Protein AF-0000000072582960 (afdb_homodimer)

pLDDT: mean 91.21, std 13.94, range [40.22, 98.94]

Organism: Leptospira interrogans serogroup Icterohaemorrhagiae serovar Lai (strain 56601) (NCBI:txid189518)

Nearest PDB structures (foldseek):
  1cc2-assembly1_A  TM=8.000E-01  e=4.810E-36  Streptomyces sp.
  1cbo-assembly1_A  TM=8.010E-01  e=9.427E-36  Streptomyces sp.
  3cnj-assembly1_A  TM=7.902E-01  e=8.867E-36  Streptomyces sp. SA-COO
  4xxg-assembly1_A  TM=7.735E-01  e=1.002E-35  Streptomyces sp. SA-COO
  3gyi-assembly1_A  TM=7.711E-01  e=1.133E-35  Streptomyces sp. SA-COO

Structure (mmCIF, N/CA/C/O backbone):
data_AF-0000000072582960-model_v1
#
loop_
_entity.id
_entity.type
_entity.pdbx_description
1 polymer 'Cholesterol oxidase'
#
loop_
_atom_site.group_PDB
_atom_site.id
_atom_site.type_symbol
_atom_site.label_atom_id
_atom_site.label_alt_id
_atom_site.label_comp_id
_atom_site.label_asym_id
_atom_site.label_entity_id
_atom_site.label_seq_id
_atom_site.pdbx_PDB_ins_code
_atom_site.Cartn_x
_atom_site.Cartn_y
_atom_site.Cartn_z
_atom_site.occupancy
_atom_site.B_iso_or_equiv
_atom_site.auth_seq_id
_atom_site.auth_comp_id
_atom_site.auth_asym_id
_atom_site.auth_atom_id
_atom_site.pdbx_PDB_model_num
ATOM 1 N N . MET A 1 1 ? 29.734 -35.25 -7.199 1 70.69 1 MET A N 1
ATOM 2 C CA . MET A 1 1 ? 28.406 -34.688 -7.441 1 70.69 1 MET A CA 1
ATOM 3 C C . MET A 1 1 ? 27.5 -34.906 -6.238 1 70.69 1 MET A C 1
ATOM 5 O O . MET A 1 1 ? 27.578 -35.938 -5.566 1 70.69 1 MET A O 1
ATOM 9 N N . LYS A 1 2 ? 26.719 -33.938 -5.859 1 77.06 2 LYS A N 1
ATOM 10 C CA . LYS A 1 2 ? 25.859 -34.031 -4.684 1 77.06 2 LYS A CA 1
ATOM 11 C C . LYS A 1 2 ? 24.672 -34.938 -4.953 1 77.06 2 LYS A C 1
ATOM 13 O O . LYS A 1 2 ? 24.078 -34.906 -6.031 1 77.06 2 LYS A O 1
ATOM 18 N N . LYS A 1 3 ? 24.469 -35.938 -4.039 1 91.75 3 LYS A N 1
ATOM 19 C CA . LYS A 1 3 ? 23.391 -36.906 -4.16 1 91.75 3 LYS A CA 1
ATOM 20 C C . LYS A 1 3 ? 22.266 -36.625 -3.17 1 91.75 3 LYS A C 1
ATOM 22 O O . LYS A 1 3 ? 22.531 -36.312 -2.006 1 91.75 3 LYS A O 1
ATOM 27 N N . TYR A 1 4 ? 21.047 -36.594 -3.672 1 98.38 4 TYR A N 1
ATOM 28 C CA . TYR A 1 4 ? 19.875 -36.312 -2.857 1 98.38 4 TYR A CA 1
ATOM 29 C C . TYR A 1 4 ? 18.953 -37.531 -2.791 1 98.38 4 TYR A C 1
ATOM 31 O O . TYR A 1 4 ? 19 -38.406 -3.676 1 98.38 4 TYR A O 1
ATOM 39 N N . GLU A 1 5 ? 18.219 -37.594 -1.729 1 98.5 5 GLU A N 1
ATOM 40 C CA . GLU A 1 5 ? 17.156 -38.594 -1.648 1 98.5 5 GLU A CA 1
ATOM 41 C C . GLU A 1 5 ? 16.016 -38.25 -2.604 1 98.5 5 GLU A C 1
ATOM 43 O O . GLU A 1 5 ? 15.359 -39.156 -3.133 1 98.5 5 GLU A O 1
ATOM 48 N N . ALA A 1 6 ? 15.789 -36.969 -2.717 1 98.88 6 ALA A N 1
ATOM 49 C CA . ALA A 1 6 ? 14.719 -36.5 -3.604 1 98.88 6 ALA A CA 1
ATOM 50 C C . ALA A 1 6 ? 15 -35.094 -4.129 1 98.88 6 ALA A C 1
ATOM 52 O O . ALA A 1 6 ? 15.562 -34.281 -3.418 1 98.88 6 ALA A O 1
ATOM 53 N N . VAL A 1 7 ? 14.648 -34.875 -5.367 1 98.94 7 VAL A N 1
ATOM 54 C CA . VAL A 1 7 ? 14.625 -33.562 -5.969 1 98.94 7 VAL A CA 1
ATOM 55 C C . VAL A 1 7 ? 13.188 -33.156 -6.312 1 98.94 7 VAL A C 1
ATOM 57 O O . VAL A 1 7 ? 12.492 -33.906 -7.008 1 98.94 7 VAL A O 1
ATOM 60 N N . VAL A 1 8 ? 12.734 -32.062 -5.746 1 98.94 8 VAL A N 1
ATOM 61 C CA . VAL A 1 8 ? 11.414 -31.531 -6.051 1 98.94 8 VAL A CA 1
ATOM 62 C C . VAL A 1 8 ? 11.555 -30.359 -7.027 1 98.94 8 VAL A C 1
ATOM 64 O O . VAL A 1 8 ? 12.312 -29.422 -6.781 1 98.94 8 VAL A O 1
ATOM 67 N N . ILE A 1 9 ? 10.859 -30.453 -8.172 1 98.94 9 ILE A N 1
ATOM 68 C CA . ILE A 1 9 ? 10.922 -29.438 -9.203 1 98.94 9 ILE A CA 1
ATOM 69 C C . ILE A 1 9 ? 9.68 -28.547 -9.141 1 98.94 9 ILE A C 1
ATOM 71 O O . ILE A 1 9 ? 8.594 -28.969 -9.57 1 98.94 9 ILE A O 1
ATOM 75 N N . GLY A 1 10 ? 9.844 -27.312 -8.695 1 98.81 10 GLY A N 1
ATOM 76 C CA . GLY A 1 10 ? 8.734 -26.391 -8.508 1 98.81 10 GLY A CA 1
ATOM 77 C C . GLY A 1 10 ? 8.32 -26.234 -7.059 1 98.81 10 GLY A C 1
ATOM 78 O O . GLY A 1 10 ? 8.438 -27.188 -6.273 1 98.81 10 GLY A O 1
ATOM 79 N N . THR A 1 11 ? 7.742 -25.047 -6.758 1 98.88 11 THR A N 1
ATOM 80 C CA . THR A 1 11 ? 7.43 -24.75 -5.363 1 98.88 11 THR A CA 1
ATOM 81 C C . THR A 1 11 ? 5.969 -24.328 -5.211 1 98.88 11 THR A C 1
ATOM 83 O O . THR A 1 11 ? 5.598 -23.719 -4.215 1 98.88 11 THR A O 1
ATOM 86 N N . GLY A 1 12 ? 5.09 -24.641 -6.223 1 98.56 12 GLY A N 1
ATOM 87 C CA . GLY A 1 12 ? 3.656 -24.469 -6.043 1 98.56 12 GLY A CA 1
ATOM 88 C C . GLY A 1 12 ? 3.061 -25.406 -5.02 1 98.56 12 GLY A C 1
ATOM 89 O O . GLY A 1 12 ? 3.775 -25.953 -4.172 1 98.56 12 GLY A O 1
ATOM 90 N N . PHE A 1 13 ? 1.8 -25.625 -5.055 1 98.56 13 PHE A N 1
ATOM 91 C CA . PHE A 1 13 ? 1.096 -26.391 -4.035 1 98.56 13 PHE A CA 1
ATOM 92 C C . PHE A 1 13 ? 1.646 -27.812 -3.951 1 98.56 13 PHE A C 1
ATOM 94 O O . PHE A 1 13 ? 1.919 -28.312 -2.857 1 98.56 13 PHE A O 1
ATOM 101 N N . GLY A 1 14 ? 1.829 -28.422 -5.09 1 98.75 14 GLY A N 1
ATOM 102 C CA . GLY A 1 14 ? 2.355 -29.766 -5.09 1 98.75 14 GLY A CA 1
ATOM 103 C C . GLY A 1 14 ? 3.779 -29.859 -4.57 1 98.75 14 GLY A C 1
ATOM 104 O O . GLY A 1 14 ? 4.082 -30.688 -3.709 1 98.75 14 GLY A O 1
ATOM 105 N N . GLY A 1 15 ? 4.633 -28.953 -5.105 1 98.88 15 GLY A N 1
ATOM 106 C CA . GLY A 1 15 ? 6.027 -28.938 -4.703 1 98.88 15 GLY A CA 1
ATOM 107 C C . GLY A 1 15 ? 6.23 -28.562 -3.248 1 98.88 15 GLY A C 1
ATOM 108 O O . GLY A 1 15 ? 7.102 -29.109 -2.57 1 98.88 15 GLY A O 1
ATOM 109 N N . ALA A 1 16 ? 5.461 -27.688 -2.785 1 98.88 16 ALA A N 1
ATOM 110 C CA . ALA A 1 16 ? 5.566 -27.266 -1.394 1 98.88 16 ALA A CA 1
ATOM 111 C C . ALA A 1 16 ? 5.215 -28.391 -0.44 1 98.88 16 ALA A C 1
ATOM 113 O O . ALA A 1 16 ? 5.945 -28.656 0.519 1 98.88 16 ALA A O 1
ATOM 114 N N . VAL A 1 17 ? 4.121 -29.078 -0.731 1 98.88 17 VAL A N 1
ATOM 115 C CA . VAL A 1 17 ? 3.678 -30.188 0.103 1 98.88 17 VAL A CA 1
ATOM 116 C C . VAL A 1 17 ? 4.738 -31.281 0.108 1 98.88 17 VAL A C 1
ATOM 118 O O . VAL A 1 17 ? 5.184 -31.719 1.172 1 98.88 17 VAL A O 1
ATOM 121 N N . ASN A 1 18 ? 5.172 -31.688 -1.051 1 98.94 18 ASN A N 1
ATOM 122 C CA . ASN A 1 18 ? 6.133 -32.781 -1.141 1 98.94 18 ASN A CA 1
ATOM 123 C C . ASN A 1 18 ? 7.504 -32.375 -0.62 1 98.94 18 ASN A C 1
ATOM 125 O O . ASN A 1 18 ? 8.195 -33.156 0.02 1 98.94 18 ASN A O 1
ATOM 129 N N . GLY A 1 19 ? 7.875 -31.109 -0.939 1 98.88 19 GLY A N 1
ATOM 130 C CA . GLY A 1 19 ? 9.109 -30.609 -0.357 1 98.88 19 GLY A CA 1
ATOM 131 C C . GLY A 1 19 ? 9.141 -30.719 1.156 1 98.88 19 GLY A C 1
ATOM 132 O O . GLY A 1 19 ? 10.148 -31.141 1.734 1 98.88 19 GLY A O 1
ATOM 133 N N . CYS A 1 20 ? 8.078 -30.406 1.781 1 98.88 20 CYS A N 1
ATOM 134 C CA . CYS A 1 20 ? 7.996 -30.422 3.236 1 98.88 20 CYS A CA 1
ATOM 135 C C . CYS A 1 20 ? 7.93 -31.844 3.768 1 98.88 20 CYS A C 1
ATOM 137 O O . CYS A 1 20 ? 8.719 -32.25 4.625 1 98.88 20 CYS A O 1
ATOM 139 N N . ARG A 1 21 ? 7.023 -32.656 3.219 1 98.88 21 ARG A N 1
ATOM 140 C CA . ARG A 1 21 ? 6.789 -34.031 3.721 1 98.88 21 ARG A CA 1
ATOM 141 C C . ARG A 1 21 ? 8.016 -34.906 3.512 1 98.88 21 ARG A C 1
ATOM 143 O O . ARG A 1 21 ? 8.391 -35.688 4.395 1 98.88 21 ARG A O 1
ATOM 150 N N . LEU A 1 22 ? 8.617 -34.812 2.336 1 98.88 22 LEU A N 1
ATOM 151 C CA . LEU A 1 22 ? 9.805 -35.625 2.064 1 98.88 22 LEU A CA 1
ATOM 152 C C . LEU A 1 22 ? 10.977 -35.188 2.926 1 98.88 22 LEU A C 1
ATOM 154 O O . LEU A 1 22 ? 11.766 -36 3.396 1 98.88 22 LEU A O 1
ATOM 158 N N . SER A 1 23 ? 11.094 -33.844 3.148 1 98.81 23 SER A N 1
ATOM 159 C CA . SER A 1 23 ? 12.172 -33.375 4 1 98.81 23 SER A CA 1
ATOM 160 C C . SER A 1 23 ? 11.984 -33.812 5.445 1 98.81 23 SER A C 1
ATOM 162 O O . SER A 1 23 ? 12.961 -34.031 6.164 1 98.81 23 SER A O 1
ATOM 164 N N . LYS A 1 24 ? 10.734 -33.875 5.84 1 98.69 24 LYS A N 1
ATOM 165 C CA . LYS A 1 24 ? 10.469 -34.406 7.168 1 98.69 24 LYS A CA 1
ATOM 166 C C . LYS A 1 24 ? 10.969 -35.844 7.289 1 98.69 24 LYS A C 1
ATOM 168 O O . LYS A 1 24 ? 11.539 -36.219 8.312 1 98.69 24 LYS A O 1
ATOM 173 N N . LYS A 1 25 ? 10.789 -36.656 6.277 1 98.56 25 LYS A N 1
ATOM 174 C CA . LYS A 1 25 ? 11.227 -38.062 6.281 1 98.56 25 LYS A CA 1
ATOM 175 C C . LYS A 1 25 ? 12.742 -38.156 6.133 1 98.56 25 LYS A C 1
ATOM 177 O O . LYS A 1 25 ? 13.383 -39 6.758 1 98.56 25 LYS A O 1
ATOM 182 N N . TRP A 1 26 ? 13.352 -37.312 5.254 1 98.56 26 TRP A N 1
ATOM 183 C CA . TRP A 1 26 ? 14.781 -37.312 4.969 1 98.56 26 TRP A CA 1
ATOM 184 C C . TRP A 1 26 ? 15.398 -35.938 5.152 1 98.56 26 TRP A C 1
ATOM 186 O O . TRP A 1 26 ? 15.797 -35.312 4.184 1 98.56 26 TRP A O 1
ATOM 196 N N . PRO A 1 27 ? 15.594 -35.5 6.395 1 98.31 27 PRO A N 1
ATOM 197 C CA . PRO A 1 27 ? 16.109 -34.156 6.68 1 98.31 27 PRO A CA 1
ATOM 198 C C . PRO A 1 27 ? 17.469 -33.906 6.055 1 98.31 27 PRO A C 1
ATOM 200 O O . PRO A 1 27 ? 18.375 -34.75 6.156 1 98.31 27 PRO A O 1
ATOM 203 N N . GLY A 1 28 ? 17.562 -32.812 5.324 1 98.25 28 GLY A N 1
ATOM 204 C CA . GLY A 1 28 ? 18.812 -32.375 4.742 1 98.25 28 GLY A CA 1
ATOM 205 C C . GLY A 1 28 ? 19.156 -33.094 3.449 1 98.25 28 GLY A C 1
ATOM 206 O O . GLY A 1 28 ? 20.219 -32.875 2.873 1 98.25 28 GLY A O 1
ATOM 207 N N . LYS A 1 29 ? 18.234 -33.875 2.951 1 98.69 29 LYS A N 1
ATOM 208 C CA . LYS A 1 29 ? 18.562 -34.719 1.786 1 98.69 29 LYS A CA 1
ATOM 209 C C . LYS A 1 29 ? 17.609 -34.406 0.631 1 98.69 29 LYS A C 1
ATOM 211 O O . LYS A 1 29 ? 17.562 -35.188 -0.341 1 98.69 29 LYS A O 1
ATOM 216 N N . VAL A 1 30 ? 16.812 -33.375 0.805 1 98.88 30 VAL A N 1
ATOM 217 C CA . VAL A 1 30 ? 15.859 -33 -0.237 1 98.88 30 VAL A CA 1
ATOM 218 C C . VAL A 1 30 ? 16.266 -31.672 -0.859 1 98.88 30 VAL A C 1
ATOM 220 O O . VAL A 1 30 ? 16.578 -30.719 -0.144 1 98.88 30 VAL A O 1
ATOM 223 N N . LEU A 1 31 ? 16.375 -31.656 -2.195 1 98.88 31 LEU A N 1
ATOM 224 C CA . LEU A 1 31 ? 16.625 -30.438 -2.955 1 98.88 31 LEU A CA 1
ATOM 225 C C . LEU A 1 31 ? 15.344 -29.953 -3.633 1 98.88 31 LEU A C 1
ATOM 227 O O . LEU A 1 31 ? 14.672 -30.719 -4.324 1 98.88 31 LEU A O 1
ATOM 231 N N . ILE A 1 32 ? 14.992 -28.719 -3.346 1 98.94 32 ILE A N 1
ATOM 232 C CA . ILE A 1 32 ? 13.836 -28.094 -3.986 1 98.94 32 ILE A CA 1
ATOM 233 C C . ILE A 1 32 ? 14.312 -27.047 -4.984 1 98.94 32 ILE A C 1
ATOM 235 O O . ILE A 1 32 ? 15.016 -26.094 -4.617 1 98.94 32 ILE A O 1
ATOM 239 N N . LEU A 1 33 ? 13.961 -27.234 -6.246 1 98.81 33 LEU A N 1
ATOM 240 C CA . LEU A 1 33 ? 14.352 -26.328 -7.324 1 98.81 33 LEU A CA 1
ATOM 241 C C . LEU A 1 33 ? 13.172 -25.469 -7.773 1 98.81 33 LEU A C 1
ATOM 243 O O . LEU A 1 33 ? 12.086 -26 -8.047 1 98.81 33 LEU A O 1
ATOM 247 N N . GLU A 1 34 ? 13.312 -24.141 -7.797 1 98.56 34 GLU A N 1
ATOM 248 C CA . GLU A 1 34 ? 12.312 -23.172 -8.234 1 98.56 34 GLU A CA 1
ATOM 249 C C . GLU A 1 34 ? 12.875 -22.266 -9.32 1 98.56 34 GLU A C 1
ATOM 251 O O . GLU A 1 34 ? 13.969 -21.719 -9.18 1 98.56 34 GLU A O 1
ATOM 256 N N . ARG A 1 35 ? 12.125 -22.125 -10.438 1 96.69 35 ARG A N 1
ATOM 257 C CA . ARG A 1 35 ? 12.617 -21.312 -11.555 1 96.69 35 ARG A CA 1
ATOM 258 C C . ARG A 1 35 ? 12.508 -19.828 -11.242 1 96.69 35 ARG A C 1
ATOM 260 O O . ARG A 1 35 ? 13.273 -19.016 -11.773 1 96.69 35 ARG A O 1
ATOM 267 N N . GLY A 1 36 ? 11.562 -19.5 -10.422 1 96.56 36 GLY A N 1
ATOM 268 C CA . GLY A 1 36 ? 11.352 -18.094 -10.094 1 96.56 36 GLY A CA 1
ATOM 269 C C . GLY A 1 36 ? 12.203 -17.625 -8.93 1 96.56 36 GLY A C 1
ATOM 270 O O . GLY A 1 36 ? 12.969 -18.406 -8.359 1 96.56 36 GLY A O 1
ATOM 271 N N . LYS A 1 37 ? 12.047 -16.328 -8.578 1 96.38 37 LYS A N 1
ATOM 272 C CA . LYS A 1 37 ? 12.805 -15.68 -7.516 1 96.38 37 LYS A CA 1
ATOM 273 C C . LYS A 1 37 ? 12.148 -15.898 -6.156 1 96.38 37 LYS A C 1
ATOM 275 O O . LYS A 1 37 ? 11.008 -16.359 -6.078 1 96.38 37 LYS A O 1
ATOM 280 N N . ARG A 1 38 ? 12.977 -15.719 -5.152 1 97.25 38 ARG A N 1
ATOM 281 C CA . ARG A 1 38 ? 12.422 -15.484 -3.82 1 97.25 38 ARG A CA 1
ATOM 282 C C . ARG A 1 38 ? 11.992 -14.031 -3.652 1 97.25 38 ARG A C 1
ATOM 284 O O . ARG A 1 38 ? 12.742 -13.109 -4.008 1 97.25 38 ARG A O 1
ATOM 291 N N . TYR A 1 39 ? 10.82 -13.766 -3.168 1 97 39 TYR A N 1
ATOM 292 C CA . TYR A 1 39 ? 10.32 -12.422 -2.912 1 97 39 TYR A CA 1
ATOM 293 C C . TYR A 1 39 ? 10.195 -12.156 -1.416 1 97 39 TYR A C 1
ATOM 295 O O . TYR A 1 39 ? 9.227 -12.586 -0.785 1 97 39 TYR A O 1
ATOM 303 N N . PRO A 1 40 ? 11.141 -11.469 -0.856 1 95.88 40 PRO A N 1
ATOM 304 C CA . PRO A 1 40 ? 11.023 -11.109 0.56 1 95.88 40 PRO A CA 1
ATOM 305 C C . PRO A 1 40 ? 9.852 -10.164 0.834 1 95.88 40 PRO A C 1
ATOM 307 O O . PRO A 1 40 ? 9.289 -9.594 -0.098 1 95.88 40 PRO A O 1
ATOM 310 N N . LYS A 1 41 ? 9.547 -10.047 2.119 1 96.25 41 LYS A N 1
ATOM 311 C CA . LYS A 1 41 ? 8.469 -9.156 2.537 1 96.25 41 LYS A CA 1
ATOM 312 C C . LYS A 1 41 ? 8.656 -7.754 1.959 1 96.25 41 LYS A C 1
ATOM 314 O O . LYS A 1 41 ? 9.742 -7.184 2.043 1 96.25 41 LYS A O 1
ATOM 319 N N . GLY A 1 42 ? 7.594 -7.27 1.289 1 96 42 GLY A N 1
ATOM 320 C CA . GLY A 1 42 ? 7.621 -5.91 0.767 1 96 42 GLY A CA 1
ATOM 321 C C . GLY A 1 42 ? 8.305 -5.805 -0.582 1 96 42 GLY A C 1
ATOM 322 O O . GLY A 1 42 ? 8.516 -4.699 -1.09 1 96 42 GLY A O 1
ATOM 323 N N . SER A 1 43 ? 8.625 -6.883 -1.258 1 96.19 43 SER A N 1
ATOM 324 C CA . SER A 1 43 ? 9.5 -6.781 -2.42 1 96.19 43 SER A CA 1
ATOM 325 C C . SER A 1 43 ? 8.727 -6.973 -3.717 1 96.19 43 SER A C 1
ATOM 327 O O . SER A 1 43 ? 9.281 -6.816 -4.809 1 96.19 43 SER A O 1
ATOM 329 N N . PHE A 1 44 ? 7.457 -7.309 -3.643 1 97.38 44 PHE A N 1
ATOM 330 C CA . PHE A 1 44 ? 6.676 -7.453 -4.867 1 97.38 44 PHE A CA 1
ATOM 331 C C . PHE A 1 44 ? 6.48 -6.105 -5.547 1 97.38 44 PHE A C 1
ATOM 333 O O . PHE A 1 44 ? 6.098 -5.129 -4.902 1 97.38 44 PHE A O 1
ATOM 340 N N . PRO A 1 45 ? 6.684 -5.98 -6.82 1 94 45 PRO A N 1
ATOM 341 C CA . PRO A 1 45 ? 6.629 -4.703 -7.539 1 94 45 PRO A CA 1
ATOM 342 C C . PRO A 1 45 ? 5.242 -4.066 -7.504 1 94 45 PRO A C 1
ATOM 344 O O . PRO A 1 45 ? 4.23 -4.773 -7.539 1 94 45 PRO A O 1
ATOM 347 N N . ARG A 1 46 ? 5.258 -2.676 -7.441 1 94.06 46 ARG A N 1
ATOM 348 C CA . ARG A 1 46 ? 3.996 -1.946 -7.484 1 94.06 46 ARG A CA 1
ATOM 349 C C . ARG A 1 46 ? 4.047 -0.819 -8.508 1 94.06 46 ARG A C 1
ATOM 351 O O . ARG A 1 46 ? 3.066 -0.567 -9.211 1 94.06 46 ARG A O 1
ATOM 358 N N . SER A 1 47 ? 5.16 -0.128 -8.703 1 91.31 47 SER A N 1
ATOM 359 C CA . SER A 1 47 ? 5.25 0.987 -9.633 1 91.31 47 SER A CA 1
ATOM 360 C C . SER A 1 47 ? 5.137 0.508 -11.078 1 91.31 47 SER A C 1
ATOM 362 O O . SER A 1 47 ? 5.434 -0.65 -11.383 1 91.31 47 SER A O 1
ATOM 364 N N . PRO A 1 48 ? 4.742 1.424 -11.992 1 86.81 48 PRO A N 1
ATOM 365 C CA . PRO A 1 48 ? 4.691 1.02 -13.398 1 86.81 48 PRO A CA 1
ATOM 366 C C . PRO A 1 48 ? 6.031 0.49 -13.906 1 86.81 48 PRO A C 1
ATOM 368 O O . PRO A 1 48 ? 6.07 -0.538 -14.594 1 86.81 48 PRO A O 1
ATOM 371 N N . HIS A 1 49 ? 7.09 1.108 -13.516 1 88.5 49 HIS A N 1
ATOM 372 C CA . HIS A 1 49 ? 8.43 0.714 -13.953 1 88.5 49 HIS A CA 1
ATOM 373 C C . HIS A 1 49 ? 8.773 -0.686 -13.461 1 88.5 49 HIS A C 1
ATOM 375 O O . HIS A 1 49 ? 9.211 -1.533 -14.242 1 88.5 49 HIS A O 1
ATOM 381 N N . ASP A 1 50 ? 8.586 -0.917 -12.219 1 90.44 50 ASP A N 1
ATOM 382 C CA . ASP A 1 50 ? 8.938 -2.215 -11.648 1 90.44 50 ASP A CA 1
ATOM 383 C C . ASP A 1 50 ? 8.008 -3.311 -12.172 1 90.44 50 ASP A C 1
ATOM 385 O O . ASP A 1 50 ? 8.445 -4.441 -12.398 1 90.44 50 ASP A O 1
ATOM 389 N N . MET A 1 51 ? 6.715 -2.994 -12.352 1 89.31 51 MET A N 1
ATOM 390 C CA . MET A 1 51 ? 5.758 -3.967 -12.867 1 89.31 51 MET A CA 1
ATOM 391 C C . MET A 1 51 ? 6.105 -4.367 -14.297 1 89.31 51 MET A C 1
ATOM 393 O O . MET A 1 51 ? 5.883 -5.512 -14.695 1 89.31 51 MET A O 1
ATOM 397 N N . SER A 1 52 ? 6.641 -3.41 -15.078 1 84.69 52 SER A N 1
ATOM 398 C CA . SER A 1 52 ? 7.012 -3.695 -16.453 1 84.69 52 SER A CA 1
ATOM 399 C C . SER A 1 52 ? 8.102 -4.758 -16.531 1 84.69 52 SER A C 1
ATOM 401 O O . SER A 1 52 ? 8.258 -5.43 -17.547 1 84.69 52 SER A O 1
ATOM 403 N N . LYS A 1 53 ? 8.828 -4.977 -15.422 1 86.62 53 LYS A N 1
ATOM 404 C CA . LYS A 1 53 ? 9.906 -5.953 -15.367 1 86.62 53 LYS A CA 1
ATOM 405 C C . LYS A 1 53 ? 9.477 -7.211 -14.617 1 86.62 53 LYS A C 1
ATOM 407 O O . LYS A 1 53 ? 10.297 -8.086 -14.344 1 86.62 53 LYS A O 1
ATOM 412 N N . ASN A 1 54 ? 8.211 -7.246 -14.297 1 91.5 54 ASN A N 1
ATOM 413 C CA . ASN A 1 54 ? 7.727 -8.305 -13.414 1 91.5 54 ASN A CA 1
ATOM 414 C C . ASN A 1 54 ? 7.082 -9.438 -14.203 1 91.5 54 ASN A C 1
ATOM 416 O O . ASN A 1 54 ? 6.125 -10.062 -13.742 1 91.5 54 ASN A O 1
ATOM 420 N N . PHE A 1 55 ? 7.602 -9.711 -15.414 1 88.88 55 PHE A N 1
ATOM 421 C CA . PHE A 1 55 ? 7.113 -10.797 -16.266 1 88.88 55 PHE A CA 1
ATOM 422 C C . PHE A 1 55 ? 8.227 -11.797 -16.547 1 88.88 55 PHE A C 1
ATOM 424 O O . PHE A 1 55 ? 9.398 -11.43 -16.625 1 88.88 55 PHE A O 1
ATOM 431 N N . TRP A 1 56 ? 7.828 -13.031 -16.578 1 88.19 56 TRP A N 1
ATOM 432 C CA . TRP A 1 56 ? 8.75 -14.102 -16.953 1 88.19 56 TRP A CA 1
ATOM 433 C C . TRP A 1 56 ? 8.977 -14.117 -18.453 1 88.19 56 TRP A C 1
ATOM 435 O O . TRP A 1 56 ? 8.07 -14.453 -19.219 1 88.19 56 TRP A O 1
ATOM 445 N N . ASN A 1 57 ? 10.211 -13.648 -18.891 1 79.81 57 ASN A N 1
ATOM 446 C CA . ASN A 1 57 ? 10.594 -13.609 -20.297 1 79.81 57 ASN A CA 1
ATOM 447 C C . ASN A 1 57 ? 11.961 -14.258 -20.516 1 79.81 57 ASN A C 1
ATOM 449 O O . ASN A 1 57 ? 12.969 -13.562 -20.641 1 79.81 57 ASN A O 1
ATOM 453 N N . VAL A 1 58 ? 12.102 -15.484 -20.375 1 76 58 VAL A N 1
ATOM 454 C CA . VAL A 1 58 ? 13.352 -16.203 -20.609 1 76 58 VAL A CA 1
ATOM 455 C C . VAL A 1 58 ? 13.312 -16.844 -22 1 76 58 VAL A C 1
ATOM 457 O O . VAL A 1 58 ? 12.352 -17.531 -22.344 1 76 58 VAL A O 1
ATOM 460 N N . PRO A 1 59 ? 14.305 -16.297 -22.812 1 60.53 59 PRO A N 1
ATOM 461 C CA . PRO A 1 59 ? 14.328 -16.875 -24.156 1 60.53 59 PRO A CA 1
ATOM 462 C C . PRO A 1 59 ? 14.539 -18.375 -24.156 1 60.53 59 PRO A C 1
ATOM 464 O O . PRO A 1 59 ? 15.195 -18.922 -23.25 1 60.53 59 PRO A O 1
ATOM 467 N N . GLU A 1 60 ? 13.742 -18.906 -24.969 1 54.59 60 GLU A N 1
ATOM 468 C CA . GLU A 1 60 ? 14.023 -20.312 -25.203 1 54.59 60 GLU A CA 1
ATOM 469 C C . GLU A 1 60 ? 15.367 -20.5 -25.922 1 54.59 60 GLU A C 1
ATOM 471 O O . GLU A 1 60 ? 15.789 -19.625 -26.688 1 54.59 60 GLU A O 1
ATOM 476 N N . GLU A 1 61 ? 16.391 -21.156 -25.328 1 48.03 61 GLU A N 1
ATOM 477 C CA . GLU A 1 61 ? 17.734 -21.344 -25.859 1 48.03 61 GLU A CA 1
ATOM 478 C C . GLU A 1 61 ? 17.766 -21.156 -27.375 1 48.03 61 GLU A C 1
ATOM 480 O O . GLU A 1 61 ? 18.688 -20.531 -27.906 1 48.03 61 GLU A O 1
ATOM 485 N N . ASN A 1 62 ? 17 -21.906 -28.156 1 44.16 62 ASN A N 1
ATOM 486 C CA . ASN A 1 62 ? 17.234 -21.938 -29.609 1 44.16 62 ASN A CA 1
ATOM 487 C C . ASN A 1 62 ? 16.625 -20.734 -30.297 1 44.16 62 ASN A C 1
ATOM 489 O O . ASN A 1 62 ? 16.688 -20.609 -31.531 1 44.16 62 ASN A O 1
ATOM 493 N N . SER A 1 63 ? 15.992 -19.906 -29.562 1 43.5 63 SER A N 1
ATOM 494 C CA . SER A 1 63 ? 15.234 -18.891 -30.297 1 43.5 63 SER A CA 1
ATOM 495 C C . SER A 1 63 ? 15.992 -17.578 -30.344 1 43.5 63 SER A C 1
ATOM 497 O O . SER A 1 63 ? 15.523 -16.562 -29.828 1 43.5 63 SER A O 1
ATOM 499 N N . SER A 1 64 ? 17.141 -17.531 -30.359 1 40.72 64 SER A N 1
ATOM 500 C CA . SER A 1 64 ? 17.922 -16.297 -30.469 1 40.72 64 SER A CA 1
ATOM 501 C C . SER A 1 64 ? 17.406 -15.414 -31.594 1 40.72 64 SER A C 1
ATOM 503 O O . SER A 1 64 ? 17.75 -14.227 -31.672 1 40.72 64 SER A O 1
ATOM 505 N N . LYS A 1 65 ? 16.844 -15.992 -32.562 1 43.59 65 LYS A N 1
ATOM 506 C CA . LYS A 1 65 ? 16.75 -15.266 -33.812 1 43.59 65 LYS A CA 1
ATOM 507 C C . LYS A 1 65 ? 15.523 -14.359 -33.844 1 43.59 65 LYS A C 1
ATOM 509 O O . LYS A 1 65 ? 15.391 -13.5 -34.719 1 43.59 65 LYS A O 1
ATOM 514 N N . VAL A 1 66 ? 14.547 -14.633 -33.156 1 40.97 66 VAL A N 1
ATOM 515 C CA . VAL A 1 66 ? 13.336 -13.953 -33.625 1 40.97 66 VAL A CA 1
ATOM 516 C C . VAL A 1 66 ? 13.07 -12.734 -32.75 1 40.97 66 VAL A C 1
ATOM 518 O O . VAL A 1 66 ? 12.078 -12.023 -32.938 1 40.97 66 VAL A O 1
ATOM 521 N N . ARG A 1 67 ? 13.938 -12.547 -31.719 1 49.34 67 ARG A N 1
ATOM 522 C CA . ARG A 1 67 ? 13.555 -11.352 -30.969 1 49.34 67 ARG A CA 1
ATOM 523 C C . ARG A 1 67 ? 14.367 -10.141 -31.422 1 49.34 67 ARG A C 1
ATOM 525 O O . ARG A 1 67 ? 15.562 -10.25 -31.672 1 49.34 67 ARG A O 1
ATOM 532 N N . PRO A 1 68 ? 13.695 -9.031 -31.828 1 40.66 68 PRO A N 1
ATOM 533 C CA . PRO A 1 68 ? 14.523 -7.855 -32.094 1 40.66 68 PRO A CA 1
ATOM 534 C C . PRO A 1 68 ? 15.641 -7.668 -31.078 1 40.66 68 PRO A C 1
ATOM 536 O O . PRO A 1 68 ? 15.453 -7.945 -29.891 1 40.66 68 PRO A O 1
ATOM 539 N N . LYS A 1 69 ? 16.812 -7.492 -31.391 1 43.66 69 LYS A N 1
ATOM 540 C CA . LYS A 1 69 ? 18.031 -7.32 -30.625 1 43.66 69 LYS A CA 1
ATOM 541 C C . LYS A 1 69 ? 17.781 -6.547 -29.328 1 43.66 69 LYS A C 1
ATOM 543 O O . LYS A 1 69 ? 18.312 -6.902 -28.281 1 43.66 69 LYS A O 1
ATOM 548 N N . LYS A 1 70 ? 17.031 -5.586 -29.438 1 44 70 LYS A N 1
ATOM 549 C CA . LYS A 1 70 ? 16.797 -4.688 -28.312 1 44 70 LYS A CA 1
ATOM 550 C C . LYS A 1 70 ? 16 -5.387 -27.203 1 44 70 LYS A C 1
ATOM 552 O O . LYS A 1 70 ? 16.125 -5.043 -26.031 1 44 70 LYS A O 1
ATOM 557 N N . LEU A 1 71 ? 15.18 -6.238 -27.578 1 43.84 71 LEU A N 1
ATOM 558 C CA . LEU A 1 71 ? 14.312 -6.926 -26.641 1 43.84 71 LEU A CA 1
ATOM 559 C C . LEU A 1 71 ? 14.961 -8.219 -26.141 1 43.84 71 LEU A C 1
ATOM 561 O O . LEU A 1 71 ? 14.5 -8.812 -25.172 1 43.84 71 LEU A O 1
ATOM 565 N N . SER A 1 72 ? 15.836 -8.797 -26.953 1 44.91 72 SER A N 1
ATOM 566 C CA . SER A 1 72 ? 16.469 -10.086 -26.672 1 44.91 72 SER A CA 1
ATOM 567 C C . SER A 1 72 ? 17.172 -10.078 -25.328 1 44.91 72 SER A C 1
ATOM 569 O O . SER A 1 72 ? 17.328 -11.125 -24.688 1 44.91 72 SER A O 1
ATOM 571 N N . LYS A 1 73 ? 17.516 -8.945 -24.984 1 48.06 73 LYS A N 1
ATOM 572 C CA . LYS A 1 73 ? 18.359 -8.938 -23.797 1 48.06 73 LYS A CA 1
ATOM 573 C C . LYS A 1 73 ? 17.516 -8.938 -22.516 1 48.06 73 LYS A C 1
ATOM 575 O O . LYS A 1 73 ? 18.062 -8.977 -21.406 1 48.06 73 LYS A O 1
ATOM 580 N N . LEU A 1 74 ? 16.281 -8.891 -22.766 1 53.41 74 LEU A N 1
ATOM 581 C CA . LEU A 1 74 ? 15.555 -8.703 -21.516 1 53.41 74 LEU A CA 1
ATOM 582 C C . LEU A 1 74 ? 15.227 -10.047 -20.875 1 53.41 74 LEU A C 1
ATOM 584 O O . LEU A 1 74 ? 14.211 -10.664 -21.188 1 53.41 74 LEU A O 1
ATOM 588 N N . ASN A 1 75 ? 16.188 -10.742 -20.406 1 64.44 75 ASN A N 1
ATOM 589 C CA . ASN A 1 75 ? 16.016 -11.883 -19.5 1 64.44 75 ASN A CA 1
ATOM 590 C C . ASN A 1 75 ? 15.43 -11.453 -18.156 1 64.44 75 ASN A C 1
ATOM 592 O O . ASN A 1 75 ? 16.156 -10.969 -17.281 1 64.44 75 ASN A O 1
ATOM 596 N N . GLN A 1 76 ? 14.016 -11.531 -18.219 1 80.19 76 GLN A N 1
ATOM 597 C CA . GLN A 1 76 ? 13.344 -11.148 -16.984 1 80.19 76 GLN A CA 1
ATOM 598 C C . GLN A 1 76 ? 12.734 -12.359 -16.297 1 80.19 76 GLN A C 1
ATOM 600 O O . GLN A 1 76 ? 12.055 -13.164 -16.922 1 80.19 76 GLN A O 1
ATOM 605 N N . THR A 1 77 ? 13.125 -12.578 -15.133 1 88.56 77 THR A N 1
ATOM 606 C CA . THR A 1 77 ? 12.586 -13.648 -14.305 1 88.56 77 THR A CA 1
ATOM 607 C C . THR A 1 77 ? 11.539 -13.109 -13.328 1 88.56 77 THR A C 1
ATOM 609 O O . THR A 1 77 ? 11.609 -13.383 -12.133 1 88.56 77 THR A O 1
ATOM 612 N N . GLY A 1 78 ? 10.539 -12.43 -13.953 1 92.25 78 GLY A N 1
ATOM 613 C CA . GLY A 1 78 ? 9.516 -11.805 -13.141 1 92.25 78 GLY A CA 1
ATOM 614 C C . GLY A 1 78 ? 8.469 -12.781 -12.641 1 92.25 78 GLY A C 1
ATOM 615 O O . GLY A 1 78 ? 8.508 -13.969 -12.977 1 92.25 78 GLY A O 1
ATOM 616 N N . LEU A 1 79 ? 7.574 -12.312 -11.867 1 95.88 79 LEU A N 1
ATOM 617 C CA . LEU A 1 79 ? 6.578 -13.07 -11.125 1 95.88 79 LEU A CA 1
ATOM 618 C C . LEU A 1 79 ? 5.539 -13.672 -12.062 1 95.88 79 LEU A C 1
ATOM 620 O O . LEU A 1 79 ? 5.094 -14.805 -11.859 1 95.88 79 LEU A O 1
ATOM 624 N N . PHE A 1 80 ? 5.176 -12.945 -13.164 1 94.06 80 PHE A N 1
ATOM 625 C CA . PHE A 1 80 ? 4.059 -13.336 -14.016 1 94.06 80 PHE A CA 1
ATOM 626 C C . PHE A 1 80 ? 4.555 -14.008 -15.281 1 94.06 80 PHE A C 1
ATOM 628 O O . PHE A 1 80 ? 5.332 -13.422 -16.047 1 94.06 80 PHE A O 1
ATOM 635 N N . ASP A 1 81 ? 4.133 -15.195 -15.469 1 93.19 81 ASP A N 1
ATOM 636 C CA . ASP A 1 81 ? 4.316 -15.922 -16.719 1 93.19 81 ASP A CA 1
ATOM 637 C C . ASP A 1 81 ? 3.004 -16.031 -17.5 1 93.19 81 ASP A C 1
ATOM 639 O O . ASP A 1 81 ? 2.127 -16.812 -17.125 1 93.19 81 ASP A O 1
ATOM 643 N N . ILE A 1 82 ? 2.859 -15.219 -18.531 1 89.5 82 ILE A N 1
ATOM 644 C CA . ILE A 1 82 ? 1.647 -15.164 -19.344 1 89.5 82 ILE A CA 1
ATOM 645 C C . ILE A 1 82 ? 1.896 -15.836 -20.703 1 89.5 82 ILE A C 1
ATOM 647 O O . ILE A 1 82 ? 2.812 -15.453 -21.422 1 89.5 82 ILE A O 1
ATOM 651 N N . ARG A 1 83 ? 1.069 -16.766 -20.938 1 89.06 83 ARG A N 1
ATOM 652 C CA . ARG A 1 83 ? 1.22 -17.562 -22.156 1 89.06 83 ARG A CA 1
ATOM 653 C C . ARG A 1 83 ? -0.032 -17.469 -23.016 1 89.06 83 ARG A C 1
ATOM 655 O O . ARG A 1 83 ? -1.152 -17.547 -22.516 1 89.06 83 ARG A O 1
ATOM 662 N N . ASN A 1 84 ? 0.163 -17.25 -24.266 1 86.44 84 ASN A N 1
ATOM 663 C CA . ASN A 1 84 ? -0.931 -17.109 -25.219 1 86.44 84 ASN A CA 1
ATOM 664 C C . ASN A 1 84 ? -0.993 -18.312 -26.172 1 86.44 84 ASN A C 1
ATOM 666 O O . ASN A 1 84 ? 0.007 -18.672 -26.797 1 86.44 84 ASN A O 1
ATOM 670 N N . TYR A 1 85 ? -2.088 -18.969 -26.203 1 90.19 85 TYR A N 1
ATOM 671 C CA . TYR A 1 85 ? -2.352 -20.078 -27.109 1 90.19 85 TYR A CA 1
ATOM 672 C C . TYR A 1 85 ? -3.646 -19.859 -27.891 1 90.19 85 TYR A C 1
ATOM 674 O O . TYR A 1 85 ? -4.391 -18.922 -27.609 1 90.19 85 TYR A O 1
ATOM 682 N N . LYS A 1 86 ? -3.842 -20.719 -28.891 1 88.12 86 LYS A N 1
ATOM 683 C CA . LYS A 1 86 ? -5.078 -20.594 -29.656 1 88.12 86 LYS A CA 1
ATOM 684 C C . LYS A 1 86 ? -6.301 -20.828 -28.781 1 88.12 86 LYS A C 1
ATOM 686 O O . LYS A 1 86 ? -6.477 -21.906 -28.219 1 88.12 86 LYS A O 1
ATOM 691 N N . ASN A 1 87 ? -7.086 -19.828 -28.547 1 91.31 87 ASN A N 1
ATOM 692 C CA . ASN A 1 87 ? -8.367 -19.812 -27.844 1 91.31 87 ASN A CA 1
ATOM 693 C C . ASN A 1 87 ? -8.18 -19.906 -26.344 1 91.31 87 ASN A C 1
ATOM 695 O O . ASN A 1 87 ? -9.148 -20.047 -25.594 1 91.31 87 ASN A O 1
ATOM 699 N N . MET A 1 88 ? -6.914 -19.844 -25.922 1 93 88 MET A N 1
ATOM 700 C CA . MET A 1 88 ? -6.691 -19.984 -24.484 1 93 88 MET A CA 1
ATOM 701 C C . MET A 1 88 ? -5.41 -19.266 -24.078 1 93 88 MET A C 1
ATOM 703 O O . MET A 1 88 ? -4.32 -19.625 -24.531 1 93 88 MET A O 1
ATOM 707 N N . ASP A 1 89 ? -5.535 -18.312 -23.234 1 90.31 89 ASP A N 1
ATOM 708 C CA . ASP A 1 89 ? -4.395 -17.734 -22.516 1 90.31 89 ASP A CA 1
ATOM 709 C C . ASP A 1 89 ? -4.289 -18.297 -21.109 1 90.31 89 ASP A C 1
ATOM 711 O O . ASP A 1 89 ? -5.293 -18.688 -20.516 1 90.31 89 ASP A O 1
ATOM 715 N N . VAL A 1 90 ? -3.059 -18.406 -20.641 1 94.5 90 VAL A N 1
ATOM 716 C CA . VAL A 1 90 ? -2.855 -18.938 -19.297 1 94.5 90 VAL A CA 1
ATOM 717 C C . VAL A 1 90 ? -1.922 -18 -18.531 1 94.5 90 VAL A C 1
ATOM 719 O O . VAL A 1 90 ? -0.916 -17.531 -19.062 1 94.5 90 VAL A O 1
ATOM 722 N N . VAL A 1 91 ? -2.311 -17.641 -17.328 1 93.94 91 VAL A N 1
ATOM 723 C CA . VAL A 1 91 ? -1.475 -16.844 -16.422 1 93.94 91 VAL A CA 1
ATOM 724 C C . VAL A 1 91 ? -0.985 -17.719 -15.273 1 93.94 91 VAL A C 1
ATOM 726 O O . VAL A 1 91 ? -1.79 -18.266 -14.516 1 93.94 91 VAL A O 1
ATOM 729 N N . ILE A 1 92 ? 0.32 -17.875 -15.148 1 95.75 92 ILE A N 1
ATOM 730 C CA . ILE A 1 92 ? 0.905 -18.641 -14.047 1 95.75 92 ILE A CA 1
ATOM 731 C C . ILE A 1 92 ? 2.004 -17.812 -13.375 1 95.75 92 ILE A C 1
ATOM 733 O O . ILE A 1 92 ? 2.291 -16.688 -13.797 1 95.75 92 ILE A O 1
ATOM 737 N N . SER A 1 93 ? 2.471 -18.312 -12.305 1 96.12 93 SER A N 1
ATOM 738 C CA . SER A 1 93 ? 3.418 -17.562 -11.484 1 96.12 93 SER A CA 1
ATOM 739 C C . SER A 1 93 ? 4.781 -18.25 -11.453 1 96.12 93 SER A C 1
ATOM 741 O O . SER A 1 93 ? 4.871 -19.469 -11.562 1 96.12 93 SER A O 1
ATOM 743 N N . ALA A 1 94 ? 5.816 -17.469 -11.406 1 96.31 94 ALA A N 1
ATOM 744 C CA . ALA A 1 94 ? 7.176 -17.922 -11.141 1 96.31 94 ALA A CA 1
ATOM 745 C C . ALA A 1 94 ? 7.742 -17.266 -9.883 1 96.31 94 ALA A C 1
ATOM 747 O O . ALA A 1 94 ? 7.945 -16.047 -9.844 1 96.31 94 ALA A O 1
ATOM 748 N N . GLY A 1 95 ? 7.941 -18.031 -8.875 1 98.06 95 GLY A N 1
ATOM 749 C CA . GLY A 1 95 ? 8.469 -17.594 -7.586 1 98.06 95 GLY A CA 1
ATOM 750 C C . GLY A 1 95 ? 8.367 -18.656 -6.512 1 98.06 95 GLY A C 1
ATOM 751 O O . GLY A 1 95 ? 7.602 -19.625 -6.652 1 98.06 95 GLY A O 1
ATOM 752 N N . LEU A 1 96 ? 9.203 -18.484 -5.469 1 98.75 96 LEU A N 1
ATOM 753 C CA . LEU A 1 96 ? 9.133 -19.406 -4.348 1 98.75 96 LEU A CA 1
ATOM 754 C C . LEU A 1 96 ? 7.766 -19.359 -3.684 1 98.75 96 LEU A C 1
ATOM 756 O O . LEU A 1 96 ? 7.469 -18.438 -2.928 1 98.75 96 LEU A O 1
ATOM 760 N N . GLY A 1 97 ? 6.949 -20.297 -3.9 1 98.62 97 GLY A N 1
ATOM 761 C CA . GLY A 1 97 ? 5.551 -20.359 -3.508 1 98.62 97 GLY A CA 1
ATOM 762 C C . GLY A 1 97 ? 4.613 -20.594 -4.68 1 98.62 97 GLY A C 1
ATOM 763 O O . GLY A 1 97 ? 3.43 -20.875 -4.484 1 98.62 97 GLY A O 1
ATOM 764 N N . GLY A 1 98 ? 5.168 -20.453 -5.906 1 98.19 98 GLY A N 1
ATOM 765 C CA . GLY A 1 98 ? 4.41 -20.734 -7.113 1 98.19 98 GLY A CA 1
ATOM 766 C C . GLY A 1 98 ? 3.111 -19.953 -7.199 1 98.19 98 GLY A C 1
ATOM 767 O O . GLY A 1 98 ? 3.088 -18.75 -6.93 1 98.19 98 GLY A O 1
ATOM 768 N N . GLY A 1 99 ? 2.082 -20.625 -7.609 1 97.81 99 GLY A N 1
ATOM 769 C CA . GLY A 1 99 ? 0.797 -19.984 -7.848 1 97.81 99 GLY A CA 1
ATOM 770 C C . GLY A 1 99 ? 0.214 -19.328 -6.609 1 97.81 99 GLY A C 1
ATOM 771 O O . GLY A 1 99 ? -0.61 -18.422 -6.707 1 97.81 99 GLY A O 1
ATOM 772 N N . SER A 1 100 ? 0.676 -19.734 -5.398 1 98.5 100 SER A N 1
ATOM 773 C CA . SER A 1 100 ? 0.12 -19.172 -4.172 1 98.5 100 SER A CA 1
ATOM 774 C C . SER A 1 100 ? 0.487 -17.703 -4.023 1 98.5 100 SER A C 1
ATOM 776 O O . SER A 1 100 ? -0.125 -16.984 -3.23 1 98.5 100 SER A O 1
ATOM 778 N N . LEU A 1 101 ? 1.475 -17.234 -4.797 1 98.56 101 LEU A N 1
ATOM 779 C CA . LEU A 1 101 ? 1.914 -15.852 -4.707 1 98.56 101 LEU A CA 1
ATOM 780 C C . LEU A 1 101 ? 0.911 -14.914 -5.383 1 98.56 101 LEU A C 1
ATOM 782 O O . LEU A 1 101 ? 0.821 -13.734 -5.035 1 98.56 101 LEU A O 1
ATOM 786 N N . ILE A 1 102 ? 0.108 -15.492 -6.336 1 98 102 ILE A N 1
ATOM 787 C CA . ILE A 1 102 ? -0.772 -14.602 -7.082 1 98 102 ILE A CA 1
ATOM 788 C C . ILE A 1 102 ? -2.203 -15.133 -7.043 1 98 102 ILE A C 1
ATOM 790 O O . ILE A 1 102 ? -3.072 -14.648 -7.77 1 98 102 ILE A O 1
ATOM 794 N N . TYR A 1 103 ? -2.5 -16.141 -6.207 1 97.38 103 TYR A N 1
ATOM 795 C CA . TYR A 1 103 ? -3.857 -16.672 -6.16 1 97.38 103 TYR A CA 1
ATOM 796 C C . TYR A 1 103 ? -4.738 -15.844 -5.242 1 97.38 103 TYR A C 1
ATOM 798 O O . TYR A 1 103 ? -4.238 -15.055 -4.43 1 97.38 103 TYR A O 1
ATOM 806 N N . ALA A 1 104 ? -6.039 -16.016 -5.375 1 97.06 104 ALA A N 1
ATOM 807 C CA . ALA A 1 104 ? -7.004 -15.234 -4.598 1 97.06 104 ALA A CA 1
ATOM 808 C C . ALA A 1 104 ? -7.43 -15.992 -3.344 1 97.06 104 ALA A C 1
ATOM 810 O O . ALA A 1 104 ? -8.531 -15.773 -2.824 1 97.06 104 ALA A O 1
ATOM 811 N N . ASN A 1 105 ? -6.719 -16.938 -2.879 1 96.44 105 ASN A N 1
ATOM 812 C CA . ASN A 1 105 ? -6.664 -17.469 -1.523 1 96.44 105 ASN A CA 1
ATOM 813 C C . ASN A 1 105 ? -7.832 -18.422 -1.247 1 96.44 105 ASN A C 1
ATOM 815 O O . ASN A 1 105 ? -8.039 -18.844 -0.107 1 96.44 105 ASN A O 1
ATOM 819 N N . VAL A 1 106 ? -8.617 -18.828 -2.195 1 96.94 106 VAL A N 1
ATOM 820 C CA . VAL A 1 106 ? -9.852 -19.547 -1.873 1 96.94 106 VAL A CA 1
ATOM 821 C C . VAL A 1 106 ? -9.547 -21.031 -1.667 1 96.94 106 VAL A C 1
ATOM 823 O O . VAL A 1 106 ? -8.812 -21.641 -2.447 1 96.94 106 VAL A O 1
ATOM 826 N N . PHE A 1 107 ? -10.031 -21.5 -0.616 1 93.06 107 PHE A N 1
ATOM 827 C CA . PHE A 1 107 ? -10.141 -22.922 -0.315 1 93.06 107 PHE A CA 1
ATOM 828 C C . PHE A 1 107 ? -11.57 -23.406 -0.499 1 93.06 107 PHE A C 1
ATOM 830 O O . PHE A 1 107 ? -12.469 -23.016 0.255 1 93.06 107 PHE A O 1
ATOM 837 N N . LEU A 1 108 ? -11.797 -24.266 -1.447 1 94.56 108 LEU A N 1
ATOM 838 C CA . LEU A 1 108 ? -13.133 -24.797 -1.686 1 94.56 108 LEU A CA 1
ATOM 839 C C . LEU A 1 108 ? -13.078 -26.266 -2.088 1 94.56 108 LEU A C 1
ATOM 841 O O . LEU A 1 108 ? -12.469 -26.609 -3.1 1 94.56 108 LEU A O 1
ATOM 845 N N . GLU A 1 109 ? -13.719 -27.125 -1.296 1 94.94 109 GLU A N 1
ATOM 846 C CA . GLU A 1 109 ? -13.844 -28.547 -1.622 1 94.94 109 GLU A CA 1
ATOM 847 C C . GLU A 1 109 ? -14.922 -28.766 -2.674 1 94.94 109 GLU A C 1
ATOM 849 O O . GLU A 1 109 ? -16.062 -28.328 -2.514 1 94.94 109 GLU A O 1
ATOM 854 N N . PRO A 1 110 ? -14.562 -29.438 -3.734 1 95.44 110 PRO A N 1
ATOM 855 C CA . PRO A 1 110 ? -15.602 -29.719 -4.734 1 95.44 110 PRO A CA 1
ATOM 856 C C . PRO A 1 110 ? -16.609 -30.766 -4.258 1 95.44 110 PRO A C 1
ATOM 858 O O . PRO A 1 110 ? -16.328 -31.516 -3.32 1 95.44 110 PRO A O 1
ATOM 861 N N . PRO A 1 111 ? -17.781 -30.734 -4.883 1 95.31 111 PRO A N 1
ATOM 862 C CA . PRO A 1 111 ? -18.766 -31.766 -4.531 1 95.31 111 PRO A CA 1
ATOM 863 C C . PRO A 1 111 ? -18.391 -33.156 -5.039 1 95.31 111 PRO A C 1
ATOM 865 O O . PRO A 1 111 ? -17.516 -33.281 -5.898 1 95.31 111 PRO A O 1
ATOM 868 N N . ASP A 1 112 ? -19.078 -34.156 -4.594 1 95.19 112 ASP A N 1
ATOM 869 C CA . ASP A 1 112 ? -18.766 -35.562 -4.848 1 95.19 112 ASP A CA 1
ATOM 870 C C . ASP A 1 112 ? -18.859 -35.906 -6.336 1 95.19 112 ASP A C 1
ATOM 872 O O . ASP A 1 112 ? -18.047 -36.656 -6.867 1 95.19 112 ASP A O 1
ATOM 876 N N . HIS A 1 113 ? -19.766 -35.281 -6.965 1 95 113 HIS A N 1
ATOM 877 C CA . HIS A 1 113 ? -20.078 -35.688 -8.336 1 95 113 HIS A CA 1
ATOM 878 C C . HIS A 1 113 ? -19 -35.188 -9.305 1 95 113 HIS A C 1
ATOM 880 O O . HIS A 1 113 ? -18.969 -35.625 -10.461 1 95 113 HIS A O 1
ATOM 886 N N . ILE A 1 114 ? -18.109 -34.375 -8.82 1 95.06 114 ILE A N 1
ATOM 887 C CA . ILE A 1 114 ? -16.984 -33.938 -9.656 1 95.06 114 ILE A CA 1
ATOM 888 C C . ILE A 1 114 ? -16.062 -35.094 -9.93 1 95.06 114 ILE A C 1
ATOM 890 O O . ILE A 1 114 ? -15.445 -35.188 -11 1 95.06 114 ILE A O 1
ATOM 894 N N . PHE A 1 115 ? -15.953 -35.969 -8.992 1 95.88 115 PHE A N 1
ATOM 895 C CA . PHE A 1 115 ? -15.125 -37.156 -9.133 1 95.88 115 PHE A CA 1
ATOM 896 C C . PHE A 1 115 ? -15.883 -38.25 -9.883 1 95.88 115 PHE A C 1
ATOM 898 O O . PHE A 1 115 ? -16.141 -39.312 -9.336 1 95.88 115 PHE A O 1
ATOM 905 N N . ASP A 1 116 ? -16.047 -38 -11.148 1 94.25 116 ASP A N 1
ATOM 906 C CA . ASP A 1 116 ? -16.875 -38.875 -11.992 1 94.25 116 ASP A CA 1
ATOM 907 C C . ASP A 1 116 ? -16.094 -40.094 -12.461 1 94.25 116 ASP A C 1
ATOM 909 O O . ASP A 1 116 ? -15.109 -40.469 -11.828 1 94.25 116 ASP A O 1
ATOM 913 N N . GLU A 1 117 ? -16.516 -40.656 -13.547 1 94 117 GLU A N 1
ATOM 914 C CA . GLU A 1 117 ? -15.961 -41.938 -13.992 1 94 117 GLU A CA 1
ATOM 915 C C . GLU A 1 117 ? -14.555 -41.75 -14.555 1 94 117 GLU A C 1
ATOM 917 O O . GLU A 1 117 ? -13.805 -42.75 -14.695 1 94 117 GLU A O 1
ATOM 922 N N . ARG A 1 118 ? -14.219 -40.625 -14.836 1 94.5 118 ARG A N 1
ATOM 923 C CA . ARG A 1 118 ? -12.898 -40.344 -15.383 1 94.5 118 ARG A CA 1
ATOM 924 C C . ARG A 1 118 ? -11.828 -40.406 -14.297 1 94.5 118 ARG A C 1
ATOM 926 O O . ARG A 1 118 ? -10.641 -40.562 -14.594 1 94.5 118 ARG A O 1
ATOM 933 N N . TRP A 1 119 ? -12.312 -40.188 -13.109 1 97.31 119 TRP A N 1
ATOM 934 C CA . TRP A 1 119 ? -11.414 -40.406 -11.977 1 97.31 119 TRP A CA 1
ATOM 935 C C . TRP A 1 119 ? -11.312 -41.875 -11.625 1 97.31 119 TRP A C 1
ATOM 937 O O . TRP A 1 119 ? -12.305 -42.625 -11.703 1 97.31 119 TRP A O 1
ATOM 947 N N . PRO A 1 120 ? -10.062 -42.281 -11.211 1 96.38 120 PRO A N 1
ATOM 948 C CA . PRO A 1 120 ? -9.961 -43.656 -10.75 1 96.38 120 PRO A CA 1
ATOM 949 C C . PRO A 1 120 ? -10.906 -43.969 -9.586 1 96.38 120 PRO A C 1
ATOM 951 O O . PRO A 1 120 ? -11.141 -43.094 -8.734 1 96.38 120 PRO A O 1
ATOM 954 N N . ALA A 1 121 ? -11.312 -45.188 -9.445 1 93.06 121 ALA A N 1
ATOM 955 C CA . ALA A 1 121 ? -12.328 -45.594 -8.477 1 93.06 121 ALA A CA 1
ATOM 956 C C . ALA A 1 121 ? -11.836 -45.375 -7.051 1 93.06 121 ALA A C 1
ATOM 958 O O . ALA A 1 121 ? -12.625 -45.062 -6.152 1 93.06 121 ALA A O 1
ATOM 959 N N . ASN A 1 122 ? -10.602 -45.406 -6.91 1 92 122 ASN A N 1
ATOM 960 C CA . ASN A 1 122 ? -10.055 -45.281 -5.559 1 92 122 ASN A CA 1
ATOM 961 C C . ASN A 1 122 ? -9.75 -43.844 -5.199 1 92 122 ASN A C 1
ATOM 963 O O . ASN A 1 122 ? -9.219 -43.562 -4.121 1 92 122 ASN A O 1
ATOM 967 N N . ILE A 1 123 ? -10.008 -43 -6.105 1 93.62 123 ILE A N 1
ATOM 968 C CA . ILE A 1 123 ? -9.797 -41.562 -5.852 1 93.62 123 ILE A CA 1
ATOM 969 C C . ILE A 1 123 ? -11.109 -40.812 -6.012 1 93.62 123 ILE A C 1
ATOM 971 O O . ILE A 1 123 ? -11.352 -40.188 -7.039 1 93.62 123 ILE A O 1
ATOM 975 N N . LYS A 1 124 ? -11.914 -40.906 -5.039 1 92.88 124 LYS A N 1
ATOM 976 C CA . LYS A 1 124 ? -13.164 -40.156 -4.934 1 92.88 124 LYS A CA 1
ATOM 977 C C . LYS A 1 124 ? -13.109 -39.156 -3.771 1 92.88 124 LYS A C 1
ATOM 979 O O . LYS A 1 124 ? -12.102 -39.094 -3.07 1 92.88 124 LYS A O 1
ATOM 984 N N . LYS A 1 125 ? -14.148 -38.469 -3.672 1 93.25 125 LYS A N 1
ATOM 985 C CA . LYS A 1 125 ? -14.188 -37.406 -2.652 1 93.25 125 LYS A CA 1
ATOM 986 C C . LYS A 1 125 ? -13.906 -38 -1.267 1 93.25 125 LYS A C 1
ATOM 988 O O . LYS A 1 125 ? -13.125 -37.406 -0.502 1 93.25 125 LYS A O 1
ATOM 993 N N . LYS A 1 126 ? -14.469 -39 -0.996 1 93.81 126 LYS A N 1
ATOM 994 C CA . LYS A 1 126 ? -14.328 -39.625 0.317 1 93.81 126 LYS A CA 1
ATOM 995 C C . LYS A 1 126 ? -12.875 -39.938 0.621 1 93.81 126 LYS A C 1
ATOM 997 O O . LYS A 1 126 ? -12.414 -39.781 1.753 1 93.81 126 LYS A O 1
ATOM 1002 N N . SER A 1 127 ? -12.172 -40.375 -0.372 1 93.62 127 SER A N 1
ATOM 1003 C CA . SER A 1 127 ? -10.773 -40.75 -0.189 1 93.62 127 SER A CA 1
ATOM 1004 C C . SER A 1 127 ? -9.883 -39.531 -0.008 1 93.62 127 SER A C 1
ATOM 1006 O O . SER A 1 127 ? -8.797 -39.625 0.568 1 93.62 127 SER A O 1
ATOM 1008 N N . LEU A 1 128 ? -10.32 -38.375 -0.441 1 96.25 128 LEU A N 1
ATOM 1009 C CA . LEU A 1 128 ? -9.5 -37.156 -0.392 1 96.25 128 LEU A CA 1
ATOM 1010 C C . LEU A 1 128 ? -9.859 -36.312 0.811 1 96.25 128 LEU A C 1
ATOM 1012 O O . LEU A 1 128 ? -9.109 -35.406 1.188 1 96.25 128 LEU A O 1
ATOM 1016 N N . THR A 1 129 ? -10.969 -36.562 1.453 1 96.62 129 THR A N 1
ATOM 1017 C CA . THR A 1 129 ? -11.508 -35.719 2.527 1 96.62 129 THR A CA 1
ATOM 1018 C C . THR A 1 129 ? -10.492 -35.562 3.648 1 96.62 129 THR A C 1
ATOM 1020 O O . THR A 1 129 ? -10.281 -34.438 4.141 1 96.62 129 THR A O 1
ATOM 1023 N N . PRO A 1 130 ? -9.805 -36.688 4.047 1 97.19 130 PRO A N 1
ATOM 1024 C CA . PRO A 1 130 ? -8.82 -36.5 5.117 1 97.19 130 PRO A CA 1
ATOM 1025 C C . PRO A 1 130 ? -7.691 -35.562 4.719 1 97.19 130 PRO A C 1
ATOM 1027 O O . PRO A 1 130 ? -7.188 -34.812 5.555 1 97.19 130 PRO A O 1
ATOM 1030 N N . TYR A 1 131 ? -7.309 -35.594 3.514 1 98.12 131 TYR A N 1
ATOM 1031 C CA . TYR A 1 131 ? -6.227 -34.75 3.035 1 98.12 131 TYR A CA 1
ATOM 1032 C C . TYR A 1 131 ? -6.688 -33.312 2.914 1 98.12 131 TYR A C 1
ATOM 1034 O O . TYR A 1 131 ? -5.926 -32.375 3.203 1 98.12 131 TYR A O 1
ATOM 1042 N N . TYR A 1 132 ? -7.977 -33.062 2.492 1 97.69 132 TYR A N 1
ATOM 1043 C CA . TYR A 1 132 ? -8.547 -31.734 2.488 1 97.69 132 TYR A CA 1
ATOM 1044 C C . TYR A 1 132 ? -8.484 -31.109 3.879 1 97.69 132 TYR A C 1
ATOM 1046 O O . TYR A 1 132 ? -8.148 -29.938 4.027 1 97.69 132 TYR A O 1
ATOM 1054 N N . LYS A 1 133 ? -8.797 -31.906 4.867 1 98 133 LYS A N 1
ATOM 1055 C CA . LYS A 1 133 ? -8.812 -31.422 6.246 1 98 133 LYS A CA 1
ATOM 1056 C C . LYS A 1 133 ? -7.418 -31 6.691 1 98 133 LYS A C 1
ATOM 1058 O O . LYS A 1 133 ? -7.262 -29.953 7.344 1 98 133 LYS A O 1
ATOM 1063 N N . ILE A 1 134 ? -6.43 -31.797 6.34 1 98.19 134 ILE A N 1
ATOM 1064 C CA . ILE A 1 134 ? -5.047 -31.484 6.695 1 98.19 134 ILE A CA 1
ATOM 1065 C C . ILE A 1 134 ? -4.613 -30.188 6.023 1 98.19 134 ILE A C 1
ATOM 1067 O O . ILE A 1 134 ? -4.035 -29.312 6.668 1 98.19 134 ILE A O 1
ATOM 1071 N N . VAL A 1 135 ? -4.91 -30.078 4.77 1 98.25 135 VAL A N 1
ATOM 1072 C CA . VAL A 1 135 ? -4.504 -28.891 4.004 1 98.25 135 VAL A CA 1
ATOM 1073 C C . VAL A 1 135 ? -5.188 -27.656 4.562 1 98.25 135 VAL A C 1
ATOM 1075 O O . VAL A 1 135 ? -4.559 -26.609 4.711 1 98.25 135 VAL A O 1
ATOM 1078 N N . LYS A 1 136 ? -6.469 -27.766 4.887 1 98.06 136 LYS A N 1
ATOM 1079 C CA . LYS A 1 136 ? -7.223 -26.656 5.461 1 98.06 136 LYS A CA 1
ATOM 1080 C C . LYS A 1 136 ? -6.582 -26.172 6.758 1 98.06 136 LYS A C 1
ATOM 1082 O O . LYS A 1 136 ? -6.449 -24.969 6.977 1 98.06 136 LYS A O 1
ATOM 1087 N N . ASP A 1 137 ? -6.199 -27.125 7.523 1 98 137 ASP A N 1
ATOM 1088 C CA . ASP A 1 137 ? -5.59 -26.812 8.812 1 98 137 ASP A CA 1
ATOM 1089 C C . ASP A 1 137 ? -4.215 -26.172 8.625 1 98 137 ASP A C 1
ATOM 1091 O O . ASP A 1 137 ? -3.893 -25.188 9.281 1 98 137 ASP A O 1
ATOM 1095 N N . VAL A 1 138 ? -3.426 -26.672 7.766 1 98.06 138 VAL A N 1
ATOM 1096 C CA . VAL A 1 138 ? -2.072 -26.188 7.539 1 98.06 138 VAL A CA 1
ATOM 1097 C C . VAL A 1 138 ? -2.129 -24.766 6.988 1 98.06 138 VAL A C 1
ATOM 1099 O O . VAL A 1 138 ? -1.379 -23.891 7.43 1 98.06 138 VAL A O 1
ATOM 1102 N N . LEU A 1 139 ? -3.057 -24.531 6.074 1 97.94 139 LEU A N 1
ATOM 1103 C CA . LEU A 1 139 ? -3.115 -23.234 5.406 1 97.94 139 LEU A CA 1
ATOM 1104 C C . LEU A 1 139 ? -3.951 -22.25 6.211 1 97.94 139 LEU A C 1
ATOM 1106 O O . LEU A 1 139 ? -3.998 -21.062 5.887 1 97.94 139 LEU A O 1
ATOM 1110 N N . GLY A 1 140 ? -4.562 -22.719 7.281 1 97.06 140 GLY A N 1
ATOM 1111 C CA . GLY A 1 140 ? -5.359 -21.859 8.133 1 97.06 140 GLY A CA 1
ATOM 1112 C C . GLY A 1 140 ? -6.555 -21.25 7.414 1 97.06 140 GLY A C 1
ATOM 1113 O O . GLY A 1 140 ? -6.848 -20.062 7.574 1 97.06 140 GLY A O 1
ATOM 1114 N N . SER A 1 141 ? -7.211 -22.031 6.578 1 97.56 141 SER A N 1
ATOM 1115 C CA . SER A 1 141 ? -8.336 -21.562 5.77 1 97.56 141 SER A CA 1
ATOM 1116 C C . SER A 1 141 ? -9.531 -21.203 6.637 1 97.56 141 SER A C 1
ATOM 1118 O O . SER A 1 141 ? -9.938 -21.984 7.504 1 97.56 141 SER A O 1
ATOM 1120 N N . ARG A 1 142 ? -10.109 -20.047 6.426 1 97.12 142 ARG A N 1
ATOM 1121 C CA . ARG A 1 142 ? -11.273 -19.562 7.168 1 97.12 142 ARG A CA 1
ATOM 1122 C C . ARG A 1 142 ? -11.953 -18.422 6.438 1 97.12 142 ARG A C 1
ATOM 1124 O O . ARG A 1 142 ? -11.352 -17.797 5.559 1 97.12 142 ARG A O 1
ATOM 1131 N N . PRO A 1 143 ? -13.195 -18.156 6.734 1 97 143 PRO A N 1
ATOM 1132 C CA . PRO A 1 143 ? -13.82 -16.953 6.172 1 97 143 PRO A CA 1
ATOM 1133 C C . PRO A 1 143 ? -13.25 -15.664 6.758 1 97 143 PRO A C 1
ATOM 1135 O O . PRO A 1 143 ? -12.539 -15.703 7.762 1 97 143 PRO A O 1
ATOM 1138 N N . ILE A 1 144 ? -13.531 -14.602 6.129 1 96.25 144 ILE A N 1
ATOM 1139 C CA . ILE A 1 144 ? -13.188 -13.305 6.711 1 96.25 144 ILE A CA 1
ATOM 1140 C C . ILE A 1 144 ? -13.82 -13.18 8.094 1 96.25 144 ILE A C 1
ATOM 1142 O O . ILE A 1 144 ? -14.922 -13.688 8.328 1 96.25 144 ILE A O 1
ATOM 1146 N N . PRO A 1 145 ? -13.133 -12.562 9 1 94.88 145 PRO A N 1
ATOM 1147 C CA . PRO A 1 145 ? -13.727 -12.391 10.328 1 94.88 145 PRO A CA 1
ATOM 1148 C C . PRO A 1 145 ? -15.008 -11.555 10.297 1 94.88 145 PRO A C 1
ATOM 1150 O O . PRO A 1 145 ? -15.062 -10.539 9.602 1 94.88 145 PRO A O 1
ATOM 1153 N N . LEU A 1 146 ? -16.047 -12.039 10.945 1 85.94 146 LEU A N 1
ATOM 1154 C CA . LEU A 1 146 ? -17.328 -11.336 11.031 1 85.94 146 LEU A CA 1
ATOM 1155 C C . LEU A 1 146 ? -17.5 -10.688 12.398 1 85.94 146 LEU A C 1
ATOM 1157 O O . LEU A 1 146 ? -18.625 -10.328 12.781 1 85.94 146 LEU A O 1
ATOM 1161 N N . ASN A 1 147 ? -16.672 -10.023 12.891 1 82.25 147 ASN A N 1
ATOM 1162 C CA . ASN A 1 147 ? -16.828 -9.367 14.188 1 82.25 147 ASN A CA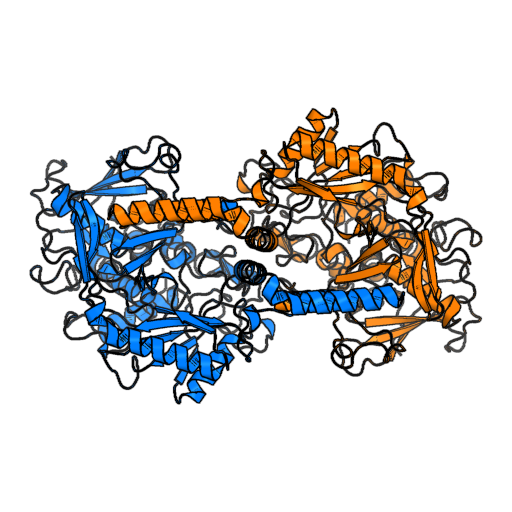 1
ATOM 1163 C C . ASN A 1 147 ? -17.344 -7.941 14.039 1 82.25 147 ASN A C 1
ATOM 1165 O O . ASN A 1 147 ? -17.766 -7.535 12.953 1 82.25 147 ASN A O 1
ATOM 1169 N N . ASP A 1 148 ? -17.422 -7.203 15.078 1 84.62 148 ASP A N 1
ATOM 1170 C CA . ASP A 1 148 ? -18.062 -5.891 15.102 1 84.62 148 ASP A CA 1
ATOM 1171 C C . ASP A 1 148 ? -17.078 -4.793 14.719 1 84.62 148 ASP A C 1
ATOM 1173 O O . ASP A 1 148 ? -17.391 -3.604 14.82 1 84.62 148 ASP A O 1
ATOM 1177 N N . ASP A 1 149 ? -15.953 -5.23 14.156 1 89.69 149 ASP A N 1
ATOM 1178 C CA . ASP A 1 149 ? -15.023 -4.219 13.664 1 89.69 149 ASP A CA 1
ATOM 1179 C C . ASP A 1 149 ? -15.469 -3.666 12.312 1 89.69 149 ASP A C 1
ATOM 1181 O O . ASP A 1 149 ? -15.422 -4.367 11.305 1 89.69 149 ASP A O 1
ATOM 1185 N N . PRO A 1 150 ? -15.875 -2.42 12.336 1 91.94 150 PRO A N 1
ATOM 1186 C CA . PRO A 1 150 ? -16.375 -1.849 11.086 1 91.94 150 PRO A CA 1
ATOM 1187 C C . PRO A 1 150 ? -15.32 -1.866 9.969 1 91.94 150 PRO A C 1
ATOM 1189 O O . PRO A 1 150 ? -15.672 -1.891 8.789 1 91.94 150 PRO A O 1
ATOM 1192 N N . ARG A 1 151 ? -14.102 -1.978 10.336 1 93.75 151 ARG A N 1
ATOM 1193 C CA . ARG A 1 151 ? -13.031 -1.963 9.344 1 93.75 151 ARG A CA 1
ATOM 1194 C C . ARG A 1 151 ? -12.898 -3.316 8.648 1 93.75 151 ARG A C 1
ATOM 1196 O O . ARG A 1 151 ? -12.188 -3.449 7.656 1 93.75 151 ARG A O 1
ATOM 1203 N N . ARG A 1 152 ? -13.586 -4.297 9.117 1 94.88 152 ARG A N 1
ATOM 1204 C CA . ARG A 1 152 ? -13.5 -5.617 8.508 1 94.88 152 ARG A CA 1
ATOM 1205 C C . ARG A 1 152 ? -14.727 -5.918 7.664 1 94.88 152 ARG A C 1
ATOM 1207 O O . ARG A 1 152 ? -14.836 -6.992 7.07 1 94.88 152 ARG A O 1
ATOM 1214 N N . LYS A 1 153 ? -15.648 -4.93 7.6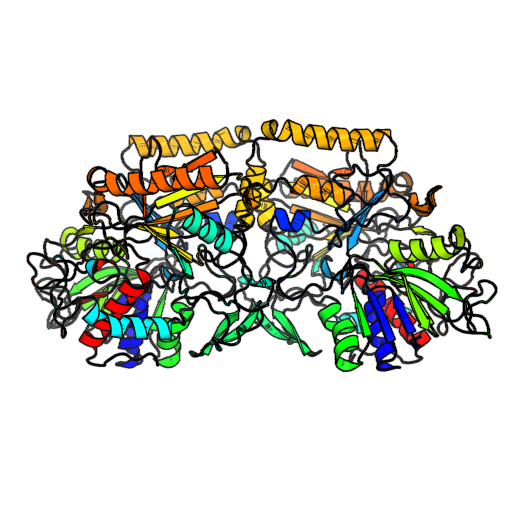02 1 94.38 153 LYS A N 1
ATOM 1215 C CA . LYS A 1 153 ? -16.828 -5.082 6.758 1 94.38 153 LYS A CA 1
ATOM 1216 C C . LYS A 1 153 ? -16.469 -4.891 5.285 1 94.38 153 LYS A C 1
ATOM 1218 O O . LYS A 1 153 ? -15.789 -3.928 4.922 1 94.38 153 LYS A O 1
ATOM 1223 N N . ILE A 1 154 ? -16.938 -5.773 4.469 1 96.44 154 ILE A N 1
ATOM 1224 C CA . ILE A 1 154 ? -16.688 -5.738 3.035 1 96.44 154 ILE A CA 1
ATOM 1225 C C . ILE A 1 154 ? -17.984 -5.496 2.279 1 96.44 154 ILE A C 1
ATOM 1227 O O . ILE A 1 154 ? -18.828 -6.391 2.18 1 96.44 154 ILE A O 1
ATOM 1231 N N . VAL A 1 155 ? -18.141 -4.363 1.616 1 96.38 155 VAL A N 1
ATOM 1232 C CA . VAL A 1 155 ? -19.359 -3.908 0.944 1 96.38 155 VAL A CA 1
ATOM 1233 C C . VAL A 1 155 ? -19.672 -4.824 -0.234 1 96.38 155 VAL A C 1
ATOM 1235 O O . VAL A 1 155 ? -20.828 -5.18 -0.46 1 96.38 155 VAL A O 1
ATOM 1238 N N . ARG A 1 156 ? -18.672 -5.254 -0.982 1 96.94 156 ARG A N 1
ATOM 1239 C CA . ARG A 1 156 ? -18.875 -6.066 -2.176 1 96.94 156 ARG A CA 1
ATOM 1240 C C . ARG A 1 156 ? -19.453 -7.434 -1.817 1 96.94 156 ARG A C 1
ATOM 1242 O O . ARG A 1 156 ? -20.266 -7.988 -2.564 1 96.94 156 ARG A O 1
ATOM 1249 N N . THR A 1 157 ? -18.984 -7.996 -0.667 1 97.5 157 THR A N 1
ATOM 1250 C CA . THR A 1 157 ? -19.516 -9.266 -0.208 1 97.5 157 THR A CA 1
ATOM 1251 C C . THR A 1 157 ? -21.031 -9.188 -0.051 1 97.5 157 THR A C 1
ATOM 1253 O O . THR A 1 157 ? -21.766 -10.062 -0.527 1 97.5 157 THR A O 1
ATOM 1256 N N . THR A 1 158 ? -21.516 -8.078 0.541 1 96.81 158 THR A N 1
ATOM 1257 C CA . THR A 1 158 ? -22.938 -7.867 0.751 1 96.81 158 THR A CA 1
ATOM 1258 C C . THR A 1 158 ? -23.656 -7.699 -0.581 1 96.81 158 THR A C 1
ATOM 1260 O O . THR A 1 158 ? -24.766 -8.211 -0.759 1 96.81 158 THR A O 1
ATOM 1263 N N . LEU A 1 159 ? -23.047 -7.035 -1.482 1 98 159 LEU A N 1
ATOM 1264 C CA . LEU A 1 159 ? -23.641 -6.82 -2.801 1 98 159 LEU A CA 1
ATOM 1265 C C . LEU A 1 159 ? -23.891 -8.148 -3.508 1 98 159 LEU A C 1
ATOM 1267 O O . LEU A 1 159 ? -24.969 -8.383 -4.047 1 98 159 LEU A O 1
ATOM 1271 N N . TYR A 1 160 ? -22.922 -9.031 -3.508 1 98.5 160 TYR A N 1
ATOM 1272 C CA . TYR A 1 160 ? -23.031 -10.328 -4.176 1 98.5 160 TYR A CA 1
ATOM 1273 C C . TYR A 1 160 ? -24.062 -11.211 -3.475 1 98.5 160 TYR A C 1
ATOM 1275 O O . TYR A 1 160 ? -24.781 -11.977 -4.125 1 98.5 160 TYR A O 1
ATOM 1283 N N . GLN A 1 161 ? -24.125 -11.094 -2.182 1 98.12 161 GLN A N 1
ATOM 1284 C CA . GLN A 1 161 ? -25.141 -11.828 -1.426 1 98.12 161 GLN A CA 1
ATOM 1285 C C . GLN A 1 161 ? -26.547 -11.359 -1.787 1 98.12 161 GLN A C 1
ATOM 1287 O O . GLN A 1 161 ? -27.453 -12.172 -1.94 1 98.12 161 GLN A O 1
ATOM 1292 N N . LYS A 1 162 ? -26.672 -10.055 -1.939 1 98.12 162 LYS A N 1
ATOM 1293 C CA . LYS A 1 162 ? -27.953 -9.5 -2.352 1 98.12 162 LYS A CA 1
ATOM 1294 C C . LYS A 1 162 ? -28.344 -9.992 -3.746 1 98.12 162 LYS A C 1
ATOM 1296 O O . LYS A 1 162 ? -29.516 -10.297 -3.998 1 98.12 162 LYS A O 1
ATOM 1301 N N . PHE A 1 163 ? -27.422 -10.016 -4.633 1 98.44 163 PHE A N 1
ATOM 1302 C CA . PHE A 1 163 ? -27.688 -10.5 -5.984 1 98.44 163 PHE A CA 1
ATOM 1303 C C . PHE A 1 163 ? -28.109 -11.961 -5.965 1 98.44 163 PHE A C 1
ATOM 1305 O O . PHE A 1 163 ? -29.047 -12.344 -6.66 1 98.44 163 PHE A O 1
ATOM 1312 N N . ALA A 1 164 ? -27.328 -12.797 -5.191 1 98.62 164 ALA A N 1
ATOM 1313 C CA . ALA A 1 164 ? -27.688 -14.211 -5.066 1 98.62 164 ALA A CA 1
ATOM 1314 C C . ALA A 1 164 ? -29.125 -14.375 -4.598 1 98.62 164 ALA A C 1
ATOM 1316 O O . ALA A 1 164 ? -29.891 -15.148 -5.184 1 98.62 164 ALA A O 1
ATOM 1317 N N . LYS A 1 165 ? -29.516 -13.617 -3.609 1 97.88 165 LYS A N 1
ATOM 1318 C CA . LYS A 1 165 ? -30.875 -13.672 -3.092 1 97.88 165 LYS A CA 1
ATOM 1319 C C . LYS A 1 165 ? -31.891 -13.234 -4.152 1 97.88 165 LYS A C 1
ATOM 1321 O O . LYS A 1 165 ? -32.938 -13.859 -4.309 1 97.88 165 LYS A O 1
ATOM 1326 N N . HIS A 1 166 ? -31.547 -12.227 -4.84 1 97.88 166 HIS A N 1
ATOM 1327 C CA . HIS A 1 166 ? -32.406 -11.68 -5.883 1 97.88 166 HIS A CA 1
ATOM 1328 C C . HIS A 1 166 ? -32.688 -12.711 -6.965 1 97.88 166 HIS A C 1
ATOM 1330 O O . HIS A 1 166 ? -33.781 -12.742 -7.531 1 97.88 166 HIS A O 1
ATOM 1336 N N . THR A 1 167 ? -31.734 -13.547 -7.266 1 97.38 167 THR A N 1
ATOM 1337 C CA . THR A 1 167 ? -31.875 -14.516 -8.344 1 97.38 167 THR A CA 1
ATOM 1338 C C . THR A 1 167 ? -32.281 -15.891 -7.789 1 97.38 167 THR A C 1
ATOM 1340 O O . THR A 1 167 ? -32.219 -16.891 -8.508 1 97.38 167 THR A O 1
ATOM 1343 N N . GLY A 1 168 ? -32.531 -15.961 -6.539 1 96.5 168 GLY A N 1
ATOM 1344 C CA . GLY A 1 168 ? -33 -17.188 -5.918 1 96.5 168 GLY A CA 1
ATOM 1345 C C . GLY A 1 168 ? -31.859 -18.188 -5.695 1 96.5 168 GLY A C 1
ATOM 1346 O O . GLY A 1 168 ? -32.094 -19.406 -5.723 1 96.5 168 GLY A O 1
ATOM 1347 N N . ARG A 1 169 ? -30.688 -17.656 -5.547 1 96.94 169 ARG A N 1
ATOM 1348 C CA . ARG A 1 169 ? -29.531 -18.516 -5.324 1 96.94 169 ARG A CA 1
ATOM 1349 C C . ARG A 1 169 ? -28.953 -18.312 -3.924 1 96.94 169 ARG A C 1
ATOM 1351 O O . ARG A 1 169 ? -29.422 -17.453 -3.178 1 96.94 169 ARG A O 1
ATOM 1358 N N . GLU A 1 170 ? -28.031 -19.203 -3.662 1 93.38 170 GLU A N 1
ATOM 1359 C CA . GLU A 1 170 ? -27.406 -19.141 -2.344 1 93.38 170 GLU A CA 1
ATOM 1360 C C . GLU A 1 170 ? -25.938 -18.703 -2.443 1 93.38 170 GLU A C 1
ATOM 1362 O O . GLU A 1 170 ? -25.172 -19.25 -3.234 1 93.38 170 GLU A O 1
ATOM 1367 N N . SER A 1 171 ? -25.609 -17.656 -1.644 1 96.88 171 SER A N 1
ATOM 1368 C CA . SER A 1 171 ? -24.234 -17.219 -1.479 1 96.88 171 SER A CA 1
ATOM 1369 C C . SER A 1 171 ? -23.656 -17.656 -0.135 1 96.88 171 SER A C 1
ATOM 1371 O O . SER A 1 171 ? -24.375 -17.656 0.873 1 96.88 171 SER A O 1
ATOM 1373 N N . LYS A 1 172 ? -22.422 -18.094 -0.129 1 97.31 172 LYS A N 1
ATOM 1374 C CA . LYS A 1 172 ? -21.719 -18.484 1.094 1 97.31 172 LYS A CA 1
ATOM 1375 C C . LYS A 1 172 ? -20.375 -17.766 1.203 1 97.31 172 LYS A C 1
ATOM 1377 O O . LYS A 1 172 ? -19.75 -17.453 0.19 1 97.31 172 LYS A O 1
ATOM 1382 N N . LEU A 1 173 ? -20 -17.484 2.471 1 97.56 173 LEU A N 1
ATOM 1383 C CA . LEU A 1 173 ? -18.641 -17.031 2.678 1 97.56 173 LEU A CA 1
ATOM 1384 C C . LEU A 1 173 ? -17.641 -18.125 2.344 1 97.56 173 LEU A C 1
ATOM 1386 O O . LEU A 1 173 ? -17.859 -19.297 2.684 1 97.56 173 LEU A O 1
ATOM 1390 N N . ALA A 1 174 ? -16.641 -17.781 1.599 1 97.62 174 ALA A N 1
ATOM 1391 C CA . ALA A 1 174 ? -15.602 -18.75 1.235 1 97.62 174 ALA A CA 1
ATOM 1392 C C . ALA A 1 174 ? -14.531 -18.844 2.32 1 97.62 174 ALA A C 1
ATOM 1394 O O . ALA A 1 174 ? -14.203 -17.844 2.961 1 97.62 174 ALA A O 1
ATOM 1395 N N . ASP A 1 175 ? -14.078 -20.078 2.562 1 97.81 175 ASP A N 1
ATOM 1396 C CA . ASP A 1 175 ? -12.812 -20.188 3.283 1 97.81 175 ASP A CA 1
ATOM 1397 C C . ASP A 1 175 ? -11.656 -19.656 2.441 1 97.81 175 ASP A C 1
ATOM 1399 O O . ASP A 1 175 ? -11.531 -19.984 1.262 1 97.81 175 ASP A O 1
ATOM 1403 N N . ILE A 1 176 ? -10.906 -18.766 3.045 1 98.38 176 ILE A N 1
ATOM 1404 C CA . ILE A 1 176 ? -9.773 -18.188 2.334 1 98.38 176 ILE A CA 1
ATOM 1405 C C . ILE A 1 176 ? -8.5 -18.359 3.158 1 98.38 176 ILE A C 1
ATOM 1407 O O . ILE A 1 176 ? -8.555 -18.453 4.387 1 98.38 176 ILE A O 1
ATOM 1411 N N . ASN A 1 177 ? -7.367 -18.484 2.473 1 98.56 177 ASN A N 1
ATOM 1412 C CA . ASN A 1 177 ? -6.055 -18.656 3.084 1 98.56 177 ASN A CA 1
ATOM 1413 C C . ASN A 1 177 ? -5.383 -17.297 3.348 1 98.56 177 ASN A C 1
ATOM 1415 O O . ASN A 1 177 ? -4.352 -16.984 2.754 1 98.56 177 ASN A O 1
ATOM 1419 N N . VAL A 1 178 ? -5.949 -16.562 4.262 1 98.62 178 VAL A N 1
ATOM 1420 C CA . VAL A 1 178 ? -5.488 -15.242 4.676 1 98.62 178 VAL A CA 1
ATOM 1421 C C . VAL A 1 178 ? -5.195 -15.25 6.176 1 98.62 178 VAL A C 1
ATOM 1423 O O . VAL A 1 178 ? -5.922 -15.875 6.953 1 98.62 178 VAL A O 1
ATOM 1426 N N . PHE A 1 179 ? -4.145 -14.617 6.551 1 98.69 179 PHE A N 1
ATOM 1427 C CA . PHE A 1 179 ? -3.734 -14.555 7.949 1 98.69 179 PHE A CA 1
ATOM 1428 C C . PHE A 1 179 ? -4.422 -13.406 8.664 1 98.69 179 PHE A C 1
ATOM 1430 O O . PHE A 1 179 ? -4.195 -12.234 8.336 1 98.69 179 PHE A O 1
ATOM 1437 N N . PHE A 1 180 ? -5.309 -13.734 9.602 1 98.12 180 PHE A N 1
ATOM 1438 C CA . PHE A 1 180 ? -5.969 -12.75 10.445 1 98.12 180 PHE A CA 1
ATOM 1439 C C . PHE A 1 180 ? -5.523 -12.883 11.898 1 98.12 180 PHE A C 1
ATOM 1441 O O . PHE A 1 180 ? -6.172 -12.359 12.805 1 98.12 180 PHE A O 1
ATOM 1448 N N . GLY A 1 181 ? -4.422 -13.617 12.102 1 97.44 181 GLY A N 1
ATOM 1449 C CA . GLY A 1 181 ? -3.949 -13.992 13.43 1 97.44 181 GLY A CA 1
ATOM 1450 C C . GLY A 1 181 ? -4.062 -15.477 13.703 1 97.44 181 GLY A C 1
ATOM 1451 O O . GLY A 1 181 ? -4.707 -16.203 12.945 1 97.44 181 GLY A O 1
ATOM 1452 N N . ASN A 1 182 ? -3.355 -15.922 14.711 1 97.44 182 ASN A N 1
ATOM 1453 C CA . ASN A 1 182 ? -3.346 -17.344 15.039 1 97.44 182 ASN A CA 1
ATOM 1454 C C . ASN A 1 182 ? -4.656 -17.781 15.688 1 97.44 182 ASN A C 1
ATOM 1456 O O . ASN A 1 182 ? -5.047 -18.938 15.594 1 97.44 182 ASN A O 1
ATOM 1460 N N . ASP A 1 183 ? -5.336 -16.844 16.344 1 96.06 183 ASP A N 1
ATOM 1461 C CA . ASP A 1 183 ? -6.605 -17.125 17.016 1 96.06 183 ASP A CA 1
ATOM 1462 C C . ASP A 1 183 ? -7.781 -16.906 16.062 1 96.06 183 ASP A C 1
ATOM 1464 O O . ASP A 1 183 ? -8.078 -15.766 15.688 1 96.06 183 ASP A O 1
ATOM 1468 N N . PHE A 1 184 ? -8.508 -17.953 15.688 1 93.44 184 PHE A N 1
ATOM 1469 C CA . PHE A 1 184 ? -9.602 -17.875 14.727 1 93.44 184 PHE A CA 1
ATOM 1470 C C . PHE A 1 184 ? -10.805 -17.156 15.328 1 93.44 184 PHE A C 1
ATOM 1472 O O . PHE A 1 184 ? -11.625 -16.594 14.602 1 93.44 184 PHE A O 1
ATOM 1479 N N . LYS A 1 185 ? -10.898 -17.141 16.609 1 93.62 185 LYS A N 1
ATOM 1480 C CA . LYS A 1 185 ? -12.031 -16.516 17.281 1 93.62 185 LYS A CA 1
ATOM 1481 C C . LYS A 1 185 ? -11.766 -15.039 17.562 1 93.62 185 LYS A C 1
ATOM 1483 O O . LYS A 1 185 ? -12.695 -14.234 17.641 1 93.62 185 LYS A O 1
ATOM 1488 N N . LYS A 1 186 ? -10.5 -14.758 17.75 1 95.44 186 LYS A N 1
ATOM 1489 C CA . LYS A 1 186 ? -10.094 -13.391 18.031 1 95.44 186 LYS A CA 1
ATOM 1490 C C . LYS A 1 186 ? -8.992 -12.93 17.078 1 95.44 186 LYS A C 1
ATOM 1492 O O . LYS A 1 186 ? -7.816 -12.914 17.453 1 95.44 186 LYS A O 1
ATOM 1497 N N . PRO A 1 187 ? -9.375 -12.453 15.938 1 96.25 187 PRO A N 1
ATOM 1498 C CA . PRO A 1 187 ? -8.367 -12.023 14.961 1 96.25 187 PRO A CA 1
ATOM 1499 C C . PRO A 1 187 ? -7.449 -10.938 15.5 1 96.25 187 PRO A C 1
ATOM 1501 O O . PRO A 1 187 ? -7.891 -10.062 16.25 1 96.25 187 PRO A O 1
ATOM 1504 N N . THR A 1 188 ? -6.18 -11.023 15.172 1 97.19 188 THR A N 1
ATOM 1505 C CA . THR A 1 188 ? -5.211 -9.977 15.477 1 97.19 188 THR A CA 1
ATOM 1506 C C . THR A 1 188 ? -5.609 -8.664 14.812 1 97.19 188 THR A C 1
ATOM 1508 O O . THR A 1 188 ? -6.078 -8.656 13.672 1 97.19 188 THR A O 1
ATOM 1511 N N . PRO A 1 189 ? -5.441 -7.477 15.531 1 96.44 189 PRO A N 1
ATOM 1512 C CA . PRO A 1 189 ? -5.809 -6.203 14.914 1 96.44 189 PRO A CA 1
ATOM 1513 C C . PRO A 1 189 ? -5.141 -5.988 13.562 1 96.44 189 PRO A C 1
ATOM 1515 O O . PRO A 1 189 ? -4.016 -6.449 13.344 1 96.44 189 PRO A O 1
ATOM 1518 N N . ILE A 1 190 ? -5.848 -5.344 12.664 1 97.31 190 ILE A N 1
ATOM 1519 C CA . ILE A 1 190 ? -5.422 -5.105 11.289 1 97.31 190 ILE A CA 1
ATOM 1520 C C . ILE A 1 190 ? -4.023 -4.492 11.281 1 97.31 190 ILE A C 1
ATOM 1522 O O . ILE A 1 190 ? -3.766 -3.514 11.984 1 97.31 190 ILE A O 1
ATOM 1526 N N . GLY A 1 191 ? -3.141 -5.129 10.633 1 97.69 191 GLY A N 1
ATOM 1527 C CA . GLY A 1 191 ? -1.825 -4.555 10.391 1 97.69 191 GLY A CA 1
ATOM 1528 C C . GLY A 1 191 ? -0.797 -4.969 11.43 1 97.69 191 GLY A C 1
ATOM 1529 O O . GLY A 1 191 ? 0.397 -4.711 11.266 1 97.69 191 GLY A O 1
ATOM 1530 N N . LEU A 1 192 ? -1.136 -5.609 12.531 1 98.25 192 LEU A N 1
ATOM 1531 C CA . LEU A 1 192 ? -0.188 -6.066 13.539 1 98.25 192 LEU A CA 1
ATOM 1532 C C . LEU A 1 192 ? 0.402 -7.418 13.164 1 98.25 192 LEU A C 1
ATOM 1534 O O . LEU A 1 192 ? -0.224 -8.195 12.43 1 98.25 192 LEU A O 1
ATOM 1538 N N . GLN A 1 193 ? 1.588 -7.691 13.586 1 98.38 193 GLN A N 1
ATOM 1539 C CA . GLN A 1 193 ? 2.32 -8.891 13.195 1 98.38 193 GLN A CA 1
ATOM 1540 C C . GLN A 1 193 ? 2.408 -9.883 14.344 1 98.38 193 GLN A C 1
ATOM 1542 O O . GLN A 1 193 ? 2.391 -9.492 15.516 1 98.38 193 GLN A O 1
ATOM 1547 N N . GLU A 1 194 ? 2.414 -11.117 13.961 1 97.75 194 GLU A N 1
ATOM 1548 C CA . GLU A 1 194 ? 2.709 -12.258 14.828 1 97.75 194 GLU A CA 1
ATOM 1549 C C . GLU A 1 194 ? 3.479 -13.344 14.078 1 97.75 194 GLU A C 1
ATOM 1551 O O . GLU A 1 194 ? 3.473 -13.375 12.844 1 97.75 194 GLU A O 1
ATOM 1556 N N . LYS A 1 195 ? 4.203 -14.102 14.812 1 98.19 195 LYS A N 1
ATOM 1557 C CA . LYS A 1 195 ? 4.707 -15.328 14.203 1 98.19 195 LYS A CA 1
ATOM 1558 C C . LYS A 1 195 ? 3.59 -16.359 14.031 1 98.19 195 LYS A C 1
ATOM 1560 O O . LYS A 1 195 ? 2.799 -16.578 14.945 1 98.19 195 LYS A O 1
ATOM 1565 N N . ASN A 1 196 ? 3.432 -16.906 12.836 1 98.19 196 ASN A N 1
ATOM 1566 C CA . ASN A 1 196 ? 2.457 -17.984 12.664 1 98.19 196 ASN A CA 1
ATOM 1567 C C . ASN A 1 196 ? 2.92 -19.266 13.344 1 98.19 196 ASN A C 1
ATOM 1569 O O . ASN A 1 196 ? 3.994 -19.312 13.945 1 98.19 196 ASN A O 1
ATOM 1573 N N . ARG A 1 197 ? 2.107 -20.281 13.344 1 96.75 197 ARG A N 1
ATOM 1574 C CA . ARG A 1 197 ? 2.377 -21.5 14.109 1 96.75 197 ARG A CA 1
ATOM 1575 C C . ARG A 1 197 ? 3.645 -22.188 13.609 1 96.75 197 ARG A C 1
ATOM 1577 O O . ARG A 1 197 ? 4.188 -23.062 14.289 1 96.75 197 ARG A O 1
ATOM 1584 N N . TYR A 1 198 ? 4.254 -21.812 12.461 1 98.12 198 TYR A N 1
ATOM 1585 C CA . TYR A 1 198 ? 5.457 -22.406 11.906 1 98.12 198 TYR A CA 1
ATOM 1586 C C . TYR A 1 198 ? 6.684 -21.547 12.188 1 98.12 198 TYR A C 1
ATOM 1588 O O . TYR A 1 198 ? 7.816 -21.984 11.969 1 98.12 198 TYR A O 1
ATOM 1596 N N . GLY A 1 199 ? 6.461 -20.344 12.641 1 98.06 199 GLY A N 1
ATOM 1597 C CA . GLY A 1 199 ? 7.566 -19.484 13.008 1 98.06 199 GLY A CA 1
ATOM 1598 C C . GLY A 1 199 ? 7.762 -18.328 12.039 1 98.06 199 GLY A C 1
ATOM 1599 O O . GLY A 1 199 ? 8.562 -17.422 12.297 1 98.06 199 GLY A O 1
ATOM 1600 N N . ALA A 1 200 ? 7.082 -18.266 10.938 1 98.31 200 ALA A N 1
ATOM 1601 C CA . ALA A 1 200 ? 7.188 -17.172 9.984 1 98.31 200 ALA A CA 1
ATOM 1602 C C . ALA A 1 200 ? 6.418 -15.945 10.477 1 98.31 200 ALA A C 1
ATOM 1604 O O . ALA A 1 200 ? 5.32 -16.062 11.023 1 98.31 200 ALA A O 1
ATOM 1605 N N . VAL A 1 201 ? 6.961 -14.719 10.336 1 98.25 201 VAL A N 1
ATOM 1606 C CA . VAL A 1 201 ? 6.281 -13.484 10.719 1 98.25 201 VAL A CA 1
ATOM 1607 C C . VAL A 1 201 ? 5.234 -13.125 9.672 1 98.25 201 VAL A C 1
ATOM 1609 O O . VAL A 1 201 ? 5.551 -13 8.484 1 98.25 201 VAL A O 1
ATOM 1612 N N . GLN A 1 202 ? 4.02 -13.031 10.109 1 98.62 202 GLN A N 1
ATOM 1613 C CA . GLN A 1 202 ? 2.949 -12.617 9.211 1 98.62 202 GLN A CA 1
ATOM 1614 C C . GLN A 1 202 ? 2.154 -11.453 9.805 1 98.62 202 GLN A C 1
ATOM 1616 O O . GLN A 1 202 ? 2.193 -11.219 11.008 1 98.62 202 GLN A O 1
ATOM 1621 N N . THR A 1 203 ? 1.569 -10.703 8.969 1 98.62 203 THR A N 1
ATOM 1622 C CA . THR A 1 203 ? 0.762 -9.547 9.32 1 98.62 203 THR A CA 1
ATOM 1623 C C . THR A 1 203 ? -0.726 -9.867 9.211 1 98.62 203 THR A C 1
ATOM 1625 O O . THR A 1 203 ? -1.167 -10.469 8.227 1 98.62 203 THR A O 1
ATOM 1628 N N . SER A 1 204 ? -1.472 -9.508 10.297 1 98.38 204 SER A N 1
ATOM 1629 C CA . SER A 1 204 ? -2.918 -9.547 10.109 1 98.38 204 SER A CA 1
ATOM 1630 C C . SER A 1 204 ? -3.342 -8.734 8.891 1 98.38 204 SER A C 1
ATOM 1632 O O . SER A 1 204 ? -2.877 -7.609 8.703 1 98.38 204 SER A O 1
ATOM 1634 N N . CYS A 1 205 ? -4.195 -9.305 8.07 1 98.12 205 CYS A N 1
ATOM 1635 C CA . CYS A 1 205 ? -4.555 -8.75 6.773 1 98.12 205 CYS A CA 1
ATOM 1636 C C . CYS A 1 205 ? -4.867 -7.262 6.887 1 98.12 205 CYS A C 1
ATOM 1638 O O . CYS A 1 205 ? -5.543 -6.832 7.824 1 98.12 205 CYS A O 1
ATOM 1640 N N . THR A 1 206 ? -4.387 -6.508 5.852 1 97.75 206 THR A N 1
ATOM 1641 C CA . THR A 1 206 ? -4.535 -5.055 5.867 1 97.75 206 THR A CA 1
ATOM 1642 C C . THR A 1 206 ? -5.672 -4.617 4.945 1 97.75 206 THR A C 1
ATOM 1644 O O . THR A 1 206 ? -5.934 -3.422 4.805 1 97.75 206 THR A O 1
ATOM 1647 N N . TYR A 1 207 ? -6.301 -5.578 4.266 1 97.44 207 TYR A N 1
ATOM 1648 C CA . TYR A 1 207 ? -7.48 -5.34 3.441 1 97.44 207 TYR A CA 1
ATOM 1649 C C . TYR A 1 207 ? -7.148 -4.438 2.258 1 97.44 207 TYR A C 1
ATOM 1651 O O . TYR A 1 207 ? -7.953 -3.586 1.875 1 97.44 207 TYR A O 1
ATOM 1659 N N . CYS A 1 208 ? -5.98 -4.625 1.64 1 96.69 208 CYS A N 1
ATOM 1660 C CA . CYS A 1 208 ? -5.465 -3.707 0.633 1 96.69 208 CYS A CA 1
ATOM 1661 C C . CYS A 1 208 ? -5.887 -4.137 -0.767 1 96.69 208 CYS A C 1
ATOM 1663 O O . CYS A 1 208 ? -5.57 -3.465 -1.75 1 96.69 208 CYS A O 1
ATOM 1665 N N . ALA A 1 209 ? -6.539 -5.289 -0.92 1 97.69 209 ALA A N 1
ATOM 1666 C CA . ALA A 1 209 ? -7.094 -5.746 -2.191 1 97.69 209 ALA A CA 1
ATOM 1667 C C . ALA A 1 209 ? -5.984 -6.082 -3.186 1 97.69 209 ALA A C 1
ATOM 1669 O O . ALA A 1 209 ? -6.152 -5.902 -4.395 1 97.69 209 ALA A O 1
ATOM 1670 N N . GLU A 1 210 ? -4.816 -6.625 -2.73 1 97.44 210 GLU A N 1
ATOM 1671 C CA . GLU A 1 210 ? -3.666 -6.848 -3.602 1 97.44 210 GLU A CA 1
ATOM 1672 C C . GLU A 1 210 ? -3.232 -8.312 -3.582 1 97.44 210 GLU A C 1
ATOM 1674 O O . GLU A 1 210 ? -2.07 -8.625 -3.846 1 97.44 210 GLU A O 1
ATOM 1679 N N . CYS A 1 211 ? -4.133 -9.164 -3.354 1 97.88 211 CYS A N 1
ATOM 1680 C CA . CYS A 1 211 ? -3.77 -10.57 -3.16 1 97.88 211 CYS A CA 1
ATOM 1681 C C . CYS A 1 211 ? -3.17 -11.156 -4.43 1 97.88 211 CYS A C 1
ATOM 1683 O O . CYS A 1 211 ? -2.314 -12.039 -4.367 1 97.88 211 CYS A O 1
ATOM 1685 N N . ASP A 1 212 ? -3.553 -10.633 -5.582 1 97.56 212 ASP A N 1
ATOM 1686 C CA . ASP A 1 212 ? -3.283 -11.32 -6.836 1 97.56 212 ASP A CA 1
ATOM 1687 C C . ASP A 1 212 ? -1.979 -10.828 -7.465 1 97.56 212 ASP A C 1
ATOM 1689 O O . ASP A 1 212 ? -1.614 -11.258 -8.562 1 97.56 212 ASP A O 1
ATOM 1693 N N . ILE A 1 213 ? -1.268 -9.953 -6.816 1 96.94 213 ILE A N 1
ATOM 1694 C CA . ILE A 1 213 ? -0.048 -9.422 -7.418 1 96.94 213 ILE A CA 1
ATOM 1695 C C . ILE A 1 213 ? 1.104 -9.523 -6.418 1 96.94 213 ILE A C 1
ATOM 1697 O O . ILE A 1 213 ? 2.029 -8.703 -6.445 1 96.94 213 ILE A O 1
ATOM 1701 N N . GLY A 1 214 ? 1.04 -10.492 -5.551 1 98.19 214 GLY A N 1
ATOM 1702 C CA . GLY A 1 214 ? 2.012 -10.641 -4.48 1 98.19 214 GLY A CA 1
ATOM 1703 C C . GLY A 1 214 ? 1.647 -9.859 -3.232 1 98.19 214 GLY A C 1
ATOM 1704 O O . GLY A 1 214 ? 1.28 -8.68 -3.312 1 98.19 214 GLY A O 1
ATOM 1705 N N . CYS A 1 215 ? 1.672 -10.516 -2.082 1 98.38 215 CYS A N 1
ATOM 1706 C CA . CYS A 1 215 ? 1.305 -9.875 -0.827 1 98.38 215 CYS A CA 1
ATOM 1707 C C . CYS A 1 215 ? 2.531 -9.297 -0.13 1 98.38 215 CYS A C 1
ATOM 1709 O O . CYS A 1 215 ? 3.326 -10.039 0.451 1 98.38 215 CYS A O 1
ATOM 1711 N N . ASN A 1 216 ? 2.648 -8 -0.063 1 97.94 216 ASN A N 1
ATOM 1712 C CA . ASN A 1 216 ? 3.836 -7.34 0.464 1 97.94 216 ASN A CA 1
ATOM 1713 C C . ASN A 1 216 ? 3.83 -7.309 1.99 1 97.94 216 ASN A C 1
ATOM 1715 O O . ASN A 1 216 ? 4.848 -7 2.613 1 97.94 216 ASN A O 1
ATOM 1719 N N . THR A 1 217 ? 2.721 -7.668 2.609 1 97.81 217 THR A N 1
ATOM 1720 C CA . THR A 1 217 ? 2.648 -7.613 4.066 1 97.81 217 THR A CA 1
ATOM 1721 C C . THR A 1 217 ? 2.672 -9.016 4.66 1 97.81 217 THR A C 1
ATOM 1723 O O . THR A 1 217 ? 2.537 -9.188 5.875 1 97.81 217 THR A O 1
ATOM 1726 N N . HIS A 1 218 ? 2.787 -10.016 3.803 1 98.44 218 HIS A N 1
ATOM 1727 C CA . HIS A 1 218 ? 2.771 -11.406 4.242 1 98.44 218 HIS A CA 1
ATOM 1728 C C . HIS A 1 218 ? 1.478 -11.742 4.977 1 98.44 218 HIS A C 1
ATOM 1730 O O . HIS A 1 218 ? 1.497 -12.438 5.992 1 98.44 218 HIS A O 1
ATOM 1736 N N . SER A 1 219 ? 0.374 -11.227 4.457 1 98.56 219 SER A N 1
ATOM 1737 C CA . SER A 1 219 ? -0.94 -11.484 5.039 1 98.56 219 SER A CA 1
ATOM 1738 C C . SER A 1 219 ? -1.601 -12.703 4.398 1 98.56 219 SER A C 1
ATOM 1740 O O . SER A 1 219 ? -2.582 -13.227 4.926 1 98.56 219 SER A O 1
ATOM 1742 N N . LYS A 1 220 ? -1.117 -13.141 3.301 1 98.38 220 LYS A N 1
ATOM 1743 C CA . LYS A 1 220 ? -1.621 -14.336 2.621 1 98.38 220 LYS A CA 1
ATOM 1744 C C . LYS A 1 220 ? -0.872 -15.586 3.072 1 98.38 220 LYS A C 1
ATOM 1746 O O . LYS A 1 220 ? 0.347 -15.555 3.25 1 98.38 220 LYS A O 1
ATOM 1751 N N . ASN A 1 221 ? -1.626 -16.641 3.256 1 98.31 221 ASN A N 1
ATOM 1752 C CA . ASN A 1 221 ? -0.978 -17.891 3.607 1 98.31 221 ASN A CA 1
ATOM 1753 C C . ASN A 1 221 ? -0.391 -18.594 2.379 1 98.31 221 ASN A C 1
ATOM 1755 O O . ASN A 1 221 ? -0.851 -19.656 1.987 1 98.31 221 ASN A O 1
ATOM 1759 N N . THR A 1 222 ? 0.654 -17.953 1.842 1 98.5 222 THR A N 1
ATOM 1760 C CA . THR A 1 222 ? 1.37 -18.531 0.709 1 98.5 222 THR A CA 1
ATOM 1761 C C . THR A 1 222 ? 2.275 -19.672 1.166 1 98.5 222 THR A C 1
ATOM 1763 O O . THR A 1 222 ? 2.611 -19.766 2.348 1 98.5 222 THR A O 1
ATOM 1766 N N . LEU A 1 223 ? 2.668 -20.438 0.256 1 98.81 223 LEU A N 1
ATOM 1767 C CA . LEU A 1 223 ? 3.326 -21.688 0.583 1 98.81 223 LEU A CA 1
ATOM 1768 C C . LEU A 1 223 ? 4.719 -21.438 1.153 1 98.81 223 LEU A C 1
ATOM 1770 O O . LEU A 1 223 ? 5.254 -22.281 1.883 1 98.81 223 LEU A O 1
ATOM 1774 N N . ASP A 1 224 ? 5.375 -20.312 0.852 1 98.69 224 ASP A N 1
ATOM 1775 C CA . ASP A 1 224 ? 6.695 -19.953 1.365 1 98.69 224 ASP A CA 1
ATOM 1776 C C . ASP A 1 224 ? 6.633 -19.609 2.85 1 98.69 224 ASP A C 1
ATOM 1778 O O . ASP A 1 224 ? 7.664 -19.547 3.52 1 98.69 224 ASP A O 1
ATOM 1782 N N . LEU A 1 225 ? 5.426 -19.5 3.4 1 98.69 225 LEU A N 1
ATOM 1783 C CA . LEU A 1 225 ? 5.281 -19.094 4.793 1 98.69 225 LEU A CA 1
ATOM 1784 C C . LEU A 1 225 ? 4.762 -20.25 5.645 1 98.69 225 LEU A C 1
ATOM 1786 O O . LEU A 1 225 ? 4.473 -20.078 6.832 1 98.69 225 LEU A O 1
ATOM 1790 N N . ASN A 1 226 ? 4.547 -21.438 5.086 1 98.5 226 ASN A N 1
ATOM 1791 C CA . ASN A 1 226 ? 4.109 -22.625 5.812 1 98.5 226 ASN A CA 1
ATOM 1792 C C . ASN A 1 226 ? 4.895 -23.859 5.387 1 98.5 226 ASN A C 1
ATOM 1794 O O . ASN A 1 226 ? 6.031 -24.062 5.82 1 98.5 226 ASN A O 1
ATOM 1798 N N . TYR A 1 227 ? 4.441 -24.578 4.301 1 98.81 227 TYR A N 1
ATOM 1799 C CA . TYR A 1 227 ? 5.094 -25.812 3.883 1 98.81 227 TYR A CA 1
ATOM 1800 C C . TYR A 1 227 ? 6.574 -25.594 3.604 1 98.81 227 TYR A C 1
ATOM 1802 O O . TYR A 1 227 ? 7.43 -26.281 4.156 1 98.81 227 TYR A O 1
ATOM 1810 N N . LEU A 1 228 ? 6.855 -24.641 2.766 1 98.94 228 LEU A N 1
ATOM 1811 C CA . LEU A 1 228 ? 8.234 -24.406 2.342 1 98.94 228 LEU A CA 1
ATOM 1812 C C . LEU A 1 228 ? 9.062 -23.828 3.482 1 98.94 228 LEU A C 1
ATOM 1814 O O . LEU A 1 228 ? 10.258 -24.109 3.594 1 98.94 228 LEU A O 1
ATOM 1818 N N . PHE A 1 229 ? 8.383 -23 4.301 1 98.81 229 PHE A N 1
ATOM 1819 C CA . PHE A 1 229 ? 9.062 -22.453 5.469 1 98.81 229 PHE A CA 1
ATOM 1820 C C . PHE A 1 229 ? 9.555 -23.578 6.379 1 98.81 229 PHE A C 1
ATOM 1822 O O . PHE A 1 229 ? 10.703 -23.578 6.816 1 98.81 229 PHE A O 1
ATOM 1829 N N . VAL A 1 230 ? 8.734 -24.531 6.648 1 98.88 230 VAL A N 1
ATOM 1830 C CA . VAL A 1 230 ? 9.062 -25.656 7.523 1 98.88 230 VAL A CA 1
ATOM 1831 C C . VAL A 1 230 ? 10.117 -26.531 6.859 1 98.88 230 VAL A C 1
ATOM 1833 O O . VAL A 1 230 ? 11.078 -26.953 7.508 1 98.88 230 VAL A O 1
ATOM 1836 N N . ALA A 1 231 ? 9.961 -26.797 5.562 1 98.88 231 ALA A N 1
ATOM 1837 C CA . ALA A 1 231 ? 10.922 -27.609 4.828 1 98.88 231 ALA A CA 1
ATOM 1838 C C . ALA A 1 231 ? 12.336 -27.047 4.965 1 98.88 231 ALA A C 1
ATOM 1840 O O . ALA A 1 231 ? 13.281 -27.781 5.262 1 98.88 231 ALA A O 1
ATOM 1841 N N . GLU A 1 232 ? 12.406 -25.766 4.77 1 98.81 232 GLU A N 1
ATOM 1842 C CA . GLU A 1 232 ? 13.703 -25.109 4.742 1 98.81 232 GLU A CA 1
ATOM 1843 C C . GLU A 1 232 ? 14.258 -24.906 6.152 1 98.81 232 GLU A C 1
ATOM 1845 O O . GLU A 1 232 ? 15.43 -25.172 6.41 1 98.81 232 GLU A O 1
ATOM 1850 N N . ASN A 1 233 ? 13.422 -24.5 7.121 1 98.5 233 ASN A N 1
ATOM 1851 C CA . ASN A 1 233 ? 13.922 -24.016 8.406 1 98.5 233 ASN A CA 1
ATOM 1852 C C . ASN A 1 233 ? 13.93 -25.125 9.453 1 98.5 233 ASN A C 1
ATOM 1854 O O . ASN A 1 233 ? 14.773 -25.141 10.352 1 98.5 233 ASN A O 1
ATOM 1858 N N . LYS A 1 234 ? 12.992 -26 9.359 1 98.5 234 LYS A N 1
ATOM 1859 C CA . LYS A 1 234 ? 12.898 -27.062 10.352 1 98.5 234 LYS A CA 1
ATOM 1860 C C . LYS A 1 234 ? 13.609 -28.328 9.867 1 98.5 234 LYS A C 1
ATOM 1862 O O . LYS A 1 234 ? 14.359 -28.938 10.617 1 98.5 234 LYS A O 1
ATOM 1867 N N . TYR A 1 235 ? 13.422 -28.688 8.531 1 98.75 235 TYR A N 1
ATOM 1868 C CA . TYR A 1 235 ? 13.906 -29.984 8.062 1 98.75 235 TYR A CA 1
ATOM 1869 C C . TYR A 1 235 ? 15.125 -29.828 7.16 1 98.75 235 TYR A C 1
ATOM 1871 O O . TYR A 1 235 ? 15.625 -30.797 6.594 1 98.75 235 TYR A O 1
ATOM 1879 N N . LYS A 1 236 ? 15.555 -28.609 6.941 1 98.5 236 LYS A N 1
ATOM 1880 C CA . LYS A 1 236 ? 16.828 -28.266 6.32 1 98.5 236 LYS A CA 1
ATOM 1881 C C . LYS A 1 236 ? 16.859 -28.688 4.852 1 98.5 236 LYS A C 1
ATOM 1883 O O . LYS A 1 236 ? 17.891 -29.141 4.352 1 98.5 236 LYS A O 1
ATOM 1888 N N . ALA A 1 237 ? 15.695 -28.641 4.215 1 98.81 237 ALA A N 1
ATOM 1889 C CA . ALA A 1 237 ? 15.688 -28.781 2.762 1 98.81 237 ALA A CA 1
ATOM 1890 C C . ALA A 1 237 ? 16.562 -27.719 2.1 1 98.81 237 ALA A C 1
ATOM 1892 O O . ALA A 1 237 ? 16.609 -26.578 2.543 1 98.81 237 ALA A O 1
ATOM 1893 N N . GLU A 1 238 ? 17.344 -28.156 1.094 1 98.75 238 GLU A N 1
ATOM 1894 C CA . GLU A 1 238 ? 18.047 -27.172 0.269 1 98.75 238 GLU A CA 1
ATOM 1895 C C . GLU A 1 238 ? 17.109 -26.578 -0.781 1 98.75 238 GLU A C 1
ATOM 1897 O O . GLU A 1 238 ? 16.531 -27.312 -1.59 1 98.75 238 GLU A O 1
ATOM 1902 N N . VAL A 1 239 ? 16.859 -25.297 -0.731 1 98.69 239 VAL A N 1
ATOM 1903 C CA . VAL A 1 239 ? 16.016 -24.594 -1.69 1 98.69 239 VAL A CA 1
ATOM 1904 C C . VAL A 1 239 ? 16.859 -23.719 -2.607 1 98.69 239 VAL A C 1
ATOM 1906 O O . VAL A 1 239 ? 17.625 -22.891 -2.135 1 98.69 239 VAL A O 1
ATOM 1909 N N . ARG A 1 240 ? 16.781 -23.953 -3.879 1 98.06 240 ARG A N 1
ATOM 1910 C CA . ARG A 1 240 ? 17.453 -23.109 -4.863 1 98.06 240 ARG A CA 1
ATOM 1911 C C . ARG A 1 240 ? 16.453 -22.438 -5.793 1 98.06 240 ARG A C 1
ATOM 1913 O O . ARG A 1 240 ? 15.672 -23.109 -6.461 1 98.06 240 ARG A O 1
ATOM 1920 N N . THR A 1 241 ? 16.5 -21.125 -5.824 1 97.25 241 THR A N 1
ATOM 1921 C CA . THR A 1 241 ? 15.633 -20.344 -6.707 1 97.25 241 THR A CA 1
ATOM 1922 C C . THR A 1 241 ? 16.375 -19.938 -7.973 1 97.25 241 THR A C 1
ATOM 1924 O O . THR A 1 241 ? 17.594 -20.094 -8.062 1 97.25 241 THR A O 1
ATOM 1927 N N . GLU A 1 242 ? 15.578 -19.531 -8.961 1 95.38 242 GLU A N 1
ATOM 1928 C CA . GLU A 1 242 ? 16.094 -19.125 -10.266 1 95.38 242 GLU A CA 1
ATOM 1929 C C . GLU A 1 242 ? 16.828 -20.281 -10.938 1 95.38 242 GLU A C 1
ATOM 1931 O O . GLU A 1 242 ? 17.891 -20.078 -11.531 1 95.38 242 GLU A O 1
ATOM 1936 N N . GLN A 1 243 ? 16.359 -21.453 -10.664 1 96.12 243 GLN A N 1
ATOM 1937 C CA . GLN A 1 243 ? 16.828 -22.672 -11.32 1 96.12 243 GLN A CA 1
ATOM 1938 C C . GLN A 1 243 ? 15.773 -23.234 -12.273 1 96.12 243 GLN A C 1
ATOM 1940 O O . GLN A 1 243 ? 14.703 -23.641 -11.836 1 96.12 243 GLN A O 1
ATOM 1945 N N . LEU A 1 244 ? 16.047 -23.266 -13.547 1 95.62 244 LEU A N 1
ATOM 1946 C CA . LEU A 1 244 ? 15.117 -23.812 -14.531 1 95.62 244 LEU A CA 1
ATOM 1947 C C . LEU A 1 244 ? 15.531 -25.219 -14.945 1 95.62 244 LEU A C 1
ATOM 1949 O O . LEU A 1 244 ? 16.547 -25.391 -15.625 1 95.62 244 LEU A O 1
ATOM 1953 N N . VAL A 1 245 ? 14.789 -26.203 -14.531 1 97.94 245 VAL A N 1
ATOM 1954 C CA . VAL A 1 245 ? 15.086 -27.594 -14.883 1 97.94 245 VAL A CA 1
ATOM 1955 C C . VAL A 1 245 ? 14.82 -27.812 -16.375 1 97.94 245 VAL A C 1
ATOM 1957 O O . VAL A 1 245 ? 13.797 -27.375 -16.906 1 97.94 245 VAL A O 1
ATOM 1960 N N . GLN A 1 246 ? 15.734 -28.594 -16.969 1 95.81 246 GLN A N 1
ATOM 1961 C CA . GLN A 1 246 ? 15.656 -28.781 -18.422 1 95.81 246 GLN A CA 1
ATOM 1962 C C . GLN A 1 246 ? 15.344 -30.234 -18.766 1 95.81 246 GLN A C 1
ATOM 1964 O O . GLN A 1 246 ? 14.602 -30.516 -19.719 1 95.81 246 GLN A O 1
ATOM 1969 N N . LYS A 1 247 ? 15.914 -31.141 -18.094 1 97 247 LYS A N 1
ATOM 1970 C CA . LYS A 1 247 ? 15.672 -32.531 -18.453 1 97 247 LYS A CA 1
ATOM 1971 C C . LYS A 1 247 ? 15.984 -33.469 -17.281 1 97 247 LYS A C 1
ATOM 1973 O O . LYS A 1 247 ? 16.719 -33.094 -16.359 1 97 247 LYS A O 1
ATOM 1978 N N . ILE A 1 248 ? 15.406 -34.531 -17.312 1 98.88 248 ILE A N 1
ATOM 1979 C CA . ILE A 1 248 ? 15.555 -35.625 -16.375 1 98.88 248 ILE A CA 1
ATOM 1980 C C . ILE A 1 248 ? 16.031 -36.875 -17.109 1 98.88 248 ILE A C 1
ATOM 1982 O O . ILE A 1 248 ? 15.453 -37.25 -18.125 1 98.88 248 ILE A O 1
ATOM 1986 N N . VAL A 1 249 ? 17.094 -37.531 -16.562 1 98.81 249 VAL A N 1
ATOM 1987 C CA . VAL A 1 249 ? 17.656 -38.688 -17.266 1 98.81 249 VAL A CA 1
ATOM 1988 C C . VAL A 1 249 ? 17.828 -39.844 -16.281 1 98.81 249 VAL A C 1
ATOM 1990 O O . VAL A 1 249 ? 18.469 -39.688 -15.234 1 98.81 249 VAL A O 1
ATOM 1993 N N . PRO A 1 250 ? 17.25 -41.031 -16.625 1 98.75 250 PRO A N 1
ATOM 1994 C CA . PRO A 1 250 ? 17.562 -42.188 -15.789 1 98.75 250 PRO A CA 1
ATOM 1995 C C . PRO A 1 250 ? 19.047 -42.531 -15.797 1 98.75 250 PRO A C 1
ATOM 1997 O O . PRO A 1 250 ? 19.734 -42.281 -16.781 1 98.75 250 PRO A O 1
ATOM 2000 N N . LEU A 1 251 ? 19.438 -43.125 -14.664 1 98.44 251 LEU A N 1
ATOM 2001 C CA . LEU A 1 251 ? 20.828 -43.531 -14.547 1 98.44 251 LEU A CA 1
ATOM 2002 C C . LEU A 1 251 ? 20.969 -45.031 -14.789 1 98.44 251 LEU A C 1
ATOM 2004 O O . LEU A 1 251 ? 20.094 -45.812 -14.383 1 98.44 251 LEU A O 1
ATOM 2008 N N . GLY A 1 252 ? 22.109 -45.406 -15.375 1 97.81 252 GLY A N 1
ATOM 2009 C CA . GLY A 1 252 ? 22.484 -46.812 -15.422 1 97.81 252 GLY A CA 1
ATOM 2010 C C . GLY A 1 252 ? 23.172 -47.281 -14.148 1 97.81 252 GLY A C 1
ATOM 2011 O O . GLY A 1 252 ? 23.469 -46.469 -13.266 1 97.81 252 GLY A O 1
ATOM 2012 N N . PRO A 1 253 ? 23.359 -48.562 -14.094 1 97.06 253 PRO A N 1
ATOM 2013 C CA . PRO A 1 253 ? 24.062 -49.094 -12.922 1 97.06 253 PRO A CA 1
ATOM 2014 C C . PRO A 1 253 ? 25.453 -48.469 -12.734 1 97.06 253 PRO A C 1
ATOM 2016 O O . PRO A 1 253 ? 25.984 -48.438 -11.617 1 97.06 253 PRO A O 1
ATOM 2019 N N . ASP A 1 254 ? 26 -47.969 -13.867 1 96.75 254 ASP A N 1
ATOM 2020 C CA . ASP A 1 254 ? 27.328 -47.375 -13.82 1 96.75 254 ASP A CA 1
ATOM 2021 C C . ASP A 1 254 ? 27.25 -45.906 -13.391 1 96.75 254 ASP A C 1
ATOM 2023 O O . ASP A 1 254 ? 28.281 -45.219 -13.273 1 96.75 254 ASP A O 1
ATOM 2027 N N . GLY A 1 255 ? 26.125 -45.438 -13.273 1 95.19 255 GLY A N 1
ATOM 2028 C CA . GLY A 1 255 ? 25.953 -44.062 -12.812 1 95.19 255 GLY A CA 1
ATOM 2029 C C . GLY A 1 255 ? 25.891 -43.062 -13.945 1 95.19 255 GLY A C 1
ATOM 2030 O O . GLY A 1 255 ? 25.766 -41.844 -13.703 1 95.19 255 GLY A O 1
ATOM 2031 N N . ASN A 1 256 ? 25.875 -43.562 -15.109 1 97.44 256 ASN A N 1
ATOM 2032 C CA . ASN A 1 256 ? 25.844 -42.656 -16.266 1 97.44 256 ASN A CA 1
ATOM 2033 C C . ASN A 1 256 ? 24.422 -42.531 -16.812 1 97.44 256 ASN A C 1
ATOM 2035 O O . ASN A 1 256 ? 23.562 -43.375 -16.578 1 97.44 256 ASN A O 1
ATOM 2039 N N . ASP A 1 257 ? 24.203 -41.438 -17.484 1 98.19 257 ASP A N 1
ATOM 2040 C CA . ASP A 1 257 ? 22.922 -41.219 -18.156 1 98.19 257 ASP A CA 1
ATOM 2041 C C . ASP A 1 257 ? 22.578 -42.406 -19.094 1 98.19 257 ASP A C 1
ATOM 2043 O O . ASP A 1 257 ? 23.422 -42.844 -19.875 1 98.19 257 ASP A O 1
ATOM 2047 N N . ASN A 1 258 ? 21.453 -42.969 -18.922 1 98.44 258 ASN A N 1
ATOM 2048 C CA . ASN A 1 258 ? 21.031 -44.062 -19.781 1 98.44 258 ASN A CA 1
ATOM 2049 C C . ASN A 1 258 ? 19.516 -44.125 -19.906 1 98.44 258 ASN A C 1
ATOM 2051 O O . ASN A 1 258 ? 18.828 -44.656 -19.031 1 98.44 258 ASN A O 1
ATOM 2055 N N . SER A 1 259 ? 18.969 -43.75 -21.062 1 98 259 SER A N 1
ATOM 2056 C CA . SER A 1 259 ? 17.547 -43.594 -21.297 1 98 259 SER A CA 1
ATOM 2057 C C . SER A 1 259 ? 16.844 -44.938 -21.453 1 98 259 SER A C 1
ATOM 2059 O O . SER A 1 259 ? 15.625 -45 -21.562 1 98 259 SER A O 1
ATOM 2061 N N . SER A 1 260 ? 17.641 -46 -21.453 1 97.88 260 SER A N 1
ATOM 2062 C CA . SER A 1 260 ? 17.047 -47.312 -21.562 1 97.88 260 SER A CA 1
ATOM 2063 C C . SER A 1 260 ? 16.562 -47.844 -20.219 1 97.88 260 SER A C 1
ATOM 2065 O O . SER A 1 260 ? 15.805 -48.812 -20.141 1 97.88 260 SER A O 1
ATOM 2067 N N . TYR A 1 261 ? 16.984 -47.188 -19.172 1 98.12 261 TYR A N 1
ATOM 2068 C CA . TYR A 1 261 ? 16.578 -47.594 -17.828 1 98.12 261 TYR A CA 1
ATOM 2069 C C . TYR A 1 261 ? 15.328 -46.812 -17.391 1 98.12 261 TYR A C 1
ATOM 2071 O O . TYR A 1 261 ? 14.906 -45.875 -18.062 1 98.12 261 TYR A O 1
ATOM 2079 N N . HIS A 1 262 ? 14.742 -47.312 -16.297 1 98.5 262 HIS A N 1
ATOM 2080 C CA . HIS A 1 262 ? 13.414 -46.844 -15.922 1 98.5 262 HIS A CA 1
ATOM 2081 C C . HIS A 1 262 ? 13.398 -46.344 -14.484 1 98.5 262 HIS A C 1
ATOM 2083 O O . HIS A 1 262 ? 12.391 -46.5 -13.789 1 98.5 262 HIS A O 1
ATOM 2089 N N . GLY A 1 263 ? 14.523 -45.875 -13.984 1 98.19 263 GLY A N 1
ATOM 2090 C CA . GLY A 1 263 ? 14.594 -45.188 -12.711 1 98.19 263 GLY A CA 1
ATOM 2091 C C . GLY A 1 263 ? 15.086 -46.062 -11.57 1 98.19 263 GLY A C 1
ATOM 2092 O O . GLY A 1 263 ? 15.219 -45.594 -10.438 1 98.19 263 GLY A O 1
ATOM 2093 N N . GLU A 1 264 ? 15.492 -47.344 -11.836 1 97.62 264 GLU A N 1
ATOM 2094 C CA . GLU A 1 264 ? 15.93 -48.25 -10.805 1 97.62 264 GLU A CA 1
ATOM 2095 C C . GLU A 1 264 ? 17.203 -47.781 -10.125 1 97.62 264 GLU A C 1
ATOM 2097 O O . GLU A 1 264 ? 17.438 -48.062 -8.953 1 97.62 264 GLU A O 1
ATOM 2102 N N . ASN A 1 265 ? 18.016 -47.062 -10.898 1 97.81 265 ASN A N 1
ATOM 2103 C CA . ASN A 1 265 ? 19.297 -46.562 -10.391 1 97.81 265 ASN A CA 1
ATOM 2104 C C . ASN A 1 265 ? 19.266 -45.062 -10.125 1 97.81 265 ASN A C 1
ATOM 2106 O O . ASN A 1 265 ? 20.312 -44.438 -10.008 1 97.81 265 ASN A O 1
ATOM 2110 N N . GLY A 1 266 ? 18.078 -44.531 -10.102 1 98.38 266 GLY A N 1
ATOM 2111 C CA . GLY A 1 266 ? 17.953 -43.125 -9.859 1 98.38 266 GLY A CA 1
ATOM 2112 C C . GLY A 1 266 ? 18 -42.281 -11.133 1 98.38 266 GLY A C 1
ATOM 2113 O O . GLY A 1 266 ? 17.812 -42.812 -12.227 1 98.38 266 GLY A O 1
ATOM 2114 N N . TYR A 1 267 ? 18.109 -40.938 -10.914 1 98.81 267 TYR A N 1
ATOM 2115 C CA . TYR A 1 267 ? 18.031 -40 -12.016 1 98.81 267 TYR A CA 1
ATOM 2116 C C . TYR A 1 267 ? 19.109 -38.938 -11.898 1 98.81 267 TYR A C 1
ATOM 2118 O O . TYR A 1 267 ? 19.625 -38.688 -10.805 1 98.81 267 TYR A O 1
ATOM 2126 N N . ARG A 1 268 ? 19.453 -38.375 -12.984 1 98.69 268 ARG A N 1
ATOM 2127 C CA . ARG A 1 268 ? 20.141 -37.094 -13.047 1 98.69 268 ARG A CA 1
ATOM 2128 C C . ARG A 1 268 ? 19.219 -35.969 -13.516 1 98.69 268 ARG A C 1
ATOM 2130 O O . ARG A 1 268 ? 18.469 -36.156 -14.484 1 98.69 268 ARG A O 1
ATOM 2137 N N . VAL A 1 269 ? 19.156 -34.906 -12.781 1 98.75 269 VAL A N 1
ATOM 2138 C CA . VAL A 1 269 ? 18.344 -33.75 -13.117 1 98.75 269 VAL A CA 1
ATOM 2139 C C . VAL A 1 269 ? 19.234 -32.594 -13.578 1 98.75 269 VAL A C 1
ATOM 2141 O O . VAL A 1 269 ? 20.125 -32.188 -12.844 1 98.75 269 VAL A O 1
ATOM 2144 N N . TYR A 1 270 ? 19.031 -32.156 -14.797 1 97.94 270 TYR A N 1
ATOM 2145 C CA . TYR A 1 270 ? 19.781 -31.031 -15.359 1 97.94 270 TYR A CA 1
ATOM 2146 C C . TYR A 1 270 ? 18.984 -29.75 -15.266 1 97.94 270 TYR A C 1
ATOM 2148 O O . TYR A 1 270 ? 17.797 -29.719 -15.586 1 97.94 270 TYR A O 1
ATOM 2156 N N . PHE A 1 271 ? 19.609 -28.703 -14.789 1 96.31 271 PHE A N 1
ATOM 2157 C CA . PHE A 1 271 ? 18.938 -27.422 -14.703 1 96.31 271 PHE A CA 1
ATOM 2158 C C . PHE A 1 271 ? 19.922 -26.281 -14.938 1 96.31 271 PHE A C 1
ATOM 2160 O O . PHE A 1 271 ? 21.141 -26.453 -14.812 1 96.31 271 PHE A O 1
ATOM 2167 N N . ARG A 1 272 ? 19.359 -25.141 -15.344 1 94.19 272 ARG A N 1
ATOM 2168 C CA . ARG A 1 272 ? 20.141 -23.938 -15.609 1 94.19 272 ARG A CA 1
ATOM 2169 C C . ARG A 1 272 ? 19.969 -22.922 -14.5 1 94.19 272 ARG A C 1
ATOM 2171 O O . ARG A 1 272 ? 18.844 -22.703 -14.016 1 94.19 272 ARG A O 1
ATOM 2178 N N . ASN A 1 273 ? 21.031 -22.297 -14.148 1 92 273 ASN A N 1
ATOM 2179 C CA . ASN A 1 273 ? 21.031 -21.266 -13.117 1 92 273 ASN A CA 1
ATOM 2180 C C . ASN A 1 273 ? 20.828 -19.875 -13.719 1 92 273 ASN A C 1
ATOM 2182 O O . ASN A 1 273 ? 21.719 -19.344 -14.398 1 92 273 ASN A O 1
ATOM 2186 N N . PHE A 1 274 ? 19.719 -19.234 -13.43 1 88.62 274 PHE A N 1
ATOM 2187 C CA . PHE A 1 274 ? 19.391 -17.922 -13.992 1 88.62 274 PHE A CA 1
ATOM 2188 C C . PHE A 1 274 ? 19.828 -16.797 -13.055 1 88.62 274 PHE A C 1
ATOM 2190 O O . PHE A 1 274 ? 19.688 -15.625 -13.383 1 88.62 274 PHE A O 1
ATOM 2197 N N . SER A 1 275 ? 20.375 -17.172 -11.906 1 83.31 275 SER A N 1
ATOM 2198 C CA . SER A 1 275 ? 20.875 -16.141 -10.984 1 83.31 275 SER A CA 1
ATOM 2199 C C . SER A 1 275 ? 22.203 -15.57 -11.453 1 83.31 275 SER A C 1
ATOM 2201 O O . SER A 1 275 ? 22.609 -14.492 -11.016 1 83.31 275 SER A O 1
ATOM 2203 N N . ASP A 1 276 ? 22.812 -16.312 -12.305 1 79.25 276 ASP A N 1
ATOM 2204 C CA . ASP A 1 276 ? 24.109 -15.898 -12.828 1 79.25 276 ASP A CA 1
ATOM 2205 C C . ASP A 1 276 ? 24.016 -15.586 -14.32 1 79.25 276 ASP A C 1
ATOM 2207 O O . ASP A 1 276 ? 23.188 -16.141 -15.031 1 79.25 276 ASP A O 1
ATOM 2211 N N . GLN A 1 277 ? 24.812 -14.688 -14.695 1 77.12 277 GLN A N 1
ATOM 2212 C CA . GLN A 1 277 ? 24.828 -14.25 -16.078 1 77.12 277 GLN A CA 1
ATOM 2213 C C . GLN A 1 277 ? 25.234 -15.391 -17.016 1 77.12 277 GLN A C 1
ATOM 2215 O O . GLN A 1 277 ? 24.797 -15.453 -18.156 1 77.12 277 GLN A O 1
ATOM 2220 N N . LYS A 1 278 ? 26.016 -16.328 -16.5 1 76.81 278 LYS A N 1
ATOM 2221 C CA . LYS A 1 278 ? 26.531 -17.406 -17.344 1 76.81 278 LYS A CA 1
ATOM 2222 C C . LYS A 1 278 ? 25.484 -18.484 -17.562 1 76.81 278 LYS A C 1
ATOM 2224 O O . LYS A 1 278 ? 25.578 -19.281 -18.5 1 76.81 278 LYS A O 1
ATOM 2229 N N . ARG A 1 279 ? 24.484 -18.5 -16.859 1 83.06 279 ARG A N 1
ATOM 2230 C CA . ARG A 1 279 ? 23.406 -19.484 -16.953 1 83.06 279 ARG A CA 1
ATOM 2231 C C . ARG A 1 279 ? 23.984 -20.891 -17.156 1 83.06 279 ARG A C 1
ATOM 2233 O O . ARG A 1 279 ? 23.594 -21.594 -18.094 1 83.06 279 ARG A O 1
ATOM 2240 N N . GLU A 1 280 ? 24.797 -21.312 -16.328 1 87.38 280 GLU A N 1
ATOM 2241 C CA . GLU A 1 280 ? 25.5 -22.594 -16.422 1 87.38 280 GLU A CA 1
ATOM 2242 C C . GLU A 1 280 ? 24.547 -23.766 -16.25 1 87.38 280 GLU A C 1
ATOM 2244 O O . GLU A 1 280 ? 23.625 -23.719 -15.43 1 87.38 280 GLU A O 1
ATOM 2249 N N . LEU A 1 281 ? 24.75 -24.766 -17.094 1 92.12 281 LEU A N 1
ATOM 2250 C CA . LEU A 1 281 ? 24.016 -26.031 -16.922 1 92.12 281 LEU A CA 1
ATOM 2251 C C . LEU A 1 281 ? 24.625 -26.875 -15.812 1 92.12 281 LEU A C 1
ATOM 2253 O O . LEU A 1 281 ? 25.812 -27.188 -15.859 1 92.12 281 LEU A O 1
ATOM 2257 N N . ILE A 1 282 ? 23.812 -27.156 -14.844 1 93.75 282 ILE A N 1
ATOM 2258 C CA . ILE A 1 282 ? 24.219 -27.922 -13.664 1 93.75 282 ILE A CA 1
ATOM 2259 C C . ILE A 1 282 ? 23.375 -29.188 -13.562 1 93.75 282 ILE A C 1
ATOM 2261 O O . ILE A 1 282 ? 22.312 -29.297 -14.188 1 93.75 282 ILE A O 1
ATOM 2265 N N . SER A 1 283 ? 23.953 -30.188 -12.945 1 96.81 283 SER A N 1
ATOM 2266 C CA . SER A 1 283 ? 23.156 -31.391 -12.727 1 96.81 283 SER A CA 1
ATOM 2267 C C . SER A 1 283 ? 23.375 -31.953 -11.328 1 96.81 283 SER A C 1
ATOM 2269 O O . SER A 1 283 ? 24.375 -31.656 -10.68 1 96.81 283 SER A O 1
ATOM 2271 N N . VAL A 1 284 ? 22.406 -32.656 -10.852 1 98.19 284 VAL A N 1
ATOM 2272 C CA . VAL A 1 284 ? 22.5 -33.375 -9.594 1 98.19 284 VAL A CA 1
ATOM 2273 C C . VAL A 1 284 ? 21.953 -34.812 -9.773 1 98.19 284 VAL A C 1
ATOM 2275 O O . VAL A 1 284 ? 21.234 -35.062 -10.734 1 98.19 284 VAL A O 1
ATOM 2278 N N . ILE A 1 285 ? 22.344 -35.688 -8.883 1 98.44 285 ILE A N 1
ATOM 2279 C CA . ILE A 1 285 ? 21.859 -37.062 -8.883 1 98.44 285 ILE A CA 1
ATOM 2280 C C . ILE A 1 285 ? 20.875 -37.25 -7.727 1 98.44 285 ILE A C 1
ATOM 2282 O O . ILE A 1 285 ? 21.062 -36.688 -6.645 1 98.44 285 ILE A O 1
ATOM 2286 N N . THR A 1 286 ? 19.875 -38.031 -7.957 1 98.75 286 THR A N 1
ATOM 2287 C CA . THR A 1 286 ? 18.844 -38.25 -6.938 1 98.75 286 THR A CA 1
ATOM 2288 C C . THR A 1 286 ? 18.203 -39.625 -7.105 1 98.75 286 THR A C 1
ATOM 2290 O O . THR A 1 286 ? 18.25 -40.219 -8.195 1 98.75 286 THR A O 1
ATOM 2293 N N . LYS A 1 287 ? 17.656 -40.062 -6.055 1 98.44 287 LYS A N 1
ATOM 2294 C CA . LYS A 1 287 ? 16.922 -41.344 -6.098 1 98.44 287 LYS A CA 1
ATOM 2295 C C . LYS A 1 287 ? 15.523 -41.156 -6.656 1 98.44 287 LYS A C 1
ATOM 2297 O O . LYS A 1 287 ? 14.992 -42.031 -7.344 1 98.44 287 LYS A O 1
ATOM 2302 N N . ARG A 1 288 ? 14.922 -40 -6.316 1 98.62 288 ARG A N 1
ATOM 2303 C CA . ARG A 1 288 ? 13.539 -39.719 -6.703 1 98.62 288 ARG A CA 1
ATOM 2304 C C . ARG A 1 288 ? 13.414 -38.312 -7.25 1 98.62 288 ARG A C 1
ATOM 2306 O O . ARG A 1 288 ? 14.109 -37.406 -6.793 1 98.62 288 ARG A O 1
ATOM 2313 N N . VAL A 1 289 ? 12.555 -38.156 -8.195 1 98.94 289 VAL A N 1
ATOM 2314 C CA . VAL A 1 289 ? 12.227 -36.844 -8.742 1 98.94 289 VAL A CA 1
ATOM 2315 C C . VAL A 1 289 ? 10.727 -36.594 -8.609 1 98.94 289 VAL A C 1
ATOM 2317 O O . VAL A 1 289 ? 9.906 -37.438 -9 1 98.94 289 VAL A O 1
ATOM 2320 N N . ILE A 1 290 ? 10.352 -35.531 -7.957 1 98.94 290 ILE A N 1
ATOM 2321 C CA . ILE A 1 290 ? 8.969 -35.062 -7.91 1 98.94 290 ILE A CA 1
ATOM 2322 C C . ILE A 1 290 ? 8.789 -33.875 -8.828 1 98.94 290 ILE A C 1
ATOM 2324 O O . ILE A 1 290 ? 9.266 -32.781 -8.523 1 98.94 290 ILE A O 1
ATOM 2328 N N . VAL A 1 291 ? 8.094 -34.062 -9.922 1 98.94 291 VAL A N 1
ATOM 2329 C CA . VAL A 1 291 ? 7.816 -33 -10.875 1 98.94 291 VAL A CA 1
ATOM 2330 C C . VAL A 1 291 ? 6.578 -32.219 -10.438 1 98.94 291 VAL A C 1
ATOM 2332 O O . VAL A 1 291 ? 5.465 -32.75 -10.461 1 98.94 291 VAL A O 1
ATOM 2335 N N . SER A 1 292 ? 6.77 -31.047 -10.016 1 98.88 292 SER A N 1
ATOM 2336 C CA . SER A 1 292 ? 5.719 -30.156 -9.523 1 98.88 292 SER A CA 1
ATOM 2337 C C . SER A 1 292 ? 5.859 -28.75 -10.109 1 98.88 292 SER A C 1
ATOM 2339 O O . SER A 1 292 ? 5.855 -27.766 -9.367 1 98.88 292 SER A O 1
ATOM 2341 N N . ALA A 1 293 ? 5.996 -28.672 -11.398 1 98.62 293 ALA A N 1
ATOM 2342 C CA . ALA A 1 293 ? 6.27 -27.406 -12.094 1 98.62 293 ALA A CA 1
ATOM 2343 C C . ALA A 1 293 ? 4.977 -26.766 -12.594 1 98.62 293 ALA A C 1
ATOM 2345 O O . ALA A 1 293 ? 5.008 -25.891 -13.453 1 98.62 293 ALA A O 1
ATOM 2346 N N . GLY A 1 294 ? 3.793 -27.188 -12.039 1 98.31 294 GLY A N 1
ATOM 2347 C CA . GLY A 1 294 ? 2.506 -26.734 -12.547 1 98.31 294 GLY A CA 1
ATOM 2348 C C . GLY A 1 294 ? 2.049 -27.5 -13.773 1 98.31 294 GLY A C 1
ATOM 2349 O O . GLY A 1 294 ? 2.859 -28.125 -14.461 1 98.31 294 GLY A O 1
ATOM 2350 N N . THR A 1 295 ? 0.828 -27.328 -14.094 1 98.62 295 THR A N 1
ATOM 2351 C CA . THR A 1 295 ? 0.225 -28.078 -15.195 1 98.62 295 THR A CA 1
ATOM 2352 C C . THR A 1 295 ? 1.025 -27.891 -16.484 1 98.62 295 THR A C 1
ATOM 2354 O O . THR A 1 295 ? 1.429 -28.859 -17.109 1 98.62 295 THR A O 1
ATOM 2357 N N . LEU A 1 296 ? 1.309 -26.656 -16.781 1 97.88 296 LEU A N 1
ATOM 2358 C CA . LEU A 1 296 ? 2.029 -26.391 -18.016 1 97.88 296 LEU A CA 1
ATOM 2359 C C . LEU A 1 296 ? 3.488 -26.828 -17.906 1 97.88 296 LEU A C 1
ATOM 2361 O O . LEU A 1 296 ? 4.023 -27.469 -18.812 1 97.88 296 LEU A O 1
ATOM 2365 N N . GLY A 1 297 ? 4.082 -26.5 -16.797 1 97.62 297 GLY A N 1
ATOM 2366 C CA . GLY A 1 297 ? 5.496 -26.797 -16.609 1 97.62 297 GLY A CA 1
ATOM 2367 C C . GLY A 1 297 ? 5.789 -28.281 -16.562 1 97.62 297 GLY A C 1
ATOM 2368 O O . GLY A 1 297 ? 6.723 -28.766 -17.203 1 97.62 297 GLY A O 1
ATOM 2369 N N . SER A 1 298 ? 5.043 -29.016 -15.797 1 98.81 298 SER A N 1
ATOM 2370 C CA . SER A 1 298 ? 5.25 -30.453 -15.672 1 98.81 298 SER A CA 1
ATOM 2371 C C . SER A 1 298 ? 5.031 -31.172 -17.016 1 98.81 298 SER A C 1
ATOM 2373 O O . SER A 1 298 ? 5.844 -32 -17.406 1 98.81 298 SER A O 1
ATOM 2375 N N . THR A 1 299 ? 3.922 -30.797 -17.656 1 98.75 299 THR A N 1
ATOM 2376 C CA . THR A 1 299 ? 3.613 -31.406 -18.953 1 98.75 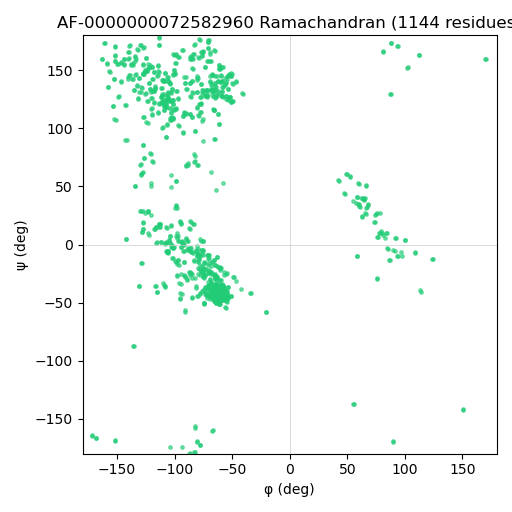299 THR A CA 1
ATOM 2377 C C . THR A 1 299 ? 4.684 -31.078 -19.984 1 98.75 299 THR A C 1
ATOM 2379 O O . THR A 1 299 ? 5.133 -31.953 -20.719 1 98.75 299 THR A O 1
ATOM 2382 N N . GLU A 1 300 ? 5.086 -29.844 -20 1 97.88 300 GLU A N 1
ATOM 2383 C CA . GLU A 1 300 ? 6.109 -29.406 -20.938 1 97.88 300 GLU A CA 1
ATOM 2384 C C . GLU A 1 300 ? 7.426 -30.141 -20.703 1 97.88 300 GLU A C 1
ATOM 2386 O O . GLU A 1 300 ? 8.055 -30.609 -21.641 1 97.88 300 GLU A O 1
ATOM 2391 N N . LEU A 1 301 ? 7.863 -30.203 -19.516 1 98.5 301 LEU A N 1
ATOM 2392 C CA . LEU A 1 301 ? 9.109 -30.859 -19.156 1 98.5 301 LEU A CA 1
ATOM 2393 C C . LEU A 1 301 ? 9.086 -32.312 -19.562 1 98.5 301 LEU A C 1
ATOM 2395 O O . LEU A 1 301 ? 10.039 -32.812 -20.172 1 98.5 301 LEU A O 1
ATOM 2399 N N . LEU A 1 302 ? 8.023 -33.031 -19.266 1 98.88 302 LEU A N 1
ATOM 2400 C CA . LEU A 1 302 ? 7.934 -34.469 -19.547 1 98.88 302 LEU A CA 1
ATOM 2401 C C . LEU A 1 302 ? 7.789 -34.688 -21.047 1 98.88 302 LEU A C 1
ATOM 2403 O O . LEU A 1 302 ? 8.32 -35.688 -21.578 1 98.88 302 LEU A O 1
ATOM 2407 N N . LEU A 1 303 ? 7.027 -33.812 -21.734 1 98.75 303 LEU A N 1
ATOM 2408 C CA . LEU A 1 303 ? 6.941 -33.906 -23.188 1 98.75 303 LEU A CA 1
ATOM 2409 C C . LEU A 1 303 ? 8.32 -33.75 -23.828 1 98.75 303 LEU A C 1
ATOM 2411 O O . LEU A 1 303 ? 8.672 -34.5 -24.734 1 98.75 303 LEU A O 1
ATOM 2415 N N . LYS A 1 304 ? 9.055 -32.844 -23.359 1 98 304 LYS A N 1
ATOM 2416 C CA . LYS A 1 304 ? 10.398 -32.625 -23.891 1 98 304 LYS A CA 1
ATOM 2417 C C . LYS A 1 304 ? 11.305 -33.812 -23.609 1 98 304 LYS A C 1
ATOM 2419 O O . LYS A 1 304 ? 12.062 -34.25 -24.469 1 98 304 LYS A O 1
ATOM 2424 N N . CYS A 1 305 ? 11.266 -34.312 -22.422 1 98.69 305 CYS A N 1
ATOM 2425 C CA . CYS A 1 305 ? 12.055 -35.469 -22.078 1 98.69 305 CYS A CA 1
ATOM 2426 C C . CYS A 1 305 ? 11.688 -36.656 -22.953 1 98.69 305 CYS A C 1
ATOM 2428 O O . CYS A 1 305 ? 12.547 -37.469 -23.312 1 98.69 305 CYS A O 1
ATOM 2430 N N . LYS A 1 306 ? 10.438 -36.781 -23.312 1 98.56 306 LYS A N 1
ATOM 2431 C CA . LYS A 1 306 ? 9.945 -37.906 -24.094 1 98.56 306 LYS A CA 1
ATOM 2432 C C . LYS A 1 306 ? 10.266 -37.719 -25.578 1 98.56 306 LYS A C 1
ATOM 2434 O O . LYS A 1 306 ? 10.727 -38.656 -26.25 1 98.56 306 LYS A O 1
ATOM 2439 N N . GLU A 1 307 ? 10.039 -36.531 -26.078 1 97.69 307 GLU A N 1
ATOM 2440 C CA . GLU A 1 307 ? 9.977 -36.344 -27.531 1 97.69 307 GLU A CA 1
ATOM 2441 C C . GLU A 1 307 ? 11.203 -35.594 -28.047 1 97.69 307 GLU A C 1
ATOM 2443 O O . GLU A 1 307 ? 11.617 -35.781 -29.188 1 97.69 307 GLU A O 1
ATOM 2448 N N . GLU A 1 308 ? 11.633 -34.719 -27.297 1 96.81 308 GLU A N 1
ATOM 2449 C CA . GLU A 1 308 ? 12.75 -33.875 -27.75 1 96.81 308 GLU A CA 1
ATOM 2450 C C . GLU A 1 308 ? 14.086 -34.469 -27.344 1 96.81 308 GLU A C 1
ATOM 2452 O O . GLU A 1 308 ? 14.914 -34.812 -28.203 1 96.81 308 GLU A O 1
ATOM 2457 N N . PHE A 1 309 ? 14.242 -34.688 -26.047 1 97.12 309 PHE A N 1
ATOM 2458 C CA . PHE A 1 309 ? 15.516 -35.188 -25.531 1 97.12 309 PHE A CA 1
ATOM 2459 C C . PHE A 1 309 ? 15.562 -36.719 -25.578 1 97.12 309 PHE A C 1
ATOM 2461 O O . PHE A 1 309 ? 16.641 -37.312 -25.531 1 97.12 309 PHE A O 1
ATOM 2468 N N . LYS A 1 310 ? 14.445 -37.344 -25.578 1 98 310 LYS A N 1
ATOM 2469 C CA . LYS A 1 310 ? 14.289 -38.781 -25.641 1 98 310 LYS A CA 1
ATOM 2470 C C . LYS A 1 310 ? 14.984 -39.469 -24.469 1 98 310 LYS A C 1
ATOM 2472 O O . LYS A 1 310 ? 15.594 -40.531 -24.625 1 98 310 LYS A O 1
ATOM 2477 N N . THR A 1 311 ? 14.93 -38.781 -23.391 1 98.56 311 THR A N 1
ATOM 2478 C CA . THR A 1 311 ? 15.516 -39.312 -22.172 1 98.56 311 THR A CA 1
ATOM 2479 C C . THR A 1 311 ? 14.5 -40.188 -21.438 1 98.56 311 THR A C 1
ATOM 2481 O O . THR A 1 311 ? 14.875 -41.031 -20.625 1 98.56 311 THR A O 1
ATOM 2484 N N . LEU A 1 312 ? 13.258 -39.969 -21.609 1 98.81 312 LEU A N 1
ATOM 2485 C CA . LEU A 1 312 ? 12.156 -40.75 -21.016 1 98.81 312 LEU A CA 1
ATOM 2486 C C . LEU A 1 312 ? 11.18 -41.219 -22.094 1 98.81 312 LEU A C 1
ATOM 2488 O O . LEU A 1 312 ? 9.992 -40.906 -22.047 1 98.81 312 LEU A O 1
ATOM 2492 N N . PRO A 1 313 ? 11.609 -42 -22.984 1 98.25 313 PRO A N 1
ATOM 2493 C CA . PRO A 1 313 ? 10.812 -42.312 -24.172 1 98.25 313 PRO A CA 1
ATOM 2494 C C . PRO A 1 313 ? 9.594 -43.188 -23.844 1 98.25 313 PRO A C 1
ATOM 2496 O O . PRO A 1 313 ? 8.648 -43.25 -24.625 1 98.25 313 PRO A O 1
ATOM 2499 N N . ASP A 1 314 ? 9.539 -43.844 -22.656 1 98.56 314 ASP A N 1
ATOM 2500 C CA . ASP A 1 314 ? 8.5 -44.812 -22.375 1 98.56 314 ASP A CA 1
ATOM 2501 C C . ASP A 1 314 ? 7.359 -44.188 -21.562 1 98.56 314 ASP A C 1
ATOM 2503 O O . ASP A 1 314 ? 6.484 -44.906 -21.062 1 98.56 314 ASP A O 1
ATOM 2507 N N . ILE A 1 315 ? 7.336 -42.906 -21.391 1 98.75 315 ILE A N 1
ATOM 2508 C CA . ILE A 1 315 ? 6.195 -42.219 -20.781 1 98.75 315 ILE A CA 1
ATOM 2509 C C . ILE A 1 315 ? 4.941 -42.469 -21.609 1 98.75 315 ILE A C 1
ATOM 2511 O O . ILE A 1 315 ? 5.012 -42.562 -22.844 1 98.75 315 ILE A O 1
ATOM 2515 N N . SER A 1 316 ? 3.859 -42.562 -20.953 1 98.75 316 SER A N 1
ATOM 2516 C CA . SER A 1 316 ? 2.564 -42.844 -21.562 1 98.75 316 SER A CA 1
ATOM 2517 C C . SER A 1 316 ? 2.293 -41.906 -22.719 1 98.75 316 SER A C 1
ATOM 2519 O O . SER A 1 316 ? 2.629 -40.719 -22.641 1 98.75 316 SER A O 1
ATOM 2521 N N . ASP A 1 317 ? 1.593 -42.406 -23.797 1 98.12 317 ASP A N 1
ATOM 2522 C CA . ASP A 1 317 ? 1.18 -41.562 -24.922 1 98.12 317 ASP A CA 1
ATOM 2523 C C . ASP A 1 317 ? -0.014 -40.688 -24.547 1 98.12 317 ASP A C 1
ATOM 2525 O O . ASP A 1 317 ? -0.412 -39.812 -25.312 1 98.12 317 ASP A O 1
ATOM 2529 N N . HIS A 1 318 ? -0.493 -40.938 -23.375 1 98.56 318 HIS A N 1
ATOM 2530 C CA . HIS A 1 318 ? -1.615 -40.125 -22.906 1 98.56 318 HIS A CA 1
ATOM 2531 C C . HIS A 1 318 ? -1.14 -38.781 -22.344 1 98.56 318 HIS A C 1
ATOM 2533 O O . HIS A 1 318 ? -1.955 -37.938 -22 1 98.56 318 HIS A O 1
ATOM 2539 N N . LEU A 1 319 ? 0.188 -38.594 -22.281 1 98.81 319 LEU A N 1
ATOM 2540 C CA . LEU A 1 319 ? 0.774 -37.344 -21.797 1 98.81 319 LEU A CA 1
ATOM 2541 C C . LEU A 1 319 ? 0.245 -36.156 -22.594 1 98.81 319 LEU A C 1
ATOM 2543 O O . LEU A 1 319 ? 0.216 -36.188 -23.828 1 98.81 319 LEU A O 1
ATOM 2547 N N . GLY A 1 320 ? -0.288 -35.094 -21.859 1 98.75 320 GLY A N 1
ATOM 2548 C CA . GLY A 1 320 ? -0.767 -33.875 -22.469 1 98.75 320 GLY A CA 1
ATOM 2549 C C . GLY A 1 320 ? -2.268 -33.844 -22.703 1 98.75 320 GLY A C 1
ATOM 2550 O O . GLY A 1 320 ? -2.848 -32.812 -23.016 1 98.75 320 GLY A O 1
ATOM 2551 N N . LYS A 1 321 ? -2.883 -34.938 -22.453 1 98.56 321 LYS A N 1
ATOM 2552 C CA . LYS A 1 321 ? -4.316 -35.031 -22.719 1 98.56 321 LYS A CA 1
ATOM 2553 C C . LYS A 1 321 ? -5.133 -34.531 -21.531 1 98.56 321 LYS A C 1
ATOM 2555 O O . LYS A 1 321 ? -4.598 -34.344 -20.438 1 98.56 321 LYS A O 1
ATOM 2560 N N . GLN A 1 322 ? -6.43 -34.188 -21.781 1 98.5 322 GLN A N 1
ATOM 2561 C CA . GLN A 1 322 ? -7.441 -33.812 -20.812 1 98.5 322 GLN A CA 1
ATOM 2562 C C . GLN A 1 322 ? -7.066 -32.5 -20.109 1 98.5 322 GLN A C 1
ATOM 2564 O O . GLN A 1 322 ? -7.188 -32.375 -18.891 1 98.5 322 GLN A O 1
ATOM 2569 N N . PHE A 1 323 ? -6.523 -31.656 -20.922 1 98.5 323 PHE A N 1
ATOM 2570 C CA . PHE A 1 323 ? -6.285 -30.312 -20.406 1 98.5 323 PHE A CA 1
ATOM 2571 C C . PHE A 1 323 ? -7.602 -29.609 -20.078 1 98.5 323 PHE A C 1
ATOM 2573 O O . PHE A 1 323 ? -8.562 -29.688 -20.844 1 98.5 323 PHE A O 1
ATOM 2580 N N . SER A 1 324 ? -7.625 -28.938 -18.922 1 98.5 324 SER A N 1
ATOM 2581 C CA . SER A 1 324 ? -8.758 -28.125 -18.453 1 98.5 324 SER A CA 1
ATOM 2582 C C . SER A 1 324 ? -8.312 -26.734 -18.031 1 98.5 324 SER A C 1
ATOM 2584 O O . SER A 1 324 ? -7.262 -26.578 -17.406 1 98.5 324 SER A O 1
ATOM 2586 N N . GLY A 1 325 ? -9.086 -25.734 -18.453 1 97.88 325 GLY A N 1
ATOM 2587 C CA . GLY A 1 325 ? -8.93 -24.391 -17.906 1 97.88 325 GLY A CA 1
ATOM 2588 C C . GLY A 1 325 ? -9.797 -24.141 -16.688 1 97.88 325 GLY A C 1
ATOM 2589 O O . GLY A 1 325 ? -9.875 -23.016 -16.203 1 97.88 325 GLY A O 1
ATOM 2590 N N . ASN A 1 326 ? -10.445 -25.109 -16.25 1 98.25 326 ASN A N 1
ATOM 2591 C CA . ASN A 1 326 ? -11.289 -25.141 -15.062 1 98.25 326 ASN A CA 1
ATOM 2592 C C . ASN A 1 326 ? -12.469 -24.188 -15.188 1 98.25 326 ASN A C 1
ATOM 2594 O O . ASN A 1 326 ? -12.961 -23.656 -14.188 1 98.25 326 ASN A O 1
ATOM 2598 N N . GLY A 1 327 ? -12.812 -23.891 -16.344 1 97.44 327 GLY A N 1
ATOM 2599 C CA . GLY A 1 327 ? -13.977 -23.062 -16.625 1 97.44 327 GLY A CA 1
ATOM 2600 C C . GLY A 1 327 ? -13.828 -21.625 -16.141 1 97.44 327 GLY A C 1
ATOM 2601 O O . GLY A 1 327 ? -14.812 -20.969 -15.828 1 97.44 327 GLY A O 1
ATOM 2602 N N . ASP A 1 328 ? -12.609 -21.141 -16.047 1 97.38 328 ASP A N 1
ATOM 2603 C CA . ASP A 1 328 ? -12.352 -19.781 -15.594 1 97.38 328 ASP A CA 1
ATOM 2604 C C . ASP A 1 328 ? -12.984 -18.766 -16.547 1 97.38 328 ASP A C 1
ATOM 2606 O O . ASP A 1 328 ? -12.977 -18.953 -17.766 1 97.38 328 ASP A O 1
ATOM 2610 N N . PHE A 1 329 ? -13.531 -17.719 -16.016 1 96.44 329 PHE A N 1
ATOM 2611 C CA . PHE A 1 329 ? -14.062 -16.625 -16.812 1 96.44 329 PHE A CA 1
ATOM 2612 C C . PHE A 1 329 ? -14.133 -15.336 -16 1 96.44 329 PHE A C 1
ATOM 2614 O O . PHE A 1 329 ? -14.492 -15.359 -14.828 1 96.44 329 PHE A O 1
ATOM 2621 N N . LEU A 1 330 ? -13.711 -14.297 -16.609 1 93.88 330 LEU A N 1
ATOM 2622 C CA . LEU A 1 330 ? -13.688 -12.977 -15.984 1 93.88 330 LEU A CA 1
ATOM 2623 C C . LEU A 1 330 ? -14.586 -12 -16.734 1 93.88 330 LEU A C 1
ATOM 2625 O O . LEU A 1 330 ? -14.586 -11.969 -17.969 1 93.88 330 LEU A O 1
ATOM 2629 N N . SER A 1 331 ? -15.414 -11.281 -16.016 1 93.94 331 SER A N 1
ATOM 2630 C CA . SER A 1 331 ? -16.25 -10.25 -16.625 1 93.94 331 SER A CA 1
ATOM 2631 C C . SER A 1 331 ? -16.328 -9.016 -15.727 1 93.94 331 SER A C 1
ATOM 2633 O O . SER A 1 331 ? -15.898 -9.055 -14.57 1 93.94 331 SER A O 1
ATOM 2635 N N . PHE A 1 332 ? -16.812 -7.945 -16.312 1 91.75 332 PHE A N 1
ATOM 2636 C CA . PHE A 1 332 ? -16.875 -6.656 -15.633 1 91.75 332 PHE A CA 1
ATOM 2637 C C . PHE A 1 332 ? -18.234 -6.012 -15.805 1 91.75 332 PHE A C 1
ATOM 2639 O O . PHE A 1 332 ? -18.844 -6.102 -16.875 1 91.75 332 PHE A O 1
ATOM 2646 N N . ALA A 1 333 ? -18.766 -5.461 -14.773 1 94.19 333 ALA A N 1
ATOM 2647 C CA . ALA A 1 333 ? -19.906 -4.555 -14.789 1 94.19 333 ALA A CA 1
ATOM 2648 C C . ALA A 1 333 ? -19.531 -3.191 -14.211 1 94.19 333 ALA A C 1
ATOM 2650 O O . ALA A 1 333 ? -19.234 -3.078 -13.023 1 94.19 333 ALA A O 1
ATOM 2651 N N . ILE A 1 334 ? -19.625 -2.242 -15.031 1 89.19 334 ILE A N 1
ATOM 2652 C CA . ILE A 1 334 ? -19 -0.969 -14.688 1 89.19 334 ILE A CA 1
ATOM 2653 C C . ILE A 1 334 ? -20.078 0.076 -14.414 1 89.19 334 ILE A C 1
ATOM 2655 O O . ILE A 1 334 ? -21.125 0.097 -15.094 1 89.19 334 ILE A O 1
ATOM 2659 N N . LYS A 1 335 ? -19.859 0.943 -13.422 1 86.56 335 LYS A N 1
ATOM 2660 C CA . LYS A 1 335 ? -20.641 2.139 -13.117 1 86.56 335 LYS A CA 1
ATOM 2661 C C . LYS A 1 335 ? -22.094 1.781 -12.812 1 86.56 335 LYS A C 1
ATOM 2663 O O . LYS A 1 335 ? -23.016 2.326 -13.43 1 86.56 335 LYS A O 1
ATOM 2668 N N . GLY A 1 336 ? -22.297 0.893 -11.938 1 91.62 336 GLY A N 1
ATOM 2669 C CA . GLY A 1 336 ? -23.625 0.575 -11.461 1 91.62 336 GLY A CA 1
ATOM 2670 C C . GLY A 1 336 ? -24.156 1.586 -10.469 1 91.62 336 GLY A C 1
ATOM 2671 O O . GLY A 1 336 ? -23.547 2.631 -10.242 1 91.62 336 GLY A O 1
ATOM 2672 N N . LYS A 1 337 ? -25.297 1.261 -9.883 1 92.62 337 LYS A N 1
ATOM 2673 C CA . LYS A 1 337 ? -25.953 2.172 -8.945 1 92.62 337 LYS A CA 1
ATOM 2674 C C . LYS A 1 337 ? -25.797 1.682 -7.508 1 92.62 337 LYS A C 1
ATOM 2676 O O . LYS A 1 337 ? -26.141 2.396 -6.562 1 92.62 337 LYS A O 1
ATOM 2681 N N . GLU A 1 338 ? -25.234 0.52 -7.359 1 93.81 338 GLU A N 1
ATOM 2682 C CA . GLU A 1 338 ? -25 -0.044 -6.031 1 93.81 338 GLU A CA 1
ATOM 2683 C C . GLU A 1 338 ? -23.531 0.024 -5.652 1 93.81 338 GLU A C 1
ATOM 2685 O O . GLU A 1 338 ? -22.656 -0.206 -6.492 1 93.81 338 GLU A O 1
ATOM 2690 N N . PRO A 1 339 ? -23.266 0.34 -4.305 1 94.75 339 PRO A N 1
ATOM 2691 C CA . PRO A 1 339 ? -21.859 0.301 -3.877 1 94.75 339 PRO A CA 1
ATOM 2692 C C . PRO A 1 339 ? -21.266 -1.106 -3.926 1 94.75 339 PRO A C 1
ATOM 2694 O O . PRO A 1 339 ? -21.922 -2.068 -3.51 1 94.75 339 PRO A O 1
ATOM 2697 N N . ALA A 1 340 ? -20.047 -1.219 -4.496 1 95.62 340 ALA A N 1
ATOM 2698 C CA . ALA A 1 340 ? -19.312 -2.479 -4.523 1 95.62 340 ALA A CA 1
ATOM 2699 C C . ALA A 1 340 ? -18.016 -2.367 -3.74 1 95.62 340 ALA A C 1
ATOM 2701 O O . ALA A 1 340 ? -17.625 -3.301 -3.037 1 95.62 340 ALA A O 1
ATOM 2702 N N . ASN A 1 341 ? -17.344 -1.136 -3.809 1 95.12 341 ASN A N 1
ATOM 2703 C CA . ASN A 1 341 ? -16.078 -0.888 -3.143 1 95.12 341 ASN A CA 1
ATOM 2704 C C . ASN A 1 341 ? -15.062 -1.992 -3.438 1 95.12 341 ASN A C 1
ATOM 2706 O O . ASN A 1 341 ? -14.547 -2.629 -2.518 1 95.12 341 ASN A O 1
ATOM 2710 N N . PRO A 1 342 ? -14.719 -2.18 -4.715 1 95 342 PRO A N 1
ATOM 2711 C CA . PRO A 1 342 ? -13.891 -3.311 -5.129 1 95 342 PRO A CA 1
ATOM 2712 C C . PRO A 1 342 ? -12.422 -3.127 -4.758 1 95 342 PRO A C 1
ATOM 2714 O O . PRO A 1 342 ? -11.586 -3.975 -5.082 1 95 342 PRO A O 1
ATOM 2717 N N . ASN A 1 343 ? -12.023 -2.041 -4.074 1 95.25 343 ASN A N 1
ATOM 2718 C CA . ASN A 1 343 ? -10.633 -1.773 -3.742 1 95.25 343 ASN A CA 1
ATOM 2719 C C . ASN A 1 343 ? -10.328 -2.092 -2.279 1 95.25 343 ASN A C 1
ATOM 2721 O O . ASN A 1 343 ? -9.305 -1.662 -1.744 1 95.25 343 ASN A O 1
ATOM 2725 N N . TYR A 1 344 ? -11.227 -2.863 -1.649 1 96.81 344 TYR A N 1
ATOM 2726 C CA . TYR A 1 344 ? -11.07 -3.107 -0.22 1 96.81 344 TYR A CA 1
ATOM 2727 C C . TYR A 1 344 ? -11.297 -4.578 0.11 1 96.81 344 TYR A C 1
ATOM 2729 O O . TYR A 1 344 ? -12.273 -5.18 -0.354 1 96.81 344 TYR A O 1
ATOM 2737 N N . GLY A 1 345 ? -10.336 -5.113 0.932 1 97.19 345 GLY A N 1
ATOM 2738 C CA . GLY A 1 345 ? -10.508 -6.453 1.473 1 97.19 345 GLY A CA 1
ATOM 2739 C C . GLY A 1 345 ? -9.844 -7.523 0.627 1 97.19 345 GLY A C 1
ATOM 2740 O O . GLY A 1 345 ? -9.398 -7.254 -0.488 1 97.19 345 GLY A O 1
ATOM 2741 N N . PRO A 1 346 ? -9.789 -8.812 1.179 1 98.06 346 PRO A N 1
ATOM 2742 C CA . PRO A 1 346 ? -9.305 -9.945 0.385 1 98.06 346 PRO A CA 1
ATOM 2743 C C . PRO A 1 346 ? -10.031 -10.078 -0.951 1 98.06 346 PRO A C 1
ATOM 2745 O O . PRO A 1 346 ? -11.227 -9.773 -1.046 1 98.06 346 PRO A O 1
ATOM 2748 N N . VAL A 1 347 ? -9.367 -10.523 -1.977 1 98.12 347 VAL A N 1
ATOM 2749 C CA . VAL A 1 347 ? -9.852 -10.461 -3.35 1 98.12 347 VAL A CA 1
ATOM 2750 C C . VAL A 1 347 ? -11.172 -11.234 -3.463 1 98.12 347 VAL A C 1
ATOM 2752 O O . VAL A 1 347 ? -12.156 -10.711 -3.98 1 98.12 347 VAL A O 1
ATOM 2755 N N . ILE A 1 348 ? -11.234 -12.414 -2.939 1 98.5 348 ILE A N 1
ATOM 2756 C CA . ILE A 1 348 ? -12.469 -13.195 -2.945 1 98.5 348 ILE A CA 1
ATOM 2757 C C . ILE A 1 348 ? -12.922 -13.445 -1.509 1 98.5 348 ILE A C 1
ATOM 2759 O O . ILE A 1 348 ? -12.109 -13.789 -0.646 1 98.5 348 ILE A O 1
ATOM 2763 N N . THR A 1 349 ? -14.234 -13.242 -1.218 1 98 349 THR A N 1
ATOM 2764 C CA . THR A 1 349 ? -14.719 -13.453 0.141 1 98 349 THR A CA 1
ATOM 2765 C C . THR A 1 349 ? -15.938 -14.367 0.144 1 98 349 THR A C 1
ATOM 2767 O O . THR A 1 349 ? -16.328 -14.891 1.189 1 98 349 THR A O 1
ATOM 2770 N N . GLN A 1 350 ? -16.531 -14.531 -1.043 1 97.81 350 GLN A N 1
ATOM 2771 C CA . GLN A 1 350 ? -17.766 -15.32 -1.105 1 97.81 350 GLN A CA 1
ATOM 2772 C C . GLN A 1 350 ? -17.922 -15.977 -2.473 1 97.81 350 GLN A C 1
ATOM 2774 O O . GLN A 1 350 ? -17.203 -15.648 -3.416 1 97.81 350 GLN A O 1
ATOM 2779 N N . TYR A 1 351 ? -18.812 -17.031 -2.551 1 98.12 351 TYR A N 1
ATOM 2780 C CA . TYR A 1 351 ? -19.172 -17.656 -3.822 1 98.12 351 TYR A CA 1
ATOM 2781 C C . TYR A 1 351 ? -20.656 -17.953 -3.891 1 98.12 351 TYR A C 1
ATOM 2783 O O . TYR A 1 351 ? -21.297 -18.203 -2.863 1 98.12 351 TYR A O 1
ATOM 2791 N N . THR A 1 352 ? -21.219 -17.844 -5.039 1 98.44 352 THR A N 1
ATOM 2792 C CA . THR A 1 352 ? -22.594 -18.234 -5.348 1 98.44 352 THR A CA 1
ATOM 2793 C C . THR A 1 352 ? -22.625 -19.453 -6.266 1 98.44 352 THR A C 1
ATOM 2795 O O . THR A 1 352 ? -21.922 -19.484 -7.281 1 98.44 352 THR A O 1
ATOM 2798 N N . ASP A 1 353 ? -23.469 -20.359 -5.91 1 97.88 353 ASP A N 1
ATOM 2799 C CA . ASP A 1 353 ? -23.531 -21.625 -6.637 1 97.88 353 ASP A CA 1
ATOM 2800 C C . ASP A 1 353 ? -24.453 -21.516 -7.852 1 97.88 353 ASP A C 1
ATOM 2802 O O . ASP A 1 353 ? -25.594 -21.047 -7.742 1 97.88 353 ASP A O 1
ATOM 2806 N N . TYR A 1 354 ? -23.969 -21.875 -8.977 1 97.88 354 TYR A N 1
ATOM 2807 C CA . TYR A 1 354 ? -24.766 -22.062 -10.18 1 97.88 354 TYR A CA 1
ATOM 2808 C C . TYR A 1 354 ? -24.688 -23.5 -10.68 1 97.88 354 TYR A C 1
ATOM 2810 O O . TYR A 1 354 ? -24.016 -23.781 -11.672 1 97.88 354 TYR A O 1
ATOM 2818 N N . ASN A 1 355 ? -25.312 -24.406 -9.961 1 96.62 355 ASN A N 1
ATOM 2819 C CA . ASN A 1 355 ? -25.547 -25.812 -10.297 1 96.62 355 ASN A CA 1
ATOM 2820 C C . ASN A 1 355 ? -24.266 -26.625 -10.172 1 96.62 355 ASN A C 1
ATOM 2822 O O . ASN A 1 355 ? -24.156 -27.703 -10.781 1 96.62 355 ASN A O 1
ATOM 2826 N N . LEU A 1 356 ? -23.266 -26.141 -9.453 1 96.56 356 LEU A N 1
ATOM 2827 C CA . LEU A 1 356 ? -22.094 -26.953 -9.172 1 96.56 356 LEU A CA 1
ATOM 2828 C C . LEU A 1 356 ? -22.312 -27.844 -7.961 1 96.56 356 LEU A C 1
ATOM 2830 O O . LEU A 1 356 ? -22.016 -29.047 -8 1 96.56 356 LEU A O 1
ATOM 2834 N N . PHE A 1 357 ? -22.844 -27.281 -6.93 1 95.56 357 PHE A N 1
ATOM 2835 C CA . PHE A 1 357 ? -23.062 -28.016 -5.688 1 95.56 357 PHE A CA 1
ATOM 2836 C C . PHE A 1 357 ? -24.484 -28.562 -5.621 1 95.56 357 PHE A C 1
ATOM 2838 O O . PHE A 1 357 ? -24.688 -29.719 -5.211 1 95.56 357 PHE A O 1
ATOM 2845 N N . LYS A 1 358 ? -25.391 -27.703 -5.953 1 95.12 358 LYS A N 1
ATOM 2846 C CA . LYS A 1 358 ? -26.797 -28.094 -5.957 1 95.12 358 LYS A CA 1
ATOM 2847 C C . LYS A 1 358 ? -27.328 -28.188 -7.383 1 95.12 358 LYS A C 1
ATOM 2849 O O . LYS A 1 358 ? -27.016 -27.344 -8.227 1 95.12 358 LYS A O 1
ATOM 2854 N N . SER A 1 359 ? -28.188 -29.219 -7.684 1 95.19 359 SER A N 1
ATOM 2855 C CA . SER A 1 359 ? -28.781 -29.406 -9 1 95.19 359 SER A CA 1
ATOM 2856 C C . SER A 1 359 ? -27.703 -29.422 -10.094 1 95.19 359 SER A C 1
ATOM 2858 O O . SER A 1 359 ? -27.797 -28.672 -11.062 1 95.19 359 SER A O 1
ATOM 2860 N N . TYR A 1 360 ? -26.875 -30.344 -9.898 1 95.75 360 TYR A N 1
ATOM 2861 C CA . TYR A 1 360 ? -25.672 -30.406 -10.719 1 95.75 360 TYR A CA 1
ATOM 2862 C C . TYR A 1 360 ? -26.031 -30.547 -12.195 1 95.75 360 TYR A C 1
ATOM 2864 O O . TYR A 1 360 ? -26.844 -31.391 -12.57 1 95.75 360 TYR A O 1
ATOM 2872 N N . ASN A 1 361 ? -25.453 -29.656 -13.047 1 94.38 361 ASN A N 1
ATOM 2873 C CA . ASN A 1 361 ? -25.5 -29.688 -14.508 1 94.38 361 ASN A CA 1
ATOM 2874 C C . ASN A 1 361 ? -24.094 -29.672 -15.109 1 94.38 361 ASN A C 1
ATOM 2876 O O . ASN A 1 361 ? -23.469 -28.625 -15.242 1 94.38 361 ASN A O 1
ATOM 2880 N N . PRO A 1 362 ? -23.641 -30.797 -15.602 1 92.81 362 PRO A N 1
ATOM 2881 C CA . PRO A 1 362 ? -22.234 -30.906 -16.031 1 92.81 362 PRO A CA 1
ATOM 2882 C C . PRO A 1 362 ? -21.922 -30.016 -17.234 1 92.81 362 PRO A C 1
ATOM 2884 O O . PRO A 1 362 ? -20.75 -29.75 -17.5 1 92.81 362 PRO A O 1
ATOM 2887 N N . LYS A 1 363 ? -22.891 -29.469 -17.922 1 94.12 363 LYS A N 1
ATOM 2888 C CA . LYS A 1 363 ? -22.641 -28.703 -19.141 1 94.12 363 LYS A CA 1
ATOM 2889 C C . LYS A 1 363 ? -22.609 -27.203 -18.828 1 94.12 363 LYS A C 1
ATOM 2891 O O . LYS A 1 363 ? -22.109 -26.422 -19.641 1 94.12 363 LYS A O 1
ATOM 2896 N N . ARG A 1 364 ? -23.078 -26.844 -17.625 1 96.69 364 ARG A N 1
ATOM 2897 C CA . ARG A 1 364 ? -23.25 -25.406 -17.406 1 96.69 364 ARG A CA 1
ATOM 2898 C C . ARG A 1 364 ? -22.875 -25.031 -15.977 1 96.69 364 ARG A C 1
ATOM 2900 O O . ARG A 1 364 ? -23 -23.875 -15.578 1 96.69 364 ARG A O 1
ATOM 2907 N N . ALA A 1 365 ? -22.375 -25.984 -15.219 1 97.88 365 ALA A N 1
ATOM 2908 C CA . ALA A 1 365 ? -22.141 -25.781 -13.789 1 97.88 365 ALA A CA 1
ATOM 2909 C C . ALA A 1 365 ? -20.953 -24.844 -13.555 1 97.88 365 ALA A C 1
ATOM 2911 O O . ALA A 1 365 ? -19.906 -25 -14.188 1 97.88 365 ALA A O 1
ATOM 2912 N N . PHE A 1 366 ? -21.109 -23.859 -12.68 1 98.06 366 PHE A N 1
ATOM 2913 C CA . PHE A 1 366 ? -20.047 -22.953 -12.289 1 98.06 366 PHE A CA 1
ATOM 2914 C C . PHE A 1 366 ? -20.375 -22.25 -10.977 1 98.06 366 PHE A C 1
ATOM 2916 O O . PHE A 1 366 ? -21.422 -22.5 -10.383 1 98.06 366 PHE A O 1
ATOM 2923 N N . ILE A 1 367 ? -19.453 -21.5 -10.414 1 98.19 367 ILE A N 1
ATOM 2924 C CA . ILE A 1 367 ? -19.688 -20.625 -9.273 1 98.19 367 ILE A CA 1
ATOM 2925 C C . ILE A 1 367 ? -19.312 -19.188 -9.648 1 98.19 367 ILE A C 1
ATOM 2927 O O . ILE A 1 367 ? -18.484 -18.969 -10.539 1 98.19 367 ILE A O 1
ATOM 2931 N N . LEU A 1 368 ? -19.953 -18.25 -9 1 98.62 368 LEU A N 1
ATOM 2932 C CA . LEU A 1 368 ? -19.641 -16.828 -9.117 1 98.62 368 LEU A CA 1
ATOM 2933 C C . LEU A 1 368 ? -18.984 -16.312 -7.836 1 98.62 368 LEU A C 1
ATOM 2935 O O . LEU A 1 368 ? -19.547 -16.484 -6.746 1 98.62 368 LEU A O 1
ATOM 2939 N N . GLN A 1 369 ? -17.828 -15.734 -7.977 1 98.5 369 GLN A N 1
ATOM 2940 C CA . GLN A 1 369 ? -17.109 -15.156 -6.852 1 98.5 369 GLN A CA 1
ATOM 2941 C C . GLN A 1 369 ? -16.906 -13.656 -7.027 1 98.5 369 GLN A C 1
ATOM 2943 O O . GLN A 1 369 ? -16.828 -13.164 -8.156 1 98.5 369 GLN A O 1
ATOM 2948 N N . ASP A 1 370 ? -16.891 -12.922 -5.883 1 97.94 370 ASP A N 1
ATOM 2949 C CA . ASP A 1 370 ? -16.562 -11.5 -5.93 1 97.94 370 ASP A CA 1
ATOM 2950 C C . ASP A 1 370 ? -15.07 -11.281 -6.129 1 97.94 370 ASP A C 1
ATOM 2952 O O . ASP A 1 370 ? -14.289 -12.234 -6.043 1 97.94 370 ASP A O 1
ATOM 2956 N N . ALA A 1 371 ? -14.703 -10.062 -6.469 1 97.12 371 ALA A N 1
ATOM 2957 C CA . ALA A 1 371 ? -13.289 -9.773 -6.699 1 97.12 371 ALA A CA 1
ATOM 2958 C C . ALA A 1 371 ? -12.953 -8.336 -6.32 1 97.12 371 ALA A C 1
ATOM 2960 O O . ALA A 1 371 ? -13.703 -7.41 -6.645 1 97.12 371 ALA A O 1
ATOM 2961 N N . SER A 1 372 ? -11.953 -8.18 -5.516 1 97.12 372 SER A N 1
ATOM 2962 C CA . SER A 1 372 ? -11.352 -6.859 -5.344 1 97.12 372 SER A CA 1
ATOM 2963 C C . SER A 1 372 ? -10.117 -6.695 -6.223 1 97.12 372 SER A C 1
ATOM 2965 O O . SER A 1 372 ? -9.641 -7.664 -6.816 1 97.12 372 SER A O 1
ATOM 2967 N N . TYR A 1 373 ? -9.711 -5.488 -6.445 1 94.81 373 TYR A N 1
ATOM 2968 C CA . TYR A 1 373 ? -8.492 -5.199 -7.188 1 94.81 373 TYR A CA 1
ATOM 2969 C C . TYR A 1 373 ? -7.777 -3.982 -6.609 1 94.81 373 TYR A C 1
ATOM 2971 O O . TYR A 1 373 ? -8.375 -3.191 -5.879 1 94.81 373 TYR A O 1
ATOM 2979 N N . PRO A 1 374 ? -6.496 -3.826 -6.867 1 95.19 374 PRO A N 1
ATOM 2980 C CA . PRO A 1 374 ? -5.676 -2.801 -6.219 1 95.19 374 PRO A CA 1
ATOM 2981 C C . PRO A 1 374 ? -6.156 -1.383 -6.516 1 95.19 374 PRO A C 1
ATOM 2983 O O . PRO A 1 374 ? -6.656 -1.115 -7.613 1 95.19 374 PRO A O 1
ATOM 2986 N N . VAL A 1 375 ? -5.84 -0.484 -5.594 1 93.56 375 VAL A N 1
ATOM 2987 C CA . VAL A 1 375 ? -6.254 0.914 -5.652 1 93.56 375 VAL A CA 1
ATOM 2988 C C . VAL A 1 375 ? -5.656 1.582 -6.887 1 93.56 375 VAL A C 1
ATOM 2990 O O . VAL A 1 375 ? -6.305 2.414 -7.523 1 93.56 375 VAL A O 1
ATOM 2993 N N . PHE A 1 376 ? -4.367 1.278 -7.23 1 89.75 376 PHE A N 1
ATOM 2994 C CA . PHE A 1 376 ? -3.717 1.969 -8.336 1 89.75 376 PHE A CA 1
ATOM 2995 C C . PHE A 1 376 ? -4.418 1.659 -9.656 1 89.75 376 PHE A C 1
ATOM 2997 O O . PHE A 1 376 ? -4.41 2.48 -10.578 1 89.75 376 PHE A O 1
ATOM 3004 N N . ALA A 1 377 ? -5.055 0.486 -9.758 1 89.56 377 ALA A N 1
ATOM 3005 C CA . ALA A 1 377 ? -5.848 0.17 -10.945 1 89.56 377 ALA A CA 1
ATOM 3006 C C . ALA A 1 377 ? -7.066 1.081 -11.047 1 89.56 377 ALA A C 1
ATOM 3008 O O . ALA A 1 377 ? -7.484 1.439 -12.148 1 89.56 377 ALA A O 1
ATOM 3009 N N . SER A 1 378 ? -7.637 1.43 -9.906 1 88.75 378 SER A N 1
ATOM 3010 C CA . SER A 1 378 ? -8.773 2.342 -9.898 1 88.75 378 SER A CA 1
ATOM 3011 C C . SER A 1 378 ? -8.367 3.738 -10.359 1 88.75 378 SER A C 1
ATOM 3013 O O . SER A 1 378 ? -9.125 4.41 -11.062 1 88.75 378 SER A O 1
ATOM 3015 N N . TYR A 1 379 ? -7.223 4.184 -9.922 1 86.25 379 TYR A N 1
ATOM 3016 C CA . TYR A 1 379 ? -6.73 5.484 -10.367 1 86.25 379 TYR A CA 1
ATOM 3017 C C . TYR A 1 379 ? -6.438 5.469 -11.867 1 86.25 379 TYR A C 1
ATOM 3019 O O . TYR A 1 379 ? -6.711 6.445 -12.562 1 86.25 379 TYR A O 1
ATOM 3027 N N . PHE A 1 380 ? -5.887 4.383 -12.344 1 83.94 380 PHE A N 1
ATOM 3028 C CA . PHE A 1 380 ? -5.641 4.223 -13.766 1 83.94 380 PHE A CA 1
ATOM 3029 C C . PHE A 1 380 ? -6.945 4.281 -14.555 1 83.94 380 PHE A C 1
ATOM 3031 O O . PHE A 1 380 ? -7.039 4.984 -15.562 1 83.94 380 PHE A O 1
ATOM 3038 N N . ALA A 1 381 ? -7.934 3.555 -14.102 1 81.25 381 ALA A N 1
ATOM 3039 C CA . ALA A 1 381 ? -9.234 3.521 -14.758 1 81.25 381 ALA A CA 1
ATOM 3040 C C . ALA A 1 381 ? -9.891 4.902 -14.758 1 81.25 381 ALA A C 1
ATOM 3042 O O . ALA A 1 381 ? -10.461 5.324 -15.766 1 81.25 381 ALA A O 1
ATOM 3043 N N . ALA A 1 382 ? -9.844 5.578 -13.633 1 78.62 382 ALA A N 1
ATOM 3044 C CA . ALA A 1 382 ? -10.438 6.906 -13.5 1 78.62 382 ALA A CA 1
ATOM 3045 C C . ALA A 1 382 ? -9.82 7.883 -14.5 1 78.62 382 ALA A C 1
ATOM 3047 O O . ALA A 1 382 ? -10.523 8.688 -15.109 1 78.62 382 ALA A O 1
ATOM 3048 N N . ALA A 1 383 ? -8.5 7.773 -14.672 1 76.12 383 ALA A N 1
ATOM 3049 C CA . ALA A 1 383 ? -7.797 8.695 -15.555 1 76.12 383 ALA A CA 1
ATOM 3050 C C . ALA A 1 383 ? -8.016 8.336 -17.016 1 76.12 383 ALA A C 1
ATOM 3052 O O . ALA A 1 383 ? -7.848 9.18 -17.906 1 76.12 383 ALA A O 1
ATOM 3053 N N . SER A 1 384 ? -8.359 7.07 -17.312 1 73.75 384 SER A N 1
ATOM 3054 C CA . SER A 1 384 ? -8.523 6.59 -18.672 1 73.75 384 SER A CA 1
ATOM 3055 C C . SER A 1 384 ? -9.867 7.023 -19.25 1 73.75 384 SER A C 1
ATOM 3057 O O . SER A 1 384 ? -10.102 6.879 -20.453 1 73.75 384 SER A O 1
ATOM 3059 N N . VAL A 1 385 ? -10.82 7.527 -18.469 1 67.31 385 VAL A N 1
ATOM 3060 C CA . VAL A 1 385 ? -12.086 8.062 -18.984 1 67.31 385 VAL A CA 1
ATOM 3061 C C . VAL A 1 385 ? -11.82 9.312 -19.812 1 67.31 385 VAL A C 1
ATOM 3063 O O . VAL A 1 385 ? -11.195 10.266 -19.328 1 67.31 385 VAL A O 1
ATOM 3066 N N . PRO A 1 386 ? -12.164 9.133 -21.094 1 59.28 386 PRO A N 1
ATOM 3067 C CA . PRO A 1 386 ? -11.898 10.266 -21.984 1 59.28 386 PRO A CA 1
ATOM 3068 C C . PRO A 1 386 ? -12.43 11.586 -21.438 1 59.28 386 PRO A C 1
ATOM 3070 O O . PRO A 1 386 ? -13.531 11.625 -20.859 1 59.28 386 PRO A O 1
ATOM 3073 N N . TRP A 1 387 ? -11.641 12.562 -21.609 1 57.38 387 TRP A N 1
ATOM 3074 C CA . TRP A 1 387 ? -11.867 13.883 -21.031 1 57.38 387 TRP A CA 1
ATOM 3075 C C . TRP A 1 387 ? -13.211 14.445 -21.484 1 57.38 387 TRP A C 1
ATOM 3077 O O . TRP A 1 387 ? -13.891 15.125 -20.719 1 57.38 387 TRP A O 1
ATOM 3087 N N . PHE A 1 388 ? -13.5 14.109 -22.703 1 52.75 388 PHE A N 1
ATOM 3088 C CA . PHE A 1 388 ? -14.711 14.695 -23.25 1 52.75 388 PHE A CA 1
ATOM 3089 C C . PHE A 1 388 ? -15.953 14.156 -22.547 1 52.75 388 PHE A C 1
ATOM 3091 O O . PHE A 1 388 ? -17 14.805 -22.516 1 52.75 388 PHE A O 1
ATOM 3098 N N . LEU A 1 389 ? -15.82 12.992 -22 1 51.59 389 LEU A N 1
ATOM 3099 C CA . LEU A 1 389 ? -16.938 12.445 -21.234 1 51.59 389 LEU A CA 1
ATOM 3100 C C . LEU A 1 389 ? -16.969 13.047 -19.828 1 51.59 389 LEU A C 1
ATOM 3102 O O . LEU A 1 389 ? -17.953 12.914 -19.109 1 51.59 389 LEU A O 1
ATOM 3106 N N . ARG A 1 390 ? -15.898 13.789 -19.578 1 54.62 390 ARG A N 1
ATOM 3107 C CA . ARG A 1 390 ? -15.812 14.477 -18.297 1 54.62 390 ARG A CA 1
ATOM 3108 C C . ARG A 1 390 ? -16.172 15.953 -18.438 1 54.62 390 ARG A C 1
ATOM 3110 O O . ARG A 1 390 ? -16.078 16.719 -17.469 1 54.62 390 ARG A O 1
ATOM 3117 N N . ILE A 1 391 ? -16.406 16.266 -19.703 1 50.5 391 ILE A N 1
ATOM 3118 C CA . ILE A 1 391 ? -16.641 17.672 -20.031 1 50.5 391 ILE A CA 1
ATOM 3119 C C . ILE A 1 391 ? -17.719 18.234 -19.094 1 50.5 391 ILE A C 1
ATOM 3121 O O . ILE A 1 391 ? -17.609 19.375 -18.641 1 50.5 391 ILE A O 1
ATOM 3125 N N . GLY A 1 392 ? -18.734 17.453 -18.938 1 48.16 392 GLY A N 1
ATOM 3126 C CA . GLY A 1 392 ? -19.766 17.969 -18.047 1 48.16 392 GLY A CA 1
ATOM 3127 C C . GLY A 1 392 ? -19.25 18.25 -16.641 1 48.16 392 GLY A C 1
ATOM 3128 O O . GLY A 1 392 ? -19.578 19.281 -16.062 1 48.16 392 GLY A O 1
ATOM 3129 N N . PHE A 1 393 ? -18.5 17.375 -16.25 1 50.41 393 PHE A N 1
ATOM 3130 C CA . PHE A 1 393 ? -17.922 17.547 -14.93 1 50.41 393 PHE A CA 1
ATOM 3131 C C . PHE A 1 393 ? -16.938 18.719 -14.906 1 50.41 393 PHE A C 1
ATOM 3133 O O . PHE A 1 393 ? -16.984 19.562 -14.008 1 50.41 393 PHE A O 1
ATOM 3140 N N . PHE A 1 394 ? -16.125 18.75 -15.883 1 54.25 394 PHE A N 1
ATOM 3141 C CA . PHE A 1 394 ? -15.156 19.844 -15.977 1 54.25 394 PHE A CA 1
ATOM 3142 C C . PHE A 1 394 ? -15.867 21.188 -16.156 1 54.25 394 PHE A C 1
ATOM 3144 O O . PHE A 1 394 ? -15.477 22.188 -15.547 1 54.25 394 PHE A O 1
ATOM 3151 N N . PHE A 1 395 ? -16.891 21.047 -16.922 1 51.66 395 PHE A N 1
ATOM 3152 C CA . PHE A 1 395 ? -17.672 22.25 -17.109 1 51.66 395 PHE A CA 1
ATOM 3153 C C . PHE A 1 395 ? -18.297 22.688 -15.789 1 51.66 395 PHE A C 1
ATOM 3155 O O . PHE A 1 395 ? -18.266 23.875 -15.438 1 51.66 395 PHE A O 1
ATOM 3162 N N . HIS A 1 396 ? -18.766 21.75 -15.102 1 53.25 396 HIS A N 1
ATOM 3163 C CA . HIS A 1 396 ? -19.375 22.078 -13.82 1 53.25 396 HIS A CA 1
ATOM 3164 C C . HIS A 1 396 ? -18.344 22.594 -12.828 1 53.25 396 HIS A C 1
ATOM 3166 O O . HIS A 1 396 ? -18.578 23.578 -12.133 1 53.25 396 HIS A O 1
ATOM 3172 N N . THR A 1 397 ? -17.328 21.891 -12.812 1 56.12 397 THR A N 1
ATOM 3173 C CA . THR A 1 397 ? -16.25 22.328 -11.93 1 56.12 397 THR A CA 1
ATOM 3174 C C . THR A 1 397 ? -15.742 23.719 -12.344 1 56.12 397 THR A C 1
ATOM 3176 O O . THR A 1 397 ? -15.492 24.562 -11.484 1 56.12 397 THR A O 1
ATOM 3179 N N . PHE A 1 398 ? -15.703 23.859 -13.602 1 54.34 398 PHE A N 1
ATOM 3180 C CA . PHE A 1 398 ? -15.297 25.141 -14.148 1 54.34 398 PHE A CA 1
ATOM 3181 C C . PHE A 1 398 ? -16.312 26.219 -13.805 1 54.34 398 PHE A C 1
ATOM 3183 O O . PHE A 1 398 ? -15.93 27.328 -13.406 1 54.34 398 PHE A O 1
ATOM 3190 N N . VAL A 1 399 ? -17.5 25.906 -13.977 1 53.75 399 VAL A N 1
ATOM 3191 C CA . VAL A 1 399 ? -18.547 26.859 -13.672 1 53.75 399 VAL A CA 1
ATOM 3192 C C . VAL A 1 399 ? -18.531 27.203 -12.188 1 53.75 399 VAL A C 1
ATOM 3194 O O . VAL A 1 399 ? -18.656 28.375 -11.805 1 53.75 399 VAL A O 1
ATOM 3197 N N . GLU A 1 400 ? -18.344 26.141 -11.422 1 56.5 400 GLU A N 1
ATOM 3198 C CA . GLU A 1 400 ? -18.281 26.391 -9.984 1 56.5 400 GLU A CA 1
ATOM 3199 C C . GLU A 1 400 ? -17.062 27.219 -9.609 1 56.5 400 GLU A C 1
ATOM 3201 O O . GLU A 1 400 ? -17.156 28.125 -8.773 1 56.5 400 GLU A O 1
ATOM 3206 N N . LEU A 1 401 ? -16.062 26.875 -10.32 1 55.59 401 LEU A N 1
ATOM 3207 C CA . LEU A 1 401 ? -14.852 27.672 -10.117 1 55.59 401 LEU A CA 1
ATOM 3208 C C . LEU A 1 401 ? -15.047 29.094 -10.617 1 55.59 401 LEU A C 1
ATOM 3210 O O . LEU A 1 401 ? -14.617 30.062 -9.969 1 55.59 401 LEU A O 1
ATOM 3214 N N . PHE A 1 402 ? -15.672 29.141 -11.727 1 54.44 402 PHE A N 1
ATOM 3215 C CA . PHE A 1 402 ? -15.953 30.438 -12.336 1 54.44 402 PHE A CA 1
ATOM 3216 C C . PHE A 1 402 ? -16.906 31.25 -11.461 1 54.44 402 PHE A C 1
ATOM 3218 O O . PHE A 1 402 ? -16.703 32.438 -11.258 1 54.44 402 PHE A O 1
ATOM 3225 N N . LYS A 1 403 ? -17.922 30.688 -11.055 1 54.38 403 LYS A N 1
ATOM 3226 C CA . LYS A 1 403 ? -18.859 31.359 -10.156 1 54.38 403 LYS A CA 1
ATOM 3227 C C . LYS A 1 403 ? -18.156 31.828 -8.883 1 54.38 403 LYS A C 1
ATOM 3229 O O . LYS A 1 403 ? -18.391 32.938 -8.414 1 54.38 403 LYS A O 1
ATOM 3234 N N . LYS A 1 404 ? -17.453 30.922 -8.43 1 55.09 404 LYS A N 1
ATOM 3235 C CA . LYS A 1 404 ? -16.719 31.266 -7.207 1 55.09 404 LYS A CA 1
ATOM 3236 C C . LYS A 1 404 ? -15.703 32.375 -7.469 1 55.09 404 LYS A C 1
ATOM 3238 O O . LYS A 1 404 ? -15.5 33.25 -6.621 1 55.09 404 LYS A O 1
ATOM 3243 N N . PHE A 1 405 ? -15.133 32.25 -8.641 1 51.84 405 PHE A N 1
ATOM 3244 C CA . PHE A 1 405 ? -14.25 33.312 -9.094 1 51.84 405 PHE A CA 1
ATOM 3245 C C . PHE A 1 405 ? -15 34.625 -9.203 1 51.84 405 PHE A C 1
ATOM 3247 O O . PHE A 1 405 ? -14.508 35.656 -8.773 1 51.84 405 PHE A O 1
ATOM 3254 N N . LEU A 1 406 ? -16.062 34.562 -9.875 1 50.16 406 LEU A N 1
ATOM 3255 C CA . LEU A 1 406 ? -16.875 35.75 -10.078 1 50.16 406 LEU A CA 1
ATOM 3256 C C . LEU A 1 406 ? -17.359 36.312 -8.742 1 50.16 406 LEU A C 1
ATOM 3258 O O . LEU A 1 406 ? -17.531 37.531 -8.586 1 50.16 406 LEU A O 1
ATOM 3262 N N . ASN A 1 407 ? -17.703 35.406 -7.91 1 46.88 407 ASN A N 1
ATOM 3263 C CA . ASN A 1 407 ? -18.266 35.906 -6.656 1 46.88 407 ASN A CA 1
ATOM 3264 C C . ASN A 1 407 ? -17.172 36.219 -5.645 1 46.88 407 ASN A C 1
ATOM 3266 O O . ASN A 1 407 ? -17.453 36.5 -4.477 1 46.88 407 ASN A O 1
ATOM 3270 N N . GLY A 1 408 ? -16.047 36.375 -6.109 1 44.88 408 GLY A N 1
ATOM 3271 C CA . GLY A 1 408 ? -14.969 36.781 -5.211 1 44.88 408 GLY A CA 1
ATOM 3272 C C . GLY A 1 408 ? -14.75 35.812 -4.066 1 44.88 408 GLY A C 1
ATOM 3273 O O . GLY A 1 408 ? -14.016 36.125 -3.125 1 44.88 408 GLY A O 1
ATOM 3274 N N . LYS A 1 409 ? -15.609 34.875 -3.879 1 45.56 409 LYS A N 1
ATOM 3275 C CA . LYS A 1 409 ? -15.836 34 -2.732 1 45.56 409 LYS A CA 1
ATOM 3276 C C . LYS A 1 409 ? -14.898 32.812 -2.766 1 45.56 409 LYS A C 1
ATOM 3278 O O . LYS A 1 409 ? -15.18 31.766 -2.146 1 45.56 409 LYS A O 1
ATOM 3283 N N . ILE A 1 410 ? -13.812 32.781 -3.486 1 47.81 410 ILE A N 1
ATOM 3284 C CA . ILE A 1 410 ? -12.93 31.641 -3.678 1 47.81 410 ILE A CA 1
ATOM 3285 C C . ILE A 1 410 ? -12.039 31.469 -2.449 1 47.81 410 ILE A C 1
ATOM 3287 O O . ILE A 1 410 ? -11.195 30.562 -2.408 1 47.81 410 ILE A O 1
ATOM 3291 N N . PHE A 1 411 ? -12.266 32.312 -1.36 1 49.06 411 PHE A N 1
ATOM 3292 C CA . PHE A 1 411 ? -11.266 32.375 -0.303 1 49.06 411 PHE A CA 1
ATOM 3293 C C . PHE A 1 411 ? -11.727 31.594 0.924 1 49.06 411 PHE A C 1
ATOM 3295 O O . PHE A 1 411 ? -12.844 31.781 1.407 1 49.06 411 PHE A O 1
ATOM 3302 N N . GLY A 1 412 ? -11.047 30.438 1.057 1 52.41 412 GLY A N 1
ATOM 3303 C CA . GLY A 1 412 ? -11.289 29.641 2.252 1 52.41 412 GLY A CA 1
ATOM 3304 C C . GLY A 1 412 ? -11.094 28.156 2.031 1 52.41 412 GLY A C 1
ATOM 3305 O O . GLY A 1 412 ? -10.172 27.734 1.323 1 52.41 412 GLY A O 1
ATOM 3306 N N . LYS A 1 413 ? -11.977 27.484 2.684 1 57.53 413 LYS A N 1
ATOM 3307 C CA . LYS A 1 413 ? -11.922 26.031 2.693 1 57.53 413 LYS A CA 1
ATOM 3308 C C . LYS A 1 413 ? -12.477 25.453 1.395 1 57.53 413 LYS A C 1
ATOM 3310 O O . LYS A 1 413 ? -13.625 25.703 1.037 1 57.53 413 LYS A O 1
ATOM 3315 N N . ILE A 1 414 ? -11.523 24.734 0.513 1 52.5 414 ILE A N 1
ATOM 3316 C CA . ILE A 1 414 ? -11.969 24.25 -0.787 1 52.5 414 ILE A CA 1
ATOM 3317 C C . ILE A 1 414 ? -11.977 22.719 -0.788 1 52.5 414 ILE A C 1
ATOM 3319 O O . ILE A 1 414 ? -11.93 22.094 -1.849 1 52.5 414 ILE A O 1
ATOM 3323 N N . GLY A 1 415 ? -11.953 22.141 0.378 1 61.66 415 GLY A N 1
ATOM 3324 C CA . GLY A 1 415 ? -11.992 20.703 0.482 1 61.66 415 GLY A CA 1
ATOM 3325 C C . GLY A 1 415 ? -13.164 20.078 -0.265 1 61.66 415 GLY A C 1
ATOM 3326 O O . GLY A 1 415 ? -13.039 18.984 -0.833 1 61.66 415 GLY A O 1
ATOM 3327 N N . TYR A 1 416 ? -14.289 20.75 -0.255 1 57.78 416 TYR A N 1
ATOM 3328 C CA . TYR A 1 416 ? -15.477 20.234 -0.922 1 57.78 416 TYR A CA 1
ATOM 3329 C C . TYR A 1 416 ? -15.242 20.094 -2.422 1 57.78 416 TYR A C 1
ATOM 3331 O O . TYR A 1 416 ? -15.703 19.141 -3.045 1 57.78 416 TYR A O 1
ATOM 3339 N N . LEU A 1 417 ? -14.508 21.078 -3.027 1 57.62 417 LEU A N 1
ATOM 3340 C CA . LEU A 1 417 ? -14.227 21.031 -4.457 1 57.62 417 LEU A CA 1
ATOM 3341 C C . LEU A 1 417 ? -13.32 19.844 -4.789 1 57.62 417 LEU A C 1
ATOM 3343 O O . LEU A 1 417 ? -13.531 19.156 -5.785 1 57.62 417 LEU A O 1
ATOM 3347 N N . MET A 1 418 ? -12.508 19.641 -3.918 1 60.66 418 MET A N 1
ATOM 3348 C CA . MET A 1 418 ? -11.594 18.531 -4.121 1 60.66 418 MET A CA 1
ATOM 3349 C C . MET A 1 418 ? -12.32 17.203 -4.008 1 60.66 418 MET A C 1
ATOM 3351 O O . MET A 1 418 ? -12.078 16.281 -4.797 1 60.66 418 MET A O 1
ATOM 3355 N N . GLY A 1 419 ? -13.156 17.141 -3.01 1 60.97 419 GLY A N 1
ATOM 3356 C CA . GLY A 1 419 ? -13.984 15.953 -2.857 1 60.97 419 GLY A CA 1
ATOM 3357 C C . GLY A 1 419 ? -14.836 15.656 -4.078 1 60.97 419 GLY A C 1
ATOM 3358 O O . GLY A 1 419 ? -14.938 14.508 -4.504 1 60.97 419 GLY A O 1
ATOM 3359 N N . GLU A 1 420 ? -15.375 16.703 -4.656 1 60.53 420 GLU A N 1
ATOM 3360 C CA . GLU A 1 420 ? -16.234 16.547 -5.828 1 60.53 420 GLU A CA 1
ATOM 3361 C C . GLU A 1 420 ? -15.438 16.062 -7.035 1 60.53 420 GLU A C 1
ATOM 3363 O O . GLU A 1 420 ? -15.922 15.234 -7.812 1 60.53 420 GLU A O 1
ATOM 3368 N N . LEU A 1 421 ? -14.289 16.562 -7.129 1 56.81 421 LEU A N 1
ATOM 3369 C CA . LEU A 1 421 ? -13.438 16.188 -8.25 1 56.81 421 LEU A CA 1
ATOM 3370 C C . LEU A 1 421 ? -13.094 14.711 -8.211 1 56.81 421 LEU A C 1
ATOM 3372 O O . LEU A 1 421 ? -12.992 14.062 -9.25 1 56.81 421 LEU A O 1
ATOM 3376 N N . LEU A 1 422 ? -13.117 14.266 -6.992 1 56.78 422 LEU A N 1
ATOM 3377 C CA . LEU A 1 422 ? -12.719 12.867 -6.824 1 56.78 422 LEU A CA 1
ATOM 3378 C C . LEU A 1 422 ? -13.938 11.961 -6.73 1 56.78 422 LEU A C 1
ATOM 3380 O O . LEU A 1 422 ? -13.812 10.734 -6.77 1 56.78 422 LEU A O 1
ATOM 3384 N N . LYS A 1 423 ? -15.109 12.469 -6.477 1 58.34 423 LYS A N 1
ATOM 3385 C CA . LYS A 1 423 ? -16.344 11.727 -6.234 1 58.34 423 LYS A CA 1
ATOM 3386 C C . LYS A 1 423 ? -16.703 10.859 -7.43 1 58.34 423 LYS A C 1
ATOM 3388 O O . LYS A 1 423 ? -17.297 9.789 -7.27 1 58.34 423 LYS A O 1
ATOM 3393 N N . GLY A 1 424 ? -16.391 11.203 -8.594 1 57.69 424 GLY A N 1
ATOM 3394 C CA . GLY A 1 424 ? -16.766 10.391 -9.734 1 57.69 424 GLY A CA 1
ATOM 3395 C C . GLY A 1 424 ? -16.109 9.023 -9.734 1 57.69 424 GLY A C 1
ATOM 3396 O O . GLY A 1 424 ? -15.641 8.555 -10.781 1 57.69 424 GLY A O 1
ATOM 3397 N N . ASP A 1 425 ? -16.234 8.461 -8.492 1 67.44 425 ASP A N 1
ATOM 3398 C CA . ASP A 1 425 ? -15.414 7.258 -8.359 1 67.44 425 ASP A CA 1
ATOM 3399 C C . ASP A 1 425 ? -16.047 6.078 -9.094 1 67.44 425 ASP A C 1
ATOM 3401 O O . ASP A 1 425 ? -16.922 5.398 -8.555 1 67.44 425 ASP A O 1
ATOM 3405 N N . LEU A 1 426 ? -15.75 5.926 -10.297 1 79.75 426 LEU A N 1
ATOM 3406 C CA . LEU A 1 426 ? -16.094 4.879 -11.258 1 79.75 426 LEU A CA 1
ATOM 3407 C C . LEU A 1 426 ? -15.898 3.496 -10.641 1 79.75 426 LEU A C 1
ATOM 3409 O O . LEU A 1 426 ? -16.766 2.625 -10.773 1 79.75 426 LEU A O 1
ATOM 3413 N N . SER A 1 427 ? -15 3.41 -9.797 1 85.19 427 SER A N 1
ATOM 3414 C CA . SER A 1 427 ? -14.625 2.096 -9.289 1 85.19 427 SER A CA 1
ATOM 3415 C C . SER A 1 427 ? -15.539 1.669 -8.141 1 85.19 427 SER A C 1
ATOM 3417 O O . SER A 1 427 ? -15.836 0.482 -7.988 1 85.19 427 SER A O 1
ATOM 3419 N N . TYR A 1 428 ? -16.078 2.656 -7.402 1 90.25 428 TYR A N 1
ATOM 3420 C CA . TYR A 1 428 ? -16.812 2.35 -6.18 1 90.25 428 TYR A CA 1
ATOM 3421 C C . TYR A 1 428 ? -18.094 1.573 -6.492 1 90.25 428 TYR A C 1
ATOM 3423 O O . TYR A 1 428 ? -18.547 0.767 -5.676 1 90.25 428 TYR A O 1
ATOM 3431 N N . THR A 1 429 ? -18.609 1.748 -7.676 1 92.25 429 THR A N 1
ATOM 3432 C CA . THR A 1 429 ? -19.859 1.095 -8.055 1 92.25 429 THR A CA 1
ATOM 3433 C C . THR A 1 429 ? -19.625 0.111 -9.195 1 92.25 429 THR A C 1
ATOM 3435 O O . THR A 1 429 ? -20.562 -0.223 -9.93 1 92.25 429 THR A O 1
ATOM 3438 N N . SER A 1 430 ? -18.438 -0.252 -9.477 1 93.12 430 SER A N 1
ATOM 3439 C CA . SER A 1 430 ? -18.094 -1.255 -10.484 1 93.12 430 SER A CA 1
ATOM 3440 C C . SER A 1 430 ? -17.781 -2.602 -9.836 1 93.12 430 SER A C 1
ATOM 3442 O O . SER A 1 430 ? -17.359 -2.658 -8.68 1 93.12 430 SER A O 1
ATOM 3444 N N . ALA A 1 431 ? -18.078 -3.627 -10.602 1 95.94 431 ALA A N 1
ATOM 3445 C CA . ALA A 1 431 ? -17.891 -4.973 -10.062 1 95.94 431 ALA A CA 1
ATOM 3446 C C . ALA A 1 431 ? -17.109 -5.852 -11.047 1 95.94 431 ALA A C 1
ATOM 3448 O O . ALA A 1 431 ? -17.234 -5.684 -12.266 1 95.94 431 ALA A O 1
ATOM 3449 N N . VAL A 1 432 ? -16.281 -6.672 -10.5 1 95.44 432 VAL A N 1
ATOM 3450 C CA . VAL A 1 432 ? -15.578 -7.715 -11.227 1 95.44 432 VAL A CA 1
ATOM 3451 C C . VAL A 1 432 ? -16.172 -9.078 -10.883 1 95.44 432 VAL A C 1
ATOM 3453 O O . VAL A 1 432 ? -16.297 -9.43 -9.711 1 95.44 432 VAL A O 1
ATOM 3456 N N . LEU A 1 433 ? -16.562 -9.781 -11.875 1 97.38 433 LEU A N 1
ATOM 3457 C CA . LEU A 1 433 ? -17.188 -11.094 -11.688 1 97.38 433 LEU A CA 1
ATOM 3458 C C . LEU A 1 433 ? -16.203 -12.211 -12.055 1 97.38 433 LEU A C 1
ATOM 3460 O O . LEU A 1 433 ? -15.781 -12.312 -13.211 1 97.38 433 LEU A O 1
ATOM 3464 N N . LEU A 1 434 ? -15.883 -13.008 -11.047 1 97.69 434 LEU A N 1
ATOM 3465 C CA . LEU A 1 434 ? -15.016 -14.164 -11.25 1 97.69 434 LEU A CA 1
ATOM 3466 C C . LEU A 1 434 ? -15.828 -15.453 -11.273 1 97.69 434 LEU A C 1
ATOM 3468 O O . LEU A 1 434 ? -16.547 -15.766 -10.32 1 97.69 434 LEU A O 1
ATOM 3472 N N . CYS A 1 435 ? -15.68 -16.156 -12.336 1 97.38 435 CYS A N 1
ATOM 3473 C CA . CYS A 1 435 ? -16.375 -17.438 -12.438 1 97.38 435 CYS A CA 1
ATOM 3474 C C . CYS A 1 435 ? -15.398 -18.562 -12.711 1 97.38 435 CYS A C 1
ATOM 3476 O O . CYS A 1 435 ? -14.32 -18.344 -13.266 1 97.38 435 CYS A O 1
ATOM 3478 N N . MET A 1 436 ? -15.719 -19.703 -12.242 1 96.69 436 MET A N 1
ATOM 3479 C CA . MET A 1 436 ? -15.07 -20.969 -12.594 1 96.69 436 MET A CA 1
ATOM 3480 C C . MET A 1 436 ? -16.062 -22.125 -12.586 1 96.69 436 MET A C 1
ATOM 3482 O O . MET A 1 436 ? -17 -22.141 -11.781 1 96.69 436 MET A O 1
ATOM 3486 N N . GLY A 1 437 ? -15.93 -23.031 -13.562 1 97.19 437 GLY A N 1
ATOM 3487 C CA . GLY A 1 437 ? -16.922 -24.078 -13.75 1 97.19 437 GLY A CA 1
ATOM 3488 C C . GLY A 1 437 ? -16.359 -25.344 -14.367 1 97.19 437 GLY A C 1
ATOM 3489 O O . GLY A 1 437 ? -15.141 -25.531 -14.406 1 97.19 437 GLY A O 1
ATOM 3490 N N . ILE A 1 438 ? -17.281 -26.156 -14.742 1 97.62 438 ILE A N 1
ATOM 3491 C CA . ILE A 1 438 ? -16.922 -27.469 -15.266 1 97.62 438 ILE A CA 1
ATOM 3492 C C . ILE A 1 438 ? -16.812 -27.406 -16.781 1 97.62 438 ILE A C 1
ATOM 3494 O O . ILE A 1 438 ? -17.812 -27.516 -17.484 1 97.62 438 ILE A O 1
ATOM 3498 N N . ASP A 1 439 ? -15.594 -27.234 -17.234 1 97.75 439 ASP A N 1
ATOM 3499 C CA . ASP A 1 439 ? -15.391 -27.438 -18.672 1 97.75 439 ASP A CA 1
ATOM 3500 C C . ASP A 1 439 ? -15.211 -28.906 -19 1 97.75 439 ASP A C 1
ATOM 3502 O O . ASP A 1 439 ? -15.227 -29.766 -18.109 1 97.75 439 ASP A O 1
ATOM 3506 N N . ARG A 1 440 ? -14.984 -29.25 -20.234 1 97.06 440 ARG A N 1
ATOM 3507 C CA . ARG A 1 440 ? -15.016 -30.641 -20.656 1 97.06 440 ARG A CA 1
ATOM 3508 C C . ARG A 1 440 ? -13.648 -31.297 -20.484 1 97.06 440 ARG A C 1
ATOM 3510 O O . ARG A 1 440 ? -13.516 -32.5 -20.641 1 97.06 440 ARG A O 1
ATOM 3517 N N . ALA A 1 441 ? -12.68 -30.609 -20.094 1 97.88 441 ALA A N 1
ATOM 3518 C CA . ALA A 1 441 ? -11.32 -31.109 -19.938 1 97.88 441 ALA A CA 1
ATOM 3519 C C . ALA A 1 441 ? -10.891 -31.906 -21.172 1 97.88 441 ALA A C 1
ATOM 3521 O O . ALA A 1 441 ? -10.375 -33.031 -21.047 1 97.88 441 ALA A O 1
ATOM 3522 N N . ASP A 1 442 ? -11.172 -31.406 -22.297 1 97.81 442 ASP A N 1
ATOM 3523 C CA . ASP A 1 442 ? -10.883 -32.125 -23.531 1 97.81 442 ASP A CA 1
ATOM 3524 C C . ASP A 1 442 ? -9.812 -31.406 -24.344 1 97.81 442 ASP A C 1
ATOM 3526 O O . ASP A 1 442 ? -9.711 -31.609 -25.562 1 97.81 442 ASP A O 1
ATOM 3530 N N . GLY A 1 443 ? -9.094 -30.531 -23.703 1 98.19 443 GLY A N 1
ATOM 3531 C CA . GLY A 1 443 ? -7.941 -29.922 -24.344 1 98.19 443 GLY A CA 1
ATOM 3532 C C . GLY A 1 443 ? -6.734 -30.844 -24.406 1 98.19 443 GLY A C 1
ATOM 3533 O O . GLY A 1 443 ? -6.715 -31.891 -23.766 1 98.19 443 GLY A O 1
ATOM 3534 N N . THR A 1 444 ? -5.777 -30.422 -25.25 1 98.31 444 THR A N 1
ATOM 3535 C CA . THR A 1 444 ? -4.547 -31.203 -25.375 1 98.31 444 THR A CA 1
ATOM 3536 C C . THR A 1 444 ? -3.33 -30.281 -25.406 1 98.31 444 THR A C 1
ATOM 3538 O O . THR A 1 444 ? -3.379 -29.188 -25.984 1 98.31 444 THR A O 1
ATOM 3541 N N . MET A 1 445 ? -2.301 -30.75 -24.766 1 98.31 445 MET A N 1
ATOM 3542 C CA . MET A 1 445 ? -1.008 -30.078 -24.812 1 98.31 445 MET A CA 1
ATOM 3543 C C . MET A 1 445 ? 0.001 -30.875 -25.625 1 98.31 445 MET A C 1
ATOM 3545 O O . MET A 1 445 ? 0.155 -32.094 -25.422 1 98.31 445 MET A O 1
ATOM 3549 N N . VAL A 1 446 ? 0.632 -30.172 -26.562 1 97.81 446 VAL A N 1
ATOM 3550 C CA . VAL A 1 446 ? 1.573 -30.844 -27.469 1 97.81 446 VAL A CA 1
ATOM 3551 C C . VAL A 1 446 ? 2.789 -29.953 -27.688 1 97.81 446 VAL A C 1
ATOM 3553 O O . VAL A 1 446 ? 2.758 -28.75 -27.375 1 97.81 446 VAL A O 1
ATOM 3556 N N . LEU A 1 447 ? 3.863 -30.562 -28.125 1 96.38 447 LEU A N 1
ATOM 3557 C CA . LEU A 1 447 ? 4.992 -29.781 -28.609 1 96.38 447 LEU A CA 1
ATOM 3558 C C . LEU A 1 447 ? 4.852 -29.516 -30.109 1 96.38 447 LEU A C 1
ATOM 3560 O O . LEU A 1 447 ? 4.508 -30.406 -30.875 1 96.38 447 LEU A O 1
ATOM 3564 N N . ASP A 1 448 ? 5.066 -28.328 -30.5 1 93.69 448 ASP A N 1
ATOM 3565 C CA . ASP A 1 448 ? 5.035 -28.016 -31.922 1 93.69 448 ASP A CA 1
ATOM 3566 C C . ASP A 1 448 ? 6.348 -28.406 -32.594 1 93.69 448 ASP A C 1
ATOM 3568 O O . ASP A 1 448 ? 7.18 -29.094 -32 1 93.69 448 ASP A O 1
ATOM 3572 N N . ARG A 1 449 ? 6.516 -27.969 -33.844 1 92.62 449 ARG A N 1
ATOM 3573 C CA . ARG A 1 449 ? 7.691 -28.328 -34.625 1 92.62 449 ARG A CA 1
ATOM 3574 C C . ARG A 1 449 ? 8.961 -27.75 -34 1 92.62 449 ARG A C 1
ATOM 3576 O O . ARG A 1 449 ? 10.039 -28.344 -34.125 1 92.62 449 ARG A O 1
ATOM 3583 N N . LYS A 1 450 ? 8.789 -26.672 -33.344 1 87.5 450 LYS A N 1
ATOM 3584 C CA . LYS A 1 450 ? 9.93 -26.016 -32.719 1 87.5 450 LYS A CA 1
ATOM 3585 C C . LYS A 1 450 ? 10.086 -26.469 -31.266 1 87.5 450 LYS A C 1
ATOM 3587 O O . LYS A 1 450 ? 10.883 -25.891 -30.531 1 87.5 450 LYS A O 1
ATOM 3592 N N . LYS A 1 451 ? 9.25 -27.344 -30.812 1 91.12 451 LYS A N 1
ATOM 3593 C CA . LYS A 1 451 ? 9.289 -27.969 -29.5 1 91.12 451 LYS A CA 1
ATOM 3594 C C . LYS A 1 451 ? 8.828 -27 -28.422 1 91.12 451 LYS A C 1
ATOM 3596 O O . LYS A 1 451 ? 9.312 -27.047 -27.281 1 91.12 451 LYS A O 1
ATOM 3601 N N . ASN A 1 452 ? 8.031 -26.109 -28.859 1 89.56 452 ASN A N 1
ATOM 3602 C CA . ASN A 1 452 ? 7.34 -25.25 -27.891 1 89.56 452 ASN A CA 1
ATOM 3603 C C . ASN A 1 452 ? 5.992 -25.844 -27.5 1 89.56 452 ASN A C 1
ATOM 3605 O O . ASN A 1 452 ? 5.293 -26.422 -28.328 1 89.56 452 ASN A O 1
ATOM 3609 N N . LEU A 1 453 ? 5.691 -25.625 -26.219 1 94.5 453 LEU A N 1
ATOM 3610 C CA . LEU A 1 453 ? 4.414 -26.141 -25.734 1 94.5 453 LEU A CA 1
ATOM 3611 C C . LEU A 1 453 ? 3.252 -25.375 -26.359 1 94.5 453 LEU A C 1
ATOM 3613 O O . LEU A 1 453 ? 3.285 -24.141 -26.438 1 94.5 453 LEU A O 1
ATOM 3617 N N . GLN A 1 454 ? 2.281 -26.109 -26.812 1 95.38 454 GLN A N 1
ATOM 3618 C CA . GLN A 1 454 ? 1.036 -25.562 -27.344 1 95.38 454 GLN A CA 1
ATOM 3619 C C . GLN A 1 454 ? -0.175 -26.188 -26.656 1 95.38 454 GLN A C 1
ATOM 3621 O O . GLN A 1 454 ? -0.13 -27.344 -26.234 1 95.38 454 GLN A O 1
ATOM 3626 N N . ILE A 1 455 ? -1.181 -25.375 -26.531 1 96.31 455 ILE A N 1
ATOM 3627 C CA . ILE A 1 455 ? -2.463 -25.859 -26.047 1 96.31 455 ILE A CA 1
ATOM 3628 C C . ILE A 1 455 ? -3.492 -25.828 -27.172 1 96.31 455 ILE A C 1
ATOM 3630 O O . ILE A 1 455 ? -3.703 -24.797 -27.797 1 96.31 455 ILE A O 1
ATOM 3634 N N . GLN A 1 456 ? -4.059 -26.938 -27.453 1 96.81 456 GLN A N 1
ATOM 3635 C CA . GLN A 1 456 ? -5.219 -27.031 -28.328 1 96.81 456 GLN A CA 1
ATOM 3636 C C . GLN A 1 456 ? -6.516 -27.078 -27.516 1 96.81 456 GLN A C 1
ATOM 3638 O O . GLN A 1 456 ? -6.895 -28.141 -27.016 1 96.81 456 GLN A O 1
ATOM 3643 N N . TRP A 1 457 ? -7.172 -25.953 -27.5 1 96.69 457 TRP A N 1
ATOM 3644 C CA . TRP A 1 457 ? -8.367 -25.828 -26.672 1 96.69 457 TRP A CA 1
ATOM 3645 C C . TRP A 1 457 ? -9.625 -25.812 -27.531 1 96.69 457 TRP A C 1
ATOM 3647 O O . TRP A 1 457 ? -9.82 -24.906 -28.344 1 96.69 457 TRP A O 1
ATOM 3657 N N . PRO A 1 458 ? -10.469 -26.797 -27.328 1 96.62 458 PRO A N 1
ATOM 3658 C CA . PRO A 1 458 ? -11.711 -26.812 -28.109 1 96.62 458 PRO A CA 1
ATOM 3659 C C . PRO A 1 458 ? -12.797 -25.922 -27.5 1 96.62 458 PRO A C 1
ATOM 3661 O O . PRO A 1 458 ? -13.805 -26.422 -27 1 96.62 458 PRO A O 1
ATOM 3664 N N . GLN A 1 459 ? -12.664 -24.719 -27.703 1 95 459 GLN A N 1
ATOM 3665 C CA . GLN A 1 459 ? -13.547 -23.734 -27.094 1 95 459 GLN A CA 1
ATOM 3666 C C . GLN A 1 459 ? -15 -23.984 -27.484 1 95 459 GLN A C 1
ATOM 3668 O O . GLN A 1 459 ? -15.914 -23.797 -26.672 1 95 459 GLN A O 1
ATOM 3673 N N . LYS A 1 460 ? -15.258 -24.359 -28.703 1 95.31 460 LYS A N 1
ATOM 3674 C CA . LYS A 1 460 ? -16.609 -24.594 -29.219 1 95.31 460 LYS A CA 1
ATOM 3675 C C . LYS A 1 460 ? -17.344 -25.641 -28.375 1 95.31 460 LYS A C 1
ATOM 3677 O O . LYS A 1 460 ? -18.547 -25.516 -28.141 1 95.31 460 LYS A O 1
ATOM 3682 N N . ASN A 1 461 ? -16.578 -26.625 -27.922 1 96.31 461 ASN A N 1
ATOM 3683 C CA . ASN A 1 461 ? -17.156 -27.719 -27.125 1 96.31 461 ASN A CA 1
ATOM 3684 C C . ASN A 1 461 ? -17.562 -27.234 -25.734 1 96.31 461 ASN A C 1
ATOM 3686 O O . ASN A 1 461 ? -18.312 -27.922 -25.031 1 96.31 461 ASN A O 1
ATOM 3690 N N . ASN A 1 462 ? -17.141 -26.062 -25.359 1 96.56 462 ASN A N 1
ATOM 3691 C CA . ASN A 1 462 ? -17.359 -25.578 -24 1 96.56 462 ASN A CA 1
ATOM 3692 C C . ASN A 1 462 ? -18.234 -24.328 -23.969 1 96.56 462 ASN A C 1
ATOM 3694 O O . ASN A 1 462 ? -18.359 -23.672 -22.938 1 96.56 462 ASN A O 1
ATOM 3698 N N . MET A 1 463 ? -18.906 -23.984 -25.062 1 96.44 463 MET A N 1
ATOM 3699 C CA . MET A 1 463 ? -19.641 -22.734 -25.203 1 96.44 463 MET A CA 1
ATOM 3700 C C . MET A 1 463 ? -20.875 -22.719 -24.312 1 96.44 463 MET A C 1
ATOM 3702 O O . MET A 1 463 ? -21.297 -21.672 -23.828 1 96.44 463 MET A O 1
ATOM 3706 N N . SER A 1 464 ? -21.453 -23.875 -24.047 1 97.5 464 SER A N 1
ATOM 3707 C CA . SER A 1 464 ? -22.609 -23.922 -23.156 1 97.5 464 SER A CA 1
ATOM 3708 C C . SER A 1 464 ? -22.281 -23.359 -21.781 1 97.5 464 SER A C 1
ATOM 3710 O O . SER A 1 464 ? -23.078 -22.625 -21.203 1 97.5 464 SER A O 1
ATOM 3712 N N . LEU A 1 465 ? -21.141 -23.719 -21.266 1 97.62 465 LEU A N 1
ATOM 3713 C CA . LEU A 1 465 ? -20.688 -23.188 -19.984 1 97.62 465 LEU A CA 1
ATOM 3714 C C . LEU A 1 465 ? -20.469 -21.672 -20.078 1 97.62 465 LEU A C 1
ATOM 3716 O O . LEU A 1 465 ? -20.969 -20.922 -19.234 1 97.62 465 LEU A O 1
ATOM 3720 N N . TYR A 1 466 ? -19.766 -21.203 -21.094 1 96.81 466 TYR A N 1
ATOM 3721 C CA . TYR A 1 466 ? -19.422 -19.781 -21.219 1 96.81 466 TYR A CA 1
ATOM 3722 C C . TYR A 1 466 ? -20.672 -18.938 -21.438 1 96.81 466 TYR A C 1
ATOM 3724 O O . TYR A 1 466 ? -20.781 -17.828 -20.906 1 96.81 466 TYR A O 1
ATOM 3732 N N . GLU A 1 467 ? -21.609 -19.484 -22.156 1 97.06 467 GLU A N 1
ATOM 3733 C CA . GLU A 1 467 ? -22.859 -18.766 -22.375 1 97.06 467 GLU A CA 1
ATOM 3734 C C . GLU A 1 467 ? -23.672 -18.625 -21.094 1 97.06 467 GLU A C 1
ATOM 3736 O O . GLU A 1 467 ? -24.297 -17.609 -20.859 1 97.06 467 GLU A O 1
ATOM 3741 N N . ALA A 1 468 ? -23.609 -19.719 -20.297 1 97.88 468 ALA A N 1
ATOM 3742 C CA . ALA A 1 468 ? -24.266 -19.641 -19 1 97.88 468 ALA A CA 1
ATOM 3743 C C . ALA A 1 468 ? -23.641 -18.547 -18.125 1 97.88 468 ALA A C 1
ATOM 3745 O O . ALA A 1 468 ? -24.359 -17.797 -17.453 1 97.88 468 ALA A O 1
ATOM 3746 N N . ILE A 1 469 ? -22.375 -18.453 -18.141 1 97.75 469 ILE A N 1
ATOM 3747 C CA . ILE A 1 469 ? -21.641 -17.469 -17.375 1 97.75 469 ILE A CA 1
ATOM 3748 C C . ILE A 1 469 ? -21.969 -16.062 -17.891 1 97.75 469 ILE A C 1
ATOM 3750 O O . ILE A 1 469 ? -22.234 -15.148 -17.109 1 97.75 469 ILE A O 1
ATOM 3754 N N . LEU A 1 470 ? -21.984 -15.898 -19.203 1 96.81 470 LEU A N 1
ATOM 3755 C CA . LEU A 1 470 ? -22.281 -14.617 -19.828 1 96.81 470 LEU A CA 1
ATOM 3756 C C . LEU A 1 470 ? -23.703 -14.164 -19.469 1 96.81 470 LEU A C 1
ATOM 3758 O O . LEU A 1 470 ? -23.953 -12.969 -19.312 1 96.81 470 LEU A O 1
ATOM 3762 N N . SER A 1 471 ? -24.547 -15.086 -19.359 1 97.75 471 SER A N 1
ATOM 3763 C CA . SER A 1 471 ? -25.922 -14.766 -18.984 1 97.75 471 SER A CA 1
ATOM 3764 C C . SER A 1 471 ? -25.984 -14.188 -17.562 1 97.75 471 SER A C 1
ATOM 3766 O O . SER A 1 471 ? -26.719 -13.234 -17.312 1 97.75 471 SER A O 1
ATOM 3768 N N . VAL A 1 472 ? -25.219 -14.734 -16.703 1 97.75 472 VAL A N 1
ATOM 3769 C CA . VAL A 1 472 ? -25.203 -14.266 -15.328 1 97.75 472 VAL A CA 1
ATOM 3770 C C . VAL A 1 472 ? -24.578 -12.867 -15.266 1 97.75 472 VAL A C 1
ATOM 3772 O O . VAL A 1 472 ? -25 -12.023 -14.469 1 97.75 472 VAL A O 1
ATOM 3775 N N . MET A 1 473 ? -23.531 -12.648 -16.078 1 96.94 473 MET A N 1
ATOM 3776 C CA . MET A 1 473 ? -22.953 -11.312 -16.188 1 96.94 473 MET A CA 1
ATOM 3777 C C . MET A 1 473 ? -24.031 -10.289 -16.547 1 96.94 473 MET A C 1
ATOM 3779 O O . MET A 1 473 ? -24.094 -9.211 -15.938 1 96.94 473 MET A O 1
ATOM 3783 N N . LYS A 1 474 ? -24.875 -10.617 -17.484 1 97 474 LYS A N 1
ATOM 3784 C CA . LYS A 1 474 ? -25.953 -9.727 -17.906 1 97 474 LYS A CA 1
ATOM 3785 C C . LYS A 1 474 ? -26.953 -9.5 -16.781 1 97 474 LYS A C 1
ATOM 3787 O O . LYS A 1 474 ? -27.406 -8.367 -16.562 1 97 474 LYS A O 1
ATOM 3792 N N . ASP A 1 475 ? -27.297 -10.57 -16.109 1 98.19 475 ASP A N 1
ATOM 3793 C CA . ASP A 1 475 ? -28.219 -10.469 -14.984 1 98.19 475 ASP A CA 1
ATOM 3794 C C . ASP A 1 475 ? -27.656 -9.57 -13.883 1 98.19 475 ASP A C 1
ATOM 3796 O O . ASP A 1 475 ? -28.391 -8.766 -13.297 1 98.19 475 ASP A O 1
ATOM 3800 N N . PHE A 1 476 ? -26.422 -9.734 -13.641 1 98.38 476 PHE A N 1
ATOM 3801 C CA . PHE A 1 476 ? -25.766 -8.93 -12.609 1 98.38 476 PHE A CA 1
ATOM 3802 C C . PHE A 1 476 ? -25.766 -7.457 -13 1 98.38 476 PHE A C 1
ATOM 3804 O O . PHE A 1 476 ? -26.062 -6.594 -12.164 1 98.38 476 PHE A O 1
ATOM 3811 N N . ALA A 1 477 ? -25.359 -7.227 -14.227 1 97.19 477 ALA A N 1
ATOM 3812 C CA . ALA A 1 477 ? -25.375 -5.855 -14.734 1 97.19 477 ALA A CA 1
ATOM 3813 C C . ALA A 1 477 ? -26.75 -5.219 -14.586 1 97.19 477 ALA A C 1
ATOM 3815 O O . ALA A 1 477 ? -26.859 -4.066 -14.156 1 97.19 477 ALA A O 1
ATOM 3816 N N . SER A 1 478 ? -27.766 -5.965 -14.906 1 97.56 478 SER A N 1
ATOM 3817 C CA . SER A 1 478 ? -29.141 -5.488 -14.75 1 97.56 478 SER A CA 1
ATOM 3818 C C . SER A 1 478 ? -29.469 -5.207 -13.289 1 97.56 478 SER A C 1
ATOM 3820 O O . SER A 1 478 ? -30.156 -4.23 -12.977 1 97.56 478 SER A O 1
ATOM 3822 N N . PHE A 1 479 ? -29.078 -6.043 -12.477 1 97.88 479 PHE A N 1
ATOM 3823 C CA . PHE A 1 479 ? -29.328 -5.922 -11.047 1 97.88 479 PHE A CA 1
ATOM 3824 C C . PHE A 1 479 ? -28.75 -4.625 -10.5 1 97.88 479 PHE A C 1
ATOM 3826 O O . PHE A 1 479 ? -29.391 -3.93 -9.711 1 97.88 479 PHE A O 1
ATOM 3833 N N . ILE A 1 480 ? -27.484 -4.324 -10.906 1 97.19 480 ILE A N 1
ATOM 3834 C CA . ILE A 1 480 ? -26.875 -3.109 -10.383 1 97.19 480 ILE A CA 1
ATOM 3835 C C . ILE A 1 480 ? -27.219 -1.927 -11.289 1 97.19 480 ILE A C 1
ATOM 3837 O O . ILE A 1 480 ? -26.688 -0.829 -11.109 1 97.19 480 ILE A O 1
ATOM 3841 N N . LYS A 1 481 ? -28.016 -2.141 -12.312 1 96.31 481 LYS A N 1
ATOM 3842 C CA . LYS A 1 481 ? -28.594 -1.12 -13.18 1 96.31 481 LYS A CA 1
ATOM 3843 C C . LYS A 1 481 ? -27.516 -0.415 -14 1 96.31 481 LYS A C 1
ATOM 3845 O O . LYS A 1 481 ? -27.438 0.815 -14.008 1 96.31 481 LYS A O 1
ATOM 3850 N N . THR A 1 482 ? -26.688 -1.24 -14.664 1 92.56 482 THR A N 1
ATOM 3851 C CA . THR A 1 482 ? -25.734 -0.677 -15.625 1 92.56 482 THR A CA 1
ATOM 3852 C C . THR A 1 482 ? -25.891 -1.335 -16.984 1 92.56 482 THR A C 1
ATOM 3854 O O . THR A 1 482 ? -26.312 -2.49 -17.078 1 92.56 482 THR A O 1
ATOM 3857 N N . ASP A 1 483 ? -25.578 -0.556 -17.984 1 87.12 483 ASP A N 1
ATOM 3858 C CA . ASP A 1 483 ? -25.562 -1.094 -19.344 1 87.12 483 ASP A CA 1
ATOM 3859 C C . ASP A 1 483 ? -24.141 -1.314 -19.828 1 87.12 483 ASP A C 1
ATOM 3861 O O . ASP A 1 483 ? -23.922 -1.759 -20.969 1 87.12 483 ASP A O 1
ATOM 3865 N N . PHE A 1 484 ? -23.203 -1.072 -18.969 1 89 484 PHE A N 1
ATOM 3866 C CA . PHE A 1 484 ? -21.812 -1.22 -19.359 1 89 484 PHE A CA 1
ATOM 3867 C C . PHE A 1 484 ? -21.203 -2.463 -18.719 1 89 484 PHE A C 1
ATOM 3869 O O . PHE A 1 484 ? -20.688 -2.404 -17.594 1 89 484 PHE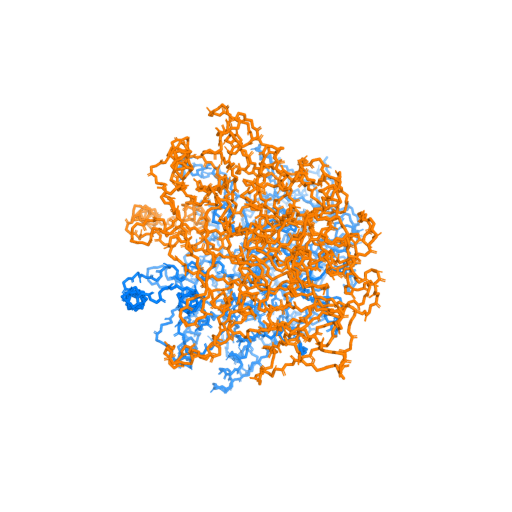 A O 1
ATOM 3876 N N . TYR A 1 485 ? -21.234 -3.506 -19.359 1 90 485 TYR A N 1
ATOM 3877 C CA . TYR A 1 485 ? -20.672 -4.773 -18.922 1 90 485 TYR A CA 1
ATOM 3878 C C . TYR A 1 485 ? -20 -5.504 -20.078 1 90 485 TYR A C 1
ATOM 3880 O O . TYR A 1 485 ? -20.438 -5.367 -21.234 1 90 485 TYR A O 1
ATOM 3888 N N . PHE A 1 486 ? -18.922 -6.16 -19.844 1 90.25 486 PHE A N 1
ATOM 3889 C CA . PHE A 1 486 ? -18.188 -6.859 -20.891 1 90.25 486 PHE A CA 1
ATOM 3890 C C . PHE A 1 486 ? -17.344 -7.98 -20.312 1 90.25 486 PHE A C 1
ATOM 3892 O O . PHE A 1 486 ? -16.922 -7.914 -19.156 1 90.25 486 PHE A O 1
ATOM 3899 N N . PRO A 1 487 ? -17.156 -9.031 -21.078 1 91.88 487 PRO A N 1
ATOM 3900 C CA . PRO A 1 487 ? -16.203 -10.07 -20.672 1 91.88 487 PRO A CA 1
ATOM 3901 C C . PRO A 1 487 ? -14.758 -9.617 -20.766 1 91.88 487 PRO A C 1
ATOM 3903 O O . PRO A 1 487 ? -14.484 -8.477 -21.156 1 91.88 487 PRO A O 1
ATOM 3906 N N . LEU A 1 488 ? -13.867 -10.453 -20.312 1 85.31 488 LEU A N 1
ATOM 3907 C CA . LEU A 1 488 ? -12.445 -10.141 -20.406 1 85.31 488 LEU A CA 1
ATOM 3908 C C . LEU A 1 488 ? -12.078 -9.711 -21.812 1 85.31 488 LEU A C 1
ATOM 3910 O O . LEU A 1 488 ? -12.625 -10.234 -22.797 1 85.31 488 LEU A O 1
ATOM 3914 N N . PRO A 1 489 ? -11.172 -8.859 -21.984 1 75.44 489 PRO A N 1
ATOM 3915 C CA . PRO A 1 489 ? -10.875 -8.219 -23.266 1 75.44 489 PRO A CA 1
ATOM 3916 C C . PRO A 1 489 ? -10.461 -9.219 -24.344 1 75.44 489 PRO A C 1
ATOM 3918 O O . PRO A 1 489 ? -10.773 -9.031 -25.516 1 75.44 489 PRO A O 1
ATOM 3921 N N . THR A 1 490 ? -9.859 -10.266 -23.969 1 78.81 490 THR A N 1
ATOM 3922 C CA . THR A 1 490 ? -9.336 -11.219 -24.938 1 78.81 490 THR A CA 1
ATOM 3923 C C . THR A 1 490 ? -10.461 -12.102 -25.484 1 78.81 490 THR A C 1
ATOM 3925 O O . THR A 1 490 ? -10.273 -12.797 -26.484 1 78.81 490 THR A O 1
ATOM 3928 N N . TRP A 1 491 ? -11.633 -12 -24.875 1 85 491 TRP A N 1
ATOM 3929 C CA . TRP A 1 491 ? -12.766 -12.82 -25.297 1 85 491 TRP A CA 1
ATOM 3930 C C . TRP A 1 491 ? -13.367 -12.305 -26.594 1 85 491 TRP A C 1
ATOM 3932 O O . TRP A 1 491 ? -13.93 -13.078 -27.375 1 85 491 TRP A O 1
ATOM 3942 N N . SER A 1 492 ? -13.203 -11.078 -26.797 1 78.19 492 SER A N 1
ATOM 3943 C CA . SER A 1 492 ? -13.844 -10.43 -27.938 1 78.19 492 SER A CA 1
ATOM 3944 C C . SER A 1 492 ? -13.016 -10.594 -29.203 1 78.19 492 SER A C 1
ATOM 3946 O O . SER A 1 492 ? -11.82 -10.883 -29.141 1 78.19 492 SER A O 1
ATOM 3948 N N . TRP A 1 493 ? -13.727 -10.422 -30.312 1 71.06 493 TRP A N 1
ATOM 3949 C CA . TRP A 1 493 ? -13.07 -10.414 -31.609 1 71.06 493 TRP A CA 1
ATOM 3950 C C . TRP A 1 493 ? -12.008 -9.312 -31.672 1 71.06 493 TRP A C 1
ATOM 3952 O O . TRP A 1 493 ? -12.227 -8.203 -31.188 1 71.06 493 TRP A O 1
ATOM 3962 N N . PRO A 1 494 ? -10.867 -9.688 -32.125 1 70.5 494 PRO A N 1
ATOM 3963 C CA . PRO A 1 494 ? -10.469 -10.828 -32.969 1 70.5 494 PRO A CA 1
ATOM 3964 C C . PRO A 1 494 ? -9.742 -11.914 -32.156 1 70.5 494 PRO A C 1
ATOM 3966 O O . PRO A 1 494 ? -9.469 -12.992 -32.688 1 70.5 494 PRO A O 1
ATOM 3969 N N . ILE A 1 495 ? -9.438 -11.688 -30.938 1 70.12 495 ILE A N 1
ATOM 3970 C CA . ILE A 1 495 ? -8.594 -12.609 -30.188 1 70.12 495 ILE A CA 1
ATOM 3971 C C . ILE A 1 495 ? -9.391 -13.859 -29.828 1 70.12 495 ILE A C 1
ATOM 3973 O O . ILE A 1 495 ? -8.992 -14.977 -30.156 1 70.12 495 ILE A O 1
ATOM 3977 N N . ARG A 1 496 ? -10.57 -13.719 -29.234 1 82.38 496 ARG A N 1
ATOM 3978 C CA . ARG A 1 496 ? -11.516 -14.758 -28.859 1 82.38 496 ARG A CA 1
ATOM 3979 C C . ARG A 1 496 ? -10.859 -15.805 -27.969 1 82.38 496 ARG A C 1
ATOM 3981 O O . ARG A 1 496 ? -10.984 -17 -28.219 1 82.38 496 ARG A O 1
ATOM 3988 N N . ASN A 1 497 ? -10 -15.352 -27.109 1 88.12 497 ASN A N 1
ATOM 3989 C CA . ASN A 1 497 ? -9.336 -16.234 -26.156 1 88.12 497 ASN A CA 1
ATOM 3990 C C . ASN A 1 497 ? -9.961 -16.109 -24.766 1 88.12 497 ASN A C 1
ATOM 3992 O O . ASN A 1 497 ? -10.297 -15.008 -24.328 1 88.12 497 ASN A O 1
ATOM 3996 N N . ASN A 1 498 ? -10.219 -17.234 -24.156 1 91.94 498 ASN A N 1
ATOM 3997 C CA . ASN A 1 498 ? -10.414 -17.266 -22.719 1 91.94 498 ASN A CA 1
ATOM 3998 C C . ASN A 1 498 ? -9.086 -17.219 -21.969 1 91.94 498 ASN A C 1
ATOM 4000 O O . ASN A 1 498 ? -8.023 -17.406 -22.562 1 91.94 498 ASN A O 1
ATOM 4004 N N . VAL A 1 499 ? -9.133 -16.859 -20.734 1 92.06 499 VAL A N 1
ATOM 4005 C CA . VAL A 1 499 ? -7.949 -16.844 -19.875 1 92.06 499 VAL A CA 1
ATOM 4006 C C . VAL A 1 499 ? -8.148 -17.781 -18.688 1 92.06 499 VAL A C 1
ATOM 4008 O O . VAL A 1 499 ? -9.172 -17.703 -18 1 92.06 499 VAL A O 1
ATOM 4011 N N . SER A 1 500 ? -7.207 -18.656 -18.547 1 96 500 SER A N 1
ATOM 4012 C CA . SER A 1 500 ? -7.25 -19.516 -17.359 1 96 500 SER A CA 1
ATOM 4013 C C . SER A 1 500 ? -6.117 -19.172 -16.391 1 96 500 SER A C 1
ATOM 4015 O O . SER A 1 500 ? -4.992 -18.906 -16.812 1 96 500 SER A O 1
ATOM 4017 N N . VAL A 1 501 ? -6.441 -19.203 -15.133 1 96.19 501 VAL A N 1
ATOM 4018 C CA . VAL A 1 501 ? -5.445 -19.094 -14.07 1 96.19 501 VAL A CA 1
ATOM 4019 C C . VAL A 1 501 ? -5.383 -20.391 -13.266 1 96.19 501 VAL A C 1
ATOM 4021 O O . VAL A 1 501 ? -4.641 -20.484 -12.289 1 96.19 501 VAL A O 1
ATOM 4024 N N . HIS A 1 502 ? -6.223 -21.375 -13.719 1 97.75 502 HIS A N 1
ATOM 4025 C CA . HIS A 1 502 ? -6.273 -22.656 -13.031 1 97.75 502 HIS A CA 1
ATOM 4026 C C . HIS A 1 502 ? -6.113 -23.812 -14.016 1 97.75 502 HIS A C 1
ATOM 4028 O O . HIS A 1 502 ? -6.961 -24.703 -14.07 1 97.75 502 HIS A O 1
ATOM 4034 N N . PRO A 1 503 ? -5.008 -23.844 -14.695 1 98.12 503 PRO A N 1
ATOM 4035 C CA . PRO A 1 503 ? -4.828 -24.984 -15.609 1 98.12 503 PRO A CA 1
ATOM 4036 C C . PRO A 1 503 ? -4.727 -26.312 -14.875 1 98.12 503 PRO A C 1
ATOM 4038 O O . PRO A 1 503 ? -4.117 -26.391 -13.805 1 98.12 503 PRO A O 1
ATOM 4041 N N . LEU A 1 504 ? -5.391 -27.344 -15.461 1 98.69 504 LEU A N 1
ATOM 4042 C CA . LEU A 1 504 ? -5.379 -28.703 -14.938 1 98.69 504 LEU A CA 1
ATOM 4043 C C . LEU A 1 504 ? -5.148 -29.719 -16.062 1 98.69 504 LEU A C 1
ATOM 4045 O O . LEU A 1 504 ? -5.27 -29.375 -17.234 1 98.69 504 LEU A O 1
ATOM 4049 N N . GLY A 1 505 ? -4.762 -30.891 -15.68 1 98.75 505 GLY A N 1
ATOM 4050 C CA . GLY A 1 505 ? -4.645 -32 -16.609 1 98.75 505 GLY A CA 1
ATOM 4051 C C . GLY A 1 505 ? -3.285 -32.062 -17.281 1 98.75 505 GLY A C 1
ATOM 4052 O O . GLY A 1 505 ? -2.455 -31.172 -17.125 1 98.75 505 GLY A O 1
ATOM 4053 N N . GLY A 1 506 ? -3.055 -33.125 -18.047 1 98.75 506 GLY A N 1
ATOM 4054 C CA . GLY A 1 506 ? -1.831 -33.344 -18.812 1 98.75 506 GLY A CA 1
ATOM 4055 C C . GLY A 1 506 ? -1.026 -34.531 -18.328 1 98.75 506 GLY A C 1
ATOM 4056 O O . GLY A 1 506 ? -0.401 -35.219 -19.125 1 98.75 506 GLY A O 1
ATOM 4057 N N . CYS A 1 507 ? -0.949 -34.688 -17.016 1 98.88 507 CYS A N 1
ATOM 4058 C CA . CYS A 1 507 ? -0.287 -35.844 -16.391 1 98.88 507 CYS A CA 1
ATOM 4059 C C . CYS A 1 507 ? -1.259 -36.625 -15.523 1 98.88 507 CYS A C 1
ATOM 4061 O O . CYS A 1 507 ? -0.949 -36.938 -14.375 1 98.88 507 CYS A O 1
ATOM 4063 N N . ILE A 1 508 ? -2.35 -37 -16.047 1 98.62 508 ILE A N 1
ATOM 4064 C CA . ILE A 1 508 ? -3.531 -37.438 -15.305 1 98.62 508 ILE A CA 1
ATOM 4065 C C . ILE A 1 508 ? -3.248 -38.75 -14.578 1 98.62 508 ILE A C 1
ATOM 4067 O O . ILE A 1 508 ? -2.525 -39.594 -15.094 1 98.62 508 ILE A O 1
ATOM 4071 N N . ILE A 1 509 ? -3.844 -38.875 -13.43 1 98.38 509 ILE A N 1
ATOM 4072 C CA . ILE A 1 509 ? -3.766 -40.094 -12.617 1 98.38 509 ILE A CA 1
ATOM 4073 C C . ILE A 1 509 ? -4.734 -41.156 -13.156 1 98.38 509 ILE A C 1
ATOM 4075 O O . ILE A 1 509 ? -5.812 -40.812 -13.641 1 98.38 509 ILE A O 1
ATOM 4079 N N . GLY A 1 510 ? -4.293 -42.344 -13.086 1 97.88 510 GLY A N 1
ATOM 4080 C CA . GLY A 1 510 ? -5.141 -43.438 -13.508 1 97.88 510 GLY A CA 1
ATOM 4081 C C . GLY A 1 510 ? -4.598 -44.812 -13.117 1 97.88 510 GLY A C 1
ATOM 4082 O O . GLY A 1 510 ? -3.723 -44.906 -12.25 1 97.88 510 GLY A O 1
ATOM 4083 N N . ASN A 1 511 ? -5.207 -45.812 -13.734 1 96.31 511 ASN A N 1
ATOM 4084 C CA . ASN A 1 511 ? -4.887 -47.188 -13.305 1 96.31 511 ASN A CA 1
ATOM 4085 C C . ASN A 1 511 ? -4.016 -47.906 -14.336 1 96.31 511 ASN A C 1
ATOM 4087 O O . ASN A 1 511 ? -3.523 -49 -14.078 1 96.31 511 ASN A O 1
ATOM 4091 N N . SER A 1 512 ? -3.855 -47.188 -15.453 1 96.38 512 SER A N 1
ATOM 4092 C CA . SER A 1 512 ? -3.049 -47.812 -16.484 1 96.38 512 SER A CA 1
ATOM 4093 C C . SER A 1 512 ? -2.312 -46.781 -17.328 1 96.38 512 SER A C 1
ATOM 4095 O O . SER A 1 512 ? -2.795 -45.688 -17.516 1 96.38 512 SER A O 1
ATOM 4097 N N . LYS A 1 513 ? -1.246 -47.25 -17.875 1 97.38 513 LYS A N 1
ATOM 4098 C CA . LYS A 1 513 ? -0.42 -46.406 -18.734 1 97.38 513 LYS A CA 1
ATOM 4099 C C . LYS A 1 513 ? -1.141 -46.062 -20.047 1 97.38 513 LYS A C 1
ATOM 4101 O O . LYS A 1 513 ? -0.835 -45.062 -20.703 1 97.38 513 LYS A O 1
ATOM 4106 N N . THR A 1 514 ? -2.084 -46.906 -20.422 1 96.81 514 THR A N 1
ATOM 4107 C CA . THR A 1 514 ? -2.775 -46.75 -21.703 1 96.81 514 THR A CA 1
ATOM 4108 C C . THR A 1 514 ? -3.639 -45.5 -21.719 1 96.81 514 THR A C 1
ATOM 4110 O O . THR A 1 514 ? -3.762 -44.844 -22.75 1 96.81 514 THR A O 1
ATOM 4113 N N . ASN A 1 515 ? -4.219 -45.219 -20.547 1 96.5 515 ASN A N 1
ATOM 4114 C CA . ASN A 1 515 ? -5.164 -44.094 -20.547 1 96.5 515 ASN A CA 1
ATOM 4115 C C . ASN A 1 515 ? -4.828 -43.094 -19.469 1 96.5 515 ASN A C 1
ATOM 4117 O O . ASN A 1 515 ? -5.68 -42.281 -19.078 1 96.5 515 ASN A O 1
ATOM 4121 N N . SER A 1 516 ? -3.67 -43.219 -18.922 1 98.31 516 SER A N 1
ATOM 4122 C CA . SER A 1 516 ? -3.207 -42.281 -17.906 1 98.31 516 SER A CA 1
ATOM 4123 C C . SER A 1 516 ? -1.686 -42.156 -17.906 1 98.31 516 SER A C 1
ATOM 4125 O O . SER A 1 516 ? -1.008 -42.844 -18.672 1 98.31 516 SER A O 1
ATOM 4127 N N . VAL A 1 517 ? -1.198 -41.219 -17.188 1 98.88 517 VAL A N 1
ATOM 4128 C CA . VAL A 1 517 ? 0.238 -40.969 -17.188 1 98.88 517 VAL A CA 1
ATOM 4129 C C . VAL A 1 517 ? 0.838 -41.375 -15.852 1 98.88 517 VAL A C 1
ATOM 4131 O O . VAL A 1 517 ? 1.978 -41.844 -15.797 1 98.88 517 VAL A O 1
ATOM 4134 N N . THR A 1 518 ? 0.091 -41.219 -14.758 1 98.88 518 THR A N 1
ATOM 4135 C CA . THR A 1 518 ? 0.585 -41.5 -13.414 1 98.88 518 THR A CA 1
ATOM 4136 C C . THR A 1 518 ? -0.317 -42.5 -12.695 1 98.88 518 THR A C 1
ATOM 4138 O O . THR A 1 518 ? -1.493 -42.625 -13.039 1 98.88 518 THR A O 1
ATOM 4141 N N . SER A 1 519 ? 0.197 -43.094 -11.711 1 98.69 519 SER A N 1
ATOM 4142 C CA . SER A 1 519 ? -0.469 -44.188 -11.031 1 98.69 519 SER A CA 1
ATOM 4143 C C . SER A 1 519 ? -1.404 -43.688 -9.938 1 98.69 519 SER A C 1
ATOM 4145 O O . SER A 1 519 ? -1.064 -42.75 -9.203 1 98.69 519 SER A O 1
ATOM 4147 N N . ALA A 1 520 ? -2.564 -44.344 -9.867 1 98.12 520 ALA A N 1
ATOM 4148 C CA . ALA A 1 520 ? -3.521 -44.062 -8.797 1 98.12 520 ALA A CA 1
ATOM 4149 C C . ALA A 1 520 ? -3.363 -45.062 -7.652 1 98.12 520 ALA A C 1
ATOM 4151 O O . ALA A 1 520 ? -4.066 -44.969 -6.645 1 98.12 520 ALA A O 1
ATOM 4152 N N . ASP A 1 521 ? -2.41 -45.906 -7.809 1 97.06 521 ASP A N 1
ATOM 4153 C CA . ASP A 1 521 ? -2.16 -46.875 -6.734 1 97.06 521 ASP A CA 1
ATOM 4154 C C . ASP A 1 521 ? -1.608 -46.188 -5.496 1 97.06 521 ASP A C 1
ATOM 4156 O O . ASP A 1 521 ? -0.771 -45.281 -5.602 1 97.06 521 ASP A O 1
ATOM 4160 N N . PHE A 1 522 ? -1.973 -46.656 -4.383 1 95.06 522 PHE A N 1
ATOM 4161 C CA . PHE A 1 522 ? -1.654 -46 -3.131 1 95.06 522 PHE A CA 1
ATOM 4162 C C . PHE A 1 522 ? -0.146 -45.906 -2.924 1 95.06 522 PHE A C 1
ATOM 4164 O O . PHE A 1 522 ? 0.383 -44.844 -2.555 1 95.06 522 PHE A O 1
ATOM 4171 N N . LYS A 1 523 ? 0.563 -46.969 -3.205 1 95.19 523 LYS A N 1
ATOM 4172 C CA . LYS A 1 523 ? 1.989 -47.062 -2.906 1 95.19 523 LYS A CA 1
ATOM 4173 C C . LYS A 1 523 ? 2.814 -46.281 -3.938 1 95.19 523 LYS A C 1
ATOM 4175 O O . LYS A 1 523 ? 3.951 -45.906 -3.664 1 95.19 523 LYS A O 1
ATOM 4180 N N . THR A 1 524 ? 2.242 -46.156 -5.109 1 97.44 524 THR A N 1
ATOM 4181 C CA . THR A 1 524 ? 2.953 -45.469 -6.184 1 97.44 524 THR A CA 1
ATOM 4182 C C . THR A 1 524 ? 2.148 -44.25 -6.684 1 97.44 524 THR A C 1
ATOM 4184 O O . THR A 1 524 ? 2.189 -43.938 -7.867 1 97.44 524 THR A O 1
ATOM 4187 N N . PHE A 1 525 ? 1.343 -43.781 -5.793 1 98.44 525 PHE A N 1
ATOM 4188 C CA . PHE A 1 525 ? 0.455 -42.688 -6.172 1 98.44 525 PHE A CA 1
ATOM 4189 C C . PHE A 1 525 ? 1.245 -41.531 -6.773 1 98.44 525 PHE A C 1
ATOM 4191 O O . PHE A 1 525 ? 2.191 -41.031 -6.16 1 98.44 525 PHE A O 1
ATOM 4198 N N . GLY A 1 526 ? 0.885 -41.125 -7.977 1 98.81 526 GLY A N 1
ATOM 4199 C CA . GLY A 1 526 ? 1.533 -40.031 -8.648 1 98.81 526 GLY A CA 1
ATOM 4200 C C . GLY A 1 526 ? 2.787 -40.406 -9.406 1 98.81 526 GLY A C 1
ATOM 4201 O O . GLY A 1 526 ? 3.406 -39.594 -10.078 1 98.81 526 GLY A O 1
ATOM 4202 N N . GLN A 1 527 ? 3.215 -41.719 -9.328 1 98.88 527 GLN A N 1
ATOM 4203 C CA . GLN A 1 527 ? 4.391 -42.188 -10.062 1 98.88 527 GLN A CA 1
ATOM 4204 C C . GLN A 1 527 ? 4.098 -42.281 -11.555 1 98.88 527 GLN A C 1
ATOM 4206 O O . GLN A 1 527 ? 3.035 -42.781 -11.945 1 98.88 527 GLN A O 1
ATOM 4211 N N . VAL A 1 528 ? 4.98 -41.75 -12.336 1 98.94 528 VAL A N 1
ATOM 4212 C CA . VAL A 1 528 ? 4.855 -41.906 -13.781 1 98.94 528 VAL A CA 1
ATOM 4213 C C . VAL A 1 528 ? 4.98 -43.375 -14.172 1 98.94 528 VAL A C 1
ATOM 4215 O O . VAL A 1 528 ? 5.945 -44.031 -13.797 1 98.94 528 VAL A O 1
ATOM 4218 N N . PHE A 1 529 ? 3.971 -43.875 -14.93 1 98.69 529 PHE A N 1
ATOM 4219 C CA . PHE A 1 529 ? 4.051 -45.281 -15.375 1 98.69 529 PHE A CA 1
ATOM 4220 C C . PHE A 1 529 ? 5.352 -45.531 -16.125 1 98.69 529 PHE A C 1
ATOM 4222 O O . PHE A 1 529 ? 5.828 -44.656 -16.875 1 98.69 529 PHE A O 1
ATOM 4229 N N . SER A 1 530 ? 5.996 -46.656 -15.898 1 98.12 530 SER A N 1
ATOM 4230 C CA . SER A 1 530 ? 7.219 -47.156 -16.547 1 98.12 530 SER A CA 1
ATOM 4231 C C . SER A 1 530 ? 8.461 -46.625 -15.828 1 98.12 530 SER A C 1
ATOM 4233 O O . SER A 1 530 ? 9.562 -47.125 -16.047 1 98.12 530 SER A O 1
ATOM 4235 N N . TYR A 1 531 ? 8.32 -45.625 -14.953 1 98.75 531 TYR A N 1
ATOM 4236 C CA . TYR A 1 531 ? 9.516 -45.031 -14.375 1 98.75 531 TYR A CA 1
ATOM 4237 C C . TYR A 1 531 ? 9.43 -45.031 -12.852 1 98.75 531 TYR A C 1
ATOM 4239 O O . TYR A 1 531 ? 8.766 -44.156 -12.266 1 98.75 531 TYR A O 1
ATOM 4247 N N . GLN A 1 532 ? 10.258 -45.875 -12.234 1 98.19 532 GLN A N 1
ATOM 4248 C CA . GLN A 1 532 ? 10.336 -45.969 -10.781 1 98.19 532 GLN A CA 1
ATOM 4249 C C . GLN A 1 532 ? 11.023 -44.719 -10.195 1 98.19 532 GLN A C 1
ATOM 4251 O O . GLN A 1 532 ? 12.047 -44.281 -10.711 1 98.19 532 GLN A O 1
ATOM 4256 N N . GLY A 1 533 ? 10.305 -44.094 -9.219 1 98.69 533 GLY A N 1
ATOM 4257 C CA . GLY A 1 533 ? 10.945 -43 -8.523 1 98.69 533 GLY A CA 1
ATOM 4258 C C . GLY A 1 533 ? 10.672 -41.656 -9.18 1 98.69 533 GLY A C 1
ATOM 4259 O O . GLY A 1 533 ? 11.109 -40.625 -8.68 1 98.69 533 GLY A O 1
ATOM 4260 N N . LEU A 1 534 ? 10.016 -41.625 -10.305 1 98.94 534 LEU A N 1
ATOM 4261 C CA . LEU A 1 534 ? 9.609 -40.406 -10.961 1 98.94 534 LEU A CA 1
ATOM 4262 C C . LEU A 1 534 ? 8.133 -40.094 -10.703 1 98.94 534 LEU A C 1
ATOM 4264 O O . LEU A 1 534 ? 7.262 -40.875 -11.094 1 98.94 534 LEU A O 1
ATOM 4268 N N . TYR A 1 535 ? 7.879 -39 -10.023 1 98.94 535 TYR A N 1
ATOM 4269 C CA . TYR A 1 535 ? 6.516 -38.656 -9.617 1 98.94 535 TYR A CA 1
ATOM 4270 C C . TYR A 1 535 ? 6.086 -37.312 -10.164 1 98.94 535 TYR A C 1
ATOM 4272 O O . TYR A 1 535 ? 6.93 -36.469 -10.516 1 98.94 535 TYR A O 1
ATOM 4280 N N . VAL A 1 536 ? 4.758 -37.156 -10.305 1 98.94 536 VAL A N 1
ATOM 4281 C CA . VAL A 1 536 ? 4.141 -35.844 -10.562 1 98.94 536 VAL A CA 1
ATOM 4282 C C . VAL A 1 536 ? 3.229 -35.469 -9.398 1 98.94 536 VAL A C 1
ATOM 4284 O O . VAL A 1 536 ? 2.521 -36.312 -8.859 1 98.94 536 VAL A O 1
ATOM 4287 N N . ALA A 1 537 ? 3.314 -34.219 -8.969 1 98.88 537 ALA A N 1
ATOM 4288 C CA . ALA A 1 537 ? 2.426 -33.719 -7.934 1 98.88 537 ALA A CA 1
ATOM 4289 C C . ALA A 1 537 ? 2.047 -32.25 -8.211 1 98.88 537 ALA A C 1
ATOM 4291 O O . ALA A 1 537 ? 2.701 -31.328 -7.715 1 98.88 537 ALA A O 1
ATOM 4292 N N . ASP A 1 538 ? 1.017 -32 -8.914 1 98.75 538 ASP A N 1
ATOM 4293 C CA . ASP A 1 538 ? 0.45 -30.688 -9.172 1 98.75 538 ASP A CA 1
ATOM 4294 C C . ASP A 1 538 ? -0.893 -30.797 -9.891 1 98.75 538 ASP A C 1
ATOM 4296 O O . ASP A 1 538 ? -1.546 -31.844 -9.836 1 98.75 538 ASP A O 1
ATOM 4300 N N . GLY A 1 539 ? -1.323 -29.719 -10.43 1 98.69 539 GLY A N 1
ATOM 4301 C CA . GLY A 1 539 ? -2.646 -29.672 -11.031 1 98.69 539 GLY A CA 1
ATOM 4302 C C . GLY A 1 539 ? -2.783 -30.578 -12.234 1 98.69 539 GLY A C 1
ATOM 4303 O O . GLY A 1 539 ? -3.896 -30.938 -12.633 1 98.69 539 GLY A O 1
ATOM 4304 N N . SER A 1 540 ? -1.65 -31.016 -12.812 1 98.81 540 SER A N 1
ATOM 4305 C CA . SER A 1 540 ? -1.681 -31.828 -14.016 1 98.81 540 SER A CA 1
ATOM 4306 C C . SER A 1 540 ? -2.191 -33.25 -13.711 1 98.81 540 SER A C 1
ATOM 4308 O O . SER A 1 540 ? -2.533 -34 -14.625 1 98.81 540 SER A O 1
ATOM 4310 N N . LEU A 1 541 ? -2.336 -33.562 -12.461 1 98.75 541 LEU A N 1
ATOM 4311 C CA . LEU A 1 541 ? -2.812 -34.875 -12.055 1 98.75 541 LEU A CA 1
ATOM 4312 C C . LEU A 1 541 ? -4.312 -35 -12.289 1 98.75 541 LEU A C 1
ATOM 4314 O O . LEU A 1 541 ? -4.844 -36.125 -12.336 1 98.75 541 LEU A O 1
ATOM 4318 N N . SER A 1 542 ? -5 -33.938 -12.398 1 98.25 542 SER A N 1
ATOM 4319 C CA . SER A 1 542 ? -6.457 -33.969 -12.406 1 98.25 542 SER A CA 1
ATOM 4320 C C . SER A 1 542 ? -6.996 -34.469 -13.742 1 98.25 542 SER A C 1
ATOM 4322 O O . SER A 1 542 ? -6.672 -33.906 -14.797 1 98.25 542 SER A O 1
ATOM 4324 N N . PRO A 1 543 ? -7.91 -35.406 -13.688 1 97.69 543 PRO A N 1
ATOM 4325 C CA . PRO A 1 543 ? -8.484 -35.875 -14.938 1 97.69 543 PRO A CA 1
ATOM 4326 C C . PRO A 1 543 ? -9.562 -34.969 -15.508 1 97.69 543 PRO A C 1
ATOM 4328 O O . PRO A 1 543 ? -9.906 -35.062 -16.688 1 97.69 543 PRO A O 1
ATOM 4331 N N . THR A 1 544 ? -10.117 -34.156 -14.648 1 97.56 544 THR A N 1
ATOM 4332 C CA . THR A 1 544 ? -11.211 -33.281 -15.062 1 97.56 544 THR A CA 1
ATOM 4333 C C . THR A 1 544 ? -11.062 -31.891 -14.453 1 97.56 544 THR A C 1
ATOM 4335 O O . THR A 1 544 ? -10.156 -31.656 -13.648 1 97.56 544 THR A O 1
ATOM 4338 N N . ALA A 1 545 ? -11.945 -30.984 -14.945 1 97.88 545 ALA A N 1
ATOM 4339 C CA . ALA A 1 545 ? -12.133 -29.734 -14.203 1 97.88 545 ALA A CA 1
ATOM 4340 C C . ALA A 1 545 ? -12.641 -30.016 -12.789 1 97.88 545 ALA A C 1
ATOM 4342 O O . ALA A 1 545 ? -13.297 -31.016 -12.547 1 97.88 545 ALA A O 1
ATOM 4343 N N . ILE A 1 546 ? -12.273 -29.109 -11.953 1 96.25 546 ILE A N 1
ATOM 4344 C CA . ILE A 1 546 ? -12.711 -29.219 -10.57 1 96.25 546 ILE A CA 1
ATOM 4345 C C . ILE A 1 546 ? -13.93 -28.328 -10.344 1 96.25 546 ILE A C 1
ATOM 4347 O O . ILE A 1 546 ? -14.781 -28.625 -9.508 1 96.25 546 ILE A O 1
ATOM 4351 N N . GLY A 1 547 ? -14.055 -27.281 -11.148 1 93.62 547 GLY A N 1
ATOM 4352 C CA . GLY A 1 547 ? -15.172 -26.359 -11.047 1 93.62 547 GLY A CA 1
ATOM 4353 C C . GLY A 1 547 ? -15.055 -25.406 -9.867 1 93.62 547 GLY A C 1
ATOM 4354 O O . GLY A 1 547 ? -15.656 -24.328 -9.867 1 93.62 547 GLY A O 1
ATOM 4355 N N . ALA A 1 548 ? -14.422 -25.797 -8.828 1 88.5 548 ALA A N 1
ATOM 4356 C CA . ALA A 1 548 ? -14.047 -24.984 -7.676 1 88.5 548 ALA A CA 1
ATOM 4357 C C . ALA A 1 548 ? -12.57 -24.578 -7.746 1 88.5 548 ALA A C 1
ATOM 4359 O O . ALA A 1 548 ? -11.82 -25.109 -8.562 1 88.5 548 ALA A O 1
ATOM 4360 N N . ASN A 1 549 ? -12.211 -23.578 -6.941 1 94.94 549 ASN A N 1
ATOM 4361 C CA . ASN A 1 549 ? -10.789 -23.266 -6.848 1 94.94 549 ASN A CA 1
ATOM 4362 C C . ASN A 1 549 ? -9.953 -24.516 -6.574 1 94.94 549 ASN A C 1
ATOM 4364 O O . ASN A 1 549 ? -10.172 -25.203 -5.578 1 94.94 549 ASN A O 1
ATOM 4368 N N . PRO A 1 550 ? -9.008 -24.797 -7.406 1 96.44 550 PRO A N 1
ATOM 4369 C CA . PRO A 1 550 ? -8.406 -26.125 -7.379 1 96.44 550 PRO A CA 1
ATOM 4370 C C . PRO A 1 550 ? -7.223 -26.234 -6.422 1 96.44 550 PRO A C 1
ATOM 4372 O O . PRO A 1 550 ? -6.668 -27.312 -6.23 1 96.44 550 PRO A O 1
ATOM 4375 N N . SER A 1 551 ? -6.805 -25.125 -5.793 1 95.88 551 SER A N 1
ATOM 4376 C CA . SER A 1 551 ? -5.602 -25.125 -4.961 1 95.88 551 SER A CA 1
ATOM 4377 C C . SER A 1 551 ? -5.66 -26.203 -3.887 1 95.88 551 SER A C 1
ATOM 4379 O O . SER A 1 551 ? -4.695 -26.938 -3.693 1 95.88 551 SER A O 1
ATOM 4381 N N . MET A 1 552 ? -6.762 -26.422 -3.287 1 94.31 552 MET A N 1
ATOM 4382 C CA . MET A 1 552 ? -6.871 -27.375 -2.191 1 94.31 552 MET A CA 1
ATOM 4383 C C . MET A 1 552 ? -6.863 -28.812 -2.717 1 94.31 552 MET A C 1
ATOM 4385 O O . MET A 1 552 ? -6.336 -29.719 -2.066 1 94.31 552 MET A O 1
ATOM 4389 N N . THR A 1 553 ? -7.543 -28.969 -3.812 1 97.31 553 THR A N 1
ATOM 4390 C CA . THR A 1 553 ? -7.539 -30.297 -4.406 1 97.31 553 THR A CA 1
ATOM 4391 C C . THR A 1 553 ? -6.133 -30.688 -4.848 1 97.31 553 THR A C 1
ATOM 4393 O O . THR A 1 553 ? -5.707 -31.828 -4.641 1 97.31 553 THR A O 1
ATOM 4396 N N . ILE A 1 554 ? -5.441 -29.734 -5.41 1 98.44 554 ILE A N 1
ATOM 4397 C CA . ILE A 1 554 ? -4.059 -29.984 -5.816 1 98.44 554 ILE A CA 1
ATOM 4398 C C . ILE A 1 554 ? -3.217 -30.328 -4.594 1 98.44 554 ILE A C 1
ATOM 4400 O O . ILE A 1 554 ? -2.439 -31.297 -4.621 1 98.44 554 ILE A O 1
ATOM 4404 N N . ALA A 1 555 ? -3.393 -29.594 -3.529 1 98.56 555 ALA A N 1
ATOM 4405 C CA . ALA A 1 555 ? -2.631 -29.844 -2.309 1 98.56 555 ALA A CA 1
ATOM 4406 C C . ALA A 1 555 ? -3.012 -31.172 -1.69 1 98.56 555 ALA A C 1
ATOM 4408 O O . ALA A 1 555 ? -2.148 -31.906 -1.194 1 98.56 555 ALA A O 1
ATOM 4409 N N . ALA A 1 556 ? -4.262 -31.484 -1.717 1 98.19 556 ALA A N 1
ATOM 4410 C CA . ALA A 1 556 ? -4.719 -32.75 -1.164 1 98.19 556 ALA A CA 1
ATOM 4411 C C . ALA A 1 556 ? -4.141 -33.938 -1.942 1 98.19 556 ALA A C 1
ATOM 4413 O O . ALA A 1 556 ? -3.648 -34.906 -1.35 1 98.19 556 ALA A O 1
ATOM 4414 N N . LEU A 1 557 ? -4.223 -33.844 -3.244 1 98.44 557 LEU A N 1
ATOM 4415 C CA . LEU A 1 557 ? -3.617 -34.875 -4.082 1 98.44 557 LEU A CA 1
ATOM 4416 C C . LEU A 1 557 ? -2.123 -35 -3.805 1 98.44 557 LEU A C 1
ATOM 4418 O O . LEU A 1 557 ? -1.579 -36.094 -3.77 1 98.44 557 LEU A O 1
ATOM 4422 N N . SER A 1 558 ? -1.527 -33.906 -3.584 1 98.75 558 SER A N 1
ATOM 4423 C CA . SER A 1 558 ? -0.087 -33.875 -3.352 1 98.75 558 SER A CA 1
ATOM 4424 C C . SER A 1 558 ? 0.269 -34.5 -2.002 1 98.75 558 SER A C 1
ATOM 4426 O O . SER A 1 558 ? 1.313 -35.125 -1.862 1 98.75 558 SER A O 1
ATOM 4428 N N . GLU A 1 559 ? -0.572 -34.25 -0.998 1 98.75 559 GLU A N 1
ATOM 4429 C CA . GLU A 1 559 ? -0.398 -34.938 0.275 1 98.75 559 GLU A CA 1
ATOM 4430 C C . GLU A 1 559 ? -0.444 -36.438 0.09 1 98.75 559 GLU A C 1
ATOM 4432 O O . GLU A 1 559 ? 0.316 -37.188 0.728 1 98.75 559 GLU A O 1
ATOM 4437 N N . LYS A 1 560 ? -1.309 -36.875 -0.734 1 98.44 560 LYS A N 1
ATOM 4438 C CA . LYS A 1 560 ? -1.43 -38.281 -1.006 1 98.44 560 LYS A CA 1
ATOM 4439 C C . LYS A 1 560 ? -0.185 -38.812 -1.711 1 98.44 560 LYS A C 1
ATOM 4441 O O . LYS A 1 560 ? 0.278 -39.938 -1.415 1 98.44 560 LYS A O 1
ATOM 4446 N N . VAL A 1 561 ? 0.341 -38.094 -2.648 1 98.81 561 VAL A N 1
ATOM 4447 C CA . VAL A 1 561 ? 1.59 -38.469 -3.305 1 98.81 561 VAL A CA 1
ATOM 4448 C C . VAL A 1 561 ? 2.691 -38.625 -2.26 1 98.81 561 VAL A C 1
ATOM 4450 O O . VAL A 1 561 ? 3.402 -39.625 -2.258 1 98.81 561 VAL A O 1
ATOM 4453 N N . ALA A 1 562 ? 2.791 -37.688 -1.395 1 98.81 562 ALA A N 1
ATOM 4454 C CA . ALA A 1 562 ? 3.828 -37.719 -0.367 1 98.81 562 ALA A CA 1
ATOM 4455 C C . ALA A 1 562 ? 3.664 -38.938 0.537 1 98.81 562 ALA A C 1
ATOM 4457 O O . ALA A 1 562 ? 4.652 -39.562 0.92 1 98.81 562 ALA A O 1
ATOM 4458 N N . GLU A 1 563 ? 2.438 -39.188 0.886 1 98.62 563 GLU A N 1
ATOM 4459 C CA . GLU A 1 563 ? 2.186 -40.344 1.722 1 98.62 563 GLU A CA 1
ATOM 4460 C C . GLU A 1 563 ? 2.623 -41.625 1.021 1 98.62 563 GLU A C 1
ATOM 4462 O O . GLU A 1 563 ? 3.211 -42.531 1.646 1 98.62 563 GLU A O 1
ATOM 4467 N N . GLY A 1 564 ? 2.283 -41.75 -0.226 1 98.25 564 GLY A N 1
ATOM 4468 C CA . GLY A 1 564 ? 2.711 -42.906 -0.995 1 98.25 564 GLY A CA 1
ATOM 4469 C C . GLY A 1 564 ? 4.219 -43.094 -1.037 1 98.25 564 GLY A C 1
ATOM 4470 O O . GLY A 1 564 ? 4.73 -44.188 -0.928 1 98.25 564 GLY A O 1
ATOM 4471 N N . ILE A 1 565 ? 4.895 -42 -1.167 1 98.62 565 ILE A N 1
ATOM 4472 C CA . ILE A 1 565 ? 6.348 -42 -1.284 1 98.62 565 ILE A CA 1
ATOM 4473 C C . ILE A 1 565 ? 6.973 -42.344 0.072 1 98.62 565 ILE A C 1
ATOM 4475 O O . ILE A 1 565 ? 7.883 -43.156 0.162 1 98.62 565 ILE A O 1
ATOM 4479 N N . THR A 1 566 ? 6.48 -41.719 1.16 1 98.31 566 THR A N 1
ATOM 4480 C CA . THR A 1 566 ? 7.148 -41.781 2.455 1 98.31 566 THR A CA 1
ATOM 4481 C C . THR A 1 566 ? 6.617 -42.938 3.301 1 98.31 566 THR A C 1
ATOM 4483 O O . THR A 1 566 ? 7.27 -43.344 4.258 1 98.31 566 THR A O 1
ATOM 4486 N N . GLY A 1 567 ? 5.395 -43.281 3.016 1 97.81 567 GLY A N 1
ATOM 4487 C CA . GLY A 1 567 ? 4.723 -44.25 3.859 1 97.81 567 GLY A CA 1
ATOM 4488 C C . GLY A 1 567 ? 4.207 -43.656 5.156 1 97.81 567 GLY A C 1
ATOM 4489 O O . GLY A 1 567 ? 3.764 -44.406 6.047 1 97.81 567 GLY A O 1
ATOM 4490 N N . ILE A 1 568 ? 4.246 -42.312 5.277 1 97.75 568 ILE A N 1
ATOM 4491 C CA . ILE A 1 568 ? 3.852 -41.656 6.512 1 97.75 568 ILE A CA 1
ATOM 4492 C C . ILE A 1 568 ? 2.547 -40.875 6.293 1 97.75 568 ILE A C 1
ATOM 4494 O O . ILE A 1 568 ? 2.467 -40 5.422 1 97.75 568 ILE A O 1
ATOM 4498 N N . LYS A 1 569 ? 1.554 -41.219 7.059 1 97.12 569 LYS A N 1
ATOM 4499 C CA . LYS A 1 569 ? 0.289 -40.469 6.988 1 97.12 569 LYS A CA 1
ATOM 4500 C C . LYS A 1 569 ? 0.469 -39.031 7.398 1 97.12 569 LYS A C 1
ATOM 4502 O O . LYS A 1 569 ? 1.041 -38.719 8.453 1 97.12 569 LYS A O 1
ATOM 4507 N N . PRO A 1 570 ? 0.016 -38.156 6.594 1 97.31 570 PRO A N 1
ATOM 4508 C CA . PRO A 1 570 ? 0.238 -36.75 6.922 1 97.31 570 PRO A CA 1
ATOM 4509 C C . PRO A 1 570 ? -0.642 -36.25 8.07 1 97.31 570 PRO A C 1
ATOM 4511 O O . PRO A 1 570 ? -1.737 -36.781 8.281 1 97.31 570 PRO A O 1
ATOM 4514 N N . THR A 1 571 ? -0.161 -35.219 8.805 1 97.44 571 THR A N 1
ATOM 4515 C CA . THR A 1 571 ? -0.895 -34.5 9.844 1 97.44 571 THR A CA 1
ATOM 4516 C C . THR A 1 571 ? -0.759 -32.969 9.656 1 97.44 571 THR A C 1
ATOM 4518 O O . THR A 1 571 ? 0.047 -32.531 8.844 1 97.44 571 THR A O 1
ATOM 4521 N N . ALA A 1 572 ? -1.57 -32.312 10.375 1 96.19 572 ALA A N 1
ATOM 4522 C CA . ALA A 1 572 ? -1.527 -30.844 10.258 1 96.19 572 ALA A CA 1
ATOM 4523 C C . ALA A 1 572 ? -0.295 -30.281 10.961 1 96.19 572 ALA A C 1
ATOM 4525 O O . ALA A 1 572 ? 0.059 -29.109 10.758 1 96.19 572 ALA A O 1
ATOM 4526 N N . ASN A 1 573 ? 0.307 -31.031 11.75 1 95.19 573 ASN A N 1
ATOM 4527 C CA . ASN A 1 573 ? 1.586 -30.656 12.336 1 95.19 573 ASN A CA 1
ATOM 4528 C C . ASN A 1 573 ? 2.746 -30.938 11.391 1 95.19 573 ASN A C 1
ATOM 4530 O O . ASN A 1 573 ? 3.248 -32.062 11.328 1 95.19 573 ASN A O 1
ATOM 4534 N N . LEU A 1 574 ? 3.127 -29.969 10.742 1 96.81 574 LEU A N 1
ATOM 4535 C CA . LEU A 1 574 ? 4.188 -30.141 9.758 1 96.81 574 LEU A CA 1
ATOM 4536 C C . LEU A 1 574 ? 5.5 -30.516 10.43 1 96.81 574 LEU A C 1
ATOM 4538 O O . LEU A 1 574 ? 5.922 -29.875 11.391 1 96.81 574 LEU A O 1
ATOM 4542 N N . MET B 1 1 ? -18.938 20.656 36.625 1 70.88 1 MET B N 1
ATOM 4543 C CA . MET B 1 1 ? -18.094 20.812 35.438 1 70.88 1 MET B CA 1
ATOM 4544 C C . MET B 1 1 ? -16.688 20.328 35.688 1 70.88 1 MET B C 1
ATOM 4546 O O . MET B 1 1 ? -16.156 20.5 36.781 1 70.88 1 MET B O 1
ATOM 4550 N N . LYS B 1 2 ? -16.094 19.594 34.781 1 77.12 2 LYS B N 1
ATOM 4551 C CA . LYS B 1 2 ? -14.758 19.047 34.969 1 77.12 2 LYS B CA 1
ATOM 4552 C C . LYS B 1 2 ? -13.695 20.125 34.906 1 77.12 2 LYS B C 1
ATOM 4554 O O . LYS B 1 2 ? -13.773 21.016 34.031 1 77.12 2 LYS B O 1
ATOM 4559 N N . LYS B 1 3 ? -12.812 20.172 35.938 1 91.75 3 LYS B N 1
ATOM 4560 C CA . LYS B 1 3 ? -11.742 21.172 36 1 91.75 3 LYS B CA 1
ATOM 4561 C C . LYS B 1 3 ? -10.383 20.547 35.688 1 91.75 3 LYS B C 1
ATOM 4563 O O . LYS B 1 3 ? -10.078 19.438 36.156 1 91.75 3 LYS B O 1
ATOM 4568 N N . TYR B 1 4 ? -9.648 21.188 34.812 1 98.38 4 TYR B N 1
ATOM 4569 C CA . TYR B 1 4 ? -8.328 20.719 34.406 1 98.38 4 TYR B CA 1
ATOM 4570 C C . TYR B 1 4 ? -7.246 21.703 34.844 1 98.38 4 TYR B C 1
ATOM 4572 O O . TYR B 1 4 ? -7.516 22.891 35.031 1 98.38 4 TYR B O 1
ATOM 4580 N N . GLU B 1 5 ? -6.082 21.172 35 1 98.5 5 GLU B N 1
ATOM 4581 C CA . GLU B 1 5 ? -4.922 22.031 35.219 1 98.5 5 GLU B CA 1
ATOM 4582 C C . GLU B 1 5 ? -4.555 22.766 33.906 1 98.5 5 GLU B C 1
ATOM 4584 O O . GLU B 1 5 ? -4.059 23.891 33.969 1 98.5 5 GLU B O 1
ATOM 4589 N N . ALA B 1 6 ? -4.738 22.062 32.844 1 98.88 6 ALA B N 1
ATOM 4590 C CA . ALA B 1 6 ? -4.43 22.656 31.531 1 98.88 6 ALA B CA 1
ATOM 4591 C C . ALA B 1 6 ? -5.281 22.031 30.422 1 98.88 6 ALA B C 1
ATOM 4593 O O . ALA B 1 6 ? -5.578 20.844 30.453 1 98.88 6 ALA B O 1
ATOM 4594 N N . VAL B 1 7 ? -5.684 22.859 29.5 1 98.94 7 VAL B N 1
ATOM 4595 C CA . VAL B 1 7 ? -6.301 22.422 28.25 1 98.94 7 VAL B CA 1
ATOM 4596 C C . VAL B 1 7 ? -5.395 22.766 27.078 1 98.94 7 VAL B C 1
ATOM 4598 O O . VAL B 1 7 ? -5.004 23.922 26.906 1 98.94 7 VAL B O 1
ATOM 4601 N N . VAL B 1 8 ? -5.004 21.766 26.328 1 98.94 8 VAL B N 1
ATOM 4602 C CA . VAL B 1 8 ? -4.211 21.953 25.125 1 98.94 8 VAL B CA 1
ATOM 4603 C C . VAL B 1 8 ? -5.113 21.844 23.891 1 98.94 8 VAL B C 1
ATOM 4605 O O . VAL B 1 8 ? -5.836 20.859 23.719 1 98.94 8 VAL B O 1
ATOM 4608 N N . ILE B 1 9 ? -5.105 22.891 23.047 1 98.94 9 ILE B N 1
ATOM 4609 C CA . ILE B 1 9 ? -5.949 22.922 21.859 1 98.94 9 ILE B CA 1
ATOM 4610 C C . ILE B 1 9 ? -5.113 22.609 20.625 1 98.94 9 ILE B C 1
ATOM 4612 O O . ILE B 1 9 ? -4.344 23.453 20.156 1 98.94 9 ILE B O 1
ATOM 4616 N N . GLY B 1 10 ? -5.324 21.438 20.031 1 98.81 10 GLY B N 1
ATOM 4617 C CA . GLY B 1 10 ? -4.543 20.984 18.906 1 98.81 10 GLY B CA 1
ATOM 4618 C C . GLY B 1 10 ? -3.49 19.953 19.281 1 98.81 10 GLY B C 1
ATOM 4619 O O . GLY B 1 10 ? -2.951 19.984 20.375 1 98.81 10 GLY B O 1
ATOM 4620 N N . THR B 1 11 ? -3.166 19.094 18.266 1 98.88 11 THR B N 1
ATOM 4621 C CA . THR B 1 11 ? -2.262 18 18.578 1 98.88 11 THR B CA 1
ATOM 4622 C C . THR B 1 11 ? -1.09 17.969 17.594 1 98.88 11 THR B C 1
ATOM 4624 O O . THR B 1 11 ? -0.422 16.953 17.438 1 98.88 11 THR B O 1
ATOM 4627 N N . GLY B 1 12 ? -0.814 19.109 16.875 1 98.56 12 GLY B N 1
ATOM 4628 C CA . GLY B 1 12 ? 0.408 19.219 16.094 1 98.56 12 GLY B CA 1
ATOM 4629 C C . GLY B 1 12 ? 1.66 19.266 16.953 1 98.56 12 GLY B C 1
ATOM 4630 O O . GLY B 1 12 ? 1.644 18.828 18.109 1 98.56 12 GLY B O 1
ATOM 4631 N N . PHE B 1 13 ? 2.73 19.734 16.438 1 98.56 13 PHE B N 1
ATOM 4632 C CA . PHE B 1 13 ? 4.023 19.703 17.109 1 98.56 13 PHE B CA 1
ATOM 4633 C C . PHE B 1 13 ? 3.967 20.438 18.453 1 98.56 13 PHE B C 1
ATOM 4635 O O . PHE B 1 13 ? 4.434 19.922 19.469 1 98.56 13 PHE B O 1
ATOM 4642 N N . GLY B 1 14 ? 3.375 21.594 18.422 1 98.75 14 GLY B N 1
ATOM 4643 C CA . GLY B 1 14 ? 3.279 22.359 19.656 1 98.75 14 GLY B CA 1
ATOM 4644 C C . GLY B 1 14 ? 2.398 21.688 20.703 1 98.75 14 GLY B C 1
ATOM 4645 O O . GLY B 1 14 ? 2.795 21.547 21.859 1 98.75 14 GLY B O 1
ATOM 4646 N N . GLY B 1 15 ? 1.205 21.266 20.234 1 98.88 15 GLY B N 1
ATOM 4647 C CA . GLY B 1 15 ? 0.261 20.625 21.141 1 98.88 15 GLY B CA 1
ATOM 4648 C C . GLY B 1 15 ? 0.751 19.281 21.672 1 98.88 15 GLY B C 1
ATOM 4649 O O . GLY B 1 15 ? 0.519 18.953 22.828 1 98.88 15 GLY B O 1
ATOM 4650 N N . ALA B 1 16 ? 1.405 18.578 20.875 1 98.88 16 ALA B N 1
ATOM 4651 C CA . ALA B 1 16 ? 1.93 17.281 21.297 1 98.88 16 ALA B CA 1
ATOM 4652 C C . ALA B 1 16 ? 2.988 17.438 22.391 1 98.88 16 ALA B C 1
ATOM 4654 O O . ALA B 1 16 ? 2.947 16.75 23.406 1 98.88 16 ALA B O 1
ATOM 4655 N N . VAL B 1 17 ? 3.912 18.359 22.156 1 98.88 17 VAL B N 1
ATOM 4656 C CA . VAL B 1 17 ? 4.98 18.609 23.125 1 98.88 17 VAL B CA 1
ATOM 4657 C C . VAL B 1 17 ? 4.379 19.078 24.453 1 98.88 17 VAL B C 1
ATOM 4659 O O . VAL B 1 17 ? 4.668 18.5 25.5 1 98.88 17 VAL B O 1
ATOM 4662 N N . ASN B 1 18 ? 3.533 20.062 24.406 1 98.94 18 ASN B N 1
ATOM 4663 C CA . ASN B 1 18 ? 2.965 20.609 25.641 1 98.94 18 ASN B CA 1
ATOM 4664 C C . ASN B 1 18 ? 2.006 19.625 26.297 1 98.94 18 ASN B C 1
ATOM 4666 O O . ASN B 1 18 ? 1.96 19.516 27.531 1 98.94 18 ASN B O 1
ATOM 4670 N N . GLY B 1 19 ? 1.224 18.922 25.438 1 98.88 19 GLY B N 1
ATOM 4671 C CA . GLY B 1 19 ? 0.389 17.875 26 1 98.88 19 GLY B CA 1
ATOM 4672 C C . GLY B 1 19 ? 1.171 16.859 26.828 1 98.88 19 GLY B C 1
ATOM 4673 O O . GLY B 1 19 ? 0.749 16.484 27.906 1 98.88 19 GLY B O 1
ATOM 4674 N N . CYS B 1 20 ? 2.289 16.484 26.359 1 98.88 20 CYS B N 1
ATOM 4675 C CA . CYS B 1 20 ? 3.113 15.469 27.016 1 98.88 20 CYS B CA 1
ATOM 4676 C C . CYS B 1 20 ? 3.793 16.047 28.25 1 98.88 20 CYS B C 1
ATOM 4678 O O . CYS B 1 20 ? 3.684 15.492 29.344 1 98.88 20 CYS B O 1
ATOM 4680 N N . ARG B 1 21 ? 4.453 17.203 28.094 1 98.88 21 ARG B N 1
ATOM 4681 C CA . ARG B 1 21 ? 5.238 17.797 29.188 1 98.88 21 ARG B CA 1
ATOM 4682 C C . ARG B 1 21 ? 4.344 18.219 30.344 1 98.88 21 ARG B C 1
ATOM 4684 O O . ARG B 1 21 ? 4.688 18.016 31.5 1 98.88 21 ARG B O 1
ATOM 4691 N N . LEU B 1 22 ? 3.219 18.844 30.031 1 98.88 22 LEU B N 1
ATOM 4692 C CA . LEU B 1 22 ? 2.307 19.281 31.094 1 98.88 22 LEU B CA 1
ATOM 4693 C C . LEU B 1 22 ? 1.676 18.078 31.781 1 98.88 22 LEU B C 1
ATOM 4695 O O . LEU B 1 22 ? 1.482 18.094 33 1 98.88 22 LEU B O 1
ATOM 4699 N N . SER B 1 23 ? 1.368 17.031 31.016 1 98.81 23 SER B N 1
ATOM 4700 C CA . SER B 1 23 ? 0.801 15.836 31.625 1 98.81 23 SER B CA 1
ATOM 4701 C C . SER B 1 23 ? 1.809 15.148 32.531 1 98.81 23 SER B C 1
ATOM 4703 O O . SER B 1 23 ? 1.428 14.539 33.531 1 98.81 23 SER B O 1
ATOM 4705 N N . LYS B 1 24 ? 3.055 15.219 32.125 1 98.69 24 LYS B N 1
ATOM 4706 C CA . LYS B 1 24 ? 4.094 14.695 33 1 98.69 24 LYS B CA 1
ATOM 4707 C C . LYS B 1 24 ? 4.098 15.43 34.344 1 98.69 24 LYS B C 1
ATOM 4709 O O . LYS B 1 24 ? 4.254 14.805 35.406 1 98.69 24 LYS B O 1
ATOM 4714 N N . LYS B 1 25 ? 3.926 16.719 34.344 1 98.56 25 LYS B N 1
ATOM 4715 C CA . LYS B 1 25 ? 3.908 17.531 35.562 1 98.56 25 LYS B CA 1
ATOM 4716 C C . LYS B 1 25 ? 2.613 17.312 36.344 1 98.56 25 LYS B C 1
ATOM 4718 O O . LYS B 1 25 ? 2.621 17.281 37.562 1 98.56 25 LYS B O 1
ATOM 4723 N N . TRP B 1 26 ? 1.456 17.234 35.625 1 98.56 26 TRP B N 1
ATOM 4724 C CA . TRP B 1 26 ? 0.142 17.094 36.25 1 98.56 26 TRP B CA 1
ATOM 4725 C C . TRP B 1 26 ? -0.61 15.898 35.688 1 98.56 26 TRP B C 1
ATOM 4727 O O . TRP B 1 26 ? -1.591 16.062 34.938 1 98.56 26 TRP B O 1
ATOM 4737 N N . PRO B 1 27 ? -0.242 14.688 36.062 1 98.31 27 PRO B N 1
ATOM 4738 C CA . PRO B 1 27 ? -0.846 13.477 35.5 1 98.31 27 PRO B CA 1
ATOM 4739 C C . PRO B 1 27 ? -2.354 13.406 35.719 1 98.31 27 PRO B C 1
ATOM 4741 O O . PRO B 1 27 ? -2.826 13.664 36.844 1 98.31 27 PRO B O 1
ATOM 4744 N N . GLY B 1 28 ? -3.066 13.18 34.625 1 98.25 28 GLY B N 1
ATOM 4745 C CA . GLY B 1 28 ? -4.508 12.992 34.719 1 98.25 28 GLY B CA 1
ATOM 4746 C C . GLY B 1 28 ? -5.277 14.297 34.781 1 98.25 28 GLY B C 1
ATOM 4747 O O . GLY B 1 28 ? -6.508 14.297 34.875 1 98.25 28 GLY B O 1
ATOM 4748 N N . LYS B 1 29 ? -4.59 15.406 34.625 1 98.69 29 LYS B N 1
ATOM 4749 C CA . LYS B 1 29 ? -5.258 16.688 34.812 1 98.69 29 LYS B CA 1
ATOM 4750 C C . LYS B 1 29 ? -5.137 17.562 33.562 1 98.69 29 LYS B C 1
ATOM 4752 O O . LYS B 1 29 ? -5.41 18.766 33.625 1 98.69 29 LYS B O 1
ATOM 4757 N N . VAL B 1 30 ? -4.648 16.938 32.5 1 98.88 30 VAL B N 1
ATOM 4758 C CA . VAL B 1 30 ? -4.496 17.672 31.234 1 98.88 30 VAL B CA 1
ATOM 4759 C C . VAL B 1 30 ? -5.48 17.141 30.203 1 98.88 30 VAL B C 1
ATOM 4761 O O . VAL B 1 30 ? -5.602 15.93 30.016 1 98.88 30 VAL B O 1
ATOM 4764 N N . LEU B 1 31 ? -6.266 18.062 29.609 1 98.88 31 LEU B N 1
ATOM 4765 C CA . LEU B 1 31 ? -7.16 17.734 28.5 1 98.88 31 LEU B CA 1
ATOM 4766 C C . LEU B 1 31 ? -6.578 18.219 27.172 1 98.88 31 LEU B C 1
ATOM 4768 O O . LEU B 1 31 ? -6.191 19.375 27.047 1 98.88 31 LEU B O 1
ATOM 4772 N N . ILE B 1 32 ? -6.441 17.281 26.25 1 98.94 32 ILE B N 1
ATOM 4773 C CA . ILE B 1 32 ? -5.98 17.625 24.906 1 98.94 32 ILE B CA 1
ATOM 4774 C C . ILE B 1 32 ? -7.145 17.516 23.922 1 98.94 32 ILE B C 1
ATOM 4776 O O . ILE B 1 32 ? -7.77 16.469 23.797 1 98.94 32 ILE B O 1
ATOM 4780 N N . LEU B 1 33 ? -7.461 18.625 23.266 1 98.75 33 LEU B N 1
ATOM 4781 C CA . LEU B 1 33 ? -8.562 18.703 22.312 1 98.75 33 LEU B CA 1
ATOM 4782 C C . LEU B 1 33 ? -8.031 18.75 20.891 1 98.75 33 LEU B C 1
ATOM 4784 O O . LEU B 1 33 ? -7.156 19.562 20.562 1 98.75 33 LEU B O 1
ATOM 4788 N N . GLU B 1 34 ? -8.492 17.859 20 1 98.56 34 GLU B N 1
ATOM 4789 C CA . GLU B 1 34 ? -8.141 17.781 18.594 1 98.56 34 GLU B CA 1
ATOM 4790 C C . GLU B 1 34 ? -9.383 17.812 17.703 1 98.56 34 GLU B C 1
ATOM 4792 O O . GLU B 1 34 ? -10.344 17.078 17.953 1 98.56 34 GLU B O 1
ATOM 4797 N N . ARG B 1 35 ? -9.391 18.703 16.688 1 96.69 35 ARG B N 1
ATOM 4798 C CA . ARG B 1 35 ? -10.562 18.844 15.836 1 96.69 35 ARG B CA 1
ATOM 4799 C C . ARG B 1 35 ? -10.68 17.672 14.875 1 96.69 35 ARG B C 1
ATOM 4801 O O . ARG B 1 35 ? -11.781 17.328 14.438 1 96.69 35 ARG B O 1
ATOM 4808 N N . GLY B 1 36 ? -9.57 17.109 14.539 1 96.62 36 GLY B N 1
ATOM 4809 C CA . GLY B 1 36 ? -9.57 16 13.594 1 96.62 36 GLY B CA 1
ATOM 4810 C C . GLY B 1 36 ? -9.781 14.656 14.25 1 96.62 36 GLY B C 1
ATOM 4811 O O . GLY B 1 36 ? -9.922 14.57 15.469 1 96.62 36 GLY B O 1
ATOM 4812 N N . LYS B 1 37 ? -9.781 13.594 13.414 1 96.44 37 LYS B N 1
ATOM 4813 C CA . LYS B 1 37 ? -10.023 12.219 13.852 1 96.44 37 LYS B CA 1
ATOM 4814 C C . LYS B 1 37 ? -8.727 11.562 14.32 1 96.44 37 LYS B C 1
ATOM 4816 O O . LYS B 1 37 ? -7.637 12.086 14.094 1 96.44 37 LYS B O 1
ATOM 4821 N N . ARG B 1 38 ? -8.93 10.523 15.102 1 97.25 38 ARG B N 1
ATOM 4822 C CA . ARG B 1 38 ? -7.852 9.562 15.289 1 97.25 38 ARG B CA 1
ATOM 4823 C C . ARG B 1 38 ? -7.773 8.594 14.117 1 97.25 38 ARG B C 1
ATOM 4825 O O . ARG B 1 38 ? -8.797 8.055 13.68 1 97.25 38 ARG B O 1
ATOM 4832 N N . TYR B 1 39 ? -6.625 8.375 13.547 1 97 39 TYR B N 1
ATOM 4833 C CA . TYR B 1 39 ? -6.422 7.43 12.453 1 97 39 TYR B CA 1
ATOM 4834 C C . TYR B 1 39 ? -5.609 6.227 12.922 1 97 39 TYR B C 1
ATOM 4836 O O . TYR B 1 39 ? -4.383 6.297 13.016 1 97 39 TYR B O 1
ATOM 4844 N N . PRO B 1 40 ? -6.258 5.129 13.18 1 95.88 40 PRO B N 1
ATOM 4845 C CA . PRO B 1 40 ? -5.516 3.92 13.547 1 95.88 40 PRO B CA 1
ATOM 4846 C C . PRO B 1 40 ? -4.652 3.393 12.406 1 95.88 40 PRO B C 1
ATOM 4848 O O . PRO B 1 40 ? -4.816 3.814 11.258 1 95.88 40 PRO B O 1
ATOM 4851 N N . LYS B 1 41 ? -3.768 2.477 12.766 1 96.25 41 LYS B N 1
ATOM 4852 C CA . LYS B 1 41 ? -2.889 1.858 11.773 1 96.25 41 LYS B CA 1
ATOM 4853 C C . LYS B 1 41 ? -3.689 1.302 10.602 1 96.25 41 LYS B C 1
ATOM 4855 O O . LYS B 1 41 ? -4.68 0.595 10.797 1 96.25 41 LYS B O 1
ATOM 4860 N N . GLY B 1 42 ? -3.285 1.725 9.398 1 96 42 GLY B N 1
ATOM 4861 C CA . GLY B 1 42 ? -3.912 1.195 8.195 1 96 42 GLY B CA 1
ATOM 4862 C C . GLY B 1 42 ? -5.195 1.916 7.824 1 96 42 GLY B C 1
ATOM 4863 O O . GLY B 1 42 ? -5.898 1.506 6.898 1 96 42 GLY B O 1
ATOM 4864 N N . SER B 1 43 ? -5.543 3.018 8.43 1 96.19 43 SER B N 1
ATOM 4865 C CA . SER B 1 43 ? -6.887 3.561 8.258 1 96.19 43 SER B CA 1
ATOM 4866 C C . SER B 1 43 ? -6.867 4.801 7.367 1 96.19 43 SER B C 1
ATOM 4868 O O . SER B 1 43 ? -7.922 5.336 7.02 1 96.19 43 SER B O 1
ATOM 4870 N N . PHE B 1 44 ? -5.707 5.289 6.992 1 97.38 44 PHE B N 1
ATOM 4871 C CA . PHE B 1 44 ? -5.664 6.449 6.109 1 97.38 44 PHE B CA 1
ATOM 4872 C C . PHE B 1 44 ? -6.188 6.09 4.723 1 97.38 44 PHE B C 1
ATOM 4874 O O . PHE B 1 44 ? -5.781 5.086 4.137 1 97.38 44 PHE B O 1
ATOM 4881 N N . PRO B 1 45 ? -7.031 6.867 4.121 1 94.06 45 PRO B N 1
ATOM 4882 C CA . PRO B 1 45 ? -7.676 6.547 2.846 1 94.06 45 PRO B CA 1
ATOM 4883 C C . PRO B 1 45 ? -6.68 6.449 1.691 1 94.06 45 PRO B C 1
ATOM 4885 O O . PRO B 1 45 ? -5.691 7.188 1.656 1 94.06 45 PRO B O 1
ATOM 4888 N N . ARG B 1 46 ? -7.004 5.477 0.744 1 94.19 46 ARG B N 1
ATOM 4889 C CA . ARG B 1 46 ? -6.172 5.336 -0.445 1 94.19 46 ARG B CA 1
ATOM 4890 C C . ARG B 1 46 ? -7.023 5.305 -1.71 1 94.19 46 ARG B C 1
ATOM 4892 O O . ARG B 1 46 ? -6.637 5.875 -2.736 1 94.19 46 ARG B O 1
ATOM 4899 N N . SER B 1 47 ? -8.211 4.723 -1.709 1 91.5 47 SER B N 1
ATOM 4900 C CA . SER B 1 47 ? -9.047 4.629 -2.902 1 91.5 47 SER B CA 1
ATOM 4901 C C . SER B 1 47 ? -9.578 5.996 -3.312 1 91.5 47 SER B C 1
ATOM 4903 O O . SER B 1 47 ? -9.688 6.902 -2.482 1 91.5 47 SER B O 1
ATOM 4905 N N . PRO B 1 48 ? -9.953 6.129 -4.605 1 87 48 PRO B N 1
ATOM 4906 C CA . PRO B 1 48 ? -10.539 7.41 -5.02 1 87 48 PRO B CA 1
ATOM 4907 C C . PRO B 1 48 ? -11.766 7.789 -4.199 1 87 48 PRO B C 1
ATOM 4909 O O . PRO B 1 48 ? -11.898 8.938 -3.771 1 87 48 PRO B O 1
ATOM 4912 N N . HIS B 1 49 ? -12.578 6.848 -3.904 1 88.69 49 HIS B N 1
ATOM 4913 C CA . HIS B 1 49 ? -13.797 7.086 -3.143 1 88.69 49 HIS B CA 1
ATOM 4914 C C . HIS B 1 49 ? -13.484 7.578 -1.733 1 88.69 49 HIS B C 1
ATOM 4916 O O . HIS B 1 49 ? -14.031 8.586 -1.283 1 88.69 49 HIS B O 1
ATOM 4922 N N . ASP B 1 50 ? -12.633 6.891 -1.066 1 90.62 50 ASP B N 1
ATOM 4923 C CA . ASP B 1 50 ? -12.305 7.254 0.308 1 90.62 50 ASP B CA 1
ATOM 4924 C C . ASP B 1 50 ? -11.547 8.586 0.358 1 90.62 50 ASP B C 1
ATOM 4926 O O . ASP B 1 50 ? -11.742 9.375 1.279 1 90.62 50 ASP B O 1
ATOM 4930 N N . MET B 1 51 ? -10.656 8.812 -0.632 1 89.38 51 MET B N 1
ATOM 4931 C CA . MET B 1 51 ? -9.898 10.062 -0.685 1 89.38 51 MET B CA 1
ATOM 4932 C C . MET B 1 51 ? -10.82 11.258 -0.905 1 89.38 51 MET B C 1
ATOM 4934 O O . MET B 1 51 ? -10.562 12.352 -0.401 1 89.38 51 MET B O 1
ATOM 4938 N N . SER B 1 52 ? -11.906 11.047 -1.67 1 84.94 52 SER B N 1
ATOM 4939 C CA . SER B 1 52 ? -12.852 12.125 -1.937 1 84.94 52 SER B CA 1
ATOM 4940 C C . SER B 1 52 ? -13.523 12.602 -0.652 1 84.94 52 SER B C 1
ATOM 4942 O O . SER B 1 52 ? -14.008 13.734 -0.584 1 84.94 52 SER B O 1
ATOM 4944 N N . LYS B 1 53 ? -13.484 11.781 0.406 1 86.88 53 LYS B N 1
ATOM 4945 C CA . LYS B 1 53 ? -14.094 12.117 1.687 1 86.88 53 LYS B CA 1
ATOM 4946 C C . LYS B 1 53 ? -13.047 12.516 2.715 1 86.88 53 LYS B C 1
ATOM 4948 O O . LYS B 1 53 ? -13.352 12.688 3.895 1 86.88 53 LYS B O 1
ATOM 4953 N N . ASN B 1 54 ? -11.828 12.633 2.24 1 91.69 54 ASN B N 1
ATOM 4954 C CA . ASN B 1 54 ? -10.719 12.82 3.164 1 91.69 54 ASN B CA 1
ATOM 4955 C C . ASN B 1 54 ? -10.32 14.289 3.262 1 91.69 54 ASN B C 1
ATOM 4957 O O . ASN B 1 54 ? -9.141 14.609 3.453 1 91.69 54 ASN B O 1
ATOM 4961 N N . PHE B 1 55 ? -11.305 15.203 3.135 1 88.94 55 PHE B N 1
ATOM 4962 C CA . PHE B 1 55 ? -11.078 16.641 3.25 1 88.94 55 PHE B CA 1
ATOM 4963 C C . PHE B 1 55 ? -11.883 17.219 4.402 1 88.94 55 PHE B C 1
ATOM 4965 O O . PHE B 1 55 ? -12.977 16.734 4.707 1 88.94 55 PHE B O 1
ATOM 4972 N N . TRP B 1 56 ? -11.273 18.156 5.07 1 88.25 56 TRP B N 1
ATOM 4973 C CA . TRP B 1 56 ? -11.961 18.891 6.121 1 88.25 56 TRP B CA 1
ATOM 4974 C C . TRP B 1 56 ? -12.922 19.906 5.523 1 88.25 56 TRP B C 1
ATOM 4976 O O . TRP B 1 56 ? -12.492 20.891 4.902 1 88.25 56 TRP B O 1
ATOM 4986 N N . ASN B 1 57 ? -14.266 19.609 5.633 1 79.94 57 ASN B N 1
ATOM 4987 C CA . ASN B 1 57 ? -15.32 20.469 5.129 1 79.94 57 ASN B CA 1
ATOM 4988 C C . ASN B 1 57 ? -16.391 20.719 6.184 1 79.94 57 ASN B C 1
ATOM 4990 O O . ASN B 1 57 ? -17.453 20.109 6.145 1 79.94 57 ASN B O 1
ATOM 4994 N N . VAL B 1 58 ? -16.125 21.391 7.191 1 76.19 58 VAL B N 1
ATOM 4995 C CA . VAL B 1 58 ? -17.094 21.719 8.227 1 76.19 58 VAL B CA 1
ATOM 4996 C C . VAL B 1 58 ? -17.625 23.141 8.008 1 76.19 58 VAL B C 1
ATOM 4998 O O . VAL B 1 58 ? -16.844 24.078 7.82 1 76.19 58 VAL B O 1
ATOM 5001 N N . PRO B 1 59 ? -18.984 23.109 7.758 1 60.72 59 PRO B N 1
ATOM 5002 C CA . PRO B 1 59 ? -19.562 24.438 7.531 1 60.72 59 PRO B CA 1
ATOM 5003 C C . PRO B 1 59 ? -19.359 25.375 8.711 1 60.72 59 PRO B C 1
ATOM 5005 O O . PRO B 1 59 ? -19.297 24.938 9.859 1 60.72 59 PRO B O 1
ATOM 5008 N N . GLU B 1 60 ? -18.984 26.5 8.281 1 54.62 60 GLU B N 1
ATOM 5009 C CA . GLU B 1 60 ? -18.984 27.531 9.312 1 54.62 60 GLU B CA 1
ATOM 5010 C C . GLU B 1 60 ? -20.406 27.828 9.789 1 54.62 60 GLU B C 1
ATOM 5012 O O . GLU B 1 60 ? -21.359 27.703 9.023 1 54.62 60 GLU B O 1
ATOM 5017 N N . GLU B 1 61 ? -20.797 27.578 11.078 1 47.88 61 GLU B N 1
ATOM 5018 C CA . GLU B 1 61 ? -22.125 27.734 11.648 1 47.88 61 GLU B CA 1
ATOM 5019 C C . GLU B 1 61 ? -22.969 28.688 10.805 1 47.88 61 GLU B C 1
ATOM 5021 O O . GLU B 1 61 ? -24.156 28.438 10.586 1 47.88 61 GLU B O 1
ATOM 5026 N N . ASN B 1 62 ? -22.578 29.938 10.57 1 43.88 62 ASN B N 1
ATOM 5027 C CA . ASN B 1 62 ? -23.5 30.922 10.031 1 43.88 62 ASN B CA 1
ATOM 5028 C C . ASN B 1 62 ? -23.656 30.766 8.516 1 43.88 62 ASN B C 1
ATOM 5030 O O . ASN B 1 62 ? -24.375 31.547 7.883 1 43.88 62 ASN B O 1
ATOM 5034 N N . SER B 1 63 ? -22.938 29.891 7.949 1 43.44 63 SER B N 1
ATOM 5035 C CA . SER B 1 63 ? -22.953 29.938 6.492 1 43.44 63 SER B CA 1
ATOM 5036 C C . SER B 1 63 ? -23.938 28.922 5.918 1 43.44 63 SER B C 1
ATOM 5038 O O . SER B 1 63 ? -23.531 27.984 5.219 1 43.44 63 SER B O 1
ATOM 5040 N N . SER B 1 64 ? -24.906 28.625 6.473 1 40.41 64 SER B N 1
ATOM 5041 C CA . SER B 1 64 ? -25.891 27.688 5.949 1 40.41 64 SER B CA 1
ATOM 5042 C C . SER B 1 64 ? -26.281 28.031 4.516 1 40.41 64 SER B C 1
ATOM 5044 O O . SER B 1 64 ? -26.891 27.219 3.82 1 40.41 64 SER B O 1
ATOM 5046 N N . LYS B 1 65 ? -26.203 29.219 4.129 1 41.81 65 LYS B N 1
ATOM 5047 C CA . LYS B 1 65 ? -26.953 29.641 2.951 1 41.81 65 LYS B CA 1
ATOM 5048 C C . LYS B 1 65 ? -26.172 29.375 1.672 1 41.81 65 LYS B C 1
ATOM 5050 O O . LYS B 1 65 ? -26.719 29.438 0.572 1 41.81 65 LYS B O 1
ATOM 5055 N N . VAL B 1 66 ? -24.938 29.297 1.674 1 40.22 66 VAL B N 1
ATOM 5056 C CA . VAL B 1 66 ? -24.328 29.484 0.358 1 40.22 66 VAL B CA 1
ATOM 5057 C C . VAL B 1 66 ? -23.922 28.125 -0.214 1 40.22 66 VAL B C 1
ATOM 5059 O O . VAL B 1 66 ? -23.359 28.047 -1.309 1 40.22 66 VAL B O 1
ATOM 5062 N N . ARG B 1 67 ? -24.172 27.078 0.552 1 49.41 67 ARG B N 1
ATOM 5063 C CA . ARG B 1 67 ? -23.766 25.844 -0.112 1 49.41 67 ARG B CA 1
ATOM 5064 C C . ARG B 1 67 ? -24.953 25.172 -0.788 1 49.41 67 ARG B C 1
ATOM 5066 O O . ARG B 1 67 ? -26.062 25.172 -0.249 1 49.41 67 ARG B O 1
ATOM 5073 N N . PRO B 1 68 ? -24.844 24.859 -2.15 1 42.69 68 PRO B N 1
ATOM 5074 C CA . PRO B 1 68 ? -25.969 24.109 -2.715 1 42.69 68 PRO B CA 1
ATOM 5075 C C . PRO B 1 68 ? -26.469 23 -1.786 1 42.69 68 PRO B C 1
ATOM 5077 O O . PRO B 1 68 ? -25.672 22.375 -1.081 1 42.69 68 PRO B O 1
ATOM 5080 N N . LYS B 1 69 ? -27.734 22.859 -1.484 1 42.44 69 LYS B N 1
ATOM 5081 C CA . LYS B 1 69 ? -28.406 21.906 -0.61 1 42.44 69 LYS B CA 1
ATOM 5082 C C . LYS B 1 69 ? -27.719 20.547 -0.633 1 42.44 69 LYS B C 1
ATOM 5084 O O . LYS B 1 69 ? -27.547 19.906 0.411 1 42.44 69 LYS B O 1
ATOM 5089 N N . LYS B 1 70 ? -27.344 20.141 -1.728 1 42.44 70 LYS B N 1
ATOM 5090 C CA . LYS B 1 70 ? -26.797 18.797 -1.931 1 42.44 70 LYS B CA 1
ATOM 5091 C C . LYS B 1 70 ? -25.422 18.672 -1.299 1 42.44 70 LYS B C 1
ATOM 5093 O O . LYS B 1 70 ? -24.984 17.562 -0.954 1 42.44 70 LYS B O 1
ATOM 5098 N N . LEU B 1 71 ? -24.672 19.688 -1.262 1 43.75 71 LEU B N 1
ATOM 5099 C CA . LEU B 1 71 ? -23.312 19.688 -0.757 1 43.75 71 LEU B CA 1
ATOM 5100 C C . LEU B 1 71 ? -23.281 20.031 0.729 1 43.75 71 LEU B C 1
ATOM 5102 O O . LEU B 1 71 ? -22.25 19.859 1.389 1 43.75 71 LEU B O 1
ATOM 5106 N N . SER B 1 72 ? -24.266 20.797 1.232 1 44.12 72 SER B N 1
ATOM 5107 C CA . SER B 1 72 ? -24.328 21.312 2.6 1 44.12 72 SER B CA 1
ATOM 5108 C C . SER B 1 72 ? -24.203 20.172 3.613 1 44.12 72 SER B C 1
ATOM 5110 O O . SER B 1 72 ? -23.75 20.391 4.738 1 44.12 72 SER B O 1
ATOM 5112 N N . LYS B 1 73 ? -24.562 19.078 3.154 1 47.59 73 LYS B N 1
ATOM 5113 C CA . LYS B 1 73 ? -24.641 18 4.148 1 47.59 73 LYS B CA 1
ATOM 5114 C C . LYS B 1 73 ? -23.297 17.312 4.324 1 47.59 73 LYS B C 1
ATOM 5116 O O . LYS B 1 73 ? -23.156 16.406 5.148 1 47.59 73 LYS B O 1
ATOM 5121 N N . LEU B 1 74 ? -22.422 17.766 3.539 1 53.56 74 LEU B N 1
ATOM 5122 C CA . LEU B 1 74 ? -21.234 16.938 3.633 1 53.56 74 LEU B CA 1
ATOM 5123 C C . LEU B 1 74 ? -20.297 17.438 4.73 1 53.56 74 LEU B C 1
ATOM 5125 O O . LEU B 1 74 ? -19.5 18.344 4.504 1 53.56 74 LEU B O 1
ATOM 5129 N N . ASN B 1 75 ? -20.641 17.312 5.922 1 64.5 75 ASN B N 1
ATOM 5130 C CA . ASN B 1 75 ? -19.766 17.469 7.07 1 64.5 75 ASN B CA 1
ATOM 5131 C C . ASN B 1 75 ? -18.703 16.375 7.102 1 64.5 75 ASN B C 1
ATOM 5133 O O . ASN B 1 75 ? -18.969 15.25 7.535 1 64.5 75 ASN B O 1
ATOM 5137 N N . GLN B 1 76 ? -17.562 16.812 6.406 1 80.44 76 GLN B N 1
ATOM 5138 C CA . GLN B 1 76 ? -16.469 15.844 6.375 1 80.44 76 GLN B CA 1
ATOM 5139 C C . GLN B 1 76 ? -15.305 16.297 7.254 1 80.44 76 GLN B C 1
ATOM 5141 O O . GLN B 1 76 ? -14.867 17.453 7.168 1 80.44 76 GLN B O 1
ATOM 5146 N N . THR B 1 77 ? -14.969 15.523 8.172 1 88.62 77 THR B N 1
ATOM 5147 C CA . THR B 1 77 ? -13.836 15.781 9.047 1 88.62 77 THR B CA 1
ATOM 5148 C C . THR B 1 77 ? -12.609 14.992 8.594 1 88.62 77 THR B C 1
ATOM 5150 O O . THR B 1 77 ? -11.977 14.305 9.398 1 88.62 77 THR B O 1
ATOM 5153 N N . GLY B 1 78 ? -12.281 15.227 7.285 1 92.31 78 GLY B N 1
ATOM 5154 C CA . GLY B 1 78 ? -11.18 14.492 6.695 1 92.31 78 GLY B CA 1
ATOM 5155 C C . GLY B 1 78 ? -9.82 15.031 7.098 1 92.31 78 GLY B C 1
ATOM 5156 O O . GLY B 1 78 ? -9.734 16.031 7.809 1 92.31 78 GLY B O 1
ATOM 5157 N N . LEU B 1 79 ? -8.805 14.391 6.676 1 95.94 79 LEU B N 1
ATOM 5158 C CA . LEU B 1 79 ? -7.418 14.609 7.062 1 95.94 79 LEU B CA 1
ATOM 5159 C C . LEU B 1 79 ? -6.895 15.93 6.508 1 95.94 79 LEU B C 1
ATOM 5161 O O . LEU B 1 79 ? -6.145 16.641 7.18 1 95.94 79 LEU B O 1
ATOM 5165 N N . PHE B 1 80 ? -7.348 16.328 5.277 1 94.12 80 PHE B N 1
ATOM 5166 C CA . PHE B 1 80 ? -6.777 17.469 4.57 1 94.12 80 PHE B CA 1
ATOM 5167 C C . PHE B 1 80 ? -7.676 18.703 4.699 1 94.12 80 PHE B C 1
ATOM 5169 O O . PHE B 1 80 ? -8.844 18.656 4.32 1 94.12 80 PHE B O 1
ATOM 5176 N N . ASP B 1 81 ? -7.137 19.703 5.238 1 93.25 81 ASP B N 1
ATOM 5177 C CA . ASP B 1 81 ? -7.758 21.031 5.25 1 93.25 81 ASP B CA 1
ATOM 5178 C C . ASP B 1 81 ? -7.047 21.969 4.281 1 93.25 81 ASP B C 1
ATOM 5180 O O . ASP B 1 81 ? -5.949 22.453 4.566 1 93.25 81 ASP B O 1
ATOM 5184 N N . ILE B 1 82 ? -7.664 22.219 3.127 1 89.5 82 ILE B N 1
ATOM 5185 C CA . ILE B 1 82 ? -7.102 23.062 2.074 1 89.5 82 ILE B CA 1
ATOM 5186 C C . ILE B 1 82 ? -7.832 24.406 2.037 1 89.5 82 ILE B C 1
ATOM 5188 O O . ILE B 1 82 ? -9.055 24.453 1.891 1 89.5 82 ILE B O 1
ATOM 5192 N N . ARG B 1 83 ? -7.047 25.391 2.166 1 89.12 83 ARG B N 1
ATOM 5193 C CA . ARG B 1 83 ? -7.605 26.734 2.215 1 89.12 83 ARG B CA 1
ATOM 5194 C C . ARG B 1 83 ? -7.047 27.609 1.093 1 89.12 83 ARG B C 1
ATOM 5196 O O . ARG B 1 83 ? -5.848 27.578 0.813 1 89.12 83 ARG B O 1
ATOM 5203 N N . ASN B 1 84 ? -7.902 28.297 0.438 1 86.5 84 ASN B N 1
ATOM 5204 C CA . ASN B 1 84 ? -7.531 29.172 -0.676 1 86.5 84 ASN B CA 1
ATOM 5205 C C . ASN B 1 84 ? -7.668 30.641 -0.307 1 86.5 84 ASN B C 1
ATOM 5207 O O . ASN B 1 84 ? -8.719 31.062 0.165 1 86.5 84 ASN B O 1
ATOM 5211 N N . TYR B 1 85 ? -6.629 31.359 -0.422 1 90.38 85 TYR B N 1
ATOM 5212 C CA . TYR B 1 85 ? -6.602 32.812 -0.196 1 90.38 85 TYR B CA 1
ATOM 5213 C C . TYR B 1 85 ? -5.996 33.531 -1.389 1 90.38 85 TYR B C 1
ATOM 5215 O O . TYR B 1 85 ? -5.477 32.906 -2.312 1 90.38 85 TYR B O 1
ATOM 5223 N N . LYS B 1 86 ? -6.141 34.844 -1.366 1 88.31 86 LYS B N 1
ATOM 5224 C CA . LYS B 1 86 ? -5.555 35.625 -2.453 1 88.31 86 LYS B CA 1
ATOM 5225 C C . LYS B 1 86 ? -4.039 35.469 -2.498 1 88.31 86 LYS B C 1
ATOM 5227 O O . LYS B 1 86 ? -3.342 35.844 -1.552 1 88.31 86 LYS B O 1
ATOM 5232 N N . ASN B 1 87 ? -3.529 34.844 -3.502 1 91.56 87 ASN B N 1
ATOM 5233 C CA . ASN B 1 87 ? -2.121 34.656 -3.836 1 91.56 87 ASN B CA 1
ATOM 5234 C C . ASN B 1 87 ? -1.475 33.594 -2.957 1 91.56 87 ASN B C 1
ATOM 5236 O O . ASN B 1 87 ? -0.258 33.406 -3.002 1 91.56 87 ASN B O 1
ATOM 5240 N N . MET B 1 88 ? -2.307 32.938 -2.152 1 93.06 88 MET B N 1
ATOM 5241 C CA . MET B 1 88 ? -1.717 31.953 -1.258 1 93.06 88 MET B CA 1
ATOM 5242 C C . MET B 1 88 ? -2.729 30.875 -0.904 1 93.06 88 MET B C 1
ATOM 5244 O O . MET B 1 88 ? -3.771 31.156 -0.315 1 93.06 88 MET B O 1
ATOM 5248 N N . ASP B 1 89 ? -2.422 29.672 -1.25 1 90.19 89 ASP B N 1
ATOM 5249 C CA . ASP B 1 89 ? -3.139 28.5 -0.732 1 90.19 89 ASP B CA 1
ATOM 5250 C C . ASP B 1 89 ? -2.357 27.844 0.398 1 90.19 89 ASP B C 1
ATOM 5252 O O . ASP B 1 89 ? -1.129 27.938 0.45 1 90.19 89 ASP B O 1
ATOM 5256 N N . VAL B 1 90 ? -3.104 27.297 1.338 1 94.5 90 VAL B N 1
ATOM 5257 C CA . VAL B 1 90 ? -2.449 26.625 2.457 1 94.5 90 VAL B CA 1
ATOM 5258 C C . VAL B 1 90 ? -3.047 25.234 2.645 1 94.5 90 VAL B C 1
ATOM 5260 O O . VAL B 1 90 ? -4.266 25.062 2.578 1 94.5 90 VAL B O 1
ATOM 5263 N N . VAL B 1 91 ? -2.189 24.234 2.768 1 93.94 91 VAL B N 1
ATOM 5264 C CA . VAL B 1 91 ? -2.611 22.875 3.057 1 93.94 91 VAL B CA 1
ATOM 5265 C C . VAL B 1 91 ? -2.203 22.5 4.48 1 93.94 91 VAL B C 1
ATOM 5267 O O . VAL B 1 91 ? -1.018 22.516 4.82 1 93.94 91 VAL B O 1
ATOM 5270 N N . ILE B 1 92 ? -3.174 22.188 5.324 1 95.81 92 ILE B N 1
ATOM 5271 C CA . ILE B 1 92 ? -2.898 21.766 6.691 1 95.81 92 ILE B CA 1
ATOM 5272 C C . ILE B 1 92 ? -3.658 20.469 6.996 1 95.81 92 ILE B C 1
ATOM 5274 O O . ILE B 1 92 ? -4.395 19.969 6.148 1 95.81 92 ILE B O 1
ATOM 5278 N N . SER B 1 93 ? -3.357 19.922 8.109 1 96.12 93 SER B N 1
ATOM 5279 C CA . SER B 1 93 ? -3.9 18.609 8.461 1 96.12 93 SER B CA 1
ATOM 5280 C C . SER B 1 93 ? -4.836 18.703 9.656 1 96.12 93 SER B C 1
ATOM 5282 O O . SER B 1 93 ? -4.672 19.578 10.516 1 96.12 93 SER B O 1
ATOM 5284 N N . ALA B 1 94 ? -5.852 17.891 9.656 1 96.31 94 ALA B N 1
ATOM 5285 C CA . ALA B 1 94 ? -6.723 17.672 10.812 1 96.31 94 ALA B CA 1
ATOM 5286 C C . ALA B 1 94 ? -6.699 16.203 11.242 1 96.31 94 ALA B C 1
ATOM 5288 O O . ALA B 1 94 ? -7.156 15.32 10.508 1 96.31 94 ALA B O 1
ATOM 5289 N N . GLY B 1 95 ? -6.148 15.93 12.367 1 98.06 95 GLY B N 1
ATOM 5290 C CA . GLY B 1 95 ? -6.023 14.602 12.945 1 98.06 95 GLY B CA 1
ATOM 5291 C C . GLY B 1 95 ? -5.125 14.57 14.164 1 98.06 95 GLY B C 1
ATOM 5292 O O . GLY B 1 95 ? -4.34 15.492 14.391 1 98.06 95 GLY B O 1
ATOM 5293 N N . LEU B 1 96 ? -5.312 13.508 14.977 1 98.75 96 LEU B N 1
ATOM 5294 C CA . LEU B 1 96 ? -4.449 13.336 16.141 1 98.75 96 LEU B CA 1
ATOM 5295 C C . LEU B 1 96 ? -2.994 13.172 15.719 1 98.75 96 LEU B C 1
ATOM 5297 O O . LEU B 1 96 ? -2.592 12.094 15.273 1 98.75 96 LEU B O 1
ATOM 5301 N N . GLY B 1 97 ? -2.209 14.141 15.852 1 98.62 97 GLY B N 1
ATOM 5302 C CA . GLY B 1 97 ? -0.845 14.25 15.367 1 98.62 97 GLY B CA 1
ATOM 5303 C C . GLY B 1 97 ? -0.622 15.469 14.484 1 98.62 97 GLY B C 1
ATOM 5304 O O . GLY B 1 97 ? 0.52 15.812 14.172 1 98.62 97 GLY B O 1
ATOM 5305 N N . GLY B 1 98 ? -1.749 16.109 14.078 1 98.25 98 GLY B N 1
ATOM 5306 C CA . GLY B 1 98 ? -1.68 17.344 13.312 1 98.25 98 GLY B CA 1
ATOM 5307 C C . GLY B 1 98 ? -0.856 17.203 12.047 1 98.25 98 GLY B C 1
ATOM 5308 O O . GLY B 1 98 ? -0.996 16.234 11.305 1 98.25 98 GLY B O 1
ATOM 5309 N N . GLY B 1 99 ? -0.049 18.203 11.797 1 97.81 99 GLY B N 1
ATOM 5310 C CA . GLY B 1 99 ? 0.722 18.281 10.57 1 97.81 99 GLY B CA 1
ATOM 5311 C C . GLY B 1 99 ? 1.679 17.109 10.398 1 97.81 99 GLY B C 1
ATOM 5312 O O . GLY B 1 99 ? 2.074 16.781 9.281 1 97.81 99 GLY B O 1
ATOM 5313 N N . SER B 1 100 ? 2.025 16.406 11.508 1 98.5 100 SER B N 1
ATOM 5314 C CA . SER B 1 100 ? 2.975 15.297 11.414 1 98.5 100 SER B CA 1
ATOM 5315 C C . SER B 1 100 ? 2.385 14.125 10.633 1 98.5 100 SER B C 1
ATOM 5317 O O . SER B 1 100 ? 3.115 13.242 10.188 1 98.5 100 SER B O 1
ATOM 5319 N N . LEU B 1 101 ? 1.059 14.133 10.43 1 98.56 101 LEU B N 1
ATOM 5320 C CA . LEU B 1 101 ? 0.401 13.047 9.711 1 98.56 101 LEU B CA 1
ATOM 5321 C C . LEU B 1 101 ? 0.644 13.156 8.211 1 98.56 101 LEU B C 1
ATOM 5323 O O . LEU B 1 101 ? 0.601 12.156 7.488 1 98.56 101 LEU B O 1
ATOM 5327 N N . ILE B 1 102 ? 0.948 14.414 7.742 1 98 102 ILE B N 1
ATOM 5328 C CA . ILE B 1 102 ? 1.062 14.57 6.297 1 98 102 ILE B CA 1
ATOM 5329 C C . ILE B 1 102 ? 2.389 15.25 5.953 1 98 102 ILE B C 1
ATOM 5331 O O . ILE B 1 102 ? 2.6 15.672 4.816 1 98 102 ILE B O 1
ATOM 5335 N N . TYR B 1 103 ? 3.322 15.398 6.922 1 97.38 103 TYR B N 1
ATOM 5336 C CA . TYR B 1 103 ? 4.59 16.047 6.621 1 97.38 103 TYR B CA 1
ATOM 5337 C C . TYR B 1 103 ? 5.582 15.07 6.012 1 97.38 103 TYR B C 1
ATOM 5339 O O . TYR B 1 103 ? 5.387 13.852 6.09 1 97.38 103 TYR B O 1
ATOM 5347 N N . ALA B 1 104 ? 6.625 15.586 5.398 1 97.06 104 ALA B N 1
ATOM 5348 C CA . ALA B 1 104 ? 7.625 14.758 4.727 1 97.06 104 ALA B CA 1
ATOM 5349 C C . ALA B 1 104 ? 8.805 14.477 5.645 1 97.06 104 ALA B C 1
ATOM 5351 O O . ALA B 1 104 ? 9.922 14.219 5.176 1 97.06 104 ALA B O 1
ATOM 5352 N N . ASN B 1 105 ? 8.695 14.609 6.914 1 96.38 105 ASN B N 1
ATOM 5353 C CA . ASN B 1 105 ? 9.484 13.984 7.973 1 96.38 105 ASN B CA 1
ATOM 5354 C C . ASN B 1 105 ? 10.828 14.688 8.164 1 96.38 105 ASN B C 1
ATOM 5356 O O . ASN B 1 105 ? 11.695 14.188 8.883 1 96.38 105 ASN B O 1
ATOM 5360 N N . VAL B 1 106 ? 11.086 15.836 7.602 1 96.81 106 VAL B N 1
ATOM 5361 C CA . VAL B 1 106 ? 12.438 16.375 7.629 1 96.81 106 VAL B CA 1
ATOM 5362 C C . VAL B 1 106 ? 12.664 17.125 8.938 1 96.81 106 VAL B C 1
ATOM 5364 O O . VAL B 1 106 ? 11.805 17.891 9.383 1 96.81 106 VAL B O 1
ATOM 5367 N N . PHE B 1 107 ? 13.719 16.828 9.539 1 93.12 107 PHE B N 1
ATOM 5368 C CA . PHE B 1 107 ? 14.32 17.562 10.641 1 93.12 107 PHE B CA 1
ATOM 5369 C C . PHE B 1 107 ? 15.516 18.375 10.164 1 93.12 107 PHE B C 1
ATOM 5371 O O . PHE B 1 107 ? 16.547 17.797 9.789 1 93.12 107 PHE B O 1
ATOM 5378 N N . LEU B 1 108 ? 15.422 19.656 10.195 1 94.44 108 LEU B N 1
ATOM 5379 C CA . LEU B 1 108 ? 16.531 20.516 9.766 1 94.44 108 LEU B CA 1
ATOM 5380 C C . LEU B 1 108 ? 16.641 21.75 10.656 1 94.44 108 LEU B C 1
ATOM 5382 O O . LEU B 1 108 ? 15.688 22.547 10.742 1 94.44 108 LEU B O 1
ATOM 5386 N N . GLU B 1 109 ? 17.781 21.906 11.312 1 94.75 109 GLU B N 1
ATOM 5387 C CA . GLU B 1 109 ? 18.062 23.109 12.102 1 94.75 109 GLU B CA 1
ATOM 5388 C C . GLU B 1 109 ? 18.453 24.281 11.211 1 94.75 109 GLU B C 1
ATOM 5390 O O . GLU B 1 109 ? 19.359 24.156 10.383 1 94.75 109 GLU B O 1
ATOM 5395 N N . PRO B 1 110 ? 17.781 25.391 11.359 1 95.38 110 PRO B N 1
ATOM 5396 C CA . PRO B 1 110 ? 18.188 26.547 10.555 1 95.38 110 PRO B CA 1
ATOM 5397 C C . PRO B 1 110 ? 19.516 27.141 11 1 95.38 110 PRO B C 1
ATOM 5399 O O . PRO B 1 110 ? 19.953 26.906 12.125 1 95.38 110 PRO B O 1
ATOM 5402 N N . PRO B 1 111 ? 20.156 27.859 10.07 1 95.25 111 PRO B N 1
ATOM 5403 C CA . PRO B 1 111 ? 21.406 28.531 10.461 1 95.25 111 PRO B CA 1
ATOM 5404 C C . PRO B 1 111 ? 21.172 29.703 11.398 1 95.25 111 PRO B C 1
ATOM 5406 O O . PRO B 1 111 ? 20.031 30.188 11.523 1 95.25 111 PRO B O 1
ATOM 5409 N N . ASP B 1 112 ? 22.219 30.234 11.984 1 95.19 112 ASP B N 1
ATOM 5410 C CA . ASP B 1 112 ? 22.172 31.25 13.016 1 95.19 112 ASP B CA 1
ATOM 5411 C C . ASP B 1 112 ? 21.562 32.562 12.484 1 95.19 112 ASP B C 1
ATOM 5413 O O . ASP B 1 112 ? 20.797 33.219 13.188 1 95.19 112 ASP B O 1
ATOM 5417 N N . HIS B 1 113 ? 21.812 32.812 11.281 1 95 113 HIS B N 1
ATOM 5418 C CA . HIS B 1 113 ? 21.453 34.125 10.75 1 95 113 HIS B CA 1
ATOM 5419 C C . HIS B 1 113 ? 19.953 34.25 10.5 1 95 113 HIS B C 1
ATOM 5421 O O . HIS B 1 113 ? 19.438 35.312 10.266 1 95 113 HIS B O 1
ATOM 5427 N N . ILE B 1 114 ? 19.266 33.125 10.609 1 95.12 114 ILE B N 1
ATOM 5428 C CA . ILE B 1 114 ? 17.812 33.125 10.477 1 95.12 114 ILE B CA 1
ATOM 5429 C C . ILE B 1 114 ? 17.203 33.875 11.656 1 95.12 114 ILE B C 1
ATOM 5431 O O . ILE B 1 114 ? 16.172 34.531 11.516 1 95.12 114 ILE B O 1
ATOM 5435 N N . PHE B 1 115 ? 17.812 33.75 12.773 1 95.88 115 PHE B N 1
ATOM 5436 C CA . PHE B 1 115 ? 17.359 34.438 13.977 1 95.88 115 PHE B CA 1
ATOM 5437 C C . PHE B 1 115 ? 17.859 35.875 14 1 95.88 115 PHE B C 1
ATOM 5439 O O . PHE B 1 115 ? 18.625 36.25 14.891 1 95.88 115 PHE B O 1
ATOM 5446 N N . ASP B 1 116 ? 17.281 36.656 13.141 1 94.25 116 ASP B N 1
ATOM 5447 C CA . ASP B 1 116 ? 17.719 38.031 12.914 1 94.25 116 ASP B CA 1
ATOM 5448 C C . ASP B 1 116 ? 17.141 38.969 13.969 1 94.25 116 ASP B C 1
ATOM 5450 O O . ASP B 1 116 ? 16.766 38.531 15.062 1 94.25 116 ASP B O 1
ATOM 5454 N N . GLU B 1 117 ? 17.078 40.219 13.641 1 94 117 GLU B N 1
ATOM 5455 C CA . GLU B 1 117 ? 16.688 41.25 14.617 1 94 117 GLU B CA 1
ATOM 5456 C C . GLU B 1 117 ? 15.211 41.156 14.945 1 94 117 GLU B C 1
ATOM 5458 O O . GLU B 1 117 ? 14.766 41.719 15.953 1 94 117 GLU B O 1
ATOM 5463 N N . ARG B 1 118 ? 14.516 40.531 14.164 1 94.44 118 ARG B N 1
ATOM 5464 C CA . ARG B 1 118 ? 13.078 40.406 14.398 1 94.44 118 ARG B CA 1
ATOM 5465 C C . ARG B 1 118 ? 12.789 39.406 15.508 1 94.44 118 ARG B C 1
ATOM 5467 O O . ARG B 1 118 ? 11.703 39.438 16.094 1 94.44 118 ARG B O 1
ATOM 5474 N N . TRP B 1 119 ? 13.742 38.562 15.672 1 97.31 119 TRP B N 1
ATOM 5475 C CA . TRP B 1 119 ? 13.641 37.656 16.828 1 97.31 119 TRP B CA 1
ATOM 5476 C C . TRP B 1 119 ? 14.102 38.375 18.094 1 97.31 119 TRP B C 1
ATOM 5478 O O . TRP B 1 119 ? 15.055 39.156 18.062 1 97.31 119 TRP B O 1
ATOM 5488 N N . PRO B 1 120 ? 13.391 38 19.219 1 96.44 120 PRO B N 1
ATOM 5489 C CA . PRO B 1 120 ? 13.883 38.562 20.469 1 96.44 120 PRO B CA 1
ATOM 5490 C C . PRO B 1 120 ? 15.336 38.188 20.766 1 96.44 120 PRO B C 1
ATOM 5492 O O . PRO B 1 120 ? 15.758 37.062 20.438 1 96.44 120 PRO B O 1
ATOM 5495 N N . ALA B 1 121 ? 16.031 39 21.484 1 92.94 121 ALA B N 1
ATOM 5496 C CA . ALA B 1 121 ? 17.469 38.812 21.719 1 92.94 121 ALA B CA 1
ATOM 5497 C C . ALA B 1 121 ? 17.75 37.562 22.5 1 92.94 121 ALA B C 1
ATOM 5499 O O . ALA B 1 121 ? 18.797 36.906 22.312 1 92.94 121 ALA B O 1
ATOM 5500 N N . ASN B 1 122 ? 16.828 37.156 23.234 1 91.94 122 ASN B N 1
ATOM 5501 C CA . ASN B 1 122 ? 17.062 36 24.078 1 91.94 122 ASN B CA 1
ATOM 5502 C C . ASN B 1 122 ? 16.641 34.719 23.375 1 91.94 122 ASN B C 1
ATOM 5504 O O . ASN B 1 122 ? 16.688 33.625 23.969 1 91.94 122 ASN B O 1
ATOM 5508 N N . ILE B 1 123 ? 16.172 34.875 22.203 1 93.62 123 ILE B N 1
ATOM 5509 C CA . ILE B 1 123 ? 15.773 33.688 21.422 1 93.62 123 ILE B CA 1
ATOM 5510 C C . ILE B 1 123 ? 16.578 33.656 20.125 1 93.62 123 ILE B C 1
ATOM 5512 O O . ILE B 1 123 ? 16.094 34 19.062 1 93.62 123 ILE B O 1
ATOM 5516 N N . LYS B 1 124 ? 17.766 33.219 20.266 1 92.88 124 LYS B N 1
ATOM 5517 C CA . LYS B 1 124 ? 18.656 32.938 19.141 1 92.88 124 LYS B CA 1
ATOM 5518 C C . LYS B 1 124 ? 18.969 31.453 19.016 1 92.88 124 LYS B C 1
ATOM 5520 O O . LYS B 1 124 ? 18.484 30.656 19.812 1 92.88 124 LYS B O 1
ATOM 5525 N N . LYS B 1 125 ? 19.703 31.172 18.016 1 93.25 125 LYS B N 1
ATOM 5526 C CA . LYS B 1 125 ? 20 29.781 17.734 1 93.25 125 LYS B CA 1
ATOM 5527 C C . LYS B 1 125 ? 20.625 29.094 18.953 1 93.25 125 LYS B C 1
ATOM 5529 O O . LYS B 1 125 ? 20.234 27.984 19.312 1 93.25 125 LYS B O 1
ATOM 5534 N N . LYS B 1 126 ? 21.469 29.703 19.516 1 93.88 126 LYS B N 1
ATOM 5535 C CA . LYS B 1 126 ? 22.188 29.156 20.656 1 93.88 126 LYS B CA 1
ATOM 5536 C C . LYS B 1 126 ? 21.219 28.781 21.781 1 93.88 126 LYS B C 1
ATOM 5538 O O . LYS B 1 126 ? 21.391 27.766 22.453 1 93.88 126 LYS B O 1
ATOM 5543 N N . SER B 1 127 ? 20.234 29.594 21.984 1 93.69 127 SER B N 1
ATOM 5544 C CA . SER B 1 127 ? 19.281 29.375 23.062 1 93.69 127 SER B CA 1
ATOM 5545 C C . SER B 1 127 ? 18.344 28.219 22.734 1 93.69 127 SER B C 1
ATOM 5547 O O . SER B 1 127 ? 17.781 27.609 23.641 1 93.69 127 SER B O 1
ATOM 5549 N N . LEU B 1 128 ? 18.203 27.875 21.469 1 96.25 128 LEU B N 1
ATOM 5550 C CA . LEU B 1 128 ? 17.25 26.828 21.062 1 96.25 128 LEU B CA 1
ATOM 5551 C C . LEU B 1 128 ? 17.953 25.5 20.844 1 96.25 128 LEU B C 1
ATOM 5553 O O . LEU B 1 128 ? 17.312 24.453 20.781 1 96.25 128 LEU B O 1
ATOM 5557 N N . THR B 1 129 ? 19.266 25.484 20.75 1 96.62 129 THR B N 1
ATOM 5558 C CA . THR B 1 129 ? 20.062 24.328 20.406 1 96.62 129 THR B CA 1
ATOM 5559 C C . THR B 1 129 ? 19.766 23.156 21.344 1 96.62 129 THR B C 1
ATOM 5561 O O . THR B 1 129 ? 19.578 22.031 20.891 1 96.62 129 THR B O 1
ATOM 5564 N N . PRO B 1 130 ? 19.688 23.453 22.703 1 97.12 130 PRO B N 1
ATOM 5565 C CA . PRO B 1 130 ? 19.391 22.328 23.578 1 97.12 130 PRO B CA 1
ATOM 5566 C C . PRO B 1 130 ? 18.016 21.703 23.297 1 97.12 130 PRO B C 1
ATOM 5568 O O . PRO B 1 130 ? 17.859 20.484 23.422 1 97.12 130 PRO B O 1
ATOM 5571 N N . TYR B 1 131 ? 17.094 22.484 22.938 1 98.12 131 TYR B N 1
ATOM 5572 C CA . TYR B 1 131 ? 15.75 21.984 22.656 1 98.12 131 TYR B CA 1
ATOM 5573 C C . TYR B 1 131 ? 15.711 21.234 21.344 1 98.12 131 TYR B C 1
ATOM 5575 O O . TYR B 1 131 ? 15 20.234 21.203 1 98.12 131 TYR B O 1
ATOM 5583 N N . TYR B 1 132 ? 16.484 21.719 20.312 1 97.62 132 TYR B N 1
ATOM 5584 C CA . TYR B 1 132 ? 16.625 20.969 19.062 1 97.62 132 TYR B CA 1
ATOM 5585 C C . TYR B 1 132 ? 17.141 19.562 19.312 1 97.62 132 TYR B C 1
ATOM 5587 O O . TYR B 1 132 ? 16.641 18.594 18.734 1 97.62 132 TYR B O 1
ATOM 5595 N N . LYS B 1 133 ? 18.094 19.453 20.203 1 97.94 133 LYS B N 1
ATOM 5596 C CA . LYS B 1 133 ? 18.703 18.172 20.516 1 97.94 133 LYS B CA 1
ATOM 5597 C C . LYS B 1 133 ? 17.688 17.219 21.141 1 97.94 133 LYS B C 1
ATOM 5599 O O . LYS B 1 133 ? 17.641 16.031 20.797 1 97.94 133 LYS B O 1
ATOM 5604 N N . ILE B 1 134 ? 16.891 17.75 22.031 1 98.12 134 ILE B N 1
ATOM 5605 C CA . ILE B 1 134 ? 15.859 16.969 22.703 1 98.12 134 ILE B CA 1
ATOM 5606 C C . ILE B 1 134 ? 14.836 16.469 21.688 1 98.12 134 ILE B C 1
ATOM 5608 O O . ILE B 1 134 ? 14.477 15.297 21.672 1 98.12 134 ILE B O 1
ATOM 5612 N N . VAL B 1 135 ? 14.398 17.359 20.844 1 98.19 135 VAL B N 1
ATOM 5613 C CA . VAL B 1 135 ? 13.383 17.031 19.859 1 98.19 135 VAL B CA 1
ATOM 5614 C C . VAL B 1 135 ? 13.922 15.977 18.891 1 98.19 135 VAL B C 1
ATOM 5616 O O . VAL B 1 135 ? 13.227 15.023 18.531 1 98.19 135 VAL B O 1
ATOM 5619 N N . LYS B 1 136 ? 15.18 16.141 18.469 1 98.06 136 LYS B N 1
ATOM 5620 C CA . LYS B 1 136 ? 15.82 15.188 17.562 1 98.06 136 LYS B CA 1
ATOM 5621 C C . LYS B 1 136 ? 15.836 13.789 18.172 1 98.06 136 LYS B C 1
ATOM 5623 O O . LYS B 1 136 ? 15.539 12.805 17.484 1 98.06 136 LYS B O 1
ATOM 5628 N N . ASP B 1 137 ? 16.172 13.789 19.406 1 98 137 ASP B N 1
ATOM 5629 C CA . ASP B 1 137 ? 16.25 12.516 20.125 1 98 137 ASP B CA 1
ATOM 5630 C C . ASP B 1 137 ? 14.875 11.891 20.281 1 98 137 ASP B C 1
ATOM 5632 O O . ASP B 1 137 ? 14.703 10.688 20.062 1 98 137 ASP B O 1
ATOM 5636 N N . VAL B 1 138 ? 13.898 12.633 20.641 1 98.12 138 VAL B N 1
ATOM 5637 C CA . VAL B 1 138 ? 12.555 12.125 20.875 1 98.12 138 VAL B CA 1
ATOM 5638 C C . VAL B 1 138 ? 11.961 11.594 19.562 1 98.12 138 VAL B C 1
ATOM 5640 O O . VAL B 1 138 ? 11.359 10.516 19.547 1 98.12 138 VAL B O 1
ATOM 5643 N N . LEU B 1 139 ? 12.188 12.328 18.5 1 97.94 139 LEU B N 1
ATOM 5644 C CA . LEU B 1 139 ? 11.57 11.961 17.234 1 97.94 139 LEU B CA 1
ATOM 5645 C C . LEU B 1 139 ? 12.43 10.938 16.484 1 97.94 139 LEU B C 1
ATOM 5647 O O . LEU B 1 139 ? 11.992 10.383 15.477 1 97.94 139 LEU B O 1
ATOM 5651 N N . GLY B 1 140 ? 13.602 10.648 17 1 97.06 140 GLY B N 1
ATOM 5652 C CA . GLY B 1 140 ? 14.477 9.672 16.375 1 97.06 140 GLY B CA 1
ATOM 5653 C C . GLY B 1 140 ? 14.938 10.078 14.992 1 97.06 140 GLY B C 1
ATOM 5654 O O . GLY B 1 140 ? 14.969 9.25 14.078 1 97.06 140 GLY B O 1
ATOM 5655 N N . SER B 1 141 ? 15.242 11.352 14.82 1 97.62 141 SER B N 1
ATOM 5656 C CA . SER B 1 141 ? 15.625 11.891 13.523 1 97.62 141 SER B CA 1
ATOM 5657 C C . SER B 1 141 ? 16.969 11.336 13.062 1 97.62 141 SER B C 1
ATOM 5659 O O . SER B 1 141 ? 17.938 11.336 13.828 1 97.62 141 SER B O 1
ATOM 5661 N N . ARG B 1 142 ? 17.047 10.867 11.836 1 97.12 142 ARG B N 1
ATOM 5662 C CA . ARG B 1 142 ? 18.266 10.32 11.25 1 97.12 142 ARG B CA 1
ATOM 5663 C C . ARG B 1 142 ? 18.172 10.25 9.734 1 97.12 142 ARG B C 1
ATOM 5665 O O . ARG B 1 142 ? 17.078 10.328 9.172 1 97.12 142 ARG B O 1
ATOM 5672 N N . PRO B 1 143 ? 19.266 10.172 9.055 1 97 143 PRO B N 1
ATOM 5673 C CA . PRO B 1 143 ? 19.203 9.938 7.609 1 97 143 PRO B CA 1
ATOM 5674 C C . PRO B 1 143 ? 18.719 8.531 7.262 1 97 143 PRO B C 1
ATOM 5676 O O . PRO B 1 143 ? 18.656 7.664 8.133 1 97 143 PRO B O 1
ATOM 5679 N N . ILE B 1 144 ? 18.344 8.352 6.062 1 96.31 144 ILE B N 1
ATOM 5680 C CA . ILE B 1 144 ? 18.047 7.008 5.59 1 96.31 144 ILE B CA 1
ATOM 5681 C C . ILE B 1 144 ? 19.25 6.098 5.84 1 96.31 144 ILE B C 1
ATOM 5683 O O . ILE B 1 144 ? 20.406 6.535 5.742 1 96.31 144 ILE B O 1
ATOM 5687 N N . PRO B 1 145 ? 19 4.879 6.199 1 94.81 145 PRO B N 1
ATOM 5688 C CA . PRO B 1 145 ? 20.125 3.971 6.414 1 94.81 145 PRO B CA 1
ATOM 5689 C C . PRO B 1 145 ? 20.953 3.752 5.148 1 94.81 145 PRO B C 1
ATOM 5691 O O . PRO B 1 145 ? 20.406 3.576 4.062 1 94.81 145 PRO B O 1
ATOM 5694 N N . LEU B 1 146 ? 22.266 3.895 5.293 1 86.06 146 LEU B N 1
ATOM 5695 C CA . LEU B 1 146 ? 23.188 3.666 4.188 1 86.06 146 LEU B CA 1
ATOM 5696 C C . LEU B 1 146 ? 23.891 2.318 4.332 1 86.06 146 LEU B C 1
ATOM 5698 O O . LEU B 1 146 ? 24.906 2.207 5.027 1 86.06 146 LEU B O 1
ATOM 5702 N N . ASN B 1 147 ? 23.281 1.303 4.359 1 82.75 147 ASN B N 1
ATOM 5703 C CA . ASN B 1 147 ? 23.922 -0.008 4.457 1 82.75 147 ASN B CA 1
ATOM 5704 C C . ASN B 1 147 ? 23.922 -0.729 3.111 1 82.75 147 ASN B C 1
ATOM 5706 O O . ASN B 1 147 ? 23.641 -0.121 2.076 1 82.75 147 ASN B O 1
ATOM 5710 N N . ASP B 1 148 ? 24.344 -1.935 3.072 1 84.94 148 ASP B N 1
ATOM 5711 C CA . ASP B 1 148 ? 24.562 -2.67 1.831 1 84.94 148 ASP B CA 1
ATOM 5712 C C . ASP B 1 148 ? 23.266 -3.357 1.37 1 84.94 148 ASP B C 1
ATOM 5714 O O . ASP B 1 148 ? 23.281 -4.137 0.416 1 84.94 148 ASP B O 1
ATOM 5718 N N . ASP B 1 149 ? 22.172 -2.938 1.984 1 89.81 149 ASP B N 1
ATOM 5719 C CA . ASP B 1 149 ? 20.906 -3.486 1.511 1 89.81 149 ASP B CA 1
ATOM 5720 C C . ASP B 1 149 ? 20.438 -2.777 0.24 1 89.81 149 ASP B C 1
ATOM 5722 O O . ASP B 1 149 ? 20.062 -1.606 0.28 1 89.81 149 ASP B O 1
ATOM 5726 N N . PRO B 1 150 ? 20.469 -3.512 -0.836 1 91.94 150 PRO B N 1
ATOM 5727 C CA . PRO B 1 150 ? 20.094 -2.871 -2.098 1 91.94 150 PRO B CA 1
ATOM 5728 C C . PRO B 1 150 ? 18.656 -2.33 -2.076 1 91.94 150 PRO B C 1
ATOM 5730 O O . PRO B 1 150 ? 18.344 -1.386 -2.803 1 91.94 150 PRO B O 1
ATOM 5733 N N . ARG B 1 151 ? 17.859 -2.812 -1.195 1 93.75 151 ARG B N 1
ATOM 5734 C CA . ARG B 1 151 ? 16.469 -2.383 -1.128 1 93.75 151 ARG B CA 1
ATOM 5735 C C . ARG B 1 151 ? 16.344 -1.032 -0.432 1 93.75 151 ARG B C 1
ATOM 5737 O O . ARG B 1 151 ? 15.281 -0.417 -0.442 1 93.75 151 ARG B O 1
ATOM 5744 N N . ARG B 1 152 ? 17.406 -0.559 0.137 1 94.94 152 ARG B N 1
ATOM 5745 C CA . ARG B 1 152 ? 17.344 0.723 0.832 1 94.94 152 ARG B CA 1
ATOM 5746 C C . ARG B 1 152 ? 17.984 1.826 0.005 1 94.94 152 ARG B C 1
ATOM 5748 O O . ARG B 1 152 ? 18.047 2.982 0.432 1 94.94 152 ARG B O 1
ATOM 5755 N N . LYS B 1 153 ? 18.453 1.462 -1.2 1 94.38 153 LYS B N 1
ATOM 5756 C CA . LYS B 1 153 ? 19.031 2.457 -2.102 1 94.38 153 LYS B CA 1
ATOM 5757 C C . LYS B 1 153 ? 17.938 3.287 -2.768 1 94.38 153 LYS B C 1
ATOM 5759 O O . LYS B 1 153 ? 16.953 2.736 -3.277 1 94.38 153 LYS B O 1
ATOM 5764 N N . ILE B 1 154 ? 18.109 4.555 -2.771 1 96.44 154 ILE B N 1
ATOM 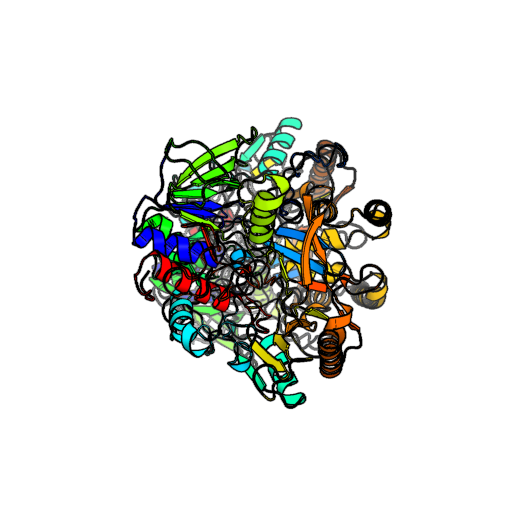5765 C CA . ILE B 1 154 ? 17.141 5.484 -3.352 1 96.44 154 ILE B CA 1
ATOM 5766 C C . ILE B 1 154 ? 17.766 6.184 -4.555 1 96.44 154 ILE B C 1
ATOM 5768 O O . ILE B 1 154 ? 18.625 7.059 -4.402 1 96.44 154 ILE B O 1
ATOM 5772 N N . VAL B 1 155 ? 17.281 5.957 -5.754 1 96.38 155 VAL B N 1
ATOM 5773 C CA . VAL B 1 155 ? 17.812 6.434 -7.027 1 96.38 155 VAL B CA 1
ATOM 5774 C C . VAL B 1 155 ? 17.688 7.957 -7.102 1 96.38 155 VAL B C 1
ATOM 5776 O O . VAL B 1 155 ? 18.609 8.641 -7.559 1 96.38 155 VAL B O 1
ATOM 5779 N N . ARG B 1 156 ? 16.594 8.516 -6.633 1 96.88 156 ARG B N 1
ATOM 5780 C CA . ARG B 1 156 ? 16.344 9.953 -6.727 1 96.88 156 ARG B CA 1
ATOM 5781 C C . ARG B 1 156 ? 17.344 10.742 -5.883 1 96.88 156 ARG B C 1
ATOM 5783 O O . ARG B 1 156 ? 17.75 11.836 -6.262 1 96.88 156 ARG B O 1
ATOM 5790 N N . THR B 1 157 ? 17.688 10.172 -4.695 1 97.5 157 THR B N 1
ATOM 5791 C CA . THR B 1 157 ? 18.688 10.82 -3.848 1 97.5 157 THR B CA 1
ATOM 5792 C C . THR B 1 157 ? 19.984 11.023 -4.613 1 97.5 157 THR B C 1
ATOM 5794 O O . THR B 1 157 ? 20.562 12.117 -4.594 1 97.5 157 THR B O 1
ATOM 5797 N N . THR B 1 158 ? 20.406 10 -5.359 1 96.75 158 THR B N 1
ATOM 5798 C CA . THR B 1 158 ? 21.641 10.062 -6.145 1 96.75 158 THR B CA 1
ATOM 5799 C C . THR B 1 158 ? 21.5 11.078 -7.277 1 96.75 158 THR B C 1
ATOM 5801 O O . THR B 1 158 ? 22.453 11.812 -7.574 1 96.75 158 THR B O 1
ATOM 5804 N N . LEU B 1 159 ? 20.375 11.133 -7.863 1 98 159 LEU B N 1
ATOM 5805 C CA . LEU B 1 159 ? 20.125 12.078 -8.945 1 98 159 LEU B CA 1
ATOM 5806 C C . LEU B 1 159 ? 20.281 13.516 -8.469 1 98 159 LEU B C 1
ATOM 5808 O O . LEU B 1 159 ? 20.953 14.32 -9.125 1 98 159 LEU B O 1
ATOM 5812 N N . TYR B 1 160 ? 19.719 13.859 -7.352 1 98.5 160 TYR B N 1
ATOM 5813 C CA . TYR B 1 160 ? 19.781 15.211 -6.816 1 98.5 160 TYR B CA 1
ATOM 5814 C C . TYR B 1 160 ? 21.203 15.547 -6.371 1 98.5 160 TYR B C 1
ATOM 5816 O O . TYR B 1 160 ? 21.641 16.688 -6.508 1 98.5 160 TYR B O 1
ATOM 5824 N N . GLN B 1 161 ? 21.906 14.57 -5.871 1 98.12 161 GLN B N 1
ATOM 5825 C CA . GLN B 1 161 ? 23.297 14.766 -5.508 1 98.12 161 GLN B CA 1
ATOM 5826 C C . GLN B 1 161 ? 24.156 15.062 -6.738 1 98.12 161 GLN B C 1
ATOM 5828 O O . GLN B 1 161 ? 25.031 15.938 -6.703 1 98.12 161 GLN B O 1
ATOM 5833 N N . LYS B 1 162 ? 23.859 14.352 -7.801 1 98.06 162 LYS B N 1
ATOM 5834 C CA . LYS B 1 162 ? 24.562 14.594 -9.055 1 98.06 162 LYS B CA 1
ATOM 5835 C C . LYS B 1 162 ? 24.281 16 -9.578 1 98.06 162 LYS B C 1
ATOM 5837 O O . LYS B 1 162 ? 25.188 16.672 -10.078 1 98.06 162 LYS B O 1
ATOM 5842 N N . PHE B 1 163 ? 23.078 16.422 -9.508 1 98.44 163 PHE B N 1
ATOM 5843 C CA . PHE B 1 163 ? 22.703 17.766 -9.945 1 98.44 163 PHE B CA 1
ATOM 5844 C C . PHE B 1 163 ? 23.422 18.812 -9.117 1 98.44 163 PHE B C 1
ATOM 5846 O O . PHE B 1 163 ? 23.938 19.797 -9.656 1 98.44 163 PHE B O 1
ATOM 5853 N N . ALA B 1 164 ? 23.391 18.625 -7.758 1 98.69 164 ALA B N 1
ATOM 5854 C CA . ALA B 1 164 ? 24.094 19.547 -6.875 1 98.69 164 ALA B CA 1
ATOM 5855 C C . ALA B 1 164 ? 25.547 19.688 -7.277 1 98.69 164 ALA B C 1
ATOM 5857 O O . ALA B 1 164 ? 26.078 20.797 -7.398 1 98.69 164 ALA B O 1
ATOM 5858 N N . LYS B 1 165 ? 26.203 18.578 -7.535 1 97.88 165 LYS B N 1
ATOM 5859 C CA . LYS B 1 165 ? 27.594 18.594 -7.953 1 97.88 165 LYS B CA 1
ATOM 5860 C C . LYS B 1 165 ? 27.766 19.312 -9.289 1 97.88 165 LYS B C 1
ATOM 5862 O O . LYS B 1 165 ? 28.703 20.094 -9.461 1 97.88 165 LYS B O 1
ATOM 5867 N N . HIS B 1 166 ? 26.891 19.031 -10.156 1 97.88 166 HIS B N 1
ATOM 5868 C CA . HIS B 1 166 ? 26.922 19.625 -11.492 1 97.88 166 HIS B CA 1
ATOM 5869 C C . HIS B 1 166 ? 26.844 21.156 -11.422 1 97.88 166 HIS B C 1
ATOM 5871 O O . HIS B 1 166 ? 27.469 21.844 -12.242 1 97.88 166 HIS B O 1
ATOM 5877 N N . THR B 1 167 ? 26.125 21.672 -10.492 1 97.38 167 THR B N 1
ATOM 5878 C CA . THR B 1 167 ? 25.922 23.125 -10.391 1 97.38 167 THR B CA 1
ATOM 5879 C C . THR B 1 167 ? 26.859 23.719 -9.352 1 97.38 167 THR B C 1
ATOM 5881 O O . THR B 1 167 ? 26.703 24.875 -8.961 1 97.38 167 THR B O 1
ATOM 5884 N N . GLY B 1 168 ? 27.75 22.953 -8.844 1 96.44 168 GLY B N 1
ATOM 5885 C CA . GLY B 1 168 ? 28.734 23.438 -7.902 1 96.44 168 GLY B CA 1
ATOM 5886 C C . GLY B 1 168 ? 28.188 23.656 -6.508 1 96.44 168 GLY B C 1
ATOM 5887 O O . GLY B 1 168 ? 28.656 24.531 -5.777 1 96.44 168 GLY B O 1
ATOM 5888 N N . ARG B 1 169 ? 27.172 22.906 -6.207 1 96.94 169 ARG B N 1
ATOM 5889 C CA . ARG B 1 169 ? 26.562 23.016 -4.891 1 96.94 169 ARG B CA 1
ATOM 5890 C C . ARG B 1 169 ? 26.75 21.75 -4.078 1 96.94 169 ARG B C 1
ATOM 5892 O O . ARG B 1 169 ? 27.312 20.766 -4.574 1 96.94 169 ARG B O 1
ATOM 5899 N N . GLU B 1 170 ? 26.344 21.922 -2.83 1 93.19 170 GLU B N 1
ATOM 5900 C CA . GLU B 1 170 ? 26.484 20.781 -1.925 1 93.19 170 GLU B CA 1
ATOM 5901 C C . GLU B 1 170 ? 25.141 20.203 -1.536 1 93.19 170 GLU B C 1
ATOM 5903 O O . GLU B 1 170 ? 24.234 20.938 -1.122 1 93.19 170 GLU B O 1
ATOM 5908 N N . SER B 1 171 ? 25.016 18.875 -1.721 1 96.81 171 SER B N 1
ATOM 5909 C CA . SER B 1 171 ? 23.859 18.125 -1.248 1 96.81 171 SER B CA 1
ATOM 5910 C C . SER B 1 171 ? 24.188 17.312 0.005 1 96.81 171 SER B C 1
ATOM 5912 O O . SER B 1 171 ? 25.297 16.781 0.126 1 96.81 171 SER B O 1
ATOM 5914 N N . LYS B 1 172 ? 23.281 17.297 0.969 1 97.25 172 LYS B N 1
ATOM 5915 C CA . LYS B 1 172 ? 23.422 16.516 2.189 1 97.25 172 LYS B CA 1
ATOM 5916 C C . LYS B 1 172 ? 22.203 15.625 2.424 1 97.25 172 LYS B C 1
ATOM 5918 O O . LYS B 1 172 ? 21.094 15.984 2.047 1 97.25 172 LYS B O 1
ATOM 5923 N N . LEU B 1 173 ? 22.484 14.445 3.02 1 97.56 173 LEU B N 1
ATOM 5924 C CA . LEU B 1 173 ? 21.359 13.656 3.502 1 97.56 173 LEU B CA 1
ATOM 5925 C C . LEU B 1 173 ? 20.641 14.375 4.645 1 97.56 173 LEU B C 1
ATOM 5927 O O . LEU B 1 173 ? 21.297 14.953 5.52 1 97.56 173 LEU B O 1
ATOM 5931 N N . ALA B 1 174 ? 19.359 14.438 4.566 1 97.56 174 ALA B N 1
ATOM 5932 C CA . ALA B 1 174 ? 18.562 15.078 5.613 1 97.56 174 ALA B CA 1
ATOM 5933 C C . ALA B 1 174 ? 18.266 14.102 6.746 1 97.56 174 ALA B C 1
ATOM 5935 O O . ALA B 1 174 ? 18.078 12.906 6.512 1 97.56 174 ALA B O 1
ATOM 5936 N N . ASP B 1 175 ? 18.328 14.625 7.969 1 97.75 175 ASP B N 1
ATOM 5937 C CA . ASP B 1 175 ? 17.688 13.867 9.039 1 97.75 175 ASP B CA 1
ATOM 5938 C C . ASP B 1 175 ? 16.172 13.828 8.852 1 97.75 175 ASP B C 1
ATOM 5940 O O . ASP B 1 175 ? 15.547 14.859 8.594 1 97.75 175 ASP B O 1
ATOM 5944 N N . ILE B 1 176 ? 15.648 12.625 8.891 1 98.38 176 ILE B N 1
ATOM 5945 C CA . ILE B 1 176 ? 14.211 12.469 8.719 1 98.38 176 ILE B CA 1
ATOM 5946 C C . ILE B 1 176 ? 13.633 11.68 9.898 1 98.38 176 ILE B C 1
ATOM 5948 O O . ILE B 1 176 ? 14.328 10.883 10.516 1 98.38 176 ILE B O 1
ATOM 5952 N N . ASN B 1 177 ? 12.375 11.969 10.234 1 98.56 177 ASN B N 1
ATOM 5953 C CA . ASN B 1 177 ? 11.656 11.32 11.32 1 98.56 177 ASN B CA 1
ATOM 5954 C C . ASN B 1 177 ? 10.914 10.078 10.836 1 98.56 177 ASN B C 1
ATOM 5956 O O . ASN B 1 177 ? 9.68 10.047 10.859 1 98.56 177 ASN B O 1
ATOM 5960 N N . VAL B 1 178 ? 11.656 9.086 10.469 1 98.62 178 VAL B N 1
ATOM 5961 C CA . VAL B 1 178 ? 11.172 7.805 9.969 1 98.62 178 VAL B CA 1
ATOM 5962 C C . VAL B 1 178 ? 11.703 6.668 10.836 1 98.62 178 VAL B C 1
ATOM 5964 O O . VAL B 1 178 ? 12.859 6.707 11.273 1 98.62 178 VAL B O 1
ATOM 5967 N N . PHE B 1 179 ? 10.875 5.727 11.109 1 98.69 179 PHE B N 1
ATOM 5968 C CA . PHE B 1 179 ? 11.242 4.59 11.945 1 98.69 179 PHE B CA 1
ATOM 5969 C C . PHE B 1 179 ? 11.891 3.49 11.109 1 98.69 179 PHE B C 1
ATOM 5971 O O . PHE B 1 179 ? 11.242 2.902 10.242 1 98.69 179 PHE B O 1
ATOM 5978 N N . PHE B 1 180 ? 13.188 3.264 11.344 1 98.19 180 PHE B N 1
ATOM 5979 C CA . PHE B 1 180 ? 13.914 2.176 10.695 1 98.19 180 PHE B CA 1
ATOM 5980 C C . PHE B 1 180 ? 14.328 1.125 11.719 1 98.19 180 PHE B C 1
ATOM 5982 O O . PHE B 1 180 ? 15.203 0.296 11.445 1 98.19 180 PHE B O 1
ATOM 5989 N N . GLY B 1 181 ? 13.719 1.184 12.906 1 97.5 181 GLY B N 1
ATOM 5990 C CA . GLY B 1 181 ? 14.109 0.375 14.047 1 97.5 181 GLY B CA 1
ATOM 5991 C C . GLY B 1 181 ? 14.711 1.19 15.18 1 97.5 181 GLY B C 1
ATOM 5992 O O . GLY B 1 181 ? 15.023 2.369 15 1 97.5 181 GLY B O 1
ATOM 5993 N N . ASN B 1 182 ? 14.758 0.583 16.344 1 97.5 182 ASN B N 1
ATOM 5994 C CA . ASN B 1 182 ? 15.273 1.283 17.516 1 97.5 182 ASN B CA 1
ATOM 5995 C C . ASN B 1 182 ? 16.797 1.425 17.469 1 97.5 182 ASN B C 1
ATOM 5997 O O . ASN B 1 182 ? 17.359 2.357 18.047 1 97.5 182 ASN B O 1
ATOM 6001 N N . ASP B 1 183 ? 17.453 0.521 16.766 1 96.12 183 ASP B N 1
ATOM 6002 C CA . ASP B 1 183 ? 18.906 0.547 16.625 1 96.12 183 ASP B CA 1
ATOM 6003 C C . ASP B 1 183 ? 19.344 1.36 15.414 1 96.12 183 ASP B C 1
ATOM 6005 O O . ASP B 1 183 ? 19.109 0.946 14.273 1 96.12 183 ASP B O 1
ATOM 6009 N N . PHE B 1 184 ? 19.984 2.496 15.602 1 93.62 184 PHE B N 1
ATOM 6010 C CA . PHE B 1 184 ? 20.375 3.396 14.523 1 93.62 184 PHE B CA 1
ATOM 6011 C C . PHE B 1 184 ? 21.484 2.789 13.68 1 93.62 184 PHE B C 1
ATOM 6013 O O . PHE B 1 184 ? 21.641 3.141 12.508 1 93.62 184 PHE B O 1
ATOM 6020 N N . LYS B 1 185 ? 22.219 1.898 14.242 1 93.75 185 LYS B N 1
ATOM 6021 C CA . LYS B 1 185 ? 23.359 1.289 13.539 1 93.75 185 LYS B CA 1
ATOM 6022 C C . LYS B 1 185 ? 22.906 0.053 12.758 1 93.75 185 LYS B C 1
ATOM 6024 O O . LYS B 1 185 ? 23.516 -0.292 11.742 1 93.75 185 LYS B O 1
ATOM 6029 N N . LYS B 1 186 ? 21.906 -0.57 13.297 1 95.44 186 LYS B N 1
ATOM 6030 C CA . LYS B 1 186 ? 21.375 -1.775 12.664 1 95.44 186 LYS B CA 1
ATOM 6031 C C . LYS B 1 186 ? 19.875 -1.671 12.453 1 95.44 186 LYS B C 1
ATOM 6033 O O . LYS B 1 186 ? 19.094 -2.236 13.219 1 95.44 186 LYS B O 1
ATOM 6038 N N . PRO B 1 187 ? 19.469 -1.083 11.367 1 96.31 187 PRO B N 1
ATOM 6039 C CA . PRO B 1 187 ? 18.031 -0.916 11.117 1 96.31 187 PRO B CA 1
ATOM 6040 C C . PRO B 1 187 ? 17.281 -2.244 11.078 1 96.31 187 PRO B C 1
ATOM 6042 O O . PRO B 1 187 ? 17.812 -3.244 10.594 1 96.31 187 PRO B O 1
ATOM 6045 N N . THR B 1 188 ? 16.094 -2.27 11.633 1 97.19 188 THR B N 1
ATOM 6046 C CA . THR B 1 188 ? 15.203 -3.412 11.539 1 97.19 188 THR B CA 1
ATOM 6047 C C . THR B 1 188 ? 14.859 -3.709 10.078 1 97.19 188 THR B C 1
ATOM 6049 O O . THR B 1 188 ? 14.664 -2.789 9.281 1 97.19 188 THR B O 1
ATOM 6052 N N . PRO B 1 189 ? 14.797 -5.051 9.672 1 96.44 189 PRO B N 1
ATOM 6053 C CA . PRO B 1 189 ? 14.469 -5.363 8.273 1 96.44 189 PRO B CA 1
ATOM 6054 C C . PRO B 1 189 ? 13.164 -4.707 7.816 1 96.44 189 PRO B C 1
ATOM 6056 O O . PRO B 1 189 ? 12.242 -4.527 8.617 1 96.44 189 PRO B O 1
ATOM 6059 N N . ILE B 1 190 ? 13.133 -4.312 6.566 1 97.38 190 ILE B N 1
ATOM 6060 C CA . ILE B 1 190 ? 12.023 -3.596 5.957 1 97.38 190 ILE B CA 1
ATOM 6061 C C . ILE B 1 190 ? 10.711 -4.336 6.234 1 97.38 190 ILE B C 1
ATOM 6063 O O . ILE B 1 190 ? 10.617 -5.543 6.008 1 97.38 190 ILE B O 1
ATOM 6067 N N . GLY B 1 191 ? 9.805 -3.666 6.824 1 97.75 191 GLY B N 1
ATOM 6068 C CA . GLY B 1 191 ? 8.461 -4.195 6.98 1 97.75 191 GLY B CA 1
ATOM 6069 C C . GLY B 1 191 ? 8.25 -4.918 8.297 1 97.75 191 GLY B C 1
ATOM 6070 O O . GLY B 1 191 ? 7.125 -5.262 8.648 1 97.75 191 GLY B O 1
ATOM 6071 N N . LEU B 1 192 ? 9.25 -5.195 9.102 1 98.31 192 LEU B N 1
ATOM 6072 C CA . LEU B 1 192 ? 9.102 -5.852 10.391 1 98.31 192 LEU B CA 1
ATOM 6073 C C . LEU B 1 192 ? 8.766 -4.84 11.484 1 98.31 192 LEU B C 1
ATOM 6075 O O . LEU B 1 192 ? 9.094 -3.656 11.359 1 98.31 192 LEU B O 1
ATOM 6079 N N . GLN B 1 193 ? 8.078 -5.266 12.492 1 98.38 193 GLN B N 1
ATOM 6080 C CA . GLN B 1 193 ? 7.57 -4.379 13.539 1 98.38 193 GLN B CA 1
ATOM 6081 C C . GLN B 1 193 ? 8.336 -4.57 14.844 1 98.38 193 GLN B C 1
ATOM 6083 O O . GLN B 1 193 ? 8.852 -5.656 15.109 1 98.38 193 GLN B O 1
ATOM 6088 N N . GLU B 1 194 ? 8.445 -3.469 15.539 1 97.75 194 GLU B N 1
ATOM 6089 C CA . GLU B 1 194 ? 8.93 -3.41 16.922 1 97.75 194 GLU B CA 1
ATOM 6090 C C . GLU B 1 194 ? 8.18 -2.354 17.719 1 97.75 194 GLU B C 1
ATOM 6092 O O . GLU B 1 194 ? 7.555 -1.457 17.156 1 97.75 194 GLU B O 1
ATOM 6097 N N . LYS B 1 195 ? 8.156 -2.555 18.984 1 98.19 195 LYS B N 1
ATOM 6098 C CA . LYS B 1 195 ? 7.73 -1.438 19.828 1 98.19 195 LYS B CA 1
ATOM 6099 C C . LYS B 1 195 ? 8.812 -0.361 19.906 1 98.19 195 LYS B C 1
ATOM 6101 O O . LYS B 1 195 ? 9.992 -0.667 20.094 1 98.19 195 LYS B O 1
ATOM 6106 N N . ASN B 1 196 ? 8.461 0.889 19.641 1 98.19 196 ASN B N 1
ATOM 6107 C CA . ASN B 1 196 ? 9.438 1.956 19.828 1 98.19 196 ASN B CA 1
ATOM 6108 C C . ASN B 1 196 ? 9.727 2.207 21.297 1 98.19 196 ASN B C 1
ATOM 6110 O O . ASN B 1 196 ? 9.164 1.538 22.172 1 98.19 196 ASN B O 1
ATOM 6114 N N . ARG B 1 197 ? 10.656 3.086 21.609 1 96.75 197 ARG B N 1
ATOM 6115 C CA . ARG B 1 197 ? 11.133 3.273 22.969 1 96.75 197 ARG B CA 1
ATOM 6116 C C . ARG B 1 197 ? 10.008 3.762 23.875 1 96.75 197 ARG B C 1
ATOM 6118 O O . ARG B 1 197 ? 10.133 3.719 25.109 1 96.75 197 ARG B O 1
ATOM 6125 N N . TYR B 1 198 ? 8.812 4.172 23.375 1 98.12 198 TYR B N 1
ATOM 6126 C CA . TYR B 1 198 ? 7.688 4.668 24.156 1 98.12 198 TYR B CA 1
ATOM 6127 C C . TYR B 1 198 ? 6.617 3.598 24.312 1 98.12 198 TYR B C 1
ATOM 6129 O O . TYR B 1 198 ? 5.684 3.754 25.094 1 98.12 198 TYR B O 1
ATOM 6137 N N . GLY B 1 199 ? 6.738 2.543 23.562 1 98.12 199 GLY B N 1
ATOM 6138 C CA . GLY B 1 199 ? 5.809 1.432 23.688 1 98.12 199 GLY B CA 1
ATOM 6139 C C . GLY B 1 199 ? 4.859 1.314 22.516 1 98.12 199 GLY B C 1
ATOM 6140 O O . GLY B 1 199 ? 4.109 0.343 22.406 1 98.12 199 GLY B O 1
ATOM 6141 N N . ALA B 1 200 ? 4.828 2.223 21.594 1 98.38 200 ALA B N 1
ATOM 6142 C CA . ALA B 1 200 ? 3.977 2.148 20.406 1 98.38 200 ALA B CA 1
ATOM 6143 C C . ALA B 1 200 ? 4.555 1.187 19.375 1 98.38 200 ALA B C 1
ATOM 6145 O O . ALA B 1 200 ? 5.77 1.153 19.156 1 98.38 200 ALA B O 1
ATOM 6146 N N . VAL B 1 201 ? 3.738 0.347 18.719 1 98.31 201 VAL B N 1
ATOM 6147 C CA . VAL B 1 201 ? 4.188 -0.567 17.672 1 98.31 201 VAL B CA 1
ATOM 6148 C C . VAL B 1 201 ? 4.414 0.203 16.375 1 98.31 201 VAL B C 1
ATOM 6150 O O . VAL B 1 201 ? 3.514 0.888 15.883 1 98.31 201 VAL B O 1
ATOM 6153 N N . GLN B 1 202 ? 5.609 0.128 15.891 1 98.62 202 GLN B N 1
ATOM 6154 C CA . GLN B 1 202 ? 5.922 0.759 14.609 1 98.62 202 GLN B CA 1
ATOM 6155 C C . GLN B 1 202 ? 6.586 -0.229 13.656 1 98.62 202 GLN B C 1
ATOM 6157 O O . GLN B 1 202 ? 7.117 -1.255 14.086 1 98.62 202 GLN B O 1
ATOM 6162 N N . THR B 1 203 ? 6.461 0.02 12.43 1 98.62 203 THR B N 1
ATOM 6163 C CA . THR B 1 203 ? 7.016 -0.795 11.352 1 98.62 203 THR B CA 1
ATOM 6164 C C . THR B 1 203 ? 8.258 -0.14 10.766 1 98.62 203 THR B C 1
ATOM 6166 O O . THR B 1 203 ? 8.266 1.063 10.492 1 98.62 203 THR B O 1
ATOM 6169 N N . SER B 1 204 ? 9.352 -0.961 10.648 1 98.38 204 SER B N 1
ATOM 6170 C CA . SER B 1 204 ? 10.453 -0.443 9.844 1 98.38 204 SER B CA 1
ATOM 6171 C C . SER B 1 204 ? 9.969 -0.013 8.461 1 98.38 204 SER B C 1
ATOM 6173 O O . SER B 1 204 ? 9.219 -0.735 7.805 1 98.38 204 SER B O 1
ATOM 6175 N N . CYS B 1 205 ? 10.391 1.162 8.039 1 98.19 205 CYS B N 1
ATOM 6176 C CA . CYS B 1 205 ? 9.875 1.804 6.832 1 98.19 205 CYS B CA 1
ATOM 6177 C C . CYS B 1 205 ? 9.82 0.818 5.672 1 98.19 205 CYS B C 1
ATOM 6179 O O . CYS B 1 205 ? 10.75 0.039 5.469 1 98.19 205 CYS B O 1
ATOM 6181 N N . THR B 1 206 ? 8.711 0.947 4.887 1 97.75 206 THR B N 1
ATOM 6182 C CA . THR B 1 206 ? 8.484 0.016 3.787 1 97.75 206 THR B CA 1
ATOM 6183 C C . THR B 1 206 ? 8.836 0.66 2.449 1 97.75 206 THR B C 1
ATOM 6185 O O . THR B 1 206 ? 8.688 0.036 1.396 1 97.75 206 THR B O 1
ATOM 6188 N N . TYR B 1 207 ? 9.234 1.931 2.469 1 97.44 207 TYR B N 1
ATOM 6189 C CA . TYR B 1 207 ? 9.719 2.654 1.299 1 97.44 207 TYR B CA 1
ATOM 6190 C C . TYR B 1 207 ? 8.617 2.82 0.263 1 97.44 207 TYR B C 1
ATOM 6192 O O . TYR B 1 207 ? 8.867 2.729 -0.941 1 97.44 207 TYR B O 1
ATOM 6200 N N . CYS B 1 208 ? 7.379 3.104 0.702 1 96.75 208 CYS B N 1
ATOM 6201 C CA . CYS B 1 208 ? 6.211 3.086 -0.169 1 96.75 208 CYS B CA 1
ATOM 6202 C C . CYS B 1 208 ? 5.945 4.469 -0.753 1 96.75 208 CYS B C 1
ATOM 6204 O O . CYS B 1 208 ? 5.012 4.645 -1.538 1 96.75 208 CYS B O 1
ATOM 6206 N N . ALA B 1 209 ? 6.684 5.5 -0.347 1 97.69 209 ALA B N 1
ATOM 6207 C CA . ALA B 1 209 ? 6.598 6.84 -0.917 1 97.69 209 ALA B CA 1
ATOM 6208 C C . ALA B 1 209 ? 5.262 7.496 -0.583 1 97.69 209 ALA B C 1
ATOM 6210 O O . ALA B 1 209 ? 4.734 8.281 -1.372 1 97.69 209 ALA B O 1
ATOM 6211 N N . GLU B 1 210 ? 4.66 7.23 0.619 1 97.38 210 GLU B N 1
ATOM 6212 C CA . GLU B 1 210 ? 3.324 7.711 0.95 1 97.38 210 GLU B CA 1
ATOM 6213 C C . GLU B 1 210 ? 3.338 8.555 2.223 1 97.38 210 GLU B C 1
ATOM 6215 O O . GLU B 1 210 ? 2.324 8.656 2.916 1 97.38 210 GLU B O 1
ATOM 6220 N N . CYS B 1 211 ? 4.41 9.18 2.482 1 97.88 211 CYS B N 1
ATOM 6221 C CA . CYS B 1 211 ? 4.555 9.875 3.758 1 97.88 211 CYS B CA 1
ATOM 6222 C C . CYS B 1 211 ? 3.555 11.016 3.877 1 97.88 211 CYS B C 1
ATOM 6224 O O . CYS B 1 211 ? 3.104 11.344 4.977 1 97.88 211 CYS B O 1
ATOM 6226 N N . ASP B 1 212 ? 3.143 11.586 2.754 1 97.56 212 ASP B N 1
ATOM 6227 C CA . ASP B 1 212 ? 2.445 12.867 2.779 1 97.56 212 ASP B CA 1
ATOM 6228 C C . ASP B 1 212 ? 0.931 12.664 2.809 1 97.56 212 ASP B C 1
ATOM 6230 O O . ASP B 1 212 ? 0.171 13.633 2.771 1 97.56 212 ASP B O 1
ATOM 6234 N N . ILE B 1 213 ? 0.467 11.453 2.852 1 96.94 213 ILE B N 1
ATOM 6235 C CA . ILE B 1 213 ? -0.974 11.227 2.82 1 96.94 213 ILE B CA 1
ATOM 6236 C C . ILE B 1 213 ? -1.378 10.297 3.965 1 96.94 213 ILE B C 1
ATOM 6238 O O . ILE B 1 213 ? -2.348 9.547 3.848 1 96.94 213 ILE B O 1
ATOM 6242 N N . GLY B 1 214 ? -0.639 10.336 5.039 1 98.19 214 GLY B N 1
ATOM 6243 C CA . GLY B 1 214 ? -0.847 9.43 6.16 1 98.19 214 GLY B CA 1
ATOM 6244 C C . GLY B 1 214 ? -0.097 8.117 6.016 1 98.19 214 GLY B C 1
ATOM 6245 O O . GLY B 1 214 ? -0.127 7.496 4.953 1 98.19 214 GLY B O 1
ATOM 6246 N N . CYS B 1 215 ? 0.638 7.73 7.043 1 98.38 215 CYS B N 1
ATOM 6247 C CA . CYS B 1 215 ? 1.427 6.504 7 1 98.38 215 CYS B CA 1
ATOM 6248 C C . CYS B 1 215 ? 0.636 5.324 7.555 1 98.38 215 CYS B C 1
ATOM 6250 O O . CYS B 1 215 ? 0.461 5.203 8.766 1 98.38 215 CYS B O 1
ATOM 6252 N N . ASN B 1 216 ? 0.259 4.395 6.727 1 97.94 216 ASN B N 1
ATOM 6253 C CA . ASN B 1 216 ? -0.609 3.289 7.117 1 97.94 216 ASN B CA 1
ATOM 6254 C C . ASN B 1 216 ? 0.173 2.184 7.82 1 97.94 216 ASN B C 1
ATOM 6256 O O . ASN B 1 216 ? -0.418 1.283 8.422 1 97.94 216 ASN B O 1
ATOM 6260 N N . THR B 1 217 ? 1.493 2.254 7.809 1 97.88 217 THR B N 1
ATOM 6261 C CA . THR B 1 217 ? 2.289 1.201 8.43 1 97.88 217 THR B CA 1
ATOM 6262 C C . THR B 1 217 ? 2.926 1.698 9.727 1 97.88 217 THR B C 1
ATOM 6264 O O . THR B 1 217 ? 3.705 0.981 10.359 1 97.88 217 THR B O 1
ATOM 6267 N N . HIS B 1 218 ? 2.633 2.941 10.086 1 98.44 218 HIS B N 1
ATOM 6268 C CA . HIS B 1 218 ? 3.215 3.549 11.281 1 98.44 218 HIS B CA 1
ATOM 6269 C C . HIS B 1 218 ? 4.738 3.564 11.203 1 98.44 218 HIS B C 1
ATOM 6271 O O . HIS B 1 218 ? 5.414 3.301 12.195 1 98.44 218 HIS B O 1
ATOM 6277 N N . SER B 1 219 ? 5.25 3.863 10.023 1 98.62 219 SER B N 1
ATOM 6278 C CA . SER B 1 219 ? 6.691 3.943 9.805 1 98.62 219 SER B CA 1
ATOM 6279 C C . SER B 1 219 ? 7.203 5.363 10.023 1 98.62 219 SER B C 1
ATOM 6281 O O . SER B 1 219 ? 8.414 5.578 10.156 1 98.62 219 SER B O 1
ATOM 6283 N N . LYS B 1 220 ? 6.348 6.32 10.062 1 98.38 220 LYS B N 1
ATOM 6284 C CA . LYS B 1 220 ? 6.703 7.711 10.32 1 98.38 220 LYS B CA 1
ATOM 6285 C C . LYS B 1 220 ? 6.633 8.031 11.812 1 98.38 220 LYS B C 1
ATOM 6287 O O . LYS B 1 220 ? 5.715 7.578 12.5 1 98.38 220 LYS B O 1
ATOM 6292 N N . ASN B 1 221 ? 7.609 8.781 12.266 1 98.31 221 ASN B N 1
ATOM 6293 C CA . ASN B 1 221 ? 7.57 9.203 13.656 1 98.31 221 ASN B CA 1
ATOM 6294 C C . ASN B 1 221 ? 6.625 10.383 13.867 1 98.31 221 ASN B C 1
ATOM 6296 O O . ASN B 1 221 ? 7.062 11.484 14.203 1 98.31 221 ASN B O 1
ATOM 6300 N N . THR B 1 222 ? 5.328 10.078 13.695 1 98.5 222 THR B N 1
ATOM 6301 C CA . THR B 1 222 ? 4.301 11.086 13.93 1 98.5 222 THR B CA 1
ATOM 6302 C C . THR B 1 222 ? 4.074 11.289 15.422 1 98.5 222 THR B C 1
ATOM 6304 O O . THR B 1 222 ? 4.434 10.43 16.234 1 98.5 222 THR B O 1
ATOM 6307 N N . LEU B 1 223 ? 3.48 12.344 15.734 1 98.81 223 LEU B N 1
ATOM 6308 C CA . LEU B 1 223 ? 3.42 12.781 17.125 1 98.81 223 LEU B CA 1
ATOM 6309 C C . LEU B 1 223 ? 2.508 11.867 17.938 1 98.81 223 LEU B C 1
ATOM 6311 O O . LEU B 1 223 ? 2.652 11.766 19.156 1 98.81 223 LEU B O 1
ATOM 6315 N N . ASP B 1 224 ? 1.532 11.172 17.328 1 98.69 224 ASP B N 1
ATOM 6316 C CA . ASP B 1 224 ? 0.626 10.25 18 1 98.69 224 ASP B CA 1
ATOM 6317 C C . ASP B 1 224 ? 1.355 8.977 18.438 1 98.69 224 ASP B C 1
ATOM 6319 O O . ASP B 1 224 ? 0.838 8.203 19.234 1 98.69 224 ASP B O 1
ATOM 6323 N N . LEU B 1 225 ? 2.605 8.82 18 1 98.75 225 LEU B N 1
ATOM 6324 C CA . LEU B 1 225 ? 3.342 7.598 18.312 1 98.75 225 LEU B CA 1
ATOM 6325 C C . LEU B 1 225 ? 4.492 7.879 19.266 1 98.75 225 LEU B C 1
ATOM 6327 O O . LEU B 1 225 ? 5.297 6.992 19.562 1 98.75 225 LEU B O 1
ATOM 6331 N N . ASN B 1 226 ? 4.672 9.109 19.719 1 98.5 226 ASN B N 1
ATOM 6332 C CA . ASN B 1 226 ? 5.699 9.484 20.688 1 98.5 226 ASN B CA 1
ATOM 6333 C C . ASN B 1 226 ? 5.141 10.406 21.766 1 98.5 226 ASN B C 1
ATOM 6335 O O . ASN B 1 226 ? 4.48 9.945 22.703 1 98.5 226 ASN B O 1
ATOM 6339 N N . TYR B 1 227 ? 5.133 11.758 21.547 1 98.88 227 TYR B N 1
ATOM 6340 C CA . TYR B 1 227 ? 4.688 12.711 22.547 1 98.88 227 TYR B CA 1
ATOM 6341 C C . TYR B 1 227 ? 3.271 12.391 23.016 1 98.88 227 TYR B C 1
ATOM 6343 O O . TYR B 1 227 ? 3.021 12.234 24.219 1 98.88 227 TYR B O 1
ATOM 6351 N N . LEU B 1 228 ? 2.375 12.289 22.094 1 98.94 228 LEU B N 1
ATOM 6352 C CA . LEU B 1 228 ? 0.97 12.094 22.422 1 98.94 228 LEU B CA 1
ATOM 6353 C C . LEU B 1 228 ? 0.734 10.695 22.984 1 98.94 228 LEU B C 1
ATOM 6355 O O . LEU B 1 228 ? -0.12 10.508 23.859 1 98.94 228 LEU B O 1
ATOM 6359 N N . PHE B 1 229 ? 1.51 9.742 22.438 1 98.81 229 PHE B N 1
ATOM 6360 C CA . PHE B 1 229 ? 1.419 8.383 22.969 1 98.81 229 PHE B CA 1
ATOM 6361 C C . PHE B 1 229 ? 1.762 8.352 24.453 1 98.81 229 PHE B C 1
ATOM 6363 O O . PHE B 1 229 ? 1.042 7.746 25.25 1 98.81 229 PHE B O 1
ATOM 6370 N N . VAL B 1 230 ? 2.814 8.992 24.828 1 98.88 230 VAL B N 1
ATOM 6371 C CA . VAL B 1 230 ? 3.273 9.031 26.219 1 98.88 230 VAL B CA 1
ATOM 6372 C C . VAL B 1 230 ? 2.281 9.82 27.062 1 98.88 230 VAL B C 1
ATOM 6374 O O . VAL B 1 230 ? 1.931 9.398 28.172 1 98.88 230 VAL B O 1
ATOM 6377 N N . ALA B 1 231 ? 1.805 10.953 26.562 1 98.94 231 ALA B N 1
ATOM 6378 C CA . ALA B 1 231 ? 0.836 11.773 27.281 1 98.94 231 ALA B CA 1
ATOM 6379 C C . ALA B 1 231 ? -0.391 10.953 27.672 1 98.94 231 ALA B C 1
ATOM 6381 O O . ALA B 1 231 ? -0.832 11 28.828 1 98.94 231 ALA B O 1
ATOM 6382 N N . GLU B 1 232 ? -0.865 10.227 26.703 1 98.81 232 GLU B N 1
ATOM 6383 C CA . GLU B 1 232 ? -2.111 9.492 26.891 1 98.81 232 GLU B CA 1
ATOM 6384 C C . GLU B 1 232 ? -1.884 8.227 27.703 1 98.81 232 GLU B C 1
ATOM 6386 O O . GLU B 1 232 ? -2.65 7.926 28.625 1 98.81 232 GLU B O 1
ATOM 6391 N N . ASN B 1 233 ? -0.802 7.469 27.438 1 98.5 233 ASN B N 1
ATOM 6392 C CA . ASN B 1 233 ? -0.667 6.117 27.984 1 98.5 233 ASN B CA 1
ATOM 6393 C C . ASN B 1 233 ? 0.139 6.109 29.281 1 98.5 233 ASN B C 1
ATOM 6395 O O . ASN B 1 233 ? -0.094 5.273 30.156 1 98.5 233 ASN B O 1
ATOM 6399 N N . LYS B 1 234 ? 1.075 6.973 29.359 1 98.5 234 LYS B N 1
ATOM 6400 C CA . LYS B 1 234 ? 1.928 7 30.547 1 98.5 234 LYS B CA 1
ATOM 6401 C C . LYS B 1 234 ? 1.405 7.996 31.578 1 98.5 234 LYS B C 1
ATOM 6403 O O . LYS B 1 234 ? 1.34 7.684 32.781 1 98.5 234 LYS B O 1
ATOM 6408 N N . TYR B 1 235 ? 0.961 9.227 31.109 1 98.75 235 TYR B N 1
ATOM 6409 C CA . TYR B 1 235 ? 0.643 10.297 32.062 1 98.75 235 TYR B CA 1
ATOM 6410 C C . TYR B 1 235 ? -0.861 10.523 32.125 1 98.75 235 TYR B C 1
ATOM 6412 O O . TYR B 1 235 ? -1.322 11.438 32.812 1 98.75 235 TYR B O 1
ATOM 6420 N N . LYS B 1 236 ? -1.627 9.773 31.391 1 98.5 236 LYS B N 1
ATOM 6421 C CA . LYS B 1 236 ? -3.08 9.672 31.5 1 98.5 236 LYS B CA 1
ATOM 6422 C C . LYS B 1 236 ? -3.754 10.977 31.109 1 98.5 236 LYS B C 1
ATOM 6424 O O . LYS B 1 236 ? -4.742 11.383 31.719 1 98.5 236 LYS B O 1
ATOM 6429 N N . ALA B 1 237 ? -3.146 11.695 30.188 1 98.81 237 ALA B N 1
ATOM 6430 C CA . ALA B 1 237 ? -3.854 12.828 29.578 1 98.81 237 ALA B CA 1
ATOM 6431 C C . ALA B 1 237 ? -5.176 12.383 28.969 1 98.81 237 ALA B C 1
ATOM 6433 O O . ALA B 1 237 ? -5.258 11.305 28.375 1 98.81 237 ALA B O 1
ATOM 6434 N N . GLU B 1 238 ? -6.219 13.195 29.188 1 98.75 238 GLU B N 1
ATOM 6435 C CA . GLU B 1 238 ? -7.457 12.961 28.453 1 98.75 238 GLU B CA 1
ATOM 6436 C C . GLU B 1 238 ? -7.379 13.539 27.047 1 98.75 238 GLU B C 1
ATOM 6438 O O . GLU B 1 238 ? -7.129 14.734 26.875 1 98.75 238 GLU B O 1
ATOM 6443 N N . VAL B 1 239 ? -7.484 12.711 26.031 1 98.75 239 VAL B N 1
ATOM 6444 C CA . VAL B 1 239 ? -7.445 13.148 24.641 1 98.75 239 VAL B CA 1
ATOM 6445 C C . VAL B 1 239 ? -8.828 13.016 24.016 1 98.75 239 VAL B C 1
ATOM 6447 O O . VAL B 1 239 ? -9.43 11.938 24.047 1 98.75 239 VAL B O 1
ATOM 6450 N N . ARG B 1 240 ? -9.367 14.086 23.516 1 98.06 240 ARG B N 1
ATOM 6451 C CA . ARG B 1 240 ? -10.633 14.07 22.812 1 98.06 240 ARG B CA 1
ATOM 6452 C C . ARG B 1 240 ? -10.461 14.531 21.359 1 98.06 240 ARG B C 1
ATOM 6454 O O . ARG B 1 240 ? -9.992 15.641 21.109 1 98.06 240 ARG B O 1
ATOM 6461 N N . THR B 1 241 ? -10.836 13.68 20.438 1 97.25 241 THR B N 1
ATOM 6462 C CA . THR B 1 241 ? -10.773 14 19.016 1 97.25 241 THR B CA 1
ATOM 6463 C C . THR B 1 241 ? -12.141 14.445 18.5 1 97.25 241 THR B C 1
ATOM 6465 O O . THR B 1 241 ? -13.148 14.312 19.188 1 97.25 241 THR B O 1
ATOM 6468 N N . GLU B 1 242 ? -12.086 15.078 17.328 1 95.38 242 GLU B N 1
ATOM 6469 C CA . GLU B 1 242 ? -13.281 15.625 16.688 1 95.38 242 GLU B CA 1
ATOM 6470 C C . GLU B 1 242 ? -13.953 16.672 17.562 1 95.38 242 GLU B C 1
ATOM 6472 O O . GLU B 1 242 ? -15.18 16.688 17.672 1 95.38 242 GLU B O 1
ATOM 6477 N N . GLN B 1 243 ? -13.141 17.375 18.281 1 96.12 243 GLN B N 1
ATOM 6478 C CA . GLN B 1 243 ? -13.562 18.516 19.078 1 96.12 243 GLN B CA 1
ATOM 6479 C C . GLN B 1 243 ? -13.047 19.828 18.469 1 96.12 243 GLN B C 1
ATOM 6481 O O . GLN B 1 243 ? -11.836 20.047 18.406 1 96.12 243 GLN B O 1
ATOM 6486 N N . LEU B 1 244 ? -13.922 20.688 18.031 1 95.69 244 LEU B N 1
ATOM 6487 C CA . LEU B 1 244 ? -13.531 21.984 17.469 1 95.69 244 LEU B CA 1
ATOM 6488 C C . LEU B 1 244 ? -13.734 23.094 18.484 1 95.69 244 LEU B C 1
ATOM 6490 O O . LEU B 1 244 ? -14.875 23.453 18.812 1 95.69 244 LEU B O 1
ATOM 6494 N N . VAL B 1 245 ? -12.664 23.641 19 1 97.94 245 VAL B N 1
ATOM 6495 C CA . VAL B 1 245 ? -12.75 24.734 19.969 1 97.94 245 VAL B CA 1
ATOM 6496 C C . VAL B 1 245 ? -13.25 26 19.281 1 97.94 245 VAL B C 1
ATOM 6498 O O . VAL B 1 245 ? -12.789 26.344 18.188 1 97.94 245 VAL B O 1
ATOM 6501 N N . GLN B 1 246 ? -14.109 26.719 20.031 1 95.81 246 GLN B N 1
ATOM 6502 C CA . GLN B 1 246 ? -14.742 27.891 19.438 1 95.81 246 GLN B CA 1
ATOM 6503 C C . GLN B 1 246 ? -14.305 29.172 20.141 1 95.81 246 GLN B C 1
ATOM 6505 O O . GLN B 1 246 ? -14.109 30.203 19.5 1 95.81 246 GLN B O 1
ATOM 6510 N N . LYS B 1 247 ? -14.211 29.141 21.391 1 97 247 LYS B N 1
ATOM 6511 C CA . LYS B 1 247 ? -13.844 30.359 22.094 1 97 247 LYS B CA 1
ATOM 6512 C C . LYS B 1 247 ? -13.273 30.062 23.469 1 97 247 LYS B C 1
ATOM 6514 O O . LYS B 1 247 ? -13.492 28.984 24.016 1 97 247 LYS B O 1
ATOM 6519 N N . ILE B 1 248 ? -12.547 30.922 23.906 1 98.88 248 ILE B N 1
ATOM 6520 C CA . ILE B 1 248 ? -11.914 30.938 25.234 1 98.88 248 ILE B CA 1
ATOM 6521 C C . ILE B 1 248 ? -12.383 32.156 26 1 98.88 248 ILE B C 1
ATOM 6523 O O . ILE B 1 248 ? -12.336 33.281 25.484 1 98.88 248 ILE B O 1
ATOM 6527 N N . VAL B 1 249 ? -12.812 31.953 27.281 1 98.81 249 VAL B N 1
ATOM 6528 C CA . VAL B 1 249 ? -13.344 33.062 28.047 1 98.81 249 VAL B CA 1
ATOM 6529 C C . VAL B 1 249 ? -12.695 33.094 29.438 1 98.81 249 VAL B C 1
ATOM 6531 O O . VAL B 1 249 ? -12.719 32.094 30.156 1 98.81 249 VAL B O 1
ATOM 6534 N N . PRO B 1 250 ? -12.102 34.25 29.797 1 98.75 250 PRO B N 1
ATOM 6535 C CA . PRO B 1 250 ? -11.641 34.344 31.188 1 98.75 250 PRO B CA 1
ATOM 6536 C C . PRO B 1 250 ? -12.773 34.219 32.188 1 98.75 250 PRO B C 1
ATOM 6538 O O . PRO B 1 250 ? -13.914 34.562 31.906 1 98.75 250 PRO B O 1
ATOM 6541 N N . LEU B 1 251 ? -12.375 33.688 33.375 1 98.44 251 LEU B N 1
ATOM 6542 C CA . LEU B 1 251 ? -13.352 33.531 34.438 1 98.44 251 LEU B CA 1
ATOM 6543 C C . LEU B 1 251 ? -13.211 34.656 35.469 1 98.44 251 LEU B C 1
ATOM 6545 O O . LEU B 1 251 ? -12.102 35.094 35.75 1 98.44 251 LEU B O 1
ATOM 6549 N N . GLY B 1 252 ? -14.359 35.031 36 1 97.81 252 GLY B N 1
ATOM 6550 C CA . GLY B 1 252 ? -14.344 35.906 37.188 1 97.81 252 GLY B CA 1
ATOM 6551 C C . GLY B 1 252 ? -14.133 35.125 38.469 1 97.81 252 GLY B C 1
ATOM 6552 O O . GLY B 1 252 ? -14.109 33.906 38.5 1 97.81 252 GLY B O 1
ATOM 6553 N N . PRO B 1 253 ? -13.953 35.906 39.531 1 97.06 253 PRO B N 1
ATOM 6554 C CA . PRO B 1 253 ? -13.797 35.25 40.844 1 97.06 253 PRO B CA 1
ATOM 6555 C C . PRO B 1 253 ? -14.984 34.344 41.188 1 97.06 253 PRO B C 1
ATOM 6557 O O . PRO B 1 253 ? -14.844 33.406 41.969 1 97.06 253 PRO B O 1
ATOM 6560 N N . ASP B 1 254 ? -16.125 34.688 40.594 1 96.75 254 ASP B N 1
ATOM 6561 C CA . ASP B 1 254 ? -17.344 33.938 40.875 1 96.75 254 ASP B CA 1
ATOM 6562 C C . ASP B 1 254 ? -17.422 32.688 40 1 96.75 254 ASP B C 1
ATOM 6564 O O . ASP B 1 254 ? -18.375 31.906 40.094 1 96.75 254 ASP B O 1
ATOM 6568 N N . GLY B 1 255 ? -16.562 32.562 39.125 1 95.19 255 GLY B N 1
ATOM 6569 C CA . GLY B 1 255 ? -16.531 31.375 38.281 1 95.19 255 GLY B CA 1
ATOM 6570 C C . GLY B 1 255 ? -17.312 31.531 37 1 95.19 255 GLY B C 1
ATOM 6571 O O . GLY B 1 255 ? -17.375 30.609 36.188 1 95.19 255 GLY B O 1
ATOM 6572 N N . ASN B 1 256 ? -17.781 32.688 36.781 1 97.44 256 ASN B N 1
ATOM 6573 C CA . ASN B 1 256 ? -18.562 32.938 35.562 1 97.44 256 ASN B CA 1
ATOM 6574 C C . ASN B 1 256 ? -17.703 33.594 34.469 1 97.44 256 ASN B C 1
ATOM 6576 O O . ASN B 1 256 ? -16.672 34.188 34.781 1 97.44 256 ASN B O 1
ATOM 6580 N N . ASP B 1 257 ? -18.141 33.406 33.281 1 98.25 257 ASP B N 1
ATOM 6581 C CA . ASP B 1 257 ? -17.5 34.062 32.125 1 98.25 257 ASP B CA 1
ATOM 6582 C C . ASP B 1 257 ? -17.406 35.594 32.375 1 98.25 257 ASP B C 1
ATOM 6584 O O . ASP B 1 257 ? -18.391 36.219 32.75 1 98.25 257 ASP B O 1
ATOM 6588 N N . ASN B 1 258 ? -16.25 36.125 32.25 1 98.44 258 ASN B N 1
ATOM 6589 C CA . ASN B 1 258 ? -16.078 37.562 32.406 1 98.44 258 ASN B CA 1
ATOM 6590 C C . ASN B 1 258 ? -14.891 38.062 31.609 1 98.44 258 ASN B C 1
ATOM 6592 O O . ASN B 1 258 ? -13.742 37.969 32.062 1 98.44 258 ASN B O 1
ATOM 6596 N N . SER B 1 259 ? -15.125 38.781 30.516 1 98 259 SER B N 1
ATOM 6597 C CA . SER B 1 259 ? -14.117 39.188 29.547 1 98 259 SER B CA 1
ATOM 6598 C C . SER B 1 259 ? -13.297 40.375 30.078 1 98 259 SER B C 1
ATOM 6600 O O . SER B 1 259 ? -12.328 40.781 29.453 1 98 259 SER B O 1
ATOM 6602 N N . SER B 1 260 ? -13.68 40.875 31.234 1 97.88 260 SER B 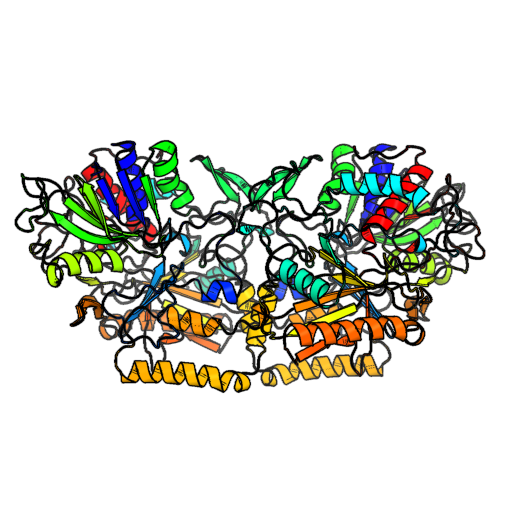N 1
ATOM 6603 C CA . SER B 1 260 ? -12.93 41.969 31.828 1 97.88 260 SER B CA 1
ATOM 6604 C C . SER B 1 260 ? -11.711 41.469 32.594 1 97.88 260 SER B C 1
ATOM 6606 O O . SER B 1 260 ? -10.812 42.25 32.938 1 97.88 260 SER B O 1
ATOM 6608 N N . TYR B 1 261 ? -11.68 40.188 32.844 1 98.12 261 TYR B N 1
ATOM 6609 C CA . TYR B 1 261 ? -10.547 39.594 33.562 1 98.12 261 TYR B CA 1
ATOM 6610 C C . TYR B 1 261 ? -9.484 39.094 32.594 1 98.12 261 TYR B C 1
ATOM 6612 O O . TYR B 1 261 ? -9.719 39.031 31.375 1 98.12 261 TYR B O 1
ATOM 6620 N N . HIS B 1 262 ? -8.32 38.781 33.156 1 98.5 262 HIS B N 1
ATOM 6621 C CA . HIS B 1 262 ? -7.156 38.531 32.312 1 98.5 262 HIS B CA 1
ATOM 6622 C C . HIS B 1 262 ? -6.52 37.188 32.656 1 98.5 262 HIS B C 1
ATOM 6624 O O . HIS B 1 262 ? -5.297 37.031 32.562 1 98.5 262 HIS B O 1
ATOM 6630 N N . GLY B 1 263 ? -7.301 36.25 33.125 1 98.25 263 GLY B N 1
ATOM 6631 C CA . GLY B 1 263 ? -6.875 34.875 33.281 1 98.25 263 GLY B CA 1
ATOM 6632 C C . GLY B 1 263 ? -6.48 34.5 34.719 1 98.25 263 GLY B C 1
ATOM 6633 O O . GLY B 1 263 ? -6.121 33.375 35 1 98.25 263 GLY B O 1
ATOM 6634 N N . GLU B 1 264 ? -6.633 35.438 35.688 1 97.62 264 GLU B N 1
ATOM 6635 C CA . GLU B 1 264 ? -6.227 35.219 37.062 1 97.62 264 GLU B CA 1
ATOM 6636 C C . GLU B 1 264 ? -7.039 34.094 37.719 1 97.62 264 GLU B C 1
ATOM 6638 O O . GLU B 1 264 ? -6.551 33.406 38.594 1 97.62 264 GLU B O 1
ATOM 6643 N N . ASN B 1 265 ? -8.297 33.969 37.25 1 97.81 265 ASN B N 1
ATOM 6644 C CA . ASN B 1 265 ? -9.195 32.969 37.812 1 97.81 265 ASN B CA 1
ATOM 6645 C C . ASN B 1 265 ? -9.414 31.797 36.844 1 97.81 265 ASN B C 1
ATOM 6647 O O . ASN B 1 265 ? -10.375 31.031 37 1 97.81 265 ASN B O 1
ATOM 6651 N N . GLY B 1 266 ? -8.57 31.719 35.875 1 98.31 266 GLY B N 1
ATOM 6652 C CA . GLY B 1 266 ? -8.695 30.641 34.906 1 98.31 266 GLY B CA 1
ATOM 6653 C C . GLY B 1 266 ? -9.578 31 33.719 1 98.31 266 GLY B C 1
ATOM 6654 O O . GLY B 1 266 ? -9.867 32.156 33.5 1 98.31 266 GLY B O 1
ATOM 6655 N N . TYR B 1 267 ? -9.883 29.938 32.938 1 98.81 267 TYR B N 1
ATOM 6656 C CA . TYR B 1 267 ? -10.617 30.109 31.688 1 98.81 267 TYR B CA 1
ATOM 6657 C C . TYR B 1 267 ? -11.711 29.062 31.531 1 98.81 267 TYR B C 1
ATOM 6659 O O . TYR B 1 267 ? -11.633 27.984 32.156 1 98.81 267 TYR B O 1
ATOM 6667 N N . ARG B 1 268 ? -12.688 29.375 30.797 1 98.69 268 ARG B N 1
ATOM 6668 C CA . ARG B 1 268 ? -13.609 28.406 30.219 1 98.69 268 ARG B CA 1
ATOM 6669 C C . ARG B 1 268 ? -13.359 28.25 28.719 1 98.69 268 ARG B C 1
ATOM 6671 O O . ARG B 1 268 ? -13.195 29.234 28 1 98.69 268 ARG B O 1
ATOM 6678 N N . VAL B 1 269 ? -13.203 27.016 28.281 1 98.75 269 VAL B N 1
ATOM 6679 C CA . VAL B 1 269 ? -12.992 26.703 26.875 1 98.75 269 VAL B CA 1
ATOM 6680 C C . VAL B 1 269 ? -14.25 26.047 26.297 1 98.75 269 VAL B C 1
ATOM 6682 O O . VAL B 1 269 ? -14.719 25.031 26.797 1 98.75 269 VAL B O 1
ATOM 6685 N N . TYR B 1 270 ? -14.812 26.688 25.297 1 97.94 270 TYR B N 1
ATOM 6686 C CA . TYR B 1 270 ? -15.992 26.172 24.609 1 97.94 270 TYR B CA 1
ATOM 6687 C C . TYR B 1 270 ? -15.609 25.438 23.328 1 97.94 270 TYR B C 1
ATOM 6689 O O . TYR B 1 270 ? -14.805 25.938 22.547 1 97.94 270 TYR B O 1
ATOM 6697 N N . PHE B 1 271 ? -16.141 24.266 23.141 1 96.25 271 PHE B N 1
ATOM 6698 C CA . PHE B 1 271 ? -15.859 23.516 21.922 1 96.25 271 PHE B CA 1
ATOM 6699 C C . PHE B 1 271 ? -17.078 22.688 21.5 1 96.25 271 PHE B C 1
ATOM 6701 O O . PHE B 1 271 ? -17.953 22.422 22.312 1 96.25 271 PHE B O 1
ATOM 6708 N N . ARG B 1 272 ? -17.094 22.391 20.219 1 94.12 272 ARG B N 1
ATOM 6709 C CA . ARG B 1 272 ? -18.172 21.594 19.625 1 94.12 272 ARG B CA 1
ATOM 6710 C C . ARG B 1 272 ? -17.703 20.172 19.344 1 94.12 272 ARG B C 1
ATOM 6712 O O . ARG B 1 272 ? -16.594 19.969 18.844 1 94.12 272 ARG B O 1
ATOM 6719 N N . ASN B 1 273 ? -18.562 19.25 19.609 1 92 273 ASN B N 1
ATOM 6720 C CA . ASN B 1 273 ? -18.297 17.828 19.375 1 92 273 ASN B CA 1
ATOM 6721 C C . ASN B 1 273 ? -18.781 17.406 17.984 1 92 273 ASN B C 1
ATOM 6723 O O . ASN B 1 273 ? -19.984 17.312 17.75 1 92 273 ASN B O 1
ATOM 6727 N N . PHE B 1 274 ? -17.875 17.047 17.094 1 88.75 274 PHE B N 1
ATOM 6728 C CA . PHE B 1 274 ? -18.203 16.672 15.727 1 88.75 274 PHE B CA 1
ATOM 6729 C C . PHE B 1 274 ? -18.359 15.156 15.602 1 88.75 274 PHE B C 1
ATOM 6731 O O . PHE B 1 274 ? -18.703 14.648 14.531 1 88.75 274 PHE B O 1
ATOM 6738 N N . SER B 1 275 ? -18.141 14.438 16.688 1 83.31 275 SER B N 1
ATOM 6739 C CA . SER B 1 275 ? -18.312 12.992 16.656 1 83.31 275 SER B CA 1
ATOM 6740 C C . SER B 1 275 ? -19.797 12.617 16.719 1 83.31 275 SER B C 1
ATOM 6742 O O . SER B 1 275 ? -20.172 11.492 16.375 1 83.31 275 SER B O 1
ATOM 6744 N N . ASP B 1 276 ? -20.531 13.57 17.141 1 79.31 276 ASP B N 1
ATOM 6745 C CA . ASP B 1 276 ? -21.969 13.344 17.266 1 79.31 276 ASP B CA 1
ATOM 6746 C C . ASP B 1 276 ? -22.75 14.219 16.281 1 79.31 276 ASP B C 1
ATOM 6748 O O . ASP B 1 276 ? -22.297 15.305 15.914 1 79.31 276 ASP B O 1
ATOM 6752 N N . GLN B 1 277 ? -23.828 13.695 15.883 1 77.31 277 GLN B N 1
ATOM 6753 C CA . GLN B 1 277 ? -24.672 14.391 14.922 1 77.31 277 GLN B CA 1
ATOM 6754 C C . GLN B 1 277 ? -25.203 15.703 15.5 1 77.31 277 GLN B C 1
ATOM 6756 O O . GLN B 1 277 ? -25.422 16.672 14.766 1 77.31 277 GLN B O 1
ATOM 6761 N N . LYS B 1 278 ? -25.344 15.75 16.828 1 77.12 278 LYS B N 1
ATOM 6762 C CA . LYS B 1 278 ? -25.938 16.938 17.453 1 77.12 278 LYS B CA 1
ATOM 6763 C C . LYS B 1 278 ? -24.922 18.062 17.562 1 77.12 278 LYS B C 1
ATOM 6765 O O . LYS B 1 278 ? -25.297 19.234 17.719 1 77.12 278 LYS B O 1
ATOM 6770 N N . ARG B 1 279 ? -23.719 17.812 17.406 1 82.88 279 ARG B N 1
ATOM 6771 C CA . ARG B 1 279 ? -22.656 18.797 17.5 1 82.88 279 ARG B CA 1
ATOM 6772 C C . ARG B 1 279 ? -22.875 19.719 18.688 1 82.88 279 ARG B C 1
ATOM 6774 O O . ARG B 1 279 ? -22.875 20.953 18.531 1 82.88 279 ARG B O 1
ATOM 6781 N N . GLU B 1 280 ? -23.016 19.234 19.797 1 87.25 280 GLU B N 1
ATOM 6782 C CA . GLU B 1 280 ? -23.328 19.969 21.031 1 87.25 280 GLU B CA 1
ATOM 6783 C C . GLU B 1 280 ? -22.172 20.859 21.453 1 87.25 280 GLU B C 1
ATOM 6785 O O . GLU B 1 280 ? -21 20.453 21.344 1 87.25 280 GLU B O 1
ATOM 6790 N N . LEU B 1 281 ? -22.5 22.047 21.875 1 92.12 281 LEU B N 1
ATOM 6791 C CA . LEU B 1 281 ? -21.516 22.938 22.469 1 92.12 281 LEU B CA 1
ATOM 6792 C C . LEU B 1 281 ? -21.234 22.547 23.922 1 92.12 281 LEU B C 1
ATOM 6794 O O . LEU B 1 281 ? -22.156 22.5 24.734 1 92.12 281 LEU B O 1
ATOM 6798 N N . ILE B 1 282 ? -20 22.25 24.172 1 93.69 282 ILE B N 1
ATOM 6799 C CA . ILE B 1 282 ? -19.531 21.812 25.484 1 93.69 282 ILE B CA 1
ATOM 6800 C C . ILE B 1 282 ? -18.484 22.781 26.016 1 93.69 282 ILE B C 1
ATOM 6802 O O . ILE B 1 282 ? -17.906 23.547 25.234 1 93.69 282 ILE B O 1
ATOM 6806 N N . SER B 1 283 ? -18.391 22.844 27.312 1 96.81 283 SER B N 1
ATOM 6807 C CA . SER B 1 283 ? -17.328 23.688 27.859 1 96.81 283 SER B CA 1
ATOM 6808 C C . SER B 1 283 ? -16.641 23 29.047 1 96.81 283 SER B C 1
ATOM 6810 O O . SER B 1 283 ? -17.219 22.094 29.656 1 96.81 283 SER B O 1
ATOM 6812 N N . VAL B 1 284 ? -15.43 23.375 29.281 1 98.19 284 VAL B N 1
ATOM 6813 C CA . VAL B 1 284 ? -14.672 22.922 30.438 1 98.19 284 VAL B CA 1
ATOM 6814 C C . VAL B 1 284 ? -13.969 24.125 31.094 1 98.19 284 VAL B C 1
ATOM 6816 O O . VAL B 1 284 ? -13.805 25.172 30.453 1 98.19 284 VAL B O 1
ATOM 6819 N N . ILE B 1 285 ? -13.625 23.984 32.344 1 98.44 285 ILE B N 1
ATOM 6820 C CA . ILE B 1 285 ? -12.883 25 33.062 1 98.44 285 ILE B CA 1
ATOM 6821 C C . ILE B 1 285 ? -11.43 24.547 33.25 1 98.44 285 ILE B C 1
ATOM 6823 O O . ILE B 1 285 ? -11.164 23.359 33.469 1 98.44 285 ILE B O 1
ATOM 6827 N N . THR B 1 286 ? -10.539 25.469 33.188 1 98.75 286 THR B N 1
ATOM 6828 C CA . THR B 1 286 ? -9.125 25.141 33.281 1 98.75 286 THR B CA 1
ATOM 6829 C C . THR B 1 286 ? -8.344 26.328 33.875 1 98.75 286 THR B C 1
ATOM 6831 O O . THR B 1 286 ? -8.797 27.469 33.781 1 98.75 286 THR B O 1
ATOM 6834 N N . LYS B 1 287 ? -7.23 26.016 34.406 1 98.44 287 LYS B N 1
ATOM 6835 C CA . LYS B 1 287 ? -6.34 27.062 34.906 1 98.44 287 LYS B CA 1
ATOM 6836 C C . LYS B 1 287 ? -5.527 27.688 33.781 1 98.44 287 LYS B C 1
ATOM 6838 O O . LYS B 1 287 ? -5.211 28.875 33.812 1 98.44 287 LYS B O 1
ATOM 6843 N N . ARG B 1 288 ? -5.137 26.844 32.844 1 98.56 288 ARG B N 1
ATOM 6844 C CA . ARG B 1 288 ? -4.277 27.281 31.734 1 98.56 288 ARG B CA 1
ATOM 6845 C C . ARG B 1 288 ? -4.809 26.766 30.391 1 98.56 288 ARG B C 1
ATOM 6847 O O . ARG B 1 288 ? -5.363 25.672 30.312 1 98.56 288 ARG B O 1
ATOM 6854 N N . VAL B 1 289 ? -4.613 27.547 29.391 1 98.94 289 VAL B N 1
ATOM 6855 C CA . VAL B 1 289 ? -4.949 27.156 28.031 1 98.94 289 VAL B CA 1
ATOM 6856 C C . VAL B 1 289 ? -3.715 27.266 27.141 1 98.94 289 VAL B C 1
ATOM 6858 O O . VAL B 1 289 ? -3.041 28.297 27.125 1 98.94 289 VAL B O 1
ATOM 6861 N N . ILE B 1 290 ? -3.342 26.188 26.5 1 98.94 290 ILE B N 1
ATOM 6862 C CA . ILE B 1 290 ? -2.293 26.203 25.484 1 98.94 290 ILE B CA 1
ATOM 6863 C C . ILE B 1 290 ? -2.916 26.109 24.094 1 98.94 290 ILE B C 1
ATOM 6865 O O . ILE B 1 290 ? -3.426 25.062 23.719 1 98.94 290 ILE B O 1
ATOM 6869 N N . VAL B 1 291 ? -2.865 27.188 23.359 1 98.94 291 VAL B N 1
ATOM 6870 C CA . VAL B 1 291 ? -3.389 27.234 22 1 98.94 291 VAL B CA 1
ATOM 6871 C C . VAL B 1 291 ? -2.336 26.719 21.016 1 98.94 291 VAL B C 1
ATOM 6873 O O . VAL B 1 291 ? -1.301 27.359 20.812 1 98.94 291 VAL B O 1
ATOM 6876 N N . SER B 1 292 ? -2.566 25.594 20.469 1 98.88 292 SER B N 1
ATOM 6877 C CA . SER B 1 292 ? -1.67 24.922 19.531 1 98.88 292 SER B CA 1
ATOM 6878 C C . SER B 1 292 ? -2.432 24.375 18.328 1 98.88 292 SER B C 1
ATOM 6880 O O . SER B 1 292 ? -2.291 23.203 17.984 1 98.88 292 SER B O 1
ATOM 6882 N N . ALA B 1 293 ? -3.223 25.203 17.734 1 98.62 293 ALA B N 1
ATOM 6883 C CA . ALA B 1 293 ? -4.117 24.812 16.641 1 98.62 293 ALA B CA 1
ATOM 6884 C C . ALA B 1 293 ? -3.473 25.062 15.289 1 98.62 293 ALA B C 1
ATOM 6886 O O . ALA B 1 293 ? -4.16 25.078 14.266 1 98.62 293 ALA B O 1
ATOM 6887 N N . GLY B 1 294 ? -2.127 25.234 15.234 1 98.31 294 GLY B N 1
ATOM 6888 C CA . GLY B 1 294 ? -1.443 25.609 14.008 1 98.31 294 GLY B CA 1
ATOM 6889 C C . GLY B 1 294 ? -1.514 27.094 13.727 1 98.31 294 GLY B C 1
ATOM 6890 O O . GLY B 1 294 ? -2.375 27.797 14.258 1 98.31 294 GLY B O 1
ATOM 6891 N N . THR B 1 295 ? -0.708 27.531 12.828 1 98.62 295 THR B N 1
ATOM 6892 C CA . THR B 1 295 ? -0.595 28.953 12.523 1 98.62 295 THR B CA 1
ATOM 6893 C C . THR B 1 295 ? -1.961 29.531 12.18 1 98.62 295 THR B C 1
ATOM 6895 O O . THR B 1 295 ? -2.375 30.531 12.773 1 98.62 295 THR B O 1
ATOM 6898 N N . LEU B 1 296 ? -2.654 28.875 11.312 1 97.94 296 LEU B N 1
ATOM 6899 C CA . LEU B 1 296 ? -3.949 29.406 10.898 1 97.94 296 LEU B CA 1
ATOM 6900 C C . LEU B 1 296 ? -4.98 29.25 12.008 1 97.94 296 LEU B C 1
ATOM 6902 O O . LEU B 1 296 ? -5.723 30.188 12.312 1 97.94 296 LEU B O 1
ATOM 6906 N N . GLY B 1 297 ? -4.977 28.094 12.617 1 97.62 297 GLY B N 1
ATOM 6907 C CA . GLY B 1 297 ? -5.973 27.812 13.641 1 97.62 297 GLY B CA 1
ATOM 6908 C C . GLY B 1 297 ? -5.816 28.672 14.875 1 97.62 297 GLY B C 1
ATOM 6909 O O . GLY B 1 297 ? -6.801 29.219 15.391 1 97.62 297 GLY B O 1
ATOM 6910 N N . SER B 1 298 ? -4.633 28.797 15.383 1 98.81 298 SER B N 1
ATOM 6911 C CA . SER B 1 298 ? -4.383 29.609 16.578 1 98.81 298 SER B CA 1
ATOM 6912 C C . SER B 1 298 ? -4.715 31.078 16.328 1 98.81 298 SER B C 1
ATOM 6914 O O . SER B 1 298 ? -5.379 31.719 17.141 1 98.81 298 SER B O 1
ATOM 6916 N N . THR B 1 299 ? -4.238 31.578 15.172 1 98.75 299 THR B N 1
ATOM 6917 C CA . THR B 1 299 ? -4.492 32.969 14.844 1 98.75 299 THR B CA 1
ATOM 6918 C C . THR B 1 299 ? -5.988 33.219 14.664 1 98.75 299 THR B C 1
ATOM 6920 O O . THR B 1 299 ? -6.52 34.219 15.164 1 98.75 299 THR B O 1
ATOM 6923 N N . GLU B 1 300 ? -6.621 32.312 13.984 1 97.88 300 GLU B N 1
ATOM 6924 C CA . GLU B 1 300 ? -8.055 32.438 13.75 1 97.88 300 GLU B CA 1
ATOM 6925 C C . GLU B 1 300 ? -8.836 32.438 15.062 1 97.88 300 GLU B C 1
ATOM 6927 O O . GLU B 1 300 ? -9.719 33.25 15.273 1 97.88 300 GLU B O 1
ATOM 6932 N N . LEU B 1 301 ? -8.57 31.531 15.898 1 98.5 301 LEU B N 1
ATOM 6933 C CA . LEU B 1 301 ? -9.25 31.391 17.188 1 98.5 301 LEU B CA 1
ATOM 6934 C C . LEU B 1 301 ? -9.078 32.656 18.016 1 98.5 301 LEU B C 1
ATOM 6936 O O . LEU B 1 301 ? -10.047 33.188 18.562 1 98.5 301 LEU B O 1
ATOM 6940 N N . LEU B 1 302 ? -7.871 33.156 18.109 1 98.88 302 LEU B N 1
ATOM 6941 C CA . LEU B 1 302 ? -7.598 34.344 18.938 1 98.88 302 LEU B CA 1
ATOM 6942 C C . LEU B 1 302 ? -8.188 35.594 18.328 1 98.88 302 LEU B C 1
ATOM 6944 O O . LEU B 1 302 ? -8.656 36.5 19.047 1 98.88 302 LEU B O 1
ATOM 6948 N N . LEU B 1 303 ? -8.133 35.688 16.984 1 98.75 303 LEU B N 1
ATOM 6949 C CA . LEU B 1 303 ? -8.789 36.812 16.312 1 98.75 303 LEU B CA 1
ATOM 6950 C C . LEU B 1 303 ? -10.281 36.812 16.594 1 98.75 303 LEU B C 1
ATOM 6952 O O . LEU B 1 303 ? -10.859 37.875 16.875 1 98.75 303 LEU B O 1
ATOM 6956 N N . LYS B 1 304 ? -10.875 35.688 16.547 1 98 304 LYS B N 1
ATOM 6957 C CA . LYS B 1 304 ? -12.305 35.594 16.828 1 98 304 LYS B CA 1
ATOM 6958 C C . LYS B 1 304 ? -12.609 35.969 18.281 1 98 304 LYS B C 1
ATOM 6960 O O . LYS B 1 304 ? -13.57 36.688 18.578 1 98 304 LYS B O 1
ATOM 6965 N N . CYS B 1 305 ? -11.844 35.438 19.188 1 98.75 305 CYS B N 1
ATOM 6966 C CA . CYS B 1 305 ? -12.031 35.781 20.594 1 98.75 305 CYS B CA 1
ATOM 6967 C C . CYS B 1 305 ? -11.883 37.281 20.828 1 98.75 305 CYS B C 1
ATOM 6969 O O . CYS B 1 305 ? -12.578 37.844 21.672 1 98.75 305 CYS B O 1
ATOM 6971 N N . LYS B 1 306 ? -11.016 37.938 20.094 1 98.56 306 LYS B N 1
ATOM 6972 C CA . LYS B 1 306 ? -10.742 39.344 20.266 1 98.56 306 LYS B CA 1
ATOM 6973 C C . LYS B 1 306 ? -11.812 40.188 19.594 1 98.56 306 LYS B C 1
ATOM 6975 O O . LYS B 1 306 ? -12.305 41.156 20.172 1 98.56 306 LYS B O 1
ATOM 6980 N N . GLU B 1 307 ? -12.18 39.812 18.375 1 97.69 307 GLU B N 1
ATOM 6981 C CA . GLU B 1 307 ? -12.922 40.75 17.516 1 97.69 307 GLU B CA 1
ATOM 6982 C C . GLU B 1 307 ? -14.375 40.312 17.375 1 97.69 307 GLU B C 1
ATOM 6984 O O . GLU B 1 307 ? -15.258 41.156 17.172 1 97.69 307 GLU B O 1
ATOM 6989 N N . GLU B 1 308 ? -14.555 39.094 17.328 1 96.81 308 GLU B N 1
ATOM 6990 C CA . GLU B 1 308 ? -15.906 38.594 17.078 1 96.81 308 GLU B CA 1
ATOM 6991 C C . GLU B 1 308 ? -16.656 38.375 18.391 1 96.81 308 GLU B C 1
ATOM 6993 O O . GLU B 1 308 ? -17.688 38.969 18.641 1 96.81 308 GLU B O 1
ATOM 6998 N N . PHE B 1 309 ? -16.062 37.531 19.25 1 97.12 309 PHE B N 1
ATOM 6999 C CA . PHE B 1 309 ? -16.719 37.188 20.5 1 97.12 309 PHE B CA 1
ATOM 7000 C C . PHE B 1 309 ? -16.406 38.219 21.578 1 97.12 309 PHE B C 1
ATOM 7002 O O . PHE B 1 309 ? -17.125 38.312 22.578 1 97.12 309 PHE B O 1
ATOM 7009 N N . LYS B 1 310 ? -15.336 38.906 21.469 1 98.06 310 LYS B N 1
ATOM 7010 C CA . LYS B 1 310 ? -14.883 39.938 22.391 1 98.06 310 LYS B CA 1
ATOM 7011 C C . LYS B 1 310 ? -14.68 39.375 23.781 1 98.06 310 LYS B C 1
ATOM 7013 O O . LYS B 1 310 ? -15 40.031 24.781 1 98.06 310 LYS B O 1
ATOM 7018 N N . THR B 1 311 ? -14.25 38.188 23.781 1 98.5 311 THR B N 1
ATOM 7019 C CA . THR B 1 311 ? -13.961 37.531 25.047 1 98.5 311 THR B CA 1
ATOM 7020 C C . THR B 1 311 ? -12.531 37.812 25.5 1 98.5 311 THR B C 1
ATOM 7022 O O . THR B 1 311 ? -12.211 37.719 26.688 1 98.5 311 THR B O 1
ATOM 7025 N N . LEU B 1 312 ? -11.664 38.125 24.625 1 98.81 312 LEU B N 1
ATOM 7026 C CA . LEU B 1 312 ? -10.273 38.469 24.875 1 98.81 312 LEU B CA 1
ATOM 7027 C C . LEU B 1 312 ? -9.906 39.781 24.203 1 98.81 312 LEU B C 1
ATOM 7029 O O . LEU B 1 312 ? -8.984 39.844 23.375 1 98.81 312 LEU B O 1
ATOM 7033 N N . PRO B 1 313 ? -10.523 40.812 24.562 1 98.25 313 PRO B N 1
ATOM 7034 C CA . PRO B 1 313 ? -10.398 42.094 23.828 1 98.25 313 PRO B CA 1
ATOM 7035 C C . PRO B 1 313 ? -9.016 42.719 23.953 1 98.25 313 PRO B C 1
ATOM 7037 O O . PRO B 1 313 ? -8.625 43.562 23.125 1 98.25 313 PRO B O 1
ATOM 7040 N N . ASP B 1 314 ? -8.195 42.312 24.953 1 98.56 314 ASP B N 1
ATOM 7041 C CA . ASP B 1 314 ? -6.949 43 25.266 1 98.56 314 ASP B CA 1
ATOM 7042 C C . ASP B 1 314 ? -5.754 42.312 24.609 1 98.56 314 ASP B C 1
ATOM 7044 O O . ASP B 1 314 ? -4.602 42.656 24.906 1 98.56 314 ASP B O 1
ATOM 7048 N N . ILE B 1 315 ? -5.973 41.344 23.766 1 98.75 315 ILE B N 1
ATOM 7049 C CA . ILE B 1 315 ? -4.883 40.75 22.984 1 98.75 315 ILE B CA 1
ATOM 7050 C C . ILE B 1 315 ? -4.223 41.812 22.125 1 98.75 315 ILE B C 1
ATOM 7052 O O . ILE B 1 315 ? -4.895 42.75 21.625 1 98.75 315 ILE B O 1
ATOM 7056 N N . SER B 1 316 ? -2.961 41.688 21.953 1 98.75 316 SER B N 1
ATOM 7057 C CA . SER B 1 316 ? -2.15 42.625 21.188 1 98.75 316 SER B CA 1
ATOM 7058 C C . SER B 1 316 ? -2.76 42.875 19.812 1 98.75 316 SER B C 1
ATOM 7060 O O . SER B 1 316 ? -3.285 41.969 19.188 1 98.75 316 SER B O 1
ATOM 7062 N N . ASP B 1 317 ? -2.617 44.156 19.312 1 98.19 317 ASP B N 1
ATOM 7063 C CA . ASP B 1 317 ? -3.062 44.5 17.969 1 98.19 317 ASP B CA 1
ATOM 7064 C C . ASP B 1 317 ? -2.107 43.969 16.906 1 98.19 317 ASP B C 1
ATOM 7066 O O . ASP B 1 317 ? -2.395 44.031 15.711 1 98.19 317 ASP B O 1
ATOM 7070 N N . HIS B 1 318 ? -1.049 43.406 17.375 1 98.56 318 HIS B N 1
ATOM 7071 C CA . HIS B 1 318 ? -0.083 42.812 16.453 1 98.56 318 HIS B CA 1
ATOM 7072 C C . HIS B 1 318 ? -0.52 41.438 16.016 1 98.56 318 HIS B C 1
ATOM 7074 O O . HIS B 1 318 ? 0.109 40.812 15.141 1 98.56 318 HIS B O 1
ATOM 7080 N N . LEU B 1 319 ? -1.624 40.906 16.578 1 98.81 319 LEU B N 1
ATOM 7081 C CA . LEU B 1 319 ? -2.164 39.594 16.234 1 98.81 319 LEU B CA 1
ATOM 7082 C C . LEU B 1 319 ? -2.436 39.5 14.734 1 98.81 319 LEU B C 1
ATOM 7084 O O . LEU B 1 319 ? -3.039 40.406 14.156 1 98.81 319 LEU B O 1
ATOM 7088 N N . GLY B 1 320 ? -1.879 38.406 14.055 1 98.75 320 GLY B N 1
ATOM 7089 C CA . GLY B 1 320 ? -2.107 38.188 12.641 1 98.75 320 GLY B CA 1
ATOM 7090 C C . GLY B 1 320 ? -0.996 38.688 11.758 1 98.75 320 GLY B C 1
ATOM 7091 O O . GLY B 1 320 ? -0.942 38.406 10.57 1 98.75 320 GLY B O 1
ATOM 7092 N N . LYS B 1 321 ? -0.094 39.406 12.328 1 98.56 321 LYS B N 1
ATOM 7093 C CA . LYS B 1 321 ? 0.959 40 11.523 1 98.56 321 LYS B CA 1
ATOM 7094 C C . LYS B 1 321 ? 2.125 39.031 11.32 1 98.56 321 LYS B C 1
ATOM 7096 O O . LYS B 1 321 ? 2.209 38 11.992 1 98.56 321 LYS B O 1
ATOM 7101 N N . GLN B 1 322 ? 2.977 39.312 10.305 1 98.5 322 GLN B N 1
ATOM 7102 C CA . GLN B 1 322 ? 4.215 38.625 9.969 1 98.5 322 GLN B CA 1
ATOM 7103 C C . GLN B 1 322 ? 3.939 37.156 9.57 1 98.5 322 GLN B C 1
ATOM 7105 O O . GLN B 1 322 ? 4.641 36.25 10 1 98.5 322 GLN B O 1
ATOM 7110 N N . PHE B 1 323 ? 2.867 37.031 8.859 1 98.5 323 PHE B N 1
ATOM 7111 C CA . PHE B 1 323 ? 2.604 35.75 8.266 1 98.5 323 PHE B CA 1
ATOM 7112 C C . PHE B 1 323 ? 3.682 35.375 7.25 1 98.5 323 PHE B C 1
ATOM 7114 O O . PHE B 1 323 ? 4.09 36.219 6.445 1 98.5 323 PHE B O 1
ATOM 7121 N N . SER B 1 324 ? 4.137 34.125 7.305 1 98.5 324 SER B N 1
ATOM 7122 C CA . SER B 1 324 ? 5.105 33.531 6.375 1 98.5 324 SER B CA 1
ATOM 7123 C C . SER B 1 324 ? 4.617 32.219 5.812 1 98.5 324 SER B C 1
ATOM 7125 O O . SER B 1 324 ? 4.039 31.406 6.535 1 98.5 324 SER B O 1
ATOM 7127 N N . GLY B 1 325 ? 4.781 32.062 4.496 1 97.88 325 GLY B N 1
ATOM 7128 C CA . GLY B 1 325 ? 4.602 30.734 3.885 1 97.88 325 GLY B CA 1
ATOM 7129 C C . GLY B 1 325 ? 5.879 29.922 3.844 1 97.88 325 GLY B C 1
ATOM 7130 O O . GLY B 1 325 ? 5.914 28.844 3.236 1 97.88 325 GLY B O 1
ATOM 7131 N N . ASN B 1 326 ? 6.883 30.406 4.406 1 98.25 326 ASN B N 1
ATOM 7132 C CA . ASN B 1 326 ? 8.195 29.797 4.562 1 98.25 326 ASN B CA 1
ATOM 7133 C C . ASN B 1 326 ? 8.859 29.547 3.213 1 98.25 326 ASN B C 1
ATOM 7135 O O . ASN B 1 326 ? 9.641 28.609 3.066 1 98.25 326 ASN B O 1
ATOM 7139 N N . GLY B 1 327 ? 8.477 30.266 2.266 1 97.44 327 GLY B N 1
ATOM 7140 C CA . GLY B 1 327 ? 9.078 30.203 0.945 1 97.44 327 GLY B CA 1
ATOM 7141 C C . GLY B 1 327 ? 8.852 28.875 0.243 1 97.44 327 GLY B C 1
ATOM 7142 O O . GLY B 1 327 ? 9.656 28.453 -0.59 1 97.44 327 GLY B O 1
ATOM 7143 N N . ASP B 1 328 ? 7.77 28.188 0.563 1 97.25 328 ASP B N 1
ATOM 7144 C CA . ASP B 1 328 ? 7.457 26.906 -0.06 1 97.25 328 ASP B CA 1
ATOM 7145 C C . ASP B 1 328 ? 7.238 27.062 -1.562 1 97.25 328 ASP B C 1
ATOM 7147 O O . ASP B 1 328 ? 6.652 28.047 -2.01 1 97.25 328 ASP B O 1
ATOM 7151 N N . PHE B 1 329 ? 7.703 26.141 -2.324 1 96.31 329 PHE B N 1
ATOM 7152 C CA . PHE B 1 329 ? 7.453 26.125 -3.76 1 96.31 329 PHE B CA 1
ATOM 7153 C C . PHE B 1 329 ? 7.617 24.719 -4.324 1 96.31 329 PHE B C 1
ATOM 7155 O O . PHE B 1 329 ? 8.531 24 -3.934 1 96.31 329 PHE B O 1
ATOM 7162 N N . LEU B 1 330 ? 6.688 24.359 -5.141 1 93.88 330 LEU B N 1
ATOM 7163 C CA . LEU B 1 330 ? 6.672 23.031 -5.766 1 93.88 330 LEU B CA 1
ATOM 7164 C C . LEU B 1 330 ? 6.789 23.156 -7.281 1 93.88 330 LEU B C 1
ATOM 7166 O O . LEU B 1 330 ? 6.145 24 -7.895 1 93.88 330 LEU B O 1
ATOM 7170 N N . SER B 1 331 ? 7.672 22.375 -7.871 1 94 331 SER B N 1
ATOM 7171 C CA . SER B 1 331 ? 7.793 22.328 -9.32 1 94 331 SER B CA 1
ATOM 7172 C C . SER B 1 331 ? 8.008 20.906 -9.812 1 94 331 SER B C 1
ATOM 7174 O O . SER B 1 331 ? 8.258 20 -9.016 1 94 331 SER B O 1
ATOM 7176 N N . PHE B 1 332 ? 7.836 20.734 -11.109 1 91.81 332 PHE B N 1
ATOM 7177 C CA . PHE B 1 332 ? 7.91 19.422 -11.734 1 91.81 332 PHE B CA 1
ATOM 7178 C C . PHE B 1 332 ? 8.789 19.453 -12.984 1 91.81 332 PHE B C 1
ATOM 7180 O O . PHE B 1 332 ? 8.758 20.422 -13.742 1 91.81 332 PHE B O 1
ATOM 7187 N N . ALA B 1 333 ? 9.617 18.484 -13.141 1 94.19 333 ALA B N 1
ATOM 7188 C CA . ALA B 1 333 ? 10.328 18.188 -14.383 1 94.19 333 ALA B CA 1
ATOM 7189 C C . ALA B 1 333 ? 9.984 16.781 -14.883 1 94.19 333 ALA B C 1
ATOM 7191 O O . ALA B 1 333 ? 10.32 15.789 -14.234 1 94.19 333 ALA B O 1
ATOM 7192 N N . ILE B 1 334 ? 9.391 16.766 -16 1 89.12 334 ILE B N 1
ATOM 7193 C CA . ILE B 1 334 ? 8.742 15.523 -16.422 1 89.12 334 ILE B CA 1
ATOM 7194 C C . ILE B 1 334 ? 9.508 14.914 -17.594 1 89.12 334 ILE B C 1
ATOM 7196 O O . ILE B 1 334 ? 10.008 15.633 -18.453 1 89.12 334 ILE B O 1
ATOM 7200 N N . LYS B 1 335 ? 9.625 13.57 -17.609 1 86.5 335 LYS B N 1
ATOM 7201 C CA . LYS B 1 335 ? 10.125 12.758 -18.703 1 86.5 335 LYS B CA 1
ATOM 7202 C C . LYS B 1 335 ? 11.562 13.141 -19.062 1 86.5 335 LYS B C 1
ATOM 7204 O O . LYS B 1 335 ? 11.867 13.445 -20.219 1 86.5 335 LYS B O 1
ATOM 7209 N N . GLY B 1 336 ? 12.398 13.148 -18.109 1 91.44 336 GLY B N 1
ATOM 7210 C CA . GLY B 1 336 ? 13.82 13.352 -18.344 1 91.44 336 GLY B CA 1
ATOM 7211 C C . GLY B 1 336 ? 14.523 12.109 -18.859 1 91.44 336 GLY B C 1
ATOM 7212 O O . GLY B 1 336 ? 13.875 11.109 -19.188 1 91.44 336 GLY B O 1
ATOM 7213 N N . LYS B 1 337 ? 15.844 12.188 -18.938 1 92.38 337 LYS B N 1
ATOM 7214 C CA . LYS B 1 337 ? 16.641 11.086 -19.469 1 92.38 337 LYS B CA 1
ATOM 7215 C C . LYS B 1 337 ? 17.375 10.352 -18.359 1 92.38 337 LYS B C 1
ATOM 7217 O O . LYS B 1 337 ? 17.984 9.305 -18.594 1 92.38 337 LYS B O 1
ATOM 7222 N N . GLU B 1 338 ? 17.266 10.875 -17.172 1 93.75 338 GLU B N 1
ATOM 7223 C CA . GLU B 1 338 ? 17.906 10.25 -16.016 1 93.75 338 GLU B CA 1
ATOM 7224 C C . GLU B 1 338 ? 16.875 9.57 -15.125 1 93.75 338 GLU B C 1
ATOM 7226 O O . GLU B 1 338 ? 15.773 10.102 -14.914 1 93.75 338 GLU B O 1
ATOM 7231 N N . PRO B 1 339 ? 17.266 8.328 -14.57 1 94.69 339 PRO B N 1
ATOM 7232 C CA . PRO B 1 339 ? 16.359 7.703 -13.609 1 94.69 339 PRO B CA 1
ATOM 7233 C C . PRO B 1 339 ? 16.188 8.516 -12.336 1 94.69 339 PRO B C 1
ATOM 7235 O O . PRO B 1 339 ? 17.172 9.023 -11.789 1 94.69 339 PRO B O 1
ATOM 7238 N N . ALA B 1 340 ? 14.922 8.695 -11.906 1 95.5 340 ALA B N 1
ATOM 7239 C CA . ALA B 1 340 ? 14.609 9.359 -10.641 1 95.5 340 ALA B CA 1
ATOM 7240 C C . ALA B 1 340 ? 13.914 8.406 -9.672 1 95.5 340 ALA B C 1
ATOM 7242 O O . ALA B 1 340 ? 14.195 8.422 -8.469 1 95.5 340 ALA B O 1
ATOM 7243 N N . ASN B 1 341 ? 13.039 7.48 -10.242 1 95.06 341 ASN B N 1
ATOM 7244 C CA . ASN B 1 341 ? 12.273 6.531 -9.438 1 95.06 341 ASN B CA 1
ATOM 7245 C C . ASN B 1 341 ? 11.562 7.215 -8.273 1 95.06 341 ASN B C 1
ATOM 7247 O O . ASN B 1 341 ? 11.766 6.852 -7.117 1 95.06 341 ASN B O 1
ATOM 7251 N N . PRO B 1 342 ? 10.672 8.156 -8.578 1 94.94 342 PRO B N 1
ATOM 7252 C CA . PRO B 1 342 ? 10.055 8.992 -7.547 1 94.94 342 PRO B CA 1
ATOM 7253 C C . PRO B 1 342 ? 8.992 8.242 -6.742 1 94.94 342 PRO B C 1
ATOM 7255 O O . PRO B 1 342 ? 8.352 8.82 -5.863 1 94.94 342 PRO B O 1
ATOM 7258 N N . ASN B 1 343 ? 8.75 6.938 -6.98 1 95.12 343 ASN B N 1
ATOM 7259 C CA . ASN B 1 343 ? 7.711 6.184 -6.289 1 95.12 343 ASN B CA 1
ATOM 7260 C C . ASN B 1 343 ? 8.305 5.285 -5.203 1 95.12 343 ASN B C 1
ATOM 7262 O O . ASN B 1 343 ? 7.633 4.375 -4.711 1 95.12 343 ASN B O 1
ATOM 7266 N N . TYR B 1 344 ? 9.555 5.562 -4.828 1 96.88 344 TYR B N 1
ATOM 7267 C CA . TYR B 1 344 ? 10.227 4.672 -3.887 1 96.88 344 TYR B CA 1
ATOM 7268 C C . TYR B 1 344 ? 10.945 5.465 -2.803 1 96.88 344 TYR B C 1
ATOM 7270 O O . TYR B 1 344 ? 11.656 6.426 -3.1 1 96.88 344 TYR B O 1
ATOM 7278 N N . GLY B 1 345 ? 10.719 5 -1.529 1 97.25 345 GLY B N 1
ATOM 7279 C CA . GLY B 1 345 ? 11.461 5.539 -0.404 1 97.25 345 GLY B CA 1
ATOM 7280 C C . GLY B 1 345 ? 10.75 6.684 0.29 1 97.25 345 GLY B C 1
ATOM 7281 O O . GLY B 1 345 ? 9.742 7.191 -0.211 1 97.25 345 GLY B O 1
ATOM 7282 N N . PRO B 1 346 ? 11.297 7.125 1.488 1 98.12 346 PRO B N 1
ATOM 7283 C CA . PRO B 1 346 ? 10.773 8.312 2.162 1 98.12 346 PRO B CA 1
ATOM 7284 C C . PRO B 1 346 ? 10.711 9.531 1.246 1 98.12 346 PRO B C 1
ATOM 7286 O O . PRO B 1 346 ? 11.57 9.703 0.375 1 98.12 346 PRO B O 1
ATOM 7289 N N . VAL B 1 347 ? 9.742 10.391 1.406 1 98.12 347 VAL B N 1
ATOM 7290 C CA . VAL B 1 347 ? 9.43 11.453 0.453 1 98.12 347 VAL B CA 1
ATOM 7291 C C . VAL B 1 347 ? 10.641 12.367 0.272 1 98.12 347 VAL B C 1
ATOM 7293 O O . VAL B 1 347 ? 11.055 12.641 -0.856 1 98.12 347 VAL B O 1
ATOM 7296 N N . ILE B 1 348 ? 11.25 12.781 1.343 1 98.5 348 ILE B N 1
ATOM 7297 C CA . ILE B 1 348 ? 12.453 13.602 1.258 1 98.5 348 ILE B CA 1
ATOM 7298 C C . ILE B 1 348 ? 13.633 12.859 1.89 1 98.5 348 ILE B C 1
ATOM 7300 O O . ILE B 1 348 ? 13.492 12.273 2.963 1 98.5 348 ILE B O 1
ATOM 7304 N N . THR B 1 349 ? 14.805 12.852 1.217 1 98 349 THR B N 1
ATOM 7305 C CA . THR B 1 349 ? 15.953 12.141 1.764 1 98 349 THR B CA 1
ATOM 7306 C C . THR B 1 349 ? 17.188 13.047 1.787 1 98 349 THR B C 1
ATOM 7308 O O . THR B 1 349 ? 18.172 12.75 2.471 1 98 349 THR B O 1
ATOM 7311 N N . GLN B 1 350 ? 17.109 14.156 1.032 1 97.81 350 GLN B N 1
ATOM 7312 C CA . GLN B 1 350 ? 18.281 15.023 0.929 1 97.81 350 GLN B CA 1
ATOM 7313 C C . GLN B 1 350 ? 17.859 16.469 0.661 1 97.81 350 GLN B C 1
ATOM 7315 O O . GLN B 1 350 ? 16.703 16.734 0.345 1 97.81 350 GLN B O 1
ATOM 7320 N N . TYR B 1 351 ? 18.812 17.422 0.898 1 98.12 351 TYR B N 1
ATOM 7321 C CA . TYR B 1 351 ? 18.594 18.828 0.556 1 98.12 351 TYR B CA 1
ATOM 7322 C C . TYR B 1 351 ? 19.859 19.453 -0.032 1 98.12 351 TYR B C 1
ATOM 7324 O O . TYR B 1 351 ? 20.969 19.031 0.303 1 98.12 351 TYR B O 1
ATOM 7332 N N . THR B 1 352 ? 19.703 20.344 -0.941 1 98.44 352 THR B N 1
ATOM 7333 C CA . THR B 1 352 ? 20.766 21.156 -1.527 1 98.44 352 THR B CA 1
ATOM 7334 C C . THR B 1 352 ? 20.625 22.609 -1.117 1 98.44 352 THR B C 1
ATOM 7336 O O . THR B 1 352 ? 19.531 23.188 -1.224 1 98.44 352 THR B O 1
ATOM 7339 N N . ASP B 1 353 ? 21.719 23.188 -0.738 1 97.88 353 ASP B N 1
ATOM 7340 C CA . ASP B 1 353 ? 21.703 24.547 -0.216 1 97.88 353 ASP B CA 1
ATOM 7341 C C . ASP B 1 353 ? 21.812 25.562 -1.346 1 97.88 353 ASP B C 1
ATOM 7343 O O . ASP B 1 353 ? 22.672 25.453 -2.213 1 97.88 353 ASP B O 1
ATOM 7347 N N . TYR B 1 354 ? 20.938 26.484 -1.38 1 97.88 354 TYR B N 1
ATOM 7348 C CA . TYR B 1 354 ? 21 27.656 -2.232 1 97.88 354 TYR B CA 1
ATOM 7349 C C . TYR B 1 354 ? 21.031 28.938 -1.397 1 97.88 354 TYR B C 1
ATOM 7351 O O . TYR B 1 354 ? 20.031 29.656 -1.319 1 97.88 354 TYR B O 1
ATOM 7359 N N . ASN B 1 355 ? 22.141 29.172 -0.749 1 96.56 355 ASN B N 1
ATOM 7360 C CA . ASN B 1 355 ? 22.5 30.391 -0.031 1 96.56 355 ASN B CA 1
ATOM 7361 C C . ASN B 1 355 ? 21.719 30.531 1.271 1 96.56 355 ASN B C 1
ATOM 7363 O O . ASN B 1 355 ? 21.562 31.641 1.795 1 96.56 355 ASN B O 1
ATOM 7367 N N . LEU B 1 356 ? 21.156 29.438 1.79 1 96.5 356 LEU B N 1
ATOM 7368 C CA . LEU B 1 356 ? 20.531 29.484 3.107 1 96.5 356 LEU B CA 1
ATOM 7369 C C . LEU B 1 356 ? 21.562 29.266 4.207 1 96.5 356 LEU B C 1
ATOM 7371 O O . LEU B 1 356 ? 21.578 30 5.195 1 96.5 356 LEU B O 1
ATOM 7375 N N . PHE B 1 357 ? 22.406 28.297 4.027 1 95.5 357 PHE B N 1
ATOM 7376 C CA . PHE B 1 357 ? 23.406 27.953 5.031 1 95.5 357 PHE B CA 1
ATOM 7377 C C . PHE B 1 357 ? 24.734 28.625 4.727 1 95.5 357 PHE B C 1
ATOM 7379 O O . PHE B 1 357 ? 25.391 29.141 5.629 1 95.5 357 PHE B O 1
ATOM 7386 N N . LYS B 1 358 ? 25.078 28.5 3.484 1 95.06 358 LYS B N 1
ATOM 7387 C CA . LYS B 1 358 ? 26.328 29.125 3.039 1 95.06 358 LYS B CA 1
ATOM 7388 C C . LYS B 1 358 ? 26.062 30.328 2.143 1 95.06 358 LYS B C 1
ATOM 7390 O O . LYS B 1 358 ? 25.172 30.297 1.301 1 95.06 358 LYS B O 1
ATOM 7395 N N . SER B 1 359 ? 26.859 31.422 2.287 1 95.19 359 SER B N 1
ATOM 7396 C CA . SER B 1 359 ? 26.703 32.625 1.493 1 95.19 359 SER B CA 1
ATOM 7397 C C . SER B 1 359 ? 25.266 33.156 1.525 1 95.19 359 SER B C 1
ATOM 7399 O O . SER B 1 359 ? 24.656 33.375 0.478 1 95.19 359 SER B O 1
ATOM 7401 N N . TYR B 1 360 ? 24.906 33.406 2.711 1 95.81 360 TYR B N 1
ATOM 7402 C CA . TYR B 1 360 ? 23.516 33.75 2.986 1 95.81 360 TYR B CA 1
ATOM 7403 C C . TYR B 1 360 ? 23.078 34.969 2.197 1 95.81 360 TYR B C 1
ATOM 7405 O O . TYR B 1 360 ? 23.766 36 2.199 1 95.81 360 TYR B O 1
ATOM 7413 N N . ASN B 1 361 ? 21.953 34.844 1.443 1 94.44 361 ASN B N 1
ATOM 7414 C CA . ASN B 1 361 ? 21.25 35.906 0.745 1 94.44 361 ASN B CA 1
ATOM 7415 C C . ASN B 1 361 ? 19.781 36 1.169 1 94.44 361 ASN B C 1
ATOM 7417 O O . ASN B 1 361 ? 18.953 35.219 0.676 1 94.44 361 ASN B O 1
ATOM 7421 N N . PRO B 1 362 ? 19.438 36.969 1.963 1 92.81 362 PRO B N 1
ATOM 7422 C CA . PRO B 1 362 ? 18.094 37 2.559 1 92.81 362 PRO B CA 1
ATOM 7423 C C . PRO B 1 362 ? 16.984 37.188 1.521 1 92.81 362 PRO B C 1
ATOM 7425 O O . PRO B 1 362 ? 15.82 36.906 1.804 1 92.81 362 PRO B O 1
ATOM 7428 N N . LYS B 1 363 ? 17.297 37.562 0.311 1 94.12 363 LYS B N 1
ATOM 7429 C CA . LYS B 1 363 ? 16.281 37.844 -0.69 1 94.12 363 LYS B CA 1
ATOM 7430 C C . LYS B 1 363 ? 16.031 36.656 -1.595 1 94.12 363 LYS B C 1
ATOM 7432 O O . LYS B 1 363 ? 15.016 36.562 -2.289 1 94.12 363 LYS B O 1
ATOM 7437 N N . ARG B 1 364 ? 16.953 35.656 -1.524 1 96.69 364 ARG B N 1
ATOM 7438 C CA . ARG B 1 364 ? 16.859 34.594 -2.52 1 96.69 364 ARG B CA 1
ATOM 7439 C C . ARG B 1 364 ? 17.188 33.25 -1.904 1 96.69 364 ARG B C 1
ATOM 7441 O O . ARG B 1 364 ? 17.188 32.219 -2.602 1 96.69 364 ARG B O 1
ATOM 7448 N N . ALA B 1 365 ? 17.406 33.219 -0.622 1 97.88 365 ALA B N 1
ATOM 7449 C CA . ALA B 1 365 ? 17.906 32 0.033 1 97.88 365 ALA B CA 1
ATOM 7450 C C . ALA B 1 365 ? 16.828 30.922 0.098 1 97.88 365 ALA B C 1
ATOM 7452 O O . ALA B 1 365 ? 15.68 31.219 0.437 1 97.88 365 ALA B O 1
ATOM 7453 N N . PHE B 1 366 ? 17.156 29.688 -0.274 1 98.06 366 PHE B N 1
ATOM 7454 C CA . PHE B 1 366 ? 16.266 28.547 -0.177 1 98.06 366 PHE B CA 1
ATOM 7455 C C . PHE B 1 366 ? 17.047 27.25 -0.217 1 98.06 366 PHE B C 1
ATOM 7457 O O . PHE B 1 366 ? 18.266 27.25 -0.302 1 98.06 366 PHE B O 1
ATOM 7464 N N . ILE B 1 367 ? 16.391 26.125 -0.012 1 98.12 367 ILE B N 1
ATOM 7465 C CA . ILE B 1 367 ? 16.953 24.781 -0.214 1 98.12 367 ILE B CA 1
ATOM 7466 C C . ILE B 1 367 ? 16.094 24.016 -1.216 1 98.12 367 ILE B C 1
ATOM 7468 O O . ILE B 1 367 ? 14.906 24.312 -1.385 1 98.12 367 ILE B O 1
ATOM 7472 N N . LEU B 1 368 ? 16.734 23.094 -1.908 1 98.62 368 LEU B N 1
ATOM 7473 C CA . LEU B 1 368 ? 16.062 22.172 -2.811 1 98.62 368 LEU B CA 1
ATOM 7474 C C . LEU B 1 368 ? 16.062 20.75 -2.232 1 98.62 368 LEU B C 1
ATOM 7476 O O . LEU B 1 368 ? 17.109 20.219 -1.873 1 98.62 368 LEU B O 1
ATOM 7480 N N . GLN B 1 369 ? 14.898 20.188 -2.117 1 98.5 369 GLN B N 1
ATOM 7481 C CA . GLN B 1 369 ? 14.734 18.828 -1.612 1 98.5 369 GLN B CA 1
ATOM 7482 C C . GLN B 1 369 ? 14.117 17.922 -2.67 1 98.5 369 GLN B C 1
ATOM 7484 O O . GLN B 1 369 ? 13.359 18.375 -3.527 1 98.5 369 GLN B O 1
ATOM 7489 N N . ASP B 1 370 ? 14.508 16.609 -2.623 1 97.94 370 ASP B N 1
ATOM 7490 C CA . ASP B 1 370 ? 13.859 15.625 -3.486 1 97.94 370 ASP B CA 1
ATOM 7491 C C . ASP B 1 370 ? 12.477 15.266 -2.965 1 97.94 370 ASP B C 1
ATOM 7493 O O . ASP B 1 370 ? 12.102 15.641 -1.853 1 97.94 370 ASP B O 1
ATOM 7497 N N . ALA B 1 371 ? 11.695 14.602 -3.812 1 97.12 371 ALA B N 1
ATOM 7498 C CA . ALA B 1 371 ? 10.344 14.227 -3.406 1 97.12 371 ALA B CA 1
ATOM 7499 C C . ALA B 1 371 ? 9.906 12.93 -4.07 1 97.12 371 ALA B C 1
ATOM 7501 O O . ALA B 1 371 ? 10.133 12.727 -5.27 1 97.12 371 ALA B O 1
ATOM 7502 N N . SER B 1 372 ? 9.469 12 -3.273 1 97.06 372 SER B N 1
ATOM 7503 C CA . SER B 1 372 ? 8.742 10.859 -3.818 1 97.06 372 SER B CA 1
ATOM 7504 C C . SER B 1 372 ? 7.23 11.07 -3.721 1 97.06 372 SER B C 1
ATOM 7506 O O . SER B 1 372 ? 6.77 12.008 -3.072 1 97.06 372 SER B O 1
ATOM 7508 N N . TYR B 1 373 ? 6.484 10.328 -4.484 1 94.75 373 TYR B N 1
ATOM 7509 C CA . TYR B 1 373 ? 5.027 10.367 -4.414 1 94.75 373 TYR B CA 1
ATOM 7510 C C . TYR B 1 373 ? 4.438 8.977 -4.637 1 94.75 373 TYR B C 1
ATOM 7512 O O . TYR B 1 373 ? 5.113 8.086 -5.156 1 94.75 373 TYR B O 1
ATOM 7520 N N . PRO B 1 374 ? 3.219 8.742 -4.215 1 95.12 374 PRO B N 1
ATOM 7521 C CA . PRO B 1 374 ? 2.623 7.398 -4.211 1 95.12 374 PRO B CA 1
ATOM 7522 C C . PRO B 1 374 ? 2.514 6.801 -5.609 1 95.12 374 PRO B C 1
ATOM 7524 O O . PRO B 1 374 ? 2.287 7.527 -6.582 1 95.12 374 PRO B O 1
ATOM 7527 N N . VAL B 1 375 ? 2.504 5.469 -5.645 1 93.56 375 VAL B N 1
ATOM 7528 C CA . VAL B 1 375 ? 2.469 4.691 -6.879 1 93.56 375 VAL B CA 1
ATOM 7529 C C . VAL B 1 375 ? 1.176 4.984 -7.637 1 93.56 375 VAL B C 1
ATOM 7531 O O . VAL B 1 375 ? 1.173 5.051 -8.867 1 93.56 375 VAL B O 1
ATOM 7534 N N . PHE B 1 376 ? 0.02 5.113 -6.926 1 89.75 376 PHE B N 1
ATOM 7535 C CA . PHE B 1 376 ? -1.256 5.285 -7.609 1 89.75 376 PHE B CA 1
ATOM 7536 C C . PHE B 1 376 ? -1.281 6.598 -8.383 1 89.75 376 PHE B C 1
ATOM 7538 O O . PHE B 1 376 ? -1.965 6.711 -9.406 1 89.75 376 PHE B O 1
ATOM 7545 N N . ALA B 1 377 ? -0.521 7.598 -7.93 1 89.5 377 ALA B N 1
ATOM 7546 C CA . ALA B 1 377 ? -0.404 8.844 -8.68 1 89.5 377 ALA B CA 1
ATOM 7547 C C . ALA B 1 377 ? 0.315 8.617 -10.008 1 89.5 377 ALA B C 1
ATOM 7549 O O . ALA B 1 377 ? 0.005 9.266 -11.008 1 89.5 377 ALA B O 1
ATOM 7550 N N . SER B 1 378 ? 1.283 7.719 -10.008 1 88.69 378 SER B N 1
ATOM 7551 C CA . SER B 1 378 ? 1.995 7.391 -11.242 1 88.69 378 SER B CA 1
ATOM 7552 C C . SER B 1 378 ? 1.078 6.699 -12.242 1 88.69 378 SER B C 1
ATOM 7554 O O . SER B 1 378 ? 1.17 6.941 -13.445 1 88.69 378 SER B O 1
ATOM 7556 N N . TYR B 1 379 ? 0.253 5.801 -11.758 1 86.31 379 TYR B N 1
ATOM 7557 C CA . TYR B 1 379 ? -0.705 5.145 -12.641 1 86.31 379 TYR B CA 1
ATOM 7558 C C . TYR B 1 379 ? -1.711 6.145 -13.195 1 86.31 379 TYR B C 1
ATOM 7560 O O . TYR B 1 379 ? -2.088 6.066 -14.367 1 86.31 379 TYR B O 1
ATOM 7568 N N . PHE B 1 380 ? -2.139 7.066 -12.367 1 84.19 380 PHE B N 1
ATOM 7569 C CA . PHE B 1 380 ? -3.033 8.133 -12.812 1 84.19 380 PHE B CA 1
ATOM 7570 C C . PHE B 1 380 ? -2.381 8.969 -13.906 1 84.19 380 PHE B C 1
ATOM 7572 O O . PHE B 1 380 ? -2.998 9.242 -14.93 1 84.19 380 PHE B O 1
ATOM 7579 N N . ALA B 1 381 ? -1.153 9.375 -13.672 1 81.31 381 ALA B N 1
ATOM 7580 C CA . ALA B 1 381 ? -0.418 10.188 -14.633 1 81.31 381 ALA B CA 1
ATOM 7581 C C . ALA B 1 381 ? -0.224 9.438 -15.953 1 81.31 381 ALA B C 1
ATOM 7583 O O . ALA B 1 381 ? -0.384 10.016 -17.031 1 81.31 381 ALA B O 1
ATOM 7584 N N . ALA B 1 382 ? 0.141 8.18 -15.867 1 78.88 382 ALA B N 1
ATOM 7585 C CA . ALA B 1 382 ? 0.369 7.359 -17.062 1 78.88 382 ALA B CA 1
ATOM 7586 C C . ALA B 1 382 ? -0.893 7.266 -17.906 1 78.88 382 ALA B C 1
ATOM 7588 O O . ALA B 1 382 ? -0.827 7.344 -19.141 1 78.88 382 ALA B O 1
ATOM 7589 N N . ALA B 1 383 ? -2.025 7.133 -17.234 1 76 383 ALA B N 1
ATOM 7590 C CA . ALA B 1 383 ? -3.289 6.969 -17.953 1 76 383 ALA B CA 1
ATOM 7591 C C . ALA B 1 383 ? -3.777 8.305 -18.516 1 76 383 ALA B C 1
ATOM 7593 O O . ALA B 1 383 ? -4.578 8.336 -19.453 1 76 383 ALA B O 1
ATOM 7594 N N . SER B 1 384 ? -3.328 9.43 -17.938 1 73.75 384 SER B N 1
ATOM 7595 C CA . SER B 1 384 ? -3.781 10.758 -18.328 1 73.75 384 SER B CA 1
ATOM 7596 C C . SER B 1 384 ? -3.088 11.219 -19.609 1 73.75 384 SER B C 1
ATOM 7598 O O . SER B 1 384 ? -3.482 12.227 -20.203 1 73.75 384 SER B O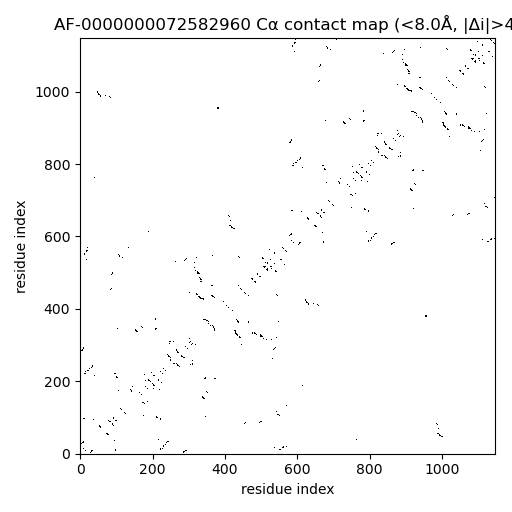 1
ATOM 7600 N N . VAL B 1 385 ? -2.027 10.562 -20.078 1 67.31 385 VAL B N 1
ATOM 7601 C CA . VAL B 1 385 ? -1.382 10.891 -21.344 1 67.31 385 VAL B CA 1
ATOM 7602 C C . VAL B 1 385 ? -2.338 10.594 -22.5 1 67.31 385 VAL B C 1
ATOM 7604 O O . VAL B 1 385 ? -2.836 9.469 -22.625 1 67.31 385 VAL B O 1
ATOM 7607 N N . PRO B 1 386 ? -2.68 11.711 -23.156 1 59.16 386 PRO B N 1
ATOM 7608 C CA . PRO B 1 386 ? -3.635 11.547 -24.25 1 59.16 386 PRO B CA 1
ATOM 7609 C C . PRO B 1 386 ? -3.238 10.422 -25.203 1 59.16 386 PRO B C 1
ATOM 7611 O O . PRO B 1 386 ? -2.057 10.266 -25.531 1 59.16 386 PRO B O 1
ATOM 7614 N N . TRP B 1 387 ? -4.215 9.703 -25.578 1 57.06 387 TRP B N 1
ATOM 7615 C CA . TRP B 1 387 ? -4.055 8.484 -26.359 1 57.06 387 TRP B CA 1
ATOM 7616 C C . TRP B 1 387 ? -3.328 8.773 -27.672 1 57.06 387 TRP B C 1
ATOM 7618 O O . TRP B 1 387 ? -2.537 7.957 -28.141 1 57.06 387 TRP B O 1
ATOM 7628 N N . PHE B 1 388 ? -3.635 9.953 -28.156 1 53 388 PHE B N 1
ATOM 7629 C CA . PHE B 1 388 ? -3.068 10.266 -29.453 1 53 388 PHE B CA 1
ATOM 7630 C C . PHE B 1 388 ? -1.556 10.43 -29.359 1 53 388 PHE B C 1
ATOM 7632 O O . PHE B 1 388 ? -0.846 10.258 -30.359 1 53 388 PHE B O 1
ATOM 7639 N N . LEU B 1 389 ? -1.091 10.781 -28.203 1 52.06 389 LEU B N 1
ATOM 7640 C CA . LEU B 1 389 ? 0.354 10.867 -28.016 1 52.06 389 LEU B CA 1
ATOM 7641 C C . LEU B 1 389 ? 0.953 9.477 -27.797 1 52.06 389 LEU B C 1
ATOM 7643 O O . LEU B 1 389 ? 2.17 9.305 -27.891 1 52.06 389 LEU B O 1
ATOM 7647 N N . ARG B 1 390 ? 0.016 8.547 -27.656 1 54.97 390 ARG B N 1
ATOM 7648 C CA . ARG B 1 390 ? 0.43 7.156 -27.484 1 54.97 390 ARG B CA 1
ATOM 7649 C C . ARG B 1 390 ? 0.292 6.379 -28.781 1 54.97 390 ARG B C 1
ATOM 7651 O O . ARG B 1 390 ? 0.551 5.172 -28.828 1 54.97 390 ARG B O 1
ATOM 7658 N N . ILE B 1 391 ? -0.246 7.141 -29.75 1 51.16 391 ILE B N 1
ATOM 7659 C CA . ILE B 1 391 ? -0.565 6.512 -31.016 1 51.16 391 ILE B CA 1
ATOM 7660 C C . ILE B 1 391 ? 0.652 5.75 -31.531 1 51.16 391 ILE B C 1
ATOM 7662 O O . ILE B 1 391 ? 0.521 4.648 -32.062 1 51.16 391 ILE B O 1
ATOM 7666 N N . GLY B 1 392 ? 1.762 6.418 -31.422 1 48.03 392 GLY B N 1
ATOM 7667 C CA . GLY B 1 392 ? 2.941 5.715 -31.906 1 48.03 392 GLY B CA 1
ATOM 7668 C C . GLY B 1 392 ? 3.182 4.398 -31.188 1 48.03 392 GLY B C 1
ATOM 7669 O O . GLY B 1 392 ? 3.492 3.389 -31.812 1 48.03 392 GLY B O 1
ATOM 7670 N N . PHE B 1 393 ? 2.947 4.531 -30 1 50.25 393 PHE B N 1
ATOM 7671 C CA . PHE B 1 393 ? 3.125 3.324 -29.203 1 50.25 393 PHE B CA 1
ATOM 7672 C C . PHE B 1 393 ? 2.047 2.297 -29.531 1 50.25 393 PHE B C 1
ATOM 7674 O O . PHE B 1 393 ? 2.346 1.12 -29.734 1 50.25 393 PHE B O 1
ATOM 7681 N N . PHE B 1 394 ? 0.876 2.732 -29.578 1 53.78 394 PHE B N 1
ATOM 7682 C CA . PHE B 1 394 ? -0.232 1.844 -29.906 1 53.78 394 PHE B CA 1
ATOM 7683 C C . PHE B 1 394 ? -0.063 1.263 -31.312 1 53.78 394 PHE B C 1
ATOM 7685 O O . PHE B 1 394 ? -0.321 0.078 -31.531 1 53.78 394 PHE B O 1
ATOM 7692 N N . PHE B 1 395 ? 0.404 2.143 -32.094 1 52.03 395 PHE B N 1
ATOM 7693 C CA . PHE B 1 395 ? 0.663 1.67 -33.438 1 52.03 395 PHE B CA 1
ATOM 7694 C C . PHE B 1 395 ? 1.755 0.606 -33.469 1 52.03 395 PHE B C 1
ATOM 7696 O O . PHE B 1 395 ? 1.621 -0.427 -34.125 1 52.03 395 PHE B O 1
ATOM 7703 N N . HIS B 1 396 ? 2.727 0.846 -32.688 1 53.16 396 HIS B N 1
ATOM 7704 C CA . HIS B 1 396 ? 3.812 -0.126 -32.625 1 53.16 396 HIS B CA 1
ATOM 7705 C C . HIS B 1 396 ? 3.354 -1.424 -31.969 1 53.16 396 HIS B C 1
ATOM 7707 O O . HIS B 1 396 ? 3.66 -2.514 -32.469 1 53.16 396 HIS B O 1
ATOM 7713 N N . THR B 1 397 ? 2.693 -1.227 -30.953 1 55.94 397 THR B N 1
ATOM 7714 C CA . THR B 1 397 ? 2.154 -2.406 -30.281 1 55.94 397 THR B CA 1
ATOM 7715 C C . THR B 1 397 ? 1.188 -3.15 -31.203 1 55.94 397 THR B C 1
ATOM 7717 O O . THR B 1 397 ? 1.208 -4.383 -31.266 1 55.94 397 THR B O 1
ATOM 7720 N N . PHE B 1 398 ? 0.478 -2.355 -31.891 1 54.38 398 PHE B N 1
ATOM 7721 C CA . PHE B 1 398 ? -0.463 -2.914 -32.844 1 54.38 398 PHE B CA 1
ATOM 7722 C C . PHE B 1 398 ? 0.276 -3.623 -33.969 1 54.38 398 PHE B C 1
ATOM 7724 O O . PHE B 1 398 ? -0.102 -4.727 -34.375 1 54.38 398 PHE B O 1
ATOM 7731 N N . VAL B 1 399 ? 1.26 -3.002 -34.438 1 54.19 399 VAL B N 1
ATOM 7732 C CA . VAL B 1 399 ? 2.043 -3.594 -35.531 1 54.19 399 VAL B CA 1
ATOM 7733 C C . VAL B 1 399 ? 2.709 -4.879 -35.031 1 54.19 399 VAL B C 1
ATOM 7735 O O . VAL B 1 399 ? 2.723 -5.887 -35.75 1 54.19 399 VAL B O 1
ATOM 7738 N N . GLU B 1 400 ? 3.191 -4.766 -33.812 1 56.44 400 GLU B N 1
ATOM 7739 C CA . GLU B 1 400 ? 3.832 -5.961 -33.281 1 56.44 400 GLU B CA 1
ATOM 7740 C C . GLU B 1 400 ? 2.818 -7.078 -33.062 1 56.44 400 GLU B C 1
ATOM 7742 O O . GLU B 1 400 ? 3.098 -8.242 -33.344 1 56.44 400 GLU B O 1
ATOM 7747 N N . LEU B 1 401 ? 1.718 -6.598 -32.656 1 55.81 401 LEU B N 1
ATOM 7748 C CA . LEU B 1 401 ? 0.638 -7.566 -32.469 1 55.81 401 LEU B CA 1
ATOM 7749 C C . LEU B 1 401 ? 0.179 -8.102 -33.844 1 55.81 401 LEU B C 1
ATOM 7751 O O . LEU B 1 401 ? -0.077 -9.297 -33.969 1 55.81 401 LEU B O 1
ATOM 7755 N N . PHE B 1 402 ? 0.116 -7.195 -34.719 1 54.81 402 PHE B N 1
ATOM 7756 C CA . PHE B 1 402 ? -0.289 -7.559 -36.094 1 54.81 402 PHE B CA 1
ATOM 7757 C C . PHE B 1 402 ? 0.742 -8.477 -36.719 1 54.81 402 PHE B C 1
ATOM 7759 O O . PHE B 1 402 ? 0.383 -9.461 -37.375 1 54.81 402 PHE B O 1
ATOM 7766 N N . LYS B 1 403 ? 1.929 -8.148 -36.656 1 54.84 403 LYS B N 1
ATOM 7767 C CA . LYS B 1 403 ? 2.992 -8.992 -37.188 1 54.84 403 LYS B CA 1
ATOM 7768 C C . LYS B 1 403 ? 2.967 -10.375 -36.531 1 54.84 403 LYS B C 1
ATOM 7770 O O . LYS B 1 403 ? 3.123 -11.391 -37.219 1 54.84 403 LYS B O 1
ATOM 7775 N N . LYS B 1 404 ? 2.826 -10.273 -35.312 1 54.88 404 LYS B N 1
ATOM 7776 C CA . LYS B 1 404 ? 2.783 -11.547 -34.625 1 54.88 404 LYS B CA 1
ATOM 7777 C C . LYS B 1 404 ? 1.539 -12.344 -34.969 1 54.88 404 LYS B C 1
ATOM 7779 O O . LYS B 1 404 ? 1.589 -13.57 -35.094 1 54.88 404 LYS B O 1
ATOM 7784 N N . PHE B 1 405 ? 0.491 -11.57 -35.156 1 51.88 405 PHE B N 1
ATOM 7785 C CA . PHE B 1 405 ? -0.733 -12.172 -35.656 1 51.88 405 PHE B CA 1
ATOM 7786 C C . PHE B 1 405 ? -0.502 -12.781 -37.031 1 51.88 405 PHE B C 1
ATOM 7788 O O . PHE B 1 405 ? -0.938 -13.906 -37.312 1 51.88 405 PHE B O 1
ATOM 7795 N N . LEU B 1 406 ? 0.062 -12.008 -37.875 1 50.59 406 LEU B N 1
ATOM 7796 C CA . LEU B 1 406 ? 0.327 -12.469 -39.219 1 50.59 406 LEU B CA 1
ATOM 7797 C C . LEU B 1 406 ? 1.274 -13.664 -39.219 1 50.59 406 LEU B C 1
ATOM 7799 O O . LEU B 1 406 ? 1.182 -14.539 -40.094 1 50.59 406 LEU B O 1
ATOM 7803 N N . ASN B 1 407 ? 2.197 -13.555 -38.344 1 47.16 407 ASN B N 1
ATOM 7804 C CA . ASN B 1 407 ? 3.176 -14.633 -38.375 1 47.16 407 ASN B CA 1
ATOM 7805 C C . ASN B 1 407 ? 2.721 -15.836 -37.531 1 47.16 407 ASN B C 1
ATOM 7807 O O . ASN B 1 407 ? 3.488 -16.781 -37.344 1 47.16 407 ASN B O 1
ATOM 7811 N N . GLY B 1 408 ? 1.521 -15.875 -37.312 1 45.03 408 GLY B N 1
ATOM 7812 C CA . GLY B 1 408 ? 1.004 -17.047 -36.625 1 45.03 408 GLY B CA 1
ATOM 7813 C C . GLY B 1 408 ? 1.65 -17.281 -35.25 1 45.03 408 GLY B C 1
ATOM 7814 O O . GLY B 1 408 ? 1.455 -18.328 -34.656 1 45.03 408 GLY B O 1
ATOM 7815 N N . LYS B 1 409 ? 2.684 -16.578 -34.938 1 45.66 409 LYS B N 1
ATOM 7816 C CA . LYS B 1 409 ? 3.666 -16.75 -33.875 1 45.66 409 LYS B CA 1
ATOM 7817 C C . LYS B 1 409 ? 3.164 -16.156 -32.562 1 45.66 409 LYS B C 1
ATOM 7819 O O . LYS B 1 409 ? 3.953 -15.875 -31.641 1 45.66 409 LYS B O 1
ATOM 7824 N N . ILE B 1 410 ? 1.924 -15.891 -32.375 1 47.28 410 ILE B N 1
ATOM 7825 C CA . ILE B 1 410 ? 1.354 -15.219 -31.203 1 47.28 410 ILE B CA 1
ATOM 7826 C C . ILE B 1 410 ? 1.282 -16.188 -30.031 1 47.28 410 ILE B C 1
ATOM 7828 O O . ILE B 1 410 ? 0.847 -15.82 -28.938 1 47.28 410 ILE B O 1
ATOM 7832 N N . PHE B 1 411 ? 1.806 -17.469 -30.234 1 48.88 411 PHE B N 1
ATOM 7833 C CA . PHE B 1 411 ? 1.516 -18.516 -29.25 1 48.88 411 PHE B CA 1
ATOM 7834 C C . PHE B 1 411 ? 2.721 -18.766 -28.359 1 48.88 411 PHE B C 1
ATOM 7836 O O . PHE B 1 411 ? 3.834 -18.969 -28.844 1 48.88 411 PHE B O 1
ATOM 7843 N N . GLY B 1 412 ? 2.52 -18.266 -27.125 1 51.25 412 GLY B N 1
ATOM 7844 C CA . GLY B 1 412 ? 3.535 -18.531 -26.109 1 51.25 412 GLY B CA 1
ATOM 7845 C C . GLY B 1 412 ? 3.627 -17.438 -25.062 1 51.25 412 GLY B C 1
ATOM 7846 O O . GLY B 1 412 ? 2.607 -16.906 -24.625 1 51.25 412 GLY B O 1
ATOM 7847 N N . LYS B 1 413 ? 4.848 -17.266 -24.734 1 56.56 413 LYS B N 1
ATOM 7848 C CA . LYS B 1 413 ? 5.168 -16.328 -23.656 1 56.56 413 LYS B CA 1
ATOM 7849 C C . LYS B 1 413 ? 5.086 -14.883 -24.156 1 56.56 413 LYS B C 1
ATOM 7851 O O . LYS B 1 413 ? 5.777 -14.508 -25.094 1 56.56 413 LYS B O 1
ATOM 7856 N N . ILE B 1 414 ? 4.027 -14.016 -23.578 1 52.22 414 ILE B N 1
ATOM 7857 C CA . ILE B 1 414 ? 3.838 -12.656 -24.078 1 52.22 414 ILE B CA 1
ATOM 7858 C C . ILE B 1 414 ? 4.219 -11.656 -22.984 1 52.22 414 ILE B C 1
ATOM 7860 O O . ILE B 1 414 ? 3.793 -10.5 -23.031 1 52.22 414 ILE B O 1
ATOM 7864 N N . GLY B 1 415 ? 4.941 -12.125 -22.016 1 60.88 415 GLY B N 1
ATOM 7865 C CA . GLY B 1 415 ? 5.387 -11.234 -20.953 1 60.88 415 GLY B CA 1
ATOM 7866 C C . GLY B 1 415 ? 6.109 -10 -21.469 1 60.88 415 GLY B C 1
ATOM 7867 O O . GLY B 1 415 ? 5.98 -8.922 -20.891 1 60.88 415 GLY B O 1
ATOM 7868 N N . TYR B 1 416 ? 6.867 -10.164 -22.516 1 56.66 416 TYR B N 1
ATOM 7869 C CA . TYR B 1 416 ? 7.625 -9.055 -23.078 1 56.66 416 TYR B CA 1
ATOM 7870 C C . TYR B 1 416 ? 6.695 -7.953 -23.578 1 56.66 416 TYR B C 1
ATOM 7872 O O . TYR B 1 416 ? 6.988 -6.766 -23.422 1 56.66 416 TYR B O 1
ATOM 7880 N N . LEU B 1 417 ? 5.531 -8.352 -24.172 1 56.84 417 LEU B N 1
ATOM 7881 C CA . LEU B 1 417 ? 4.574 -7.371 -24.672 1 56.84 417 LEU B CA 1
ATOM 7882 C C . LEU B 1 417 ? 3.947 -6.594 -23.516 1 56.84 417 LEU B C 1
ATOM 7884 O O . LEU B 1 417 ? 3.777 -5.375 -23.609 1 56.84 417 LEU B O 1
ATOM 7888 N N . MET B 1 418 ? 3.781 -7.285 -22.547 1 60.22 418 MET B N 1
ATOM 7889 C CA . MET B 1 418 ? 3.197 -6.645 -21.375 1 60.22 418 MET B CA 1
ATOM 7890 C C . MET B 1 418 ? 4.184 -5.664 -20.734 1 60.22 418 MET B C 1
ATOM 7892 O O . MET B 1 418 ? 3.799 -4.566 -20.328 1 60.22 418 MET B O 1
ATOM 7896 N N . GLY B 1 419 ? 5.395 -6.129 -20.672 1 60.28 419 GLY B N 1
ATOM 7897 C CA . GLY B 1 419 ? 6.441 -5.25 -20.172 1 60.28 419 GLY B CA 1
ATOM 7898 C C . GLY B 1 419 ? 6.57 -3.967 -20.969 1 60.28 419 GLY B C 1
ATOM 7899 O O . GLY B 1 419 ? 6.711 -2.885 -20.391 1 60.28 419 GLY B O 1
ATOM 7900 N N . GLU B 1 420 ? 6.457 -4.094 -22.266 1 59.59 420 GLU B N 1
ATOM 7901 C CA . GLU B 1 420 ? 6.586 -2.941 -23.156 1 59.59 420 GLU B CA 1
ATOM 7902 C C . GLU B 1 420 ? 5.43 -1.966 -22.969 1 59.59 420 GLU B C 1
ATOM 7904 O O . GLU B 1 420 ? 5.625 -0.749 -23 1 59.59 420 GLU B O 1
ATOM 7909 N N . LEU B 1 421 ? 4.312 -2.527 -22.766 1 56.06 421 LEU B N 1
ATOM 7910 C CA . LEU B 1 421 ? 3.119 -1.702 -22.609 1 56.06 421 LEU B CA 1
ATOM 7911 C C . LEU B 1 421 ? 3.217 -0.854 -21.344 1 56.06 421 LEU B C 1
ATOM 7913 O O . LEU B 1 421 ? 2.752 0.287 -21.312 1 56.06 421 LEU B O 1
ATOM 7917 N N . LEU B 1 422 ? 3.941 -1.418 -20.469 1 56.75 422 LEU B N 1
ATOM 7918 C CA . LEU B 1 422 ? 4.043 -0.733 -19.188 1 56.75 422 LEU B CA 1
ATOM 7919 C C . LEU B 1 422 ? 5.305 0.119 -19.125 1 56.75 422 LEU B C 1
ATOM 7921 O O . LEU B 1 422 ? 5.469 0.923 -18.203 1 56.75 422 LEU B O 1
ATOM 7925 N N . LYS B 1 423 ? 6.254 -0.086 -19.953 1 57.56 423 LYS B N 1
ATOM 7926 C CA . LYS B 1 423 ? 7.566 0.555 -19.938 1 57.56 423 LYS B CA 1
ATOM 7927 C C . LYS B 1 423 ? 7.438 2.068 -20.094 1 57.56 423 LYS B C 1
ATOM 7929 O O . LYS B 1 423 ? 8.305 2.818 -19.641 1 57.56 423 LYS B O 1
ATOM 7934 N N . GLY B 1 424 ? 6.391 2.607 -20.625 1 57.44 424 GLY B N 1
ATOM 7935 C CA . GLY B 1 424 ? 6.316 4.051 -20.781 1 57.44 424 GLY B CA 1
ATOM 7936 C C . GLY B 1 424 ? 6.461 4.801 -19.469 1 57.44 424 GLY B C 1
ATOM 7937 O O . GLY B 1 424 ? 5.555 5.535 -19.078 1 57.44 424 GLY B O 1
ATOM 7938 N N . ASP B 1 425 ? 7.562 4.426 -18.812 1 66.81 425 ASP B N 1
ATOM 7939 C CA . ASP B 1 425 ? 7.695 4.789 -17.406 1 66.81 425 ASP B CA 1
ATOM 7940 C C . ASP B 1 425 ? 7.863 6.297 -17.25 1 66.81 425 ASP B C 1
ATOM 7942 O O . ASP B 1 425 ? 8.969 6.781 -16.984 1 66.81 425 ASP B O 1
ATOM 7946 N N . LEU B 1 426 ? 6.941 7.066 -17.625 1 79.56 426 LEU B N 1
ATOM 7947 C CA . LEU B 1 426 ? 6.832 8.508 -17.453 1 79.56 426 LEU B CA 1
ATOM 7948 C C . LEU B 1 426 ? 7.258 8.922 -16.047 1 79.56 426 LEU B C 1
ATOM 7950 O O . LEU B 1 426 ? 8.086 9.828 -15.883 1 79.56 426 LEU B O 1
ATOM 7954 N N . SER B 1 427 ? 6.938 8.18 -15.156 1 85.44 427 SER B N 1
ATOM 7955 C CA . SER B 1 427 ? 7.188 8.57 -13.773 1 85.44 427 SER B CA 1
ATOM 7956 C C . SER B 1 427 ? 8.625 8.266 -13.367 1 85.44 427 SER B C 1
ATOM 7958 O O . SER B 1 427 ? 9.227 9.008 -12.594 1 85.44 427 SER B O 1
ATOM 7960 N N . TYR B 1 428 ? 9.219 7.223 -13.992 1 90.06 428 TYR B N 1
ATOM 7961 C CA . TYR B 1 428 ? 10.523 6.746 -13.555 1 90.06 428 TYR B CA 1
ATOM 7962 C C . TYR B 1 428 ? 11.602 7.797 -13.805 1 90.06 428 TYR B C 1
ATOM 7964 O O . TYR B 1 428 ? 12.594 7.863 -13.078 1 90.06 428 TYR B O 1
ATOM 7972 N N . THR B 1 429 ? 11.367 8.656 -14.781 1 92.25 429 THR B N 1
ATOM 7973 C CA . THR B 1 429 ? 12.359 9.664 -15.141 1 92.25 429 THR B CA 1
ATOM 7974 C C . THR B 1 429 ? 11.828 11.07 -14.875 1 92.25 429 THR B C 1
ATOM 7976 O O . THR B 1 429 ? 12.297 12.047 -15.469 1 92.25 429 THR B O 1
ATOM 7979 N N . SER B 1 430 ? 10.781 11.211 -14.133 1 93.06 430 SER B N 1
ATOM 7980 C CA . SER B 1 430 ? 10.234 12.5 -13.727 1 93.06 430 SER B CA 1
ATOM 7981 C C . SER B 1 430 ? 10.641 12.852 -12.297 1 93.06 430 SER B C 1
ATOM 7983 O O . SER B 1 430 ? 10.898 11.961 -11.484 1 93.06 430 SER B O 1
ATOM 7985 N N . ALA B 1 431 ? 10.75 14.141 -12.086 1 95.88 431 ALA B N 1
ATOM 7986 C CA . ALA B 1 431 ? 11.203 14.602 -10.773 1 95.88 431 ALA B CA 1
ATOM 7987 C C . ALA B 1 431 ? 10.281 15.68 -10.227 1 95.88 431 ALA B C 1
ATOM 7989 O O . ALA B 1 431 ? 9.703 16.469 -10.984 1 95.88 431 ALA B O 1
ATOM 7990 N N . VAL B 1 432 ? 10.086 15.633 -8.961 1 95.38 432 VAL B N 1
ATOM 7991 C CA . VAL B 1 432 ? 9.391 16.672 -8.203 1 95.38 432 VAL B CA 1
ATOM 7992 C C . VAL B 1 432 ? 10.391 17.469 -7.379 1 95.38 432 VAL B C 1
ATOM 7994 O O . VAL B 1 432 ? 11.195 16.891 -6.637 1 95.38 432 VAL B O 1
ATOM 7997 N N . LEU B 1 433 ? 10.383 18.734 -7.562 1 97.38 433 LEU B N 1
ATOM 7998 C CA . LEU B 1 433 ? 11.297 19.625 -6.855 1 97.38 433 LEU B CA 1
ATOM 7999 C C . LEU B 1 433 ? 10.586 20.359 -5.734 1 97.38 433 LEU B C 1
ATOM 8001 O O . LEU B 1 433 ? 9.672 21.156 -5.992 1 97.38 433 LEU B O 1
ATOM 8005 N N . LEU B 1 434 ? 11.039 20.094 -4.52 1 97.69 434 LEU B N 1
ATOM 8006 C CA . LEU B 1 434 ? 10.508 20.781 -3.348 1 97.69 434 LEU B CA 1
ATOM 8007 C C . LEU B 1 434 ? 11.477 21.844 -2.857 1 97.69 434 LEU B C 1
ATOM 8009 O O . LEU B 1 434 ? 12.633 21.547 -2.549 1 97.69 434 LEU B O 1
ATOM 8013 N N . CYS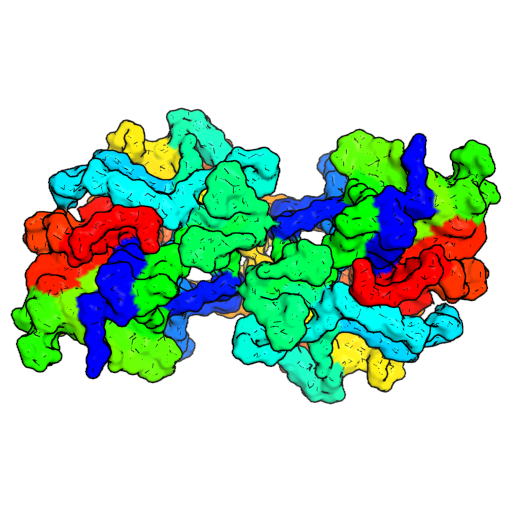 B 1 435 ? 10.984 23.031 -2.791 1 97.38 435 CYS B N 1
ATOM 8014 C CA . CYS B 1 435 ? 11.82 24.125 -2.293 1 97.38 435 CYS B CA 1
ATOM 8015 C C . CYS B 1 435 ? 11.156 24.812 -1.113 1 97.38 435 CYS B C 1
ATOM 8017 O O . CYS B 1 435 ? 9.93 24.797 -0.981 1 97.38 435 CYS B O 1
ATOM 8019 N N . MET B 1 436 ? 11.938 25.312 -0.24 1 96.75 436 MET B N 1
ATOM 8020 C CA . MET B 1 436 ? 11.523 26.234 0.823 1 96.75 436 MET B CA 1
ATOM 8021 C C . MET B 1 436 ? 12.633 27.234 1.134 1 96.75 436 MET B C 1
ATOM 8023 O O . MET B 1 436 ? 13.812 26.906 1.062 1 96.75 436 MET B O 1
ATOM 8027 N N . GLY B 1 437 ? 12.25 28.5 1.389 1 97.12 437 GLY B N 1
ATOM 8028 C CA . GLY B 1 437 ? 13.227 29.562 1.533 1 97.12 437 GLY B CA 1
ATOM 8029 C C . GLY B 1 437 ? 12.758 30.688 2.428 1 97.12 437 GLY B C 1
ATOM 8030 O O . GLY B 1 437 ? 11.773 30.547 3.154 1 97.12 437 GLY B O 1
ATOM 8031 N N . ILE B 1 438 ? 13.531 31.703 2.352 1 97.62 438 ILE B N 1
ATOM 8032 C CA . ILE B 1 438 ? 13.281 32.844 3.223 1 97.62 438 ILE B CA 1
ATOM 8033 C C . ILE B 1 438 ? 12.391 33.875 2.508 1 97.62 438 ILE B C 1
ATOM 8035 O O . ILE B 1 438 ? 12.883 34.688 1.738 1 97.62 438 ILE B O 1
ATOM 8039 N N . ASP B 1 439 ? 11.117 33.781 2.807 1 97.75 439 ASP B N 1
ATOM 8040 C CA . ASP B 1 439 ? 10.266 34.875 2.363 1 97.75 439 ASP B CA 1
ATOM 8041 C C . ASP B 1 439 ? 10.312 36.031 3.348 1 97.75 439 ASP B C 1
ATOM 8043 O O . ASP B 1 439 ? 10.992 35.969 4.375 1 97.75 439 ASP B O 1
ATOM 8047 N N . ARG B 1 440 ? 9.57 37.094 3.109 1 97 440 ARG B N 1
ATOM 8048 C CA . ARG B 1 440 ? 9.719 38.312 3.883 1 97 440 ARG B CA 1
ATOM 8049 C C . ARG B 1 440 ? 8.859 38.281 5.137 1 97 440 ARG B C 1
ATOM 8051 O O . ARG B 1 440 ? 8.961 39.156 5.996 1 97 440 ARG B O 1
ATOM 8058 N N . ALA B 1 441 ? 8.086 37.312 5.332 1 97.88 441 ALA B N 1
ATOM 8059 C CA . ALA B 1 441 ? 7.172 37.188 6.465 1 97.88 441 ALA B CA 1
ATOM 8060 C C . ALA B 1 441 ? 6.387 38.469 6.66 1 97.88 441 ALA B C 1
ATOM 8062 O O . ALA B 1 441 ? 6.301 39 7.773 1 97.88 441 ALA B O 1
ATOM 8063 N N . ASP B 1 442 ? 5.91 39.031 5.629 1 97.88 442 ASP B N 1
ATOM 8064 C CA . ASP B 1 442 ? 5.215 40.312 5.695 1 97.88 442 ASP B CA 1
ATOM 8065 C C . ASP B 1 442 ? 3.74 40.156 5.344 1 97.88 442 ASP B C 1
ATOM 8067 O O . ASP B 1 442 ? 3.08 41.125 4.965 1 97.88 442 ASP B O 1
ATOM 8071 N N . GLY B 1 443 ? 3.26 38.906 5.402 1 98.19 443 GLY B N 1
ATOM 8072 C CA . GLY B 1 443 ? 1.832 38.688 5.25 1 98.19 443 GLY B CA 1
ATOM 8073 C C . GLY B 1 443 ? 1.039 39.031 6.496 1 98.19 443 GLY B C 1
ATOM 8074 O O . GLY B 1 443 ? 1.614 39.25 7.562 1 98.19 443 GLY B O 1
ATOM 8075 N N . THR B 1 444 ? -0.284 39.125 6.293 1 98.31 444 THR B N 1
ATOM 8076 C CA . THR B 1 444 ? -1.169 39.438 7.414 1 98.31 444 THR B CA 1
ATOM 8077 C C . THR B 1 444 ? -2.408 38.531 7.375 1 98.31 444 THR B C 1
ATOM 8079 O O . THR B 1 444 ? -2.93 38.25 6.297 1 98.31 444 THR B O 1
ATOM 8082 N N . MET B 1 445 ? -2.805 38.156 8.539 1 98.38 445 MET B N 1
ATOM 8083 C CA . MET B 1 445 ? -4.055 37.406 8.703 1 98.38 445 MET B CA 1
ATOM 8084 C C . MET B 1 445 ? -5.102 38.281 9.406 1 98.38 445 MET B C 1
ATOM 8086 O O . MET B 1 445 ? -4.82 38.875 10.445 1 98.38 445 MET B O 1
ATOM 8090 N N . VAL B 1 446 ? -6.277 38.312 8.781 1 97.81 446 VAL B N 1
ATOM 8091 C CA . VAL B 1 446 ? -7.344 39.156 9.32 1 97.81 446 VAL B CA 1
ATOM 8092 C C . VAL B 1 446 ? -8.68 38.438 9.195 1 97.81 446 VAL B C 1
ATOM 8094 O O . VAL B 1 446 ? -8.789 37.438 8.477 1 97.81 446 VAL B O 1
ATOM 8097 N N . LEU B 1 447 ? -9.633 38.875 9.984 1 96.44 447 LEU B N 1
ATOM 8098 C CA . LEU B 1 447 ? -11 38.438 9.773 1 96.44 447 LEU B CA 1
ATOM 8099 C C . LEU B 1 447 ? -11.727 39.375 8.789 1 96.44 447 LEU B C 1
ATOM 8101 O O . LEU B 1 447 ? -11.617 40.594 8.891 1 96.44 447 LEU B O 1
ATOM 8105 N N . ASP B 1 448 ? -12.398 38.812 7.867 1 93.81 448 ASP B N 1
ATOM 8106 C CA . ASP B 1 448 ? -13.18 39.625 6.949 1 93.81 448 ASP B CA 1
ATOM 8107 C C . ASP B 1 448 ? -14.516 40.031 7.574 1 93.81 448 ASP B C 1
ATOM 8109 O O . ASP B 1 448 ? -14.711 39.875 8.781 1 93.81 448 ASP B O 1
ATOM 8113 N N . ARG B 1 449 ? -15.398 40.594 6.758 1 92.69 449 ARG B N 1
ATOM 8114 C CA . ARG B 1 449 ? -16.672 41.094 7.254 1 92.69 449 ARG B CA 1
ATOM 8115 C C . ARG B 1 449 ? -17.547 39.969 7.785 1 92.69 449 ARG B C 1
ATOM 8117 O O . ARG B 1 449 ? -18.344 40.156 8.711 1 92.69 449 ARG B O 1
ATOM 8124 N N . LYS B 1 450 ? -17.328 38.844 7.238 1 87.62 450 LYS B N 1
ATOM 8125 C CA . LYS B 1 450 ? -18.094 37.656 7.656 1 87.62 450 LYS B CA 1
ATOM 8126 C C . LYS B 1 450 ? -17.375 36.875 8.742 1 87.62 450 LYS B C 1
ATOM 8128 O O . LYS B 1 450 ? -17.781 35.781 9.109 1 87.62 450 LYS B O 1
ATOM 8133 N N . LYS B 1 451 ? -16.234 37.344 9.172 1 91.25 451 LYS B N 1
ATOM 8134 C CA . LYS B 1 451 ? -15.43 36.812 10.266 1 91.25 451 LYS B CA 1
ATOM 8135 C C . LYS B 1 451 ? -14.734 35.531 9.859 1 91.25 451 LYS B C 1
ATOM 8137 O O . LYS B 1 451 ? -14.539 34.625 10.688 1 91.25 451 LYS B O 1
ATOM 8142 N N . ASN B 1 452 ? -14.539 35.438 8.594 1 89.75 452 ASN B N 1
ATOM 8143 C CA . ASN B 1 452 ? -13.68 34.375 8.102 1 89.75 452 ASN B CA 1
ATOM 8144 C C . ASN B 1 452 ? -12.219 34.812 8.023 1 89.75 452 ASN B C 1
ATOM 8146 O O . ASN B 1 452 ? -11.93 35.938 7.688 1 89.75 452 ASN B O 1
ATOM 8150 N N . LEU B 1 453 ? -11.383 33.844 8.328 1 94.56 453 LEU B N 1
ATOM 8151 C CA . LEU B 1 453 ? -9.953 34.125 8.258 1 94.56 453 LEU B CA 1
ATOM 8152 C C . LEU B 1 453 ? -9.516 34.375 6.816 1 94.56 453 LEU B C 1
ATOM 8154 O O . LEU B 1 453 ? -9.898 33.625 5.918 1 94.56 453 LEU B O 1
ATOM 8158 N N . GLN B 1 454 ? -8.766 35.406 6.621 1 95.44 454 GLN B N 1
ATOM 8159 C CA . GLN B 1 454 ? -8.148 35.719 5.336 1 95.44 454 GLN B CA 1
ATOM 8160 C C . GLN B 1 454 ? -6.648 35.938 5.484 1 95.44 454 GLN B C 1
ATOM 8162 O O . GLN B 1 454 ? -6.184 36.406 6.531 1 95.44 454 GLN B O 1
ATOM 8167 N N . ILE B 1 455 ? -5.957 35.562 4.445 1 96.38 455 ILE B N 1
ATOM 8168 C CA . ILE B 1 455 ? -4.531 35.875 4.371 1 96.38 455 ILE B CA 1
ATOM 8169 C C . ILE B 1 455 ? -4.277 36.906 3.281 1 96.38 455 ILE B C 1
ATOM 8171 O O . ILE B 1 455 ? -4.68 36.719 2.131 1 96.38 455 ILE B O 1
ATOM 8175 N N . GLN B 1 456 ? -3.688 37.969 3.652 1 96.88 456 GLN B N 1
ATOM 8176 C CA . GLN B 1 456 ? -3.162 38.969 2.707 1 96.88 456 GLN B CA 1
ATOM 8177 C C . GLN B 1 456 ? -1.673 38.719 2.457 1 96.88 456 GLN B C 1
ATOM 8179 O O . GLN B 1 456 ? -0.835 39.156 3.26 1 96.88 456 GLN B O 1
ATOM 8184 N N . TRP B 1 457 ? -1.397 38.125 1.322 1 96.75 457 TRP B N 1
ATOM 8185 C CA . TRP B 1 457 ? -0.023 37.781 1.009 1 96.75 457 TRP B CA 1
ATOM 8186 C C . TRP B 1 457 ? 0.56 38.688 -0.064 1 96.75 457 TRP B C 1
ATOM 8188 O O . TRP B 1 457 ? 0.078 38.688 -1.199 1 96.75 457 TRP B O 1
ATOM 8198 N N . PRO B 1 458 ? 1.602 39.406 0.299 1 96.62 458 PRO B N 1
ATOM 8199 C CA . PRO B 1 458 ? 2.229 40.281 -0.7 1 96.62 458 PRO B CA 1
ATOM 8200 C C . PRO B 1 458 ? 3.207 39.531 -1.602 1 96.62 458 PRO B C 1
ATOM 8202 O O . PRO B 1 458 ? 4.418 39.75 -1.521 1 96.62 458 PRO B O 1
ATOM 8205 N N . GLN B 1 459 ? 2.697 38.812 -2.486 1 95.12 459 GLN B N 1
ATOM 8206 C CA . GLN B 1 459 ? 3.488 37.969 -3.361 1 95.12 459 GLN B CA 1
ATOM 8207 C C . GLN B 1 459 ? 4.543 38.75 -4.113 1 95.12 459 GLN B C 1
ATOM 8209 O O . GLN B 1 459 ? 5.66 38.281 -4.324 1 95.12 459 GLN B O 1
ATOM 8214 N N . LYS B 1 460 ? 4.219 39.969 -4.555 1 95.38 460 LYS B N 1
ATOM 8215 C CA . LYS B 1 460 ? 5.125 40.812 -5.328 1 95.38 460 LYS B CA 1
ATOM 8216 C C . LYS B 1 460 ? 6.418 41.062 -4.559 1 95.38 460 LYS B C 1
ATOM 8218 O O . LYS B 1 460 ? 7.496 41.125 -5.148 1 95.38 460 LYS B O 1
ATOM 8223 N N . ASN B 1 461 ? 6.266 41.219 -3.238 1 96.38 461 ASN B N 1
ATOM 8224 C CA . ASN B 1 461 ? 7.414 41.531 -2.385 1 96.38 461 ASN B CA 1
ATOM 8225 C C . ASN B 1 461 ? 8.352 40.312 -2.275 1 96.38 461 ASN B C 1
ATOM 8227 O O . ASN B 1 461 ? 9.492 40.469 -1.832 1 96.38 461 ASN B O 1
ATOM 8231 N N . ASN B 1 462 ? 7.906 39.188 -2.717 1 96.62 462 ASN B N 1
ATOM 8232 C CA . ASN B 1 462 ? 8.664 37.938 -2.516 1 96.62 462 ASN B CA 1
ATOM 8233 C C . ASN B 1 462 ? 9.086 37.312 -3.842 1 96.62 462 ASN B C 1
ATOM 8235 O O . ASN B 1 462 ? 9.555 36.188 -3.875 1 96.62 462 ASN B O 1
ATOM 8239 N N . MET B 1 463 ? 8.992 38.031 -4.953 1 96.5 463 MET B N 1
ATOM 8240 C CA . MET B 1 463 ? 9.211 37.5 -6.293 1 96.5 463 MET B CA 1
ATOM 8241 C C . MET B 1 463 ? 10.68 37.156 -6.512 1 96.5 463 MET B C 1
ATOM 8243 O O . MET B 1 463 ? 11.008 36.219 -7.246 1 96.5 463 MET B O 1
ATOM 8247 N N . SER B 1 464 ? 11.586 37.875 -5.859 1 97.5 464 SER B N 1
ATOM 8248 C CA . SER B 1 464 ? 13 37.562 -6 1 97.5 464 SER B CA 1
ATOM 8249 C C . SER B 1 464 ? 13.297 36.125 -5.574 1 97.5 464 SER B C 1
ATOM 8251 O O . SER B 1 464 ? 14.07 35.406 -6.23 1 97.5 464 SER B O 1
ATOM 8253 N N . LEU B 1 465 ? 12.727 35.719 -4.488 1 97.62 465 LEU B N 1
ATOM 8254 C CA . LEU B 1 465 ? 12.867 34.344 -4.016 1 97.62 465 LEU B CA 1
ATOM 8255 C C . LEU B 1 465 ? 12.273 33.344 -5.016 1 97.62 465 LEU B C 1
ATOM 8257 O O . LEU B 1 465 ? 12.93 32.375 -5.402 1 97.62 465 LEU B O 1
ATOM 8261 N N . TYR B 1 466 ? 11.047 33.594 -5.48 1 96.88 466 TYR B N 1
ATOM 8262 C CA . TYR B 1 466 ? 10.352 32.656 -6.375 1 96.88 466 TYR B CA 1
ATOM 8263 C C . TYR B 1 466 ? 11.062 32.562 -7.719 1 96.88 466 TYR B C 1
ATOM 8265 O O . TYR B 1 466 ? 11.148 31.484 -8.305 1 96.88 466 TYR B O 1
ATOM 8273 N N . GLU B 1 467 ? 11.602 33.656 -8.164 1 97.12 467 GLU B N 1
ATOM 8274 C CA . GLU B 1 467 ? 12.328 33.656 -9.43 1 97.12 467 GLU B CA 1
ATOM 8275 C C . GLU B 1 467 ? 13.625 32.844 -9.312 1 97.12 467 GLU B C 1
ATOM 8277 O O . GLU B 1 467 ? 14.016 32.156 -10.258 1 97.12 467 GLU B O 1
ATOM 8282 N N . ALA B 1 468 ? 14.258 33 -8.141 1 97.81 468 ALA B N 1
ATOM 8283 C CA . ALA B 1 468 ? 15.445 32.188 -7.91 1 97.81 468 ALA B CA 1
ATOM 8284 C C . ALA B 1 468 ? 15.109 30.688 -7.949 1 97.81 468 ALA B C 1
ATOM 8286 O O . ALA B 1 468 ? 15.859 29.891 -8.523 1 97.81 468 ALA B O 1
ATOM 8287 N N . ILE B 1 469 ? 14.039 30.328 -7.371 1 97.75 469 ILE B N 1
ATOM 8288 C CA . ILE B 1 469 ? 13.594 28.938 -7.332 1 97.75 469 ILE B CA 1
ATOM 8289 C C . ILE B 1 469 ? 13.242 28.469 -8.742 1 97.75 469 ILE B C 1
ATOM 8291 O O . ILE B 1 469 ? 13.633 27.359 -9.148 1 97.75 469 ILE B O 1
ATOM 8295 N N . LEU B 1 470 ? 12.531 29.297 -9.492 1 96.81 470 LEU B N 1
ATOM 8296 C CA . LEU B 1 470 ? 12.141 28.969 -10.859 1 96.81 470 LEU B CA 1
ATOM 8297 C C . LEU B 1 470 ? 13.367 28.781 -11.742 1 96.81 470 LEU B C 1
ATOM 8299 O O . LEU B 1 470 ? 13.367 27.938 -12.648 1 96.81 470 LEU B O 1
ATOM 8303 N N . SER B 1 471 ? 14.359 29.516 -11.469 1 97.75 471 SER B N 1
ATOM 8304 C CA . SER B 1 471 ? 15.602 29.359 -12.227 1 97.75 471 SER B CA 1
ATOM 8305 C C . SER B 1 471 ? 16.234 28 -11.992 1 97.75 471 SER B C 1
ATOM 8307 O O . SER B 1 471 ? 16.734 27.375 -12.93 1 97.75 471 SER B O 1
ATOM 8309 N N . VAL B 1 472 ? 16.203 27.562 -10.797 1 97.75 472 VAL B N 1
ATOM 8310 C CA . VAL B 1 472 ? 16.766 26.266 -10.469 1 97.75 472 VAL B CA 1
ATOM 8311 C C . VAL B 1 472 ? 15.945 25.156 -11.109 1 97.75 472 VAL B C 1
ATOM 8313 O O . VAL B 1 472 ? 16.5 24.141 -11.547 1 97.75 472 VAL B O 1
ATOM 8316 N N . MET B 1 473 ? 14.625 25.312 -11.117 1 96.88 473 MET B N 1
ATOM 8317 C CA . MET B 1 473 ? 13.766 24.375 -11.82 1 96.88 473 MET B CA 1
ATOM 8318 C C . MET B 1 473 ? 14.203 24.219 -13.273 1 96.88 473 MET B C 1
ATOM 8320 O O . MET B 1 473 ? 14.305 23.094 -13.781 1 96.88 473 MET B O 1
ATOM 8324 N N . LYS B 1 474 ? 14.508 25.328 -13.93 1 97 474 LYS B N 1
ATOM 8325 C CA . LYS B 1 474 ? 14.953 25.312 -15.32 1 97 474 LYS B CA 1
ATOM 8326 C C . LYS B 1 474 ? 16.297 24.609 -15.461 1 97 474 LYS B C 1
ATOM 8328 O O . LYS B 1 474 ? 16.5 23.812 -16.391 1 97 474 LYS B O 1
ATOM 8333 N N . ASP B 1 475 ? 17.188 24.906 -14.547 1 98.19 475 ASP B N 1
ATOM 8334 C CA . ASP B 1 475 ? 18.5 24.281 -14.555 1 98.19 475 ASP B CA 1
ATOM 8335 C C . ASP B 1 475 ? 18.375 22.766 -14.375 1 98.19 475 ASP B C 1
ATOM 8337 O O . ASP B 1 475 ? 19.078 22 -15.039 1 98.19 475 ASP B O 1
ATOM 8341 N N . PHE B 1 476 ? 17.531 22.375 -13.5 1 98.38 476 PHE B N 1
ATOM 8342 C CA . PHE B 1 476 ? 17.328 20.953 -13.25 1 98.38 476 PHE B CA 1
ATOM 8343 C C . PHE B 1 476 ? 16.766 20.266 -14.477 1 98.38 476 PHE B C 1
ATOM 8345 O O . PHE B 1 476 ? 17.219 19.172 -14.844 1 98.38 476 PHE B O 1
ATOM 8352 N N . ALA B 1 477 ? 15.742 20.891 -15.023 1 97.25 477 ALA B N 1
ATOM 8353 C CA . ALA B 1 477 ? 15.148 20.344 -16.25 1 97.25 477 ALA B CA 1
ATOM 8354 C C . ALA B 1 477 ? 16.203 20.156 -17.328 1 97.25 477 ALA B C 1
ATOM 8356 O O . ALA B 1 477 ? 16.234 19.125 -18.016 1 97.25 477 ALA B O 1
ATOM 8357 N N . SER B 1 478 ? 17.062 21.141 -17.484 1 97.56 478 SER B N 1
ATOM 8358 C CA . SER B 1 478 ? 18.141 21.062 -18.453 1 97.56 478 SER B CA 1
ATOM 8359 C C . SER B 1 478 ? 19.094 19.922 -18.125 1 97.56 478 SER B C 1
ATOM 8361 O O . SER B 1 478 ? 19.578 19.219 -19.016 1 97.56 478 SER B O 1
ATOM 8363 N N . PHE B 1 479 ? 19.406 19.797 -16.953 1 97.88 479 PHE B N 1
ATOM 8364 C CA . PHE B 1 479 ? 20.328 18.75 -16.469 1 97.88 479 PHE B CA 1
ATOM 8365 C C . PHE B 1 479 ? 19.797 17.375 -16.828 1 97.88 479 PHE B C 1
ATOM 8367 O O . PHE B 1 479 ? 20.562 16.516 -17.281 1 97.88 479 PHE B O 1
ATOM 8374 N N . ILE B 1 480 ? 18.484 17.141 -16.594 1 97.06 480 ILE B N 1
ATOM 8375 C CA . ILE B 1 480 ? 17.953 15.82 -16.891 1 97.06 480 ILE B CA 1
ATOM 8376 C C . ILE B 1 480 ? 17.469 15.773 -18.344 1 97.06 480 ILE B C 1
ATOM 8378 O O . ILE B 1 480 ? 16.859 14.789 -18.766 1 97.06 480 ILE B O 1
ATOM 8382 N N . LYS B 1 481 ? 17.656 16.828 -19.078 1 96.19 481 LYS B N 1
ATOM 8383 C CA . LYS B 1 481 ? 17.438 16.922 -20.531 1 96.19 481 LYS B CA 1
ATOM 8384 C C . LYS B 1 481 ? 15.961 16.781 -20.875 1 96.19 481 LYS B C 1
ATOM 8386 O O . LYS B 1 481 ? 15.594 15.945 -21.703 1 96.19 481 LYS B O 1
ATOM 8391 N N . THR B 1 482 ? 15.125 17.578 -20.172 1 92.62 482 THR B N 1
ATOM 8392 C CA . THR B 1 482 ? 13.719 17.656 -20.547 1 92.62 482 THR B CA 1
ATOM 8393 C C . THR B 1 482 ? 13.305 19.094 -20.812 1 92.62 482 THR B C 1
ATOM 8395 O O . THR B 1 482 ? 13.891 20.031 -20.25 1 92.62 482 THR B O 1
ATOM 8398 N N . ASP B 1 483 ? 12.344 19.234 -21.672 1 87.5 483 ASP B N 1
ATOM 8399 C CA . ASP B 1 483 ? 11.766 20.547 -21.938 1 87.5 483 ASP B CA 1
ATOM 8400 C C . ASP B 1 483 ? 10.391 20.672 -21.281 1 87.5 483 ASP B C 1
ATOM 8402 O O . ASP B 1 483 ? 9.742 21.719 -21.391 1 87.5 483 ASP B O 1
ATOM 8406 N N . PHE B 1 484 ? 10.008 19.672 -20.562 1 88.94 484 PHE B N 1
ATOM 8407 C CA . PHE B 1 484 ? 8.703 19.703 -19.922 1 88.94 484 PHE B CA 1
ATOM 8408 C C . PHE B 1 484 ? 8.836 19.906 -18.422 1 88.94 484 PHE B C 1
ATOM 8410 O O . PHE B 1 484 ? 8.977 18.953 -17.656 1 88.94 484 PHE B O 1
ATOM 8417 N N . TYR B 1 485 ? 8.797 21.062 -18 1 90.12 485 TYR B N 1
ATOM 8418 C CA . TYR B 1 485 ? 8.859 21.438 -16.594 1 90.12 485 TYR B CA 1
ATOM 8419 C C . TYR B 1 485 ? 7.902 22.578 -16.297 1 90.12 485 TYR B C 1
ATOM 8421 O O . TYR B 1 485 ? 7.625 23.406 -17.156 1 90.12 485 TYR B O 1
ATOM 8429 N N . PHE B 1 486 ? 7.301 22.578 -15.156 1 90.38 486 PHE B N 1
ATOM 8430 C CA . PHE B 1 486 ? 6.332 23.609 -14.789 1 90.38 486 PHE B CA 1
ATOM 8431 C C . PHE B 1 486 ? 6.215 23.719 -13.273 1 90.38 486 PHE B C 1
ATOM 8433 O O . PHE B 1 486 ? 6.457 22.75 -12.555 1 90.38 486 PHE B O 1
ATOM 8440 N N . PRO B 1 487 ? 5.926 24.906 -12.805 1 91.94 487 PRO B N 1
ATOM 8441 C CA . PRO B 1 487 ? 5.617 25.078 -11.383 1 91.94 487 PRO B CA 1
ATOM 8442 C C . PRO B 1 487 ? 4.266 24.484 -11 1 91.94 487 PRO B C 1
ATOM 8444 O O . PRO B 1 487 ? 3.555 23.953 -11.852 1 91.94 487 PRO B O 1
ATOM 8447 N N . LEU B 1 488 ? 3.977 24.5 -9.727 1 85.5 488 LEU B N 1
ATOM 8448 C CA . LEU B 1 488 ? 2.682 24 -9.266 1 85.5 488 LEU B CA 1
ATOM 8449 C C . LEU B 1 488 ? 1.546 24.641 -10.062 1 85.5 488 LEU B C 1
ATOM 8451 O O . LEU B 1 488 ? 1.623 25.812 -10.438 1 85.5 488 LEU B O 1
ATOM 8455 N N . PRO B 1 489 ? 0.509 23.984 -10.281 1 75 489 PRO B N 1
ATOM 8456 C CA . PRO B 1 489 ? -0.549 24.406 -11.203 1 75 489 PRO B CA 1
ATOM 8457 C C . PRO B 1 489 ? -1.198 25.719 -10.789 1 75 489 PRO B C 1
ATOM 8459 O O . PRO B 1 489 ? -1.6 26.516 -11.648 1 75 489 PRO B O 1
ATOM 8462 N N . THR B 1 490 ? -1.255 25.984 -9.562 1 79.06 490 THR B N 1
ATOM 8463 C CA . THR B 1 490 ? -1.946 27.172 -9.078 1 79.06 490 THR B CA 1
ATOM 8464 C C . THR B 1 490 ? -1.091 28.422 -9.289 1 79.06 490 THR B C 1
ATOM 8466 O O . THR B 1 490 ? -1.582 29.547 -9.164 1 79.06 490 THR B O 1
ATOM 8469 N N . TRP B 1 491 ? 0.173 28.219 -9.664 1 85.06 491 TRP B N 1
ATOM 8470 C CA . TRP B 1 491 ? 1.092 29.328 -9.859 1 85.06 491 TRP B CA 1
ATOM 8471 C C . TRP B 1 491 ? 0.784 30.062 -11.156 1 85.06 491 TRP B C 1
ATOM 8473 O O . TRP B 1 491 ? 1.042 31.266 -11.273 1 85.06 491 TRP B O 1
ATOM 8483 N N . SER B 1 492 ? 0.235 29.359 -12.031 1 78.56 492 SER B N 1
ATOM 8484 C CA . SER B 1 492 ? 0.018 29.906 -13.367 1 78.56 492 SER B CA 1
ATOM 8485 C C . SER B 1 492 ? -1.28 30.703 -13.438 1 78.56 492 SER B C 1
ATOM 8487 O O . SER B 1 492 ? -2.154 30.547 -12.586 1 78.56 492 SER B O 1
ATOM 8489 N N . TRP B 1 493 ? -1.317 31.531 -14.461 1 71.12 493 TRP B N 1
ATOM 8490 C CA . TRP B 1 493 ? -2.535 32.281 -14.758 1 71.12 493 TRP B CA 1
ATOM 8491 C C . TRP B 1 493 ? -3.703 31.344 -15.023 1 71.12 493 TRP B C 1
ATOM 8493 O O . TRP B 1 493 ? -3.541 30.312 -15.688 1 71.12 493 TRP B O 1
ATOM 8503 N N . PRO B 1 494 ? -4.777 31.625 -14.383 1 70.5 494 PRO B N 1
ATOM 8504 C CA . PRO B 1 494 ? -5.25 32.875 -13.758 1 70.5 494 PRO B CA 1
ATOM 8505 C C . PRO B 1 494 ? -5.172 32.844 -12.234 1 70.5 494 PRO B C 1
ATOM 8507 O O . PRO B 1 494 ? -5.406 33.844 -11.578 1 70.5 494 PRO B O 1
ATOM 8510 N N . ILE B 1 495 ? -4.852 31.75 -11.664 1 70.38 495 ILE B N 1
ATOM 8511 C CA . ILE B 1 495 ? -4.934 31.625 -10.211 1 70.38 495 ILE B CA 1
ATOM 8512 C C . ILE B 1 495 ? -3.783 32.375 -9.555 1 70.38 495 ILE B C 1
ATOM 8514 O O . ILE B 1 495 ? -4.008 33.25 -8.727 1 70.38 495 ILE B O 1
ATOM 8518 N N . ARG B 1 496 ? -2.541 32.156 -9.977 1 82.75 496 ARG B N 1
ATOM 8519 C CA . ARG B 1 496 ? -1.312 32.844 -9.547 1 82.75 496 ARG B CA 1
ATOM 8520 C C . ARG B 1 496 ? -1.133 32.719 -8.039 1 82.75 496 ARG B C 1
ATOM 8522 O O . ARG B 1 496 ? -0.869 33.719 -7.367 1 82.75 496 ARG B O 1
ATOM 8529 N N . ASN B 1 497 ? -1.509 31.594 -7.508 1 88.25 497 ASN B N 1
ATOM 8530 C CA . ASN B 1 497 ? -1.336 31.328 -6.082 1 88.25 497 ASN B CA 1
ATOM 8531 C C . ASN B 1 497 ? -0.138 30.422 -5.824 1 88.25 497 ASN B C 1
ATOM 8533 O O . ASN B 1 497 ? 0.094 29.469 -6.57 1 88.25 497 ASN B O 1
ATOM 8537 N N . ASN B 1 498 ? 0.657 30.797 -4.863 1 92 498 ASN B N 1
ATOM 8538 C CA . ASN B 1 498 ? 1.571 29.828 -4.262 1 92 498 ASN B CA 1
ATOM 8539 C C . ASN B 1 498 ? 0.859 28.938 -3.248 1 92 498 ASN B C 1
ATOM 8541 O O . ASN B 1 498 ? -0.272 29.234 -2.85 1 92 498 ASN B O 1
ATOM 8545 N N . VAL B 1 499 ? 1.449 27.828 -2.943 1 92.12 499 VAL B N 1
ATOM 8546 C CA . VAL B 1 499 ? 0.914 26.922 -1.938 1 92.12 499 VAL B CA 1
ATOM 8547 C C . VAL B 1 499 ? 1.925 26.734 -0.808 1 92.12 499 VAL B C 1
ATOM 8549 O O . VAL B 1 499 ? 3.098 26.453 -1.055 1 92.12 499 VAL B O 1
ATOM 8552 N N . SER B 1 500 ? 1.448 26.984 0.376 1 95.94 500 SER B N 1
ATOM 8553 C CA . SER B 1 500 ? 2.305 26.719 1.525 1 95.94 500 SER B CA 1
ATOM 8554 C C . SER B 1 500 ? 1.785 25.531 2.33 1 95.94 500 SER B C 1
ATOM 8556 O O . SER B 1 500 ? 0.576 25.375 2.514 1 95.94 500 SER B O 1
ATOM 8558 N N . VAL B 1 501 ? 2.719 24.734 2.803 1 96.19 501 VAL B N 1
ATOM 8559 C CA . VAL B 1 501 ? 2.418 23.656 3.736 1 96.19 501 VAL B CA 1
ATOM 8560 C C . VAL B 1 501 ? 3.104 23.922 5.074 1 96.19 501 VAL B C 1
ATOM 8562 O O . VAL B 1 501 ? 3.029 23.094 5.992 1 96.19 501 VAL B O 1
ATOM 8565 N N . HIS B 1 502 ? 3.805 25.094 5.129 1 97.69 502 HIS B N 1
ATOM 8566 C CA . HIS B 1 502 ? 4.516 25.469 6.348 1 97.69 502 HIS B CA 1
ATOM 8567 C C . HIS B 1 502 ? 4.16 26.891 6.781 1 97.69 502 HIS B C 1
ATOM 8569 O O . HIS B 1 502 ? 5.047 27.734 6.949 1 97.69 502 HIS B O 1
ATOM 8575 N N . PRO B 1 503 ? 2.906 27.125 7.047 1 98.12 503 PRO B N 1
ATOM 8576 C CA . PRO B 1 503 ? 2.568 28.469 7.508 1 98.12 503 PRO B CA 1
ATOM 8577 C C . PRO B 1 503 ? 3.189 28.797 8.859 1 98.12 503 PRO B C 1
ATOM 8579 O O . PRO B 1 503 ? 3.256 27.938 9.742 1 98.12 503 PRO B O 1
ATOM 8582 N N . LEU B 1 504 ? 3.686 30.047 8.969 1 98.69 504 LEU B N 1
ATOM 8583 C CA . LEU B 1 504 ? 4.285 30.578 10.195 1 98.69 504 LEU B CA 1
ATOM 8584 C C . LEU B 1 504 ? 3.768 31.969 10.5 1 98.69 504 LEU B C 1
ATOM 8586 O O . LEU B 1 504 ? 3.182 32.625 9.633 1 98.69 504 LEU B O 1
ATOM 8590 N N . GLY B 1 505 ? 3.938 32.375 11.727 1 98.75 505 GLY B N 1
ATOM 8591 C CA . GLY B 1 505 ? 3.635 33.75 12.125 1 98.75 505 GLY B CA 1
ATOM 8592 C C . GLY B 1 505 ? 2.191 33.938 12.555 1 98.75 505 GLY B C 1
ATOM 8593 O O . GLY B 1 505 ? 1.372 33.031 12.414 1 98.75 505 GLY B O 1
ATOM 8594 N N . GLY B 1 506 ? 1.87 35.125 13.062 1 98.75 506 GLY B N 1
ATOM 8595 C CA . GLY B 1 506 ? 0.526 35.5 13.477 1 98.75 506 GLY B CA 1
ATOM 8596 C C . GLY B 1 506 ? 0.404 35.719 14.969 1 98.75 506 GLY B C 1
ATOM 8597 O O . GLY B 1 506 ? -0.358 36.594 15.398 1 98.75 506 GLY B O 1
ATOM 8598 N N . CYS B 1 507 ? 1.057 34.906 15.75 1 98.88 507 CYS B N 1
ATOM 8599 C CA . CYS B 1 507 ? 1.115 35.031 17.203 1 98.88 507 CYS B CA 1
ATOM 8600 C C . CYS B 1 507 ? 2.557 35.188 17.688 1 98.88 507 CYS B C 1
ATOM 8602 O O . CYS B 1 507 ? 2.975 34.5 18.609 1 98.88 507 CYS B O 1
ATOM 8604 N N . ILE B 1 508 ? 3.273 36.062 17.141 1 98.62 508 ILE B N 1
ATOM 8605 C CA . ILE B 1 508 ? 4.73 36.094 17.188 1 98.62 508 ILE B CA 1
ATOM 8606 C C . ILE B 1 508 ? 5.199 36.375 18.609 1 98.62 508 ILE B C 1
ATOM 8608 O O . ILE B 1 508 ? 4.555 37.156 19.344 1 98.62 508 ILE B O 1
ATOM 8612 N N . ILE B 1 509 ? 6.312 35.812 18.953 1 98.38 509 ILE B N 1
ATOM 8613 C CA . ILE B 1 509 ? 6.969 36 20.234 1 98.38 509 ILE B CA 1
ATOM 8614 C C . ILE B 1 509 ? 7.746 37.312 20.234 1 98.38 509 ILE B C 1
ATOM 8616 O O . ILE B 1 509 ? 8.289 37.719 19.203 1 98.38 509 ILE B O 1
ATOM 8620 N N . GLY B 1 510 ? 7.719 37.969 21.344 1 97.88 510 GLY B N 1
ATOM 8621 C CA . GLY B 1 510 ? 8.461 39.188 21.484 1 97.88 510 GLY B CA 1
ATOM 8622 C C . GLY B 1 510 ? 8.562 39.688 22.922 1 97.88 510 GLY B C 1
ATOM 8623 O O . GLY B 1 510 ? 8.312 38.906 23.859 1 97.88 510 GLY B O 1
ATOM 8624 N N . ASN B 1 511 ? 8.992 40.938 23.047 1 96.25 511 ASN B N 1
ATOM 8625 C CA . ASN B 1 511 ? 9.289 41.438 24.375 1 96.25 511 ASN B CA 1
ATOM 8626 C C . ASN B 1 511 ? 8.227 42.438 24.844 1 96.25 511 ASN B C 1
ATOM 8628 O O . ASN B 1 511 ? 8.227 42.875 26 1 96.25 511 ASN B O 1
ATOM 8632 N N . SER B 1 512 ? 7.344 42.719 23.891 1 96.31 512 SER B N 1
ATOM 8633 C CA . SER B 1 512 ? 6.309 43.688 24.266 1 96.31 512 SER B CA 1
ATOM 8634 C C . SER B 1 512 ? 5.012 43.406 23.516 1 96.31 512 SER B C 1
ATOM 8636 O O . SER B 1 512 ? 5.031 42.938 22.375 1 96.31 512 SER B O 1
ATOM 8638 N N . LYS B 1 513 ? 3.967 43.844 24.125 1 97.31 513 LYS B N 1
ATOM 8639 C CA . LYS B 1 513 ? 2.635 43.688 23.531 1 97.31 513 LYS B CA 1
ATOM 8640 C C . LYS B 1 513 ? 2.469 44.594 22.312 1 97.31 513 LYS B C 1
ATOM 8642 O O . LYS B 1 513 ? 1.63 44.312 21.453 1 97.31 513 LYS B O 1
ATOM 8647 N N . THR B 1 514 ? 3.254 45.625 22.234 1 96.81 514 THR B N 1
ATOM 8648 C CA . THR B 1 514 ? 3.123 46.625 21.172 1 96.81 514 THR B CA 1
ATOM 8649 C C . THR B 1 514 ? 3.516 46 19.812 1 96.81 514 THR B C 1
ATOM 8651 O O . THR B 1 514 ? 2.918 46.344 18.797 1 96.81 514 THR B O 1
ATOM 8654 N N . ASN B 1 515 ? 4.52 45.125 19.859 1 96.5 515 ASN B N 1
ATOM 8655 C CA . ASN B 1 515 ? 5.016 44.625 18.594 1 96.5 515 ASN B CA 1
ATOM 8656 C C . ASN B 1 515 ? 5.051 43.125 18.547 1 96.5 515 ASN B C 1
ATOM 8658 O O . ASN B 1 515 ? 5.758 42.531 17.734 1 96.5 515 ASN B O 1
ATOM 8662 N N . SER B 1 516 ? 4.414 42.531 19.484 1 98.31 516 SER B N 1
ATOM 8663 C CA . SER B 1 516 ? 4.328 41.062 19.547 1 98.31 516 SER B CA 1
ATOM 8664 C C . SER B 1 516 ? 3.053 40.625 20.25 1 98.31 516 SER B C 1
ATOM 8666 O O . SER B 1 516 ? 2.275 41.438 20.734 1 98.31 516 SER B O 1
ATOM 8668 N N . VAL B 1 517 ? 2.795 39.375 20.188 1 98.88 517 VAL B N 1
ATOM 8669 C CA . VAL B 1 517 ? 1.553 38.844 20.734 1 98.88 517 VAL B CA 1
ATOM 8670 C C . VAL B 1 517 ? 1.854 38.031 21.984 1 98.88 517 VAL B C 1
ATOM 8672 O O . VAL B 1 517 ? 1.062 38 22.938 1 98.88 517 VAL B O 1
ATOM 8675 N N . THR B 1 518 ? 2.98 37.344 22 1 98.88 518 THR B N 1
ATOM 8676 C CA . THR B 1 518 ? 3.334 36.438 23.094 1 98.88 518 THR B CA 1
ATOM 8677 C C . THR B 1 518 ? 4.691 36.781 23.688 1 98.88 518 THR B C 1
ATOM 8679 O O . THR B 1 518 ? 5.516 37.406 23.016 1 98.88 518 THR B O 1
ATOM 8682 N N . SER B 1 519 ? 4.926 36.344 24.844 1 98.69 519 SER B N 1
ATOM 8683 C CA . SER B 1 519 ? 6.098 36.75 25.625 1 98.69 519 SER B CA 1
ATOM 8684 C C . SER B 1 519 ? 7.301 35.875 25.297 1 98.69 519 SER B C 1
ATOM 8686 O O . SER B 1 519 ? 7.168 34.656 25.156 1 98.69 519 SER B O 1
ATOM 8688 N N . ALA B 1 520 ? 8.453 36.562 25.203 1 98.12 520 ALA B N 1
ATOM 8689 C CA . ALA B 1 520 ? 9.719 35.844 25.031 1 98.12 520 ALA B CA 1
ATOM 8690 C C . ALA B 1 520 ? 10.43 35.656 26.375 1 98.12 520 ALA B C 1
ATOM 8692 O O . ALA B 1 520 ? 11.508 35.062 26.422 1 98.12 520 ALA B O 1
ATOM 8693 N N . ASP B 1 521 ? 9.773 36.094 27.391 1 97 521 ASP B N 1
ATOM 8694 C CA . ASP B 1 521 ? 10.352 35.906 28.719 1 97 521 ASP B CA 1
ATOM 8695 C C . ASP B 1 521 ? 10.375 34.438 29.094 1 97 521 ASP B C 1
ATOM 8697 O O . ASP B 1 521 ? 9.414 33.688 28.828 1 97 521 ASP B O 1
ATOM 8701 N N . PHE B 1 522 ? 11.359 34.031 29.797 1 94.94 522 PHE B N 1
ATOM 8702 C CA . PHE B 1 522 ? 11.586 32.625 30.078 1 94.94 522 PHE B CA 1
ATOM 8703 C C . PHE B 1 522 ? 10.438 32.062 30.906 1 94.94 522 PHE B C 1
ATOM 8705 O O . PHE B 1 522 ? 9.945 30.969 30.609 1 94.94 522 PHE B O 1
ATOM 8712 N N . LYS B 1 523 ? 9.953 32.781 31.875 1 95.06 523 LYS B N 1
ATOM 8713 C CA . LYS B 1 523 ? 8.961 32.281 32.812 1 95.06 523 LYS B CA 1
ATOM 8714 C C . LYS B 1 523 ? 7.566 32.312 32.188 1 95.06 523 LYS B C 1
ATOM 8716 O O . LYS B 1 523 ? 6.676 31.562 32.625 1 95.06 523 LYS B O 1
ATOM 8721 N N . THR B 1 524 ? 7.398 33.188 31.234 1 97.38 524 THR B N 1
ATOM 8722 C CA . THR B 1 524 ? 6.094 33.312 30.594 1 97.38 524 THR B CA 1
ATOM 8723 C C . THR B 1 524 ? 6.203 33.094 29.094 1 97.38 524 THR B C 1
ATOM 8725 O O . THR B 1 524 ? 5.477 33.688 28.312 1 97.38 524 THR B O 1
ATOM 8728 N N . PHE B 1 525 ? 7.203 32.312 28.766 1 98.44 525 PHE B N 1
ATOM 8729 C CA . PHE B 1 525 ? 7.465 32.094 27.344 1 98.44 525 PHE B CA 1
ATOM 8730 C C . PHE B 1 525 ? 6.223 31.562 26.641 1 98.44 525 PHE B C 1
ATOM 8732 O O . PHE B 1 525 ? 5.641 30.562 27.062 1 98.44 525 PHE B O 1
ATOM 8739 N N . GLY B 1 526 ? 5.809 32.25 25.594 1 98.75 526 GLY B N 1
ATOM 8740 C CA . GLY B 1 526 ? 4.656 31.828 24.828 1 98.75 526 GLY B CA 1
ATOM 8741 C C . GLY B 1 526 ? 3.338 32.312 25.391 1 98.75 526 GLY B C 1
ATOM 8742 O O . GLY B 1 526 ? 2.279 32.094 24.797 1 98.75 526 GLY B O 1
ATOM 8743 N N . GLN B 1 527 ? 3.34 33 26.562 1 98.88 527 GLN B N 1
ATOM 8744 C CA . GLN B 1 527 ? 2.113 33.531 27.156 1 98.88 527 GLN B CA 1
ATOM 8745 C C . GLN B 1 527 ? 1.614 34.75 26.359 1 98.88 527 GLN B C 1
ATOM 8747 O O . GLN B 1 527 ? 2.402 35.625 25.984 1 98.88 527 GLN B O 1
ATOM 8752 N N . VAL B 1 528 ? 0.355 34.75 26.078 1 98.94 528 VAL B N 1
ATOM 8753 C CA . VAL B 1 528 ? -0.253 35.875 25.422 1 98.94 528 VAL B CA 1
ATOM 8754 C C . VAL B 1 528 ? -0.194 37.094 26.328 1 98.94 528 VAL B C 1
ATOM 8756 O O . VAL B 1 528 ? -0.63 37.031 27.484 1 98.94 528 VAL B O 1
ATOM 8759 N N . PHE B 1 529 ? 0.365 38.219 25.812 1 98.69 529 PHE B N 1
ATOM 8760 C CA . PHE B 1 529 ? 0.417 39.438 26.641 1 98.69 529 PHE B CA 1
ATOM 8761 C C . PHE B 1 529 ? -0.972 39.812 27.141 1 98.69 529 PHE B C 1
ATOM 8763 O O . PHE B 1 529 ? -1.96 39.656 26.406 1 98.69 529 PHE B O 1
ATOM 8770 N N . SER B 1 530 ? -1.098 40.25 28.375 1 98.12 530 SER B N 1
ATOM 8771 C CA . SER B 1 530 ? -2.311 40.719 29.047 1 98.12 530 SER B CA 1
ATOM 8772 C C . SER B 1 530 ? -3.092 39.562 29.656 1 98.12 530 SER B C 1
ATOM 8774 O O . SER B 1 530 ? -3.982 39.781 30.469 1 98.12 530 SER B O 1
ATOM 8776 N N . TYR B 1 531 ? -2.771 38.312 29.297 1 98.75 531 TYR B N 1
ATOM 8777 C CA . TYR B 1 531 ? -3.604 37.219 29.766 1 98.75 531 TYR B CA 1
ATOM 8778 C C . TYR B 1 531 ? -2.756 36.156 30.453 1 98.75 531 TYR B C 1
ATOM 8780 O O . TYR B 1 531 ? -2.121 35.344 29.781 1 98.75 531 TYR B O 1
ATOM 8788 N N . GLN B 1 532 ? -2.91 36.062 31.766 1 98.19 532 GLN B N 1
ATOM 8789 C CA . GLN B 1 532 ? -2.207 35.062 32.562 1 98.19 532 GLN B CA 1
ATOM 8790 C C . GLN B 1 532 ? -2.77 33.688 32.312 1 98.19 532 GLN B C 1
ATOM 8792 O O . GLN B 1 532 ? -3.986 33.5 32.281 1 98.19 532 GLN B O 1
ATOM 8797 N N . GLY B 1 533 ? -1.833 32.75 31.984 1 98.69 533 GLY B N 1
ATOM 8798 C CA . GLY B 1 533 ? -2.27 31.375 31.844 1 98.69 533 GLY B CA 1
ATOM 8799 C C . GLY B 1 533 ? -2.715 31.016 30.438 1 98.69 533 GLY B C 1
ATOM 8800 O O . GLY B 1 533 ? -3.07 29.875 30.172 1 98.69 533 GLY B O 1
ATOM 8801 N N . LEU B 1 534 ? -2.764 31.953 29.547 1 98.94 534 LEU B N 1
ATOM 8802 C CA . LEU B 1 534 ? -3.074 31.719 28.141 1 98.94 534 LEU B CA 1
ATOM 8803 C C . LEU B 1 534 ? -1.806 31.703 27.297 1 98.94 534 LEU B C 1
ATOM 8805 O O . LEU B 1 534 ? -1.096 32.719 27.219 1 98.94 534 LEU B O 1
ATOM 8809 N N . TYR B 1 535 ? -1.516 30.562 26.688 1 98.94 535 TYR B N 1
ATOM 8810 C CA . TYR B 1 535 ? -0.266 30.391 25.953 1 98.94 535 TYR B CA 1
ATOM 8811 C C . TYR B 1 535 ? -0.531 30 24.516 1 98.94 535 TYR B C 1
ATOM 8813 O O . TYR B 1 535 ? -1.605 29.484 24.188 1 98.94 535 TYR B O 1
ATOM 8821 N N . VAL B 1 536 ? 0.441 30.312 23.641 1 98.94 536 VAL B N 1
ATOM 8822 C CA . VAL B 1 536 ? 0.493 29.797 22.281 1 98.94 536 VAL B CA 1
ATOM 8823 C C . VAL B 1 536 ? 1.749 28.953 22.094 1 98.94 536 VAL B C 1
ATOM 8825 O O . VAL B 1 536 ? 2.82 29.297 22.594 1 98.94 536 VAL B O 1
ATOM 8828 N N . ALA B 1 537 ? 1.589 27.797 21.469 1 98.88 537 ALA B N 1
ATOM 8829 C CA . ALA B 1 537 ? 2.725 26.938 21.125 1 98.88 537 ALA B CA 1
ATOM 8830 C C . ALA B 1 537 ? 2.533 26.281 19.766 1 98.88 537 ALA B C 1
ATOM 8832 O O . ALA B 1 537 ? 2.025 25.156 19.688 1 98.88 537 ALA B O 1
ATOM 8833 N N . ASP B 1 538 ? 2.959 26.875 18.719 1 98.75 538 ASP B N 1
ATOM 8834 C CA . ASP B 1 538 ? 2.967 26.328 17.375 1 98.75 538 ASP B CA 1
ATOM 8835 C C . ASP B 1 538 ? 3.727 27.25 16.422 1 98.75 538 ASP B C 1
ATOM 8837 O O . ASP B 1 538 ? 4.543 28.062 16.844 1 98.75 538 ASP B O 1
ATOM 8841 N N . GLY B 1 539 ? 3.531 27.031 15.156 1 98.62 539 GLY B N 1
ATOM 8842 C CA . GLY B 1 539 ? 4.297 27.75 14.164 1 98.62 539 GLY B CA 1
ATOM 8843 C C . GLY B 1 539 ? 4.012 29.25 14.164 1 98.62 539 GLY B C 1
ATOM 8844 O O . GLY B 1 539 ? 4.805 30.031 13.648 1 98.62 539 GLY B O 1
ATOM 8845 N N . SER B 1 540 ? 2.889 29.656 14.781 1 98.88 540 SER B N 1
ATOM 8846 C CA . SER B 1 540 ? 2.496 31.062 14.773 1 98.88 540 SER B CA 1
ATOM 8847 C C . SER B 1 540 ? 3.422 31.891 15.656 1 98.88 540 SER B C 1
ATOM 8849 O O . SER B 1 540 ? 3.424 33.125 15.578 1 98.88 540 SER B O 1
ATOM 8851 N N . LEU B 1 541 ? 4.266 31.25 16.406 1 98.75 541 LEU B N 1
ATOM 8852 C CA . LEU B 1 541 ? 5.195 31.938 17.297 1 98.75 541 LEU B CA 1
ATOM 8853 C C . LEU B 1 541 ? 6.336 32.562 16.5 1 98.75 541 LEU B C 1
ATOM 8855 O O . LEU B 1 541 ? 7.012 33.469 17 1 98.75 541 LEU B O 1
ATOM 8859 N N . SER B 1 542 ? 6.574 32.125 15.344 1 98.25 542 SER B N 1
ATOM 8860 C CA . SER B 1 542 ? 7.766 32.5 14.594 1 98.25 542 SER B CA 1
ATOM 8861 C C . SER B 1 542 ? 7.641 33.906 14.031 1 98.25 542 SER B C 1
ATOM 8863 O O . SER B 1 542 ? 6.695 34.219 13.297 1 98.25 542 SER B O 1
ATOM 8865 N N . PRO B 1 543 ? 8.648 34.719 14.258 1 97.75 543 PRO B N 1
ATOM 8866 C CA . PRO B 1 543 ? 8.602 36.062 13.711 1 97.75 543 PRO B CA 1
ATOM 8867 C C . PRO B 1 543 ? 8.961 36.125 12.227 1 97.75 543 PRO B C 1
ATOM 8869 O O . PRO B 1 543 ? 8.656 37.125 11.555 1 97.75 543 PRO B O 1
ATOM 8872 N N . THR B 1 544 ? 9.648 35.125 11.766 1 97.56 544 THR B N 1
ATOM 8873 C CA . THR B 1 544 ? 10.133 35.125 10.391 1 97.56 544 THR B CA 1
ATOM 8874 C C . THR B 1 544 ? 9.977 33.75 9.773 1 97.56 544 THR B C 1
ATOM 8876 O O . THR B 1 544 ? 9.594 32.781 10.453 1 97.56 544 THR B O 1
ATOM 8879 N N . ALA B 1 545 ? 10.227 33.719 8.438 1 97.81 545 ALA B N 1
ATOM 8880 C CA . ALA B 1 545 ? 10.453 32.406 7.805 1 97.81 545 ALA B CA 1
ATOM 8881 C C . ALA B 1 545 ? 11.664 31.703 8.422 1 97.81 545 ALA B C 1
ATOM 8883 O O . ALA B 1 545 ? 12.586 32.375 8.922 1 97.81 545 ALA B O 1
ATOM 8884 N N . ILE B 1 546 ? 11.578 30.438 8.367 1 96.19 546 ILE B N 1
ATOM 8885 C CA . ILE B 1 546 ? 12.672 29.625 8.883 1 96.19 546 ILE B CA 1
ATOM 8886 C C . ILE B 1 546 ? 13.57 29.188 7.73 1 96.19 546 ILE B C 1
ATOM 8888 O O . ILE B 1 546 ? 14.781 29 7.91 1 96.19 546 ILE B O 1
ATOM 8892 N N . GLY B 1 547 ? 13 29.094 6.535 1 93.25 547 GLY B N 1
ATOM 8893 C CA . GLY B 1 547 ? 13.742 28.688 5.352 1 93.25 547 GLY B CA 1
ATOM 8894 C C . GLY B 1 547 ? 14.023 27.203 5.309 1 93.25 547 GLY B C 1
ATOM 8895 O O . GLY B 1 547 ? 14.25 26.641 4.238 1 93.25 547 GLY B O 1
ATOM 8896 N N . ALA B 1 548 ? 14.141 26.578 6.418 1 88.06 548 ALA B N 1
ATOM 8897 C CA . ALA B 1 548 ? 14.227 25.125 6.586 1 88.06 548 ALA B CA 1
ATOM 8898 C C . ALA B 1 548 ? 12.883 24.547 7.023 1 88.06 548 ALA B C 1
ATOM 8900 O O . ALA B 1 548 ? 11.977 25.281 7.414 1 88.06 548 ALA B O 1
ATOM 8901 N N . ASN B 1 549 ? 12.742 23.219 6.875 1 94.81 549 ASN B N 1
ATOM 8902 C CA . ASN B 1 549 ? 11.547 22.594 7.426 1 94.81 549 ASN B CA 1
ATOM 8903 C C . ASN B 1 549 ? 11.312 23.016 8.875 1 94.81 549 ASN B C 1
ATOM 8905 O O . ASN B 1 549 ? 12.172 22.812 9.734 1 94.81 549 ASN B O 1
ATOM 8909 N N . PRO B 1 550 ? 10.18 23.562 9.156 1 96.38 550 PRO B N 1
ATOM 8910 C CA . PRO B 1 550 ? 10.031 24.266 10.43 1 96.38 550 PRO B CA 1
ATOM 8911 C C . PRO B 1 550 ? 9.578 23.359 11.57 1 96.38 550 PRO B C 1
ATOM 8913 O O . PRO B 1 550 ? 9.484 23.797 12.719 1 96.38 550 PRO B O 1
ATOM 8916 N N . SER B 1 551 ? 9.297 22.062 11.305 1 95.88 551 SER B N 1
ATOM 8917 C CA . SER B 1 551 ? 8.742 21.172 12.312 1 95.88 551 SER B CA 1
ATOM 8918 C C . SER B 1 551 ? 9.609 21.141 13.562 1 95.88 551 SER B C 1
ATOM 8920 O O . SER B 1 551 ? 9.102 21.25 14.68 1 95.88 551 SER B O 1
ATOM 8922 N N . MET B 1 552 ? 10.883 21.141 13.438 1 94.25 552 MET B N 1
ATOM 8923 C CA . MET B 1 552 ? 11.781 21.031 14.586 1 94.25 552 MET B CA 1
ATOM 8924 C C . MET B 1 552 ? 11.852 22.344 15.359 1 94.25 552 MET B C 1
ATOM 8926 O O . MET B 1 552 ? 11.969 22.344 16.578 1 94.25 552 MET B O 1
ATOM 8930 N N . THR B 1 553 ? 11.867 23.375 14.602 1 97.31 553 THR B N 1
ATOM 8931 C CA . THR B 1 553 ? 11.883 24.672 15.266 1 97.31 553 THR B CA 1
ATOM 8932 C C . THR B 1 553 ? 10.602 24.891 16.062 1 97.31 553 THR B C 1
ATOM 8934 O O . THR B 1 553 ? 10.641 25.391 17.188 1 97.31 553 THR B O 1
ATOM 8937 N N . ILE B 1 554 ? 9.5 24.5 15.461 1 98.38 554 ILE B N 1
ATOM 8938 C CA . ILE B 1 554 ? 8.219 24.594 16.156 1 98.38 554 ILE B CA 1
ATOM 8939 C C . ILE B 1 554 ? 8.242 23.75 17.422 1 98.38 554 ILE B C 1
ATOM 8941 O O . ILE B 1 554 ? 7.824 24.203 18.484 1 98.38 554 ILE B O 1
ATOM 8945 N N . ALA B 1 555 ? 8.758 22.547 17.312 1 98.56 555 ALA B N 1
ATOM 8946 C CA . ALA B 1 555 ? 8.828 21.656 18.469 1 98.56 555 ALA B CA 1
ATOM 8947 C C . ALA B 1 555 ? 9.789 22.203 19.516 1 98.56 555 ALA B C 1
ATOM 8949 O O . ALA B 1 555 ? 9.516 22.109 20.719 1 98.56 555 ALA B O 1
ATOM 8950 N N . ALA B 1 556 ? 10.883 22.734 19.094 1 98.19 556 ALA B N 1
ATOM 8951 C CA . ALA B 1 556 ? 11.852 23.297 20.016 1 98.19 556 ALA B CA 1
ATOM 8952 C C . ALA B 1 556 ? 11.266 24.484 20.781 1 98.19 556 ALA B C 1
ATOM 8954 O O . ALA B 1 556 ? 11.406 24.578 22 1 98.19 556 ALA B O 1
ATOM 8955 N N . LEU B 1 557 ? 10.641 25.375 20.062 1 98.44 557 LEU B N 1
ATOM 8956 C CA . LEU B 1 557 ? 9.961 26.484 20.703 1 98.44 557 LEU B CA 1
ATOM 8957 C C . LEU B 1 557 ? 8.906 26 21.688 1 98.44 557 LEU B C 1
ATOM 8959 O O . LEU B 1 557 ? 8.75 26.562 22.766 1 98.44 557 LEU B O 1
ATOM 8963 N N . SER B 1 558 ? 8.266 24.969 21.312 1 98.75 558 SER B N 1
ATOM 8964 C CA . SER B 1 558 ? 7.195 24.422 22.141 1 98.75 558 SER B CA 1
ATOM 8965 C C . SER B 1 558 ? 7.75 23.781 23.406 1 98.75 558 SER B C 1
ATOM 8967 O O . SER B 1 558 ? 7.121 23.844 24.469 1 98.75 558 SER B O 1
ATOM 8969 N N . GLU B 1 559 ? 8.898 23.125 23.297 1 98.75 559 GLU B N 1
ATOM 8970 C CA . GLU B 1 559 ? 9.586 22.625 24.484 1 98.75 559 GLU B CA 1
ATOM 8971 C C . GLU B 1 559 ? 9.906 23.766 25.453 1 98.75 559 GLU B C 1
ATOM 8973 O O . GLU B 1 559 ? 9.797 23.609 26.672 1 98.75 559 GLU B O 1
ATOM 8978 N N . LYS B 1 560 ? 10.289 24.844 24.906 1 98.44 560 LYS B N 1
ATOM 8979 C CA . LYS B 1 560 ? 10.602 26.016 25.719 1 98.44 560 LYS B CA 1
ATOM 8980 C C . LYS B 1 560 ? 9.352 26.547 26.406 1 98.44 560 LYS B C 1
ATOM 8982 O O . LYS B 1 560 ? 9.391 26.953 27.562 1 98.44 560 LYS B O 1
ATOM 8987 N N . VAL B 1 561 ? 8.25 26.594 25.703 1 98.81 561 VAL B N 1
ATOM 8988 C CA . VAL B 1 561 ? 6.977 27 26.297 1 98.81 561 VAL B CA 1
ATOM 8989 C C . VAL B 1 561 ? 6.656 26.094 27.484 1 98.81 561 VAL B C 1
ATOM 8991 O O . VAL B 1 561 ? 6.32 26.578 28.562 1 98.81 561 VAL B O 1
ATOM 8994 N N . ALA B 1 562 ? 6.785 24.828 27.281 1 98.81 562 ALA B N 1
ATOM 8995 C CA . ALA B 1 562 ? 6.469 23.875 28.328 1 98.81 562 ALA B CA 1
ATOM 8996 C C . ALA B 1 562 ? 7.367 24.078 29.547 1 98.81 562 ALA B C 1
ATOM 8998 O O . ALA B 1 562 ? 6.914 23.969 30.688 1 98.81 562 ALA B O 1
ATOM 8999 N N . GLU B 1 563 ? 8.609 24.297 29.25 1 98.62 563 GLU B N 1
ATOM 9000 C CA . GLU B 1 563 ? 9.539 24.531 30.359 1 98.62 563 GLU B CA 1
ATOM 9001 C C . GLU B 1 563 ? 9.133 25.766 31.156 1 98.62 563 GLU B C 1
ATOM 9003 O O . GLU B 1 563 ? 9.188 25.766 32.375 1 98.62 563 GLU B O 1
ATOM 9008 N N . GLY B 1 564 ? 8.805 26.812 30.469 1 98.25 564 GLY B N 1
ATOM 9009 C CA . GLY B 1 564 ? 8.336 28.016 31.141 1 98.25 564 GLY B CA 1
ATOM 9010 C C . GLY B 1 564 ? 7.121 27.781 32.031 1 98.25 564 GLY B C 1
ATOM 9011 O O . GLY B 1 564 ? 7.027 28.312 33.125 1 98.25 564 GLY B O 1
ATOM 9012 N N . ILE B 1 565 ? 6.234 26.984 31.531 1 98.62 565 ILE B N 1
ATOM 9013 C CA . ILE B 1 565 ? 4.988 26.719 32.25 1 98.62 565 ILE B CA 1
ATOM 9014 C C . ILE B 1 565 ? 5.258 25.812 33.438 1 98.62 565 ILE B C 1
ATOM 9016 O O . ILE B 1 565 ? 4.75 26.062 34.531 1 98.62 565 ILE B O 1
ATOM 9020 N N . THR B 1 566 ? 6.066 24.781 33.281 1 98.31 566 THR B N 1
ATOM 9021 C CA . THR B 1 566 ? 6.191 23.719 34.281 1 98.31 566 THR B CA 1
ATOM 9022 C C . THR B 1 566 ? 7.352 24 35.219 1 98.31 566 THR B C 1
ATOM 9024 O O . THR B 1 566 ? 7.41 23.453 36.312 1 98.31 566 THR B O 1
ATOM 9027 N N . GLY B 1 567 ? 8.297 24.75 34.719 1 97.81 567 GLY B N 1
ATOM 9028 C CA . GLY B 1 567 ? 9.523 24.953 35.469 1 97.81 567 GLY B CA 1
ATOM 9029 C C . GLY B 1 567 ? 10.469 23.766 35.406 1 97.81 567 GLY B C 1
ATOM 9030 O O . GLY B 1 567 ? 11.477 23.719 36.125 1 97.81 567 GLY B O 1
ATOM 9031 N N . ILE B 1 568 ? 10.156 22.781 34.5 1 97.75 568 ILE B N 1
ATOM 9032 C CA . ILE B 1 568 ? 10.953 21.547 34.438 1 97.75 568 ILE B CA 1
ATOM 9033 C C . ILE B 1 568 ? 11.727 21.531 33.094 1 97.75 568 ILE B C 1
ATOM 9035 O O . ILE B 1 568 ? 11.125 21.594 32.031 1 97.75 568 ILE B O 1
ATOM 9039 N N . LYS B 1 569 ? 13.016 21.453 33.188 1 97 569 LYS B N 1
ATOM 9040 C CA . LYS B 1 569 ? 13.836 21.344 31.984 1 97 569 LYS B CA 1
ATOM 9041 C C . LYS B 1 569 ? 13.547 20.047 31.25 1 97 569 LYS B C 1
ATOM 9043 O O . LYS B 1 569 ? 13.555 18.969 31.844 1 97 569 LYS B O 1
ATOM 9048 N N . PRO B 1 570 ? 13.281 20.156 30 1 97.31 570 PRO B N 1
ATOM 9049 C CA . PRO B 1 570 ? 12.922 18.938 29.266 1 97.31 570 PRO B CA 1
ATOM 9050 C C . PRO B 1 570 ? 14.117 18.031 29.016 1 97.31 570 PRO B C 1
ATOM 9052 O O . PRO B 1 570 ? 15.258 18.5 28.938 1 97.31 570 PRO B O 1
ATOM 9055 N N . THR B 1 571 ? 13.852 16.688 28.875 1 97.38 571 THR B N 1
ATOM 9056 C CA . THR B 1 571 ? 14.812 15.672 28.484 1 97.38 571 THR B CA 1
ATOM 9057 C C . THR B 1 571 ? 14.234 14.773 27.391 1 97.38 571 THR B C 1
ATOM 9059 O O . THR B 1 571 ? 13.039 14.852 27.094 1 97.38 571 THR B O 1
ATOM 9062 N N . ALA B 1 572 ? 15.109 14.016 26.844 1 96.12 572 ALA B N 1
ATOM 9063 C CA . ALA B 1 572 ? 14.656 13.125 25.781 1 96.12 572 ALA B CA 1
ATOM 9064 C C . ALA B 1 572 ? 13.867 11.953 26.344 1 96.12 572 ALA B C 1
ATOM 9066 O O . ALA B 1 572 ? 13.188 11.242 25.594 1 96.12 572 ALA B O 1
ATOM 9067 N N . ASN B 1 573 ? 13.969 11.742 27.562 1 95.25 573 ASN B N 1
ATOM 9068 C CA . ASN B 1 573 ? 13.125 10.758 28.234 1 95.25 573 ASN B CA 1
ATOM 9069 C C . ASN B 1 573 ? 11.758 11.328 28.578 1 95.25 573 ASN B C 1
ATOM 9071 O O . ASN B 1 573 ? 11.586 11.992 29.594 1 95.25 573 ASN B O 1
ATOM 9075 N N . LEU B 1 574 ? 10.875 11.047 27.781 1 96.81 574 LEU B N 1
ATOM 9076 C CA . LEU B 1 574 ? 9.539 11.602 27.969 1 96.81 574 LEU B CA 1
ATOM 9077 C C . LEU B 1 574 ? 8.898 11.047 29.25 1 96.81 574 LEU B C 1
ATOM 9079 O O . LEU B 1 574 ? 8.914 9.836 29.469 1 96.81 574 LEU B O 1
#

Solvent-accessible surface area (backbone atoms only — not comparable to full-atom values): 54842 Å² total; per-residue (Å²): 130,65,74,28,61,28,36,24,36,21,30,18,58,12,14,16,44,33,43,21,54,50,5,64,77,38,60,59,30,25,37,36,34,19,54,11,41,78,72,58,69,55,58,53,59,76,38,58,53,49,45,24,53,34,21,30,31,67,74,58,86,86,54,70,76,78,44,61,72,84,60,59,69,54,70,26,68,14,44,35,34,34,32,31,34,62,45,33,27,39,51,47,46,32,24,60,14,16,48,48,40,43,38,54,39,51,47,42,83,60,52,59,77,62,48,40,86,72,34,42,88,80,52,32,50,78,68,41,46,66,36,40,53,31,50,37,56,58,43,48,48,37,51,77,71,84,65,89,51,74,86,61,63,50,57,36,57,54,43,52,40,50,50,24,52,73,72,74,39,57,54,43,74,31,28,20,22,49,34,38,47,90,42,88,89,58,57,44,61,58,60,45,71,46,62,43,100,76,64,41,75,28,17,11,43,69,42,58,8,41,40,57,59,35,52,44,61,38,19,53,52,26,35,52,59,39,42,38,36,41,12,41,72,73,22,42,26,46,74,42,59,20,28,44,75,67,42,54,29,16,15,32,95,84,67,41,81,29,48,88,44,41,20,87,58,10,33,36,44,33,28,30,34,66,80,43,92,77,44,52,80,42,70,40,38,24,47,24,40,37,38,8,44,39,21,66,45,36,36,44,43,52,48,37,16,31,70,71,69,46,23,40,59,69,51,29,85,36,52,16,39,27,23,16,46,21,37,38,42,51,34,37,29,43,54,29,77,44,70,18,44,25,46,45,26,66,25,41,51,32,39,29,58,43,25,51,76,56,78,66,36,78,59,45,14,23,32,45,25,49,42,30,39,39,44,38,58,45,34,23,53,60,34,55,52,57,62,77,81,37,38,64,54,51,46,47,51,43,46,52,49,45,49,27,55,72,59,68,61,60,60,29,76,48,20,60,60,52,18,57,72,32,51,75,35,50,48,36,20,17,46,42,44,37,33,24,7,34,40,79,16,71,16,35,43,46,64,49,96,85,63,43,73,41,49,51,50,60,57,80,84,38,41,60,27,52,51,49,52,52,49,48,52,52,52,50,23,54,72,34,61,29,91,46,60,46,62,44,76,46,47,40,88,85,64,45,20,47,55,20,74,50,54,23,8,11,42,19,40,14,93,43,45,82,80,8,24,13,27,61,45,65,70,45,24,26,23,33,42,76,28,49,50,34,30,50,26,28,34,12,37,33,54,50,27,57,25,40,51,52,59,41,56,24,32,22,54,10,48,47,27,36,22,22,74,69,71,48,81,84,61,55,75,121,128,66,74,29,62,28,36,26,35,21,30,20,56,13,14,15,41,33,44,21,53,49,5,66,76,39,58,59,30,24,39,36,34,17,53,11,41,76,72,57,68,54,58,52,59,75,39,56,54,50,45,24,52,35,20,30,29,68,73,59,85,87,55,71,76,78,45,62,76,86,59,60,71,53,68,25,68,14,44,35,33,33,31,32,33,62,46,33,28,40,50,47,47,31,24,60,12,16,48,47,41,43,38,56,39,52,47,42,83,60,52,59,76,60,48,41,86,72,34,44,88,81,52,33,52,77,69,41,45,68,37,42,52,32,50,38,56,58,42,48,50,37,52,76,71,85,66,90,52,74,88,61,64,51,55,36,56,55,42,53,40,50,50,24,52,72,71,73,38,58,55,43,73,32,29,22,24,50,33,38,47,90,42,88,88,59,56,43,61,59,59,44,72,46,64,43,103,76,62,40,76,27,17,10,43,71,42,58,9,40,38,57,61,35,52,45,61,38,19,52,52,26,36,51,59,38,41,37,35,42,11,41,72,73,23,42,26,46,75,41,58,18,28,44,73,66,42,54,30,16,16,32,94,86,66,42,82,29,47,88,44,40,19,87,59,10,33,37,44,32,28,29,34,66,81,42,94,77,43,52,79,44,69,39,38,25,48,24,38,36,40,9,44,39,22,66,45,37,35,43,45,51,48,36,16,31,70,70,68,46,25,39,59,70,52,31,87,36,51,15,38,28,22,17,44,23,38,38,44,50,34,38,28,42,55,30,77,45,71,18,45,25,46,43,25,66,24,41,49,33,38,29,59,43,24,51,78,55,78,68,36,80,59,46,14,23,33,44,26,51,41,29,41,39,41,38,57,44,36,23,53,60,34,53,52,56,60,76,80,36,38,65,54,50,48,47,53,43,48,52,49,44,50,27,54,72,59,68,62,60,60,28,76,48,18,62,58,52,17,56,71,33,47,73,36,50,50,35,19,16,46,41,42,36,33,26,6,34,40,80,16,71,15,36,43,46,65,48,96,84,64,43,72,41,50,49,49,60,56,80,82,37,41,60,28,53,51,48,51,52,49,49,53,52,52,50,23,53,72,33,62,28,90,48,60,48,63,45,78,46,50,40,86,86,65,45,20,48,54,18,73,49,54,22,8,11,42,18,40,14,92,42,47,82,80,7,23,13,28,61,45,65,70,44,23,26,23,32,43,77,28,49,49,35,31,49,24,27,34,13,38,32,54,50,26,56,27,41,52,52,60,42,56,24,32,20,54,11,48,48,26,35,23,22,73,69,71,48,81,84,62,56,76,122

Radius of gyration: 32.89 Å; Cα contacts (8 Å, |Δi|>4): 2974; chains: 2; bounding box: 62×96×80 Å

InterPro domains:
  IPR000172 Glucose-methanol-choline oxidoreductase, N-terminal [PF00732] (84-304)
  IPR007867 Glucose-methanol-choline oxidoreductase, C-terminal [PF05199] (500-557)
  IPR036188 FAD/NAD(P)-binding domain superfamily [G3DSA:3.50.50.60] (2-178)
  IPR036188 FAD/NAD(P)-binding domain superfamily [G3DSA:3.50.50.60] (184-349)
  IPR036188 FAD/NAD(P)-binding domain superfamily [G3DSA:3.50.50.60] (480-568)
  IPR036188 FAD/NAD(P)-binding domain superfamily [SSF51905] (2-568)
  IPR052542 Cholesterol Oxidase Enzyme [PTHR47470] (2-566)

Sequence (1148 aa):
MKKYEAVVIGTGFGGAVNGCRLSKKWPGKVLILERGKRYPKGSFPRSPHDMSKNFWNVPEENSSKVRPKKLSKLNQTGLFDIRNYKNMDVVISAGLGGGSLIYANVFLEPPDHIFDERWPANIKKKSLTPYYKIVKDVLGSRPIPLNDDPRRKIVRTTLYQKFAKHTGRESKLADINVFFGNDFKKPTPIGLQEKNRYGAVQTSCTYCAECDIGCNTHSKNTLDLNYLFVAENKYKAEVRTEQLVQKIVPLGPDGNDNSSYHGENGYRVYFRNFSDQKRELISVITKRVIVSAGTLGSTELLLKCKEEFKTLPDISDHLGKQFSGNGDFLSFAIKGKEPANPNYGPVITQYTDYNLFKSYNPKRAFILQDASYPVFASYFAAASVPWFLRIGFFFHTFVELFKKFLNGKIFGKIGYLMGELLKGDLSYTSAVLLCMGIDRADGTMVLDRKKNLQIQWPQKNNMSLYEAILSVMKDFASFIKTDFYFPLPTWSWPIRNNVSVHPLGGCIIGNSKTNSVTSADFKTFGQVFSYQGLYVADGSLSPTAIGANPSMTIAALSEKVAEGITGIKPTANLMKKYEAVVIGTGFGGAVNGCRLSKKWPGKVLILERGKRYPKGSFPRSPHDMSKNFWNVPEENSSKVRPKKLSKLNQTGLFDIRNYKNMDVVISAGLGGGSLIYANVFLEPPDHIFDERWPANIKKKSLTPYYKIVKDVLGSRPIPLNDDPRRKIVRTTLYQKFAKHTGRESKLADINVFFGNDFKKPTPIGLQEKNRYGAVQTSCTYCAECDIGCNTHSKNTLDLNYLFVAENKYKAEVRTEQLVQKIVPLGPDGNDNSSYHGENGYRVYFRNFSDQKRELISVITKRVIVSAGTLGSTELLLKCKEEFKTLPDISDHLGKQFSGNGDFLSFAIKGKEPANPNYGPVITQYTDYNLFKSYNPKRAFILQDASYPVFASYFAAASVPWFLRIGFFFHTFVELFKKFLNGKIFGKIGYLMGELLKGDLSYTSAVLLCMGIDRADGTMVLDRKKNLQIQWPQKNNMSLYEAILSVMKDFASFIKTDFYFPLPTWSWPIRNNVSVHPLGGCIIGNSKTNSVTSADFKTFGQVFSYQGLYVADGSLSPTAIGANPSMTIAALSEKVAEGITGIKPTANL

Secondary structure (DSSP, 8-state):
--EEEEEEE--SHHHHHHHHHHHHHSTT-EEEE-SSB---TT-S--SHHHHHT-BEEPPPTT--SSS-HHHHT--EE-SEEEEEETTEEEEEE-BTTGGGGTS--EE-PPPGGGS-TTS-TT-SHHHHHHHHHHHHHHHT-BPPP-SS-GGG--HHHHHHHHHHHHTT--EEEPEE-B-S-S-SSSPPPTT-EEE-TTS-EEEPP---S-GGG--TTS-B--GGGTHHHHHHHTS--EEE-SEEEEEEEEBPTTSSB-TTS-STT-EEEEEEETTSTT--EEEEEEEEEEE-SHHHHHHHHHHIIIIIS-SSTTS-TTTTEEEB-TT-EEEEEES-SS---TTSS-S--EEEEESSSSS--TTT-EEEE-----HHHHHHHHHHS-GGGGHHHHHHHHHHHHHHHHTT---EE-HHHHHHHHH--GGGG-EEEEEEE-----EEEEE-TT--EEEE--GGGGHHHHHHHHHHHHHHHHHTT-SEEEE-GGGSTTT--EEESS-B-SS-EES-TTT-SEE-SGGGTTBBTT-TTEEE-SGGG-SS--SS-THHHHHHHHHHHHHHHH-----S--/--EEEEEEE--SHHHHHHHHHHHHHSTT-EEEE-SSB---TT-S--SHHHHHT-BEEPPPTT--SSS-HHHHT--EE-SEEEEEETTEEEEEE-BTTGGGGTS--EE-PPPGGGS-TTS-TT-SHHHHHHHHHHHHHHHT-BPPP-SS-GGG--HHHHHHHHHHHHTT--EEEPEE-B-S-S-SSSPPPTT-EEE-TTS-EEEPP---S-GGG--TTS-B--GGGTHHHHHHHTS--EEE-SEEEEEEEEBPTTSSB-TTS-STT-EEEEEEETTSTT--EEEEEEEEEEE-SHHHHHHHHHHIIIIIS-SSTTS-TTTTEEEB-TT-EEEEEES-SS---TTSS-S--EEEEESSSSS--TTT-EEEE-----HHHHHHHHHHS-GGGGHHHHHHHHHHHHHHHHTT---EE-HHHHHHHHH--TGGG-EEEEEEE-----EEEEE-TT--EEEE--GGGGHHHHHHHHHHHHHHHHHTT-SEEEE-GGGSTTT--EEESS-B-SS-EES-TTT-SEE-SSTTTTBBTT-TTEEE-SGGG-SS--SS-THHHHHHHHHHHHHHHH-----S--

Foldseek 3Di:
DQEAQEEEEAQELLSLLLLQLVLVLPFQRYAYEFQAEAADFQRFDDDPVVVVLQEQDADDVVPCPPDPPVCSPNRGRHFWYWDDFAQEIEIWTGYNLTRQQADLFFQDAFDFCLCDPLHAPCDTSVNLVVLLVLLCLQLVWDFQDDDPPPQSDAQQLVLVQVLCVVVVWHKDWTTGSFQQDQDPNDGDPAQDWDQHPQGAIAGHHNFQQARRRGDNRRGGSGSCRTSVVCSCPVRNHHYDYSKAWAAKAAADPVGDGDLVAFLCRWIKIWIFHRVDPVRDIDIYTHSFYEYERAQQRSLLHVQCRCPPVNRHVPFFPLFFFLKDLQAKWKKKQWDFQGFNQLRTGRFWTMKIWDQRHPVNDLQAGKIKTWGHHGPVVQVVVVVPPDVVVCCVVVVVLVVVVVVCVVVVVVDDDCVVSVCSVCVVRGVRLMTMIIMGAWFPSGKGWHQDPVSDIHIDDPVVSRVNRVVSVVVVQVSSSVVSPGPDMDIDPCCDPPNNHGYGHQMAARQAEDPDSNNHQAYCDQLRQQPGPSHPNYGYQARRHHNTNSSDDCSSVSSSSSQSNSCSPSVDRDHSPD/DQEAQEEEEAQELLSLLLLQLVLVLVFQRYAYEFQAEAADFQRFDDDPVVVVLQEQDADDVVPQPPDDPVCSPNRGRHFWYWDDFAQEIEIWGGYNLTRQQQDLFFQDAFDFCLCDPLHAPCDTSVNLVVLLVLLCLQLVWDFQDDDPPPQSDAQQLVLVQVLCVVVVWHKDWTTGSFQQDQDPNDGDPAQDWDQHPQGAIAGRHNFQQARRRGHNRRGGSGSCRTSVVCSCPVRNHHYDYSKAWAAKFAADPVGDGDLVAFLCRWIKIWIFHRVDPVRDIDIYTHSFYEYEHAQQRSLLHVQCCCPPVNRHVPFFPLFFFLKDLQAKWKKKQWDFQGFNQLRTGRFWTMKIWDQRHPVNDLQAGKIKTWGHHGPVVQVVVVVPPDVVVCCVVVVVLVVVVVVCVVVVVVDDDCVVSVCSVPVPRRPRLMTMIIMGAWFPSGKGWHQDPVSDIHIDDPVVSRVNRVVSVVVVQVSSSVVSPGPDMDIDPCCDPPNNHGYGHQMAARQAEDPDSNNHQAYCDQLRQQPGPSHPNYGYQARRHHNTNSSDDCSSVSSSSSQSNSCSDSVDRDHSPD